Protein AF-A0A9D6T7K7-F1 (afdb_monomer)

Secondary structure (DSSP, 8-state):
------------------------------PPPPTT-SSSSS---HHHHHHHHHHHTTSS-GGG-GGG-SS-SSS--HHHHHHHHHHHHH-PPPPPPPPP------------------------------PPPP-----PPPP------PPP------PPP-PPPPPPP------PEEEEEEEEETT--B-TT-EEEEEEHHHHHT--TT-S-HHHHHHHH-S-EEE--TTSEEEEEEEPSEEEEEEEE--TTB-SB-TTSSBPEEEPSS-EEEEEEEE-B---TTPPP--HHHHTTTSSTT-SS---GGGGGSHHHHSEESTT---TT---TT-TTTTGGGGGSSTT-TT--S-TTSS-SEEETTS-SSEEEEEEE-GGG--EEEEEEETTS-B-S--EE--EEEE-SSSSEEEEEEEEETTEE--TTSSEEEEEEEEEESGGGGGTTT-----EEE-SGGGS-S---TTSS-S----GGGSHHHHTGGGTSTT-EEEE-TTS-EEEE--B-TT-SB--SSSSS-B--S--HHHHH---HHHHTT-----GGGB-HHHHHHHHHTTS--EEES-EETTEE-SS--BSBGGG-B-PPTT--HHHIIIIIEEE---B-SSSS--B-BSS-HHHHHTTSSSSS-SSB---GGGTB-TT--SSGGGBSS-STTSHHHHHHHTTSTTT-PPTT--HHHHHHHHHHHHHHTS---SPP-TT-TT----GGGGT------SS-TT-HHHHHS---BBSSSSPB-TTSSS-S--B-SB--SS-PPPPHHHHHHHHHTT-SS----TTTTTSBTTTTB-TT---

Sequence (816 aa):
MINWRSWHQYWQGCLGVVVGLGLLFVPAATRAQCVGDCNLDAEITIDELVSLVNISLGSAPLSGCPAGDADNSGDVTVDEIVTAVNNSLNSCPPPPPTPTPTTAEPTVEATATPTTAEPTATATEIPPTATPTEVLPTDTPTEIPPTDTPTEVPPTDTPTEIPPTATPTATSTPSGGIVTGRVRDRLLHDVPNASVVLIDAAQVAASAVSVEEPLATLALSSLAAGVTGADGRFSLSGVAPGSYFVYVAPQPQWLPGGSLSRAATQIAVGPNDLGDIMISQQPSSEAVYKGSSYCLLCHRENGVGPDASGYKRTLHAMTYRVPGVYTANQDPSPYPGRDRALVYFPDGNASDNTGAGDGYGYLLTNISTAYDVLLGREDGGGRYFAVFRTKDGTIASERYYVEITFGGEGIWKQRFITRIADGHHVAAGQGSYYILPIQFDESIQENLAVNPVNPWLAYNAGNWPAAPSENGGPTGVPTKVKSFDLNCAGCHFTGTKLTVDAQGNFRADAVDDPNGVLDYDGDGTRDEIVQGCEDCHGPGSEHTGQGPIIQPQLLSAERSAMICGQCHVRGEGKGTMAGAHTEYPSRGVDANIEFPRAGISRAEFKEQFHEDRPGQWPDGQQHAKSHHQQYHDHIRSTHYRNPFQLLACDSCHTPHDTTNPHNLIGKLEDNSACLRCHAPFPPFSIPLGVGAEAVALAVERHMSEDAYMVSPYDPANALGLIDFTSLGYAATPFIGGPGNCATCHMPKTAKSQGQWTKENGRSGTIMWGDISSHQFAPIWPSVSSAMKLAGQSEVIPNSCGVCHNALTDTYPDLVP

Foldseek 3Di:
DDDDDDDDDDDDDDDDDDDDDDDDDDPPPQFDQFLQPQPRPQAHDPVSLVVLVCQQVVNDACNSRVSQCPVPPRGHDPVSSVRSVVCNVPTHDGDDDDDDDDDDDDDDDDDDDDDDDDDDDDDDDDDDDDDDDDDDDDDDDDDDDDDDDDDDDDDDDDDDDDDDDDDDDPDPQQQAAKEKEFEAEPVRQGAFFKKKDWAAQVQLQVDDLVCLPSVVVRSVVDPFIWGAHNRRMTMTGRHHFHWTQIWIGGPQQWFIFWLRRFFTDTDDRYYHYPYYTYTAGDDDPPFAADFQLVVQCAQDVVHVDPHLLQLQDDCLNVQKAFQPDAFPSHDLVVQPQFNVVVQQAEAPGPQAPPHHPPQFRDWAPPLDPQWIKTWGADPPGHFTWIWIAGPVGHTFADTFTFRMWGDGSLAFKIWGKGFDDPQDGDDAQDHFIAIDQKMFTNHVPPPCVPDVDRRIHGHPSVLQDRGADPPPGGPDGRDLLRGCLQAPQLLFAAQWDWAADPRRHIAIAHDFDQRARARRNRPPTHGRRGDHPCLAWPRCRQVVVVGGTGDLSGHNLQLSQVSLVQNLAFFWWCEDEVRHTGRGWWAYYHNPIDGDGRSDGPVCSCVGTGDGDFDFDPLVLGWGAAGRNLSVLQSSACCCGGSGGNHHPVLFADSSRPPEPPRGPDYLLLPCSPCVPPCCDPPNVHDPPDDSVSVQVSLQCCCCPVVVDPDGDDSVPQQQFPPCVVVPDDTDRDHRHPRRQCLFQFAQQYAPDDAFDPRPPDDAQATGHPGTGNNSHFFALVSQQVCVVVVDSHGGDGSCVVQDRSNPRHGPPPDD

Radius of gyration: 33.73 Å; Cα contacts (8 Å, |Δi|>4): 1606; chains: 1; bounding box: 91×105×96 Å

Structure (mmCIF, N/CA/C/O backbone):
data_AF-A0A9D6T7K7-F1
#
_entry.id   AF-A0A9D6T7K7-F1
#
loop_
_atom_site.group_PDB
_atom_site.id
_atom_site.type_symbol
_atom_site.label_atom_id
_atom_site.label_alt_id
_atom_site.label_comp_id
_atom_site.label_asym_id
_atom_site.label_entity_id
_atom_site.label_seq_id
_atom_site.pdbx_PDB_ins_code
_atom_site.Cartn_x
_atom_site.Cartn_y
_atom_site.Cartn_z
_atom_site.occupancy
_atom_site.B_iso_or_equiv
_atom_site.auth_seq_id
_atom_site.auth_comp_id
_atom_site.auth_asym_id
_atom_site.auth_atom_id
_atom_site.pdbx_PDB_model_num
ATOM 1 N N . MET A 1 1 ? -50.356 9.905 -33.654 1.00 29.73 1 MET A N 1
ATOM 2 C CA . MET A 1 1 ? -51.604 9.142 -33.886 1.00 29.73 1 MET A CA 1
ATOM 3 C C . MET A 1 1 ? -51.320 8.064 -34.917 1.00 29.73 1 MET A C 1
ATOM 5 O O . MET A 1 1 ? -50.856 8.455 -35.974 1.00 29.73 1 MET A O 1
ATOM 9 N N . ILE A 1 2 ? -51.678 6.801 -34.634 1.00 28.30 2 ILE A N 1
ATOM 10 C CA . ILE A 1 2 ? -51.908 5.697 -35.605 1.00 28.30 2 ILE A CA 1
ATOM 11 C C . ILE A 1 2 ? -50.672 5.207 -36.415 1.00 28.30 2 ILE A C 1
ATOM 13 O O . ILE A 1 2 ? -49.810 6.003 -36.751 1.00 28.30 2 ILE A O 1
ATOM 17 N N . ASN A 1 3 ? -50.565 3.950 -36.879 1.00 27.36 3 ASN A N 1
ATOM 18 C CA . ASN A 1 3 ? -50.661 2.622 -36.228 1.00 27.36 3 ASN A CA 1
ATOM 19 C C . ASN A 1 3 ? -50.139 1.538 -37.218 1.00 27.36 3 ASN A C 1
ATOM 21 O O . ASN A 1 3 ? -50.223 1.769 -38.417 1.00 27.36 3 ASN A O 1
ATOM 25 N N . TRP A 1 4 ? -49.771 0.344 -36.719 1.00 23.16 4 TRP A N 1
ATOM 26 C CA . TRP A 1 4 ? -49.775 -0.973 -37.418 1.00 23.16 4 TRP A CA 1
ATOM 27 C C . TRP A 1 4 ? -48.871 -1.199 -38.670 1.00 23.16 4 TRP A C 1
ATOM 29 O O . TRP A 1 4 ? -48.738 -0.349 -39.535 1.00 23.16 4 TRP A O 1
ATOM 39 N N . ARG A 1 5 ? -48.038 -2.265 -38.706 1.00 27.75 5 ARG A N 1
ATOM 40 C CA . ARG A 1 5 ? -48.281 -3.709 -39.044 1.00 27.75 5 ARG A CA 1
ATOM 41 C C . ARG A 1 5 ? -48.692 -3.961 -40.513 1.00 27.75 5 ARG A C 1
ATOM 43 O O . ARG A 1 5 ? -49.543 -3.241 -41.009 1.00 27.75 5 ARG A O 1
ATOM 50 N N . SER A 1 6 ? -48.276 -5.030 -41.216 1.00 31.23 6 SER A N 1
ATOM 51 C CA . SER A 1 6 ? -47.176 -6.035 -41.104 1.00 31.23 6 SER A CA 1
ATOM 52 C C . SER A 1 6 ? -47.223 -6.963 -42.364 1.00 31.23 6 SER A C 1
ATOM 54 O O . SER A 1 6 ? -48.002 -6.663 -43.265 1.00 31.23 6 SER A O 1
ATOM 56 N N . TRP A 1 7 ? -46.516 -8.119 -42.394 1.00 25.19 7 TRP A N 1
ATOM 57 C CA . TRP A 1 7 ? -46.493 -9.147 -43.489 1.00 25.19 7 TRP A CA 1
ATOM 58 C C . TRP A 1 7 ? -45.720 -8.686 -44.766 1.00 25.19 7 TRP A C 1
ATOM 60 O O . TRP A 1 7 ? -45.604 -7.487 -44.976 1.00 25.19 7 TRP A O 1
ATOM 70 N N . HIS A 1 8 ? -45.126 -9.495 -45.672 1.00 28.75 8 HIS A N 1
ATOM 71 C CA . HIS A 1 8 ? -44.955 -10.957 -45.925 1.00 28.75 8 HIS A CA 1
ATOM 72 C C . HIS A 1 8 ? -43.749 -11.141 -46.930 1.00 28.75 8 HIS A C 1
ATOM 74 O O . HIS A 1 8 ? -43.230 -10.121 -47.369 1.00 28.75 8 HIS A O 1
ATOM 80 N N . GLN A 1 9 ? -43.216 -12.282 -47.427 1.00 31.78 9 GLN A N 1
ATOM 81 C CA . GLN A 1 9 ? -43.428 -13.751 -47.330 1.00 31.78 9 GLN A CA 1
ATOM 82 C C . GLN A 1 9 ? -42.081 -14.504 -47.651 1.00 31.78 9 GLN A C 1
ATOM 84 O O . GLN A 1 9 ? -41.082 -14.174 -47.030 1.00 31.78 9 GLN A O 1
ATOM 89 N N . TYR A 1 10 ? -42.041 -15.426 -48.643 1.00 28.70 10 TYR A N 1
ATOM 90 C CA . TYR A 1 10 ? -40.939 -16.315 -49.119 1.00 28.70 10 TYR A CA 1
ATOM 91 C C . TYR A 1 10 ? -40.476 -17.443 -48.153 1.00 28.70 10 TYR A C 1
ATOM 93 O O . TYR A 1 10 ? -40.142 -17.169 -47.011 1.00 28.70 10 TYR A O 1
ATOM 101 N N . TRP A 1 11 ? -40.402 -18.734 -48.538 1.00 26.89 11 TRP A N 1
ATOM 102 C CA . TRP A 1 11 ? -40.845 -19.431 -49.772 1.00 26.89 11 TRP A CA 1
ATOM 103 C C . TRP A 1 11 ? -41.168 -20.930 -49.505 1.00 26.89 11 TRP A C 1
ATOM 105 O O . TRP A 1 11 ? -40.979 -21.421 -48.396 1.00 26.89 11 TRP A O 1
ATOM 115 N N . GLN A 1 12 ? -41.682 -21.652 -50.510 1.00 31.64 12 GLN A N 1
ATOM 116 C CA . GLN A 1 12 ? -42.028 -23.096 -50.468 1.00 31.64 12 GLN A CA 1
ATOM 117 C C . GLN A 1 12 ? -40.818 -23.966 -50.907 1.00 31.64 12 GLN A C 1
ATOM 119 O O . GLN A 1 12 ? -39.871 -23.421 -51.465 1.00 31.64 12 GLN A O 1
ATOM 124 N N . GLY A 1 13 ? -40.733 -25.297 -50.749 1.00 29.50 13 GLY A N 1
ATOM 125 C CA . GLY A 1 13 ? -41.653 -26.336 -50.243 1.00 29.50 13 GLY A CA 1
ATOM 126 C C . GLY A 1 13 ? -41.598 -27.598 -51.140 1.00 29.50 13 GLY A C 1
ATOM 127 O O . GLY A 1 13 ? -41.503 -27.463 -52.357 1.00 29.50 13 GLY A O 1
ATOM 128 N N . CYS A 1 14 ? -41.631 -28.822 -50.586 1.00 28.02 14 CYS A N 1
ATOM 129 C CA . CYS A 1 14 ? -41.595 -30.080 -51.366 1.00 28.02 14 CYS A CA 1
ATOM 130 C C . CYS A 1 14 ? -42.350 -31.251 -50.700 1.00 28.02 14 CYS A C 1
ATOM 132 O O . CYS A 1 14 ? -42.657 -31.206 -49.512 1.00 28.02 14 CYS A O 1
ATOM 134 N N . LEU A 1 15 ? -42.699 -32.267 -51.503 1.00 33.28 15 LEU A N 1
ATOM 135 C CA . LEU A 1 15 ? -43.667 -33.327 -51.174 1.00 33.28 15 LEU A CA 1
ATOM 136 C C . LEU A 1 15 ? -43.109 -34.431 -50.249 1.00 33.28 15 LEU A C 1
ATOM 138 O O . LEU A 1 15 ? -41.904 -34.655 -50.187 1.00 33.28 15 LEU A O 1
ATOM 142 N N . GLY A 1 16 ? -44.016 -35.171 -49.596 1.00 31.84 16 GLY A N 1
ATOM 143 C CA . GLY A 1 16 ? -43.716 -36.338 -48.753 1.00 31.84 16 GLY A CA 1
ATOM 144 C C . GLY A 1 16 ? -44.528 -37.595 -49.110 1.00 31.84 16 GLY A C 1
ATOM 145 O O . GLY A 1 16 ? -45.202 -37.646 -50.138 1.00 31.84 16 GLY A O 1
ATOM 146 N N . VAL A 1 17 ? -44.473 -38.609 -48.239 1.00 31.30 17 VAL A N 1
ATOM 147 C CA . VAL A 1 17 ? -45.163 -39.913 -48.357 1.00 31.30 17 VAL A CA 1
ATOM 148 C C . VAL A 1 17 ? -45.753 -40.296 -46.991 1.00 31.30 17 VAL A C 1
ATOM 150 O O . VAL A 1 17 ? -45.136 -40.011 -45.969 1.00 31.30 17 VAL A O 1
ATOM 153 N N . VAL A 1 18 ? -46.930 -40.939 -46.957 1.00 40.69 18 VAL A N 1
ATOM 154 C CA . VAL A 1 18 ? -47.645 -41.292 -45.710 1.00 40.69 18 VAL A CA 1
ATOM 155 C C . VAL A 1 18 ? -47.970 -42.789 -45.634 1.00 40.69 18 VAL A C 1
ATOM 157 O O . VAL A 1 18 ? -48.853 -43.270 -46.338 1.00 40.69 18 VAL A O 1
ATOM 160 N N . VAL A 1 19 ? -47.290 -43.492 -44.721 1.00 35.25 19 VAL A N 1
ATOM 161 C CA . VAL A 1 19 ? -47.613 -44.811 -44.127 1.00 35.25 19 VAL A CA 1
ATOM 162 C C . VAL A 1 19 ? -46.925 -44.821 -42.747 1.00 35.25 19 VAL A C 1
ATOM 164 O O . VAL A 1 19 ? -45.806 -44.331 -42.660 1.00 35.25 19 VAL A O 1
ATOM 167 N N . GLY A 1 20 ? -47.466 -45.317 -41.630 1.00 31.34 20 GLY A N 1
ATOM 168 C CA . GLY A 1 20 ? -48.771 -45.910 -41.312 1.00 31.34 20 GLY A CA 1
ATOM 169 C C . GLY A 1 20 ? -48.985 -45.891 -39.780 1.00 31.34 20 GLY A C 1
ATOM 170 O O . GLY A 1 20 ? -48.204 -45.265 -39.068 1.00 31.34 20 GLY A O 1
ATOM 171 N N . LEU A 1 21 ? -50.041 -46.525 -39.252 1.00 43.91 21 LEU A N 1
ATOM 172 C CA . LEU A 1 21 ? -50.442 -46.372 -37.839 1.00 43.91 21 LEU A CA 1
ATOM 173 C C . LEU A 1 21 ? -49.401 -46.874 -36.817 1.00 43.91 21 LEU A C 1
ATOM 175 O O . LEU A 1 21 ? -48.920 -48.000 -36.914 1.00 43.91 21 LEU A O 1
ATOM 179 N N . GLY A 1 22 ? -49.211 -46.091 -35.750 1.00 30.58 22 GLY A N 1
ATOM 180 C CA . GLY A 1 22 ? -48.560 -46.504 -34.505 1.00 30.58 22 GLY A CA 1
ATOM 181 C C . GLY A 1 22 ? -49.003 -45.619 -33.336 1.00 30.58 22 GLY A C 1
ATOM 182 O O . GLY A 1 22 ? -48.463 -44.535 -33.144 1.00 30.58 22 GLY A O 1
ATOM 183 N N . LEU A 1 23 ? -50.006 -46.058 -32.567 1.00 46.56 23 LEU A N 1
ATOM 184 C CA . LEU A 1 23 ? -50.446 -45.362 -31.351 1.00 46.56 23 LEU A CA 1
ATOM 185 C C . LEU A 1 23 ? -49.466 -45.654 -30.207 1.00 46.56 23 LEU A C 1
ATOM 187 O O . LEU A 1 23 ? -49.549 -46.699 -29.566 1.00 46.56 23 LEU A O 1
ATOM 191 N N . LEU A 1 24 ? -48.558 -44.715 -29.949 1.00 34.12 24 LEU A N 1
ATOM 192 C CA . LEU A 1 24 ? -47.718 -44.695 -28.754 1.00 34.12 24 LEU A CA 1
ATOM 193 C C . LEU A 1 24 ? -48.145 -43.530 -27.861 1.00 34.12 24 LEU A C 1
ATOM 195 O O . LEU A 1 24 ? -48.111 -42.373 -28.279 1.00 34.12 24 LEU A O 1
ATOM 199 N N . PHE A 1 25 ? -48.521 -43.838 -26.619 1.00 36.81 25 PHE A N 1
ATOM 200 C CA . PHE A 1 25 ? -48.583 -42.835 -25.560 1.00 36.81 25 PHE A CA 1
ATOM 201 C C . PHE A 1 25 ? -47.151 -42.396 -25.250 1.00 36.81 25 PHE A C 1
ATOM 203 O O . PHE A 1 25 ? -46.402 -43.126 -24.603 1.00 36.81 25 PHE A O 1
ATOM 210 N N . VAL A 1 26 ? -46.772 -41.208 -25.715 1.00 35.84 26 VAL A N 1
ATOM 211 C CA . VAL A 1 26 ? -45.584 -40.519 -25.204 1.00 35.84 26 VAL A CA 1
ATOM 212 C C . VAL A 1 26 ? -45.923 -40.064 -23.779 1.00 35.84 26 VAL A C 1
ATOM 214 O O . VAL A 1 26 ? -46.938 -39.381 -23.611 1.00 35.84 26 VAL A O 1
ATOM 217 N N . PRO A 1 27 ? -45.144 -40.432 -22.745 1.00 35.69 27 PRO A N 1
ATOM 218 C CA . PRO A 1 27 ? -45.317 -39.851 -21.421 1.00 35.69 27 PRO A CA 1
ATOM 219 C C . PRO A 1 27 ? -45.134 -38.338 -21.522 1.00 35.69 27 PRO A C 1
ATOM 221 O O . PRO A 1 27 ? -44.185 -37.880 -22.160 1.00 35.69 27 PRO A O 1
ATOM 224 N N . ALA A 1 28 ? -46.012 -37.555 -20.893 1.00 38.72 28 ALA A N 1
ATOM 225 C CA . ALA A 1 28 ? -45.737 -36.136 -20.716 1.00 38.72 28 ALA A CA 1
ATOM 226 C C . ALA A 1 28 ? -44.438 -36.020 -19.908 1.00 38.72 28 ALA A C 1
ATOM 228 O O . ALA A 1 28 ? -44.383 -36.471 -18.764 1.00 38.72 28 ALA A O 1
ATOM 229 N N . ALA A 1 29 ? -43.383 -35.492 -20.528 1.00 40.25 29 ALA A N 1
ATOM 230 C CA . ALA A 1 29 ? -42.105 -35.319 -19.861 1.00 40.25 29 ALA A CA 1
ATOM 231 C C . ALA A 1 29 ? -42.283 -34.271 -18.760 1.00 40.25 29 ALA A C 1
ATOM 233 O O . ALA A 1 29 ? -42.408 -33.080 -19.047 1.00 40.25 29 ALA A O 1
ATOM 234 N N . THR A 1 30 ? -42.310 -34.724 -17.508 1.00 41.53 30 THR A N 1
ATOM 235 C CA . THR A 1 30 ? -42.193 -33.861 -16.336 1.00 41.53 30 THR A CA 1
ATOM 236 C C . THR A 1 30 ? -40.850 -33.148 -16.427 1.00 41.53 30 THR A C 1
ATOM 238 O O . THR A 1 30 ? -39.808 -33.757 -16.172 1.00 41.53 30 THR A O 1
ATOM 241 N N . ARG A 1 31 ? -40.870 -31.879 -16.854 1.00 46.53 31 ARG A N 1
ATOM 242 C CA . ARG A 1 31 ? -39.708 -30.994 -16.744 1.00 46.53 31 ARG A CA 1
ATOM 243 C C . ARG A 1 31 ? -39.298 -30.939 -15.274 1.00 46.53 31 ARG A C 1
ATOM 245 O O . ARG A 1 31 ? -40.156 -30.988 -14.393 1.00 46.53 31 ARG A O 1
ATOM 252 N N . ALA A 1 32 ? -37.995 -30.904 -15.022 1.00 52.03 32 ALA A N 1
ATOM 253 C CA . ALA A 1 32 ? -37.497 -30.729 -13.668 1.00 52.03 32 ALA A CA 1
ATOM 254 C C . ALA A 1 32 ? -37.868 -29.324 -13.190 1.00 52.03 32 ALA A C 1
ATOM 256 O O . ALA A 1 32 ? -37.634 -28.359 -13.913 1.00 52.03 32 ALA A O 1
ATOM 257 N N . GLN A 1 33 ? -38.447 -29.232 -11.996 1.00 68.81 33 GLN A N 1
ATOM 258 C CA . GLN A 1 33 ? -38.665 -27.951 -11.335 1.00 68.81 33 GLN A CA 1
ATOM 259 C C . GLN A 1 33 ? -37.305 -27.445 -10.847 1.00 68.81 33 GLN A C 1
ATOM 261 O O . GLN A 1 33 ? -36.561 -28.192 -10.209 1.00 68.81 33 GLN A O 1
ATOM 266 N N . CYS A 1 34 ? -36.973 -26.204 -11.178 1.00 86.94 34 CYS A N 1
ATOM 267 C CA . CYS A 1 34 ? -35.793 -25.510 -10.678 1.00 86.94 34 CYS A CA 1
ATOM 268 C C . CYS A 1 34 ? -36.191 -24.549 -9.557 1.00 86.94 34 CYS A C 1
ATOM 270 O O . CYS A 1 34 ? -37.313 -24.047 -9.531 1.00 86.94 34 CYS A O 1
ATOM 272 N N . VAL A 1 35 ? -35.262 -24.293 -8.632 1.00 91.81 35 VAL A N 1
ATOM 273 C CA . VAL A 1 35 ? -35.500 -23.362 -7.522 1.00 91.81 35 VAL A CA 1
ATOM 274 C C . VAL A 1 35 ? -35.812 -21.983 -8.098 1.00 91.81 35 VAL A C 1
ATOM 276 O O . VAL A 1 35 ? -34.987 -21.437 -8.833 1.00 91.81 35 VAL A O 1
ATOM 279 N N . GLY A 1 36 ? -37.001 -21.465 -7.791 1.00 90.38 36 GLY A N 1
ATOM 280 C CA . GLY A 1 36 ? -37.530 -20.183 -8.262 1.00 90.38 36 GLY A CA 1
ATOM 281 C C . GLY A 1 36 ? -38.409 -20.188 -9.520 1.00 90.38 36 GLY A C 1
ATOM 282 O O . GLY A 1 36 ? -38.946 -19.133 -9.844 1.00 90.38 36 GLY A O 1
ATOM 283 N N . ASP A 1 37 ? -38.611 -21.322 -10.201 1.00 92.19 37 ASP A N 1
ATOM 284 C CA . ASP A 1 37 ? -39.628 -21.443 -11.264 1.00 92.19 37 ASP A CA 1
ATOM 285 C C . ASP A 1 37 ? -41.014 -21.605 -10.619 1.00 92.19 37 ASP A C 1
ATOM 287 O O . ASP A 1 37 ? -41.422 -22.699 -10.216 1.00 92.19 37 ASP A O 1
ATOM 291 N N . CYS A 1 38 ? -41.724 -20.488 -10.450 1.00 91.12 38 CYS A N 1
ATOM 292 C CA . CYS A 1 38 ? -43.004 -20.455 -9.748 1.00 91.12 38 CYS A CA 1
ATOM 293 C C . CYS A 1 38 ? -44.175 -20.873 -10.649 1.00 91.12 38 CYS A C 1
ATOM 295 O O . CYS A 1 38 ? -45.201 -21.340 -10.144 1.00 91.12 38 CYS A O 1
ATOM 297 N N . ASN A 1 39 ? -44.047 -20.677 -11.965 1.00 88.69 39 ASN A N 1
ATOM 298 C CA . ASN A 1 39 ? -45.123 -20.875 -12.939 1.00 88.69 39 ASN A CA 1
ATOM 299 C C . ASN A 1 39 ? -45.081 -22.246 -13.661 1.00 88.69 39 ASN A C 1
ATOM 301 O O . ASN A 1 39 ? -46.114 -22.714 -14.149 1.00 88.69 39 ASN A O 1
ATOM 305 N N . LEU A 1 40 ? -43.932 -22.929 -13.614 1.00 84.75 40 LEU A N 1
ATOM 306 C CA . LEU A 1 40 ? -43.607 -24.247 -14.177 1.00 84.75 40 LEU A CA 1
ATOM 307 C C . LEU A 1 40 ? -43.391 -24.288 -15.703 1.00 84.75 40 LEU A C 1
ATOM 309 O O . LEU A 1 40 ? -43.613 -25.332 -16.333 1.00 84.75 40 LEU A O 1
ATOM 313 N N . ASP A 1 41 ? -42.938 -23.186 -16.311 1.00 84.81 41 ASP A N 1
ATOM 314 C CA . ASP A 1 41 ? -42.526 -23.150 -17.722 1.00 84.81 41 ASP A CA 1
ATOM 315 C C . ASP A 1 41 ? -41.029 -23.447 -17.954 1.00 84.81 41 ASP A C 1
ATOM 317 O O . ASP A 1 41 ? -40.651 -23.767 -19.090 1.00 84.81 41 ASP A O 1
ATOM 321 N N . ALA A 1 42 ? -40.223 -23.521 -16.888 1.00 78.94 42 ALA A N 1
ATOM 322 C CA . ALA A 1 42 ? -38.763 -23.675 -16.869 1.00 78.94 42 ALA A CA 1
ATOM 323 C C . ALA A 1 42 ? -37.949 -22.453 -17.350 1.00 78.94 42 ALA A C 1
ATOM 325 O O . ALA A 1 42 ? -36.789 -22.605 -17.749 1.00 78.94 42 ALA A O 1
ATOM 326 N N . GLU A 1 43 ? -38.532 -21.254 -17.284 1.00 82.94 43 GLU A N 1
ATOM 327 C CA . GLU A 1 43 ? -37.818 -19.972 -17.219 1.00 82.94 43 GLU A CA 1
ATOM 328 C C . GLU A 1 43 ? -37.951 -19.396 -15.786 1.00 82.94 43 GLU A C 1
ATOM 330 O O . GLU A 1 43 ? -38.722 -19.911 -14.980 1.00 82.94 43 GLU A O 1
ATOM 335 N N . ILE A 1 44 ? -37.170 -18.372 -15.418 1.00 91.38 44 ILE A N 1
ATOM 336 C CA . ILE A 1 44 ? -37.347 -17.657 -14.136 1.00 91.38 44 ILE A CA 1
ATOM 337 C C . ILE A 1 44 ? -37.303 -16.162 -14.406 1.00 91.38 44 ILE A C 1
ATOM 339 O O . ILE A 1 44 ? -36.252 -15.601 -14.737 1.00 91.38 44 ILE A O 1
ATOM 343 N N . THR A 1 45 ? -38.454 -15.518 -14.253 1.00 92.00 45 THR A N 1
ATOM 344 C CA . THR A 1 45 ? -38.648 -14.095 -14.529 1.00 92.00 45 THR A CA 1
ATOM 345 C C . THR A 1 45 ? -38.358 -13.212 -13.310 1.00 92.00 45 THR A C 1
ATOM 347 O O . THR A 1 45 ? -38.316 -13.660 -12.164 1.00 92.00 45 THR A O 1
ATOM 350 N N . ILE A 1 46 ? -38.191 -11.904 -13.540 1.00 91.94 46 ILE A N 1
ATOM 351 C CA . ILE A 1 46 ? -37.981 -10.923 -12.460 1.00 91.94 46 ILE A CA 1
ATOM 352 C C . ILE A 1 46 ? -39.183 -10.884 -11.498 1.00 91.94 46 ILE A C 1
ATOM 354 O O . ILE A 1 46 ? -38.986 -10.745 -10.293 1.00 91.94 46 ILE A O 1
ATOM 358 N N . ASP A 1 47 ? -40.410 -11.060 -11.998 1.00 94.00 47 ASP A N 1
ATOM 359 C CA . ASP A 1 47 ? -41.625 -11.067 -11.169 1.00 94.00 47 ASP A CA 1
ATOM 360 C C . ASP A 1 47 ? -41.670 -12.281 -10.216 1.00 94.00 47 ASP A C 1
ATOM 362 O O . ASP A 1 47 ? -42.211 -12.197 -9.110 1.00 94.00 47 ASP A O 1
ATOM 366 N N . GLU A 1 48 ? -41.042 -13.396 -10.594 1.00 94.56 48 GLU A N 1
ATOM 367 C CA . GLU A 1 48 ? -40.900 -14.593 -9.758 1.00 94.56 48 GLU A CA 1
ATOM 368 C C . GLU A 1 48 ? -39.814 -14.402 -8.692 1.00 94.56 48 GLU A C 1
ATOM 370 O O . GLU A 1 48 ? -40.068 -14.653 -7.515 1.00 94.56 48 GLU A O 1
ATOM 375 N N . LEU A 1 49 ? -38.664 -13.815 -9.046 1.00 96.12 49 LEU A N 1
ATOM 376 C CA . LEU A 1 49 ? -37.641 -13.409 -8.068 1.00 96.12 49 LEU A CA 1
ATOM 377 C C . LEU A 1 49 ? -38.194 -12.400 -7.042 1.00 96.12 49 LEU A C 1
ATOM 379 O O . LEU A 1 49 ? -37.949 -12.525 -5.842 1.00 96.12 49 LEU A O 1
ATOM 383 N N . VAL A 1 50 ? -39.002 -11.432 -7.488 1.00 95.94 50 VAL A N 1
ATOM 384 C CA . VAL A 1 50 ? -39.724 -10.499 -6.605 1.00 95.94 50 VAL A CA 1
ATOM 385 C C . VAL A 1 50 ? -40.755 -11.234 -5.741 1.00 95.94 50 VAL A C 1
ATOM 387 O O . VAL A 1 50 ? -40.949 -10.868 -4.580 1.00 95.94 50 VAL A O 1
ATOM 390 N N . SER A 1 51 ? -41.391 -12.290 -6.251 1.00 93.75 51 SER A N 1
ATOM 391 C CA . SER A 1 51 ? -42.310 -13.123 -5.467 1.00 93.75 51 SER A CA 1
ATOM 392 C C . SER A 1 51 ? -41.581 -13.881 -4.351 1.00 93.75 51 SER A C 1
ATOM 394 O O . SER A 1 51 ? -42.047 -13.851 -3.213 1.00 93.75 51 SER A O 1
ATOM 396 N N . LEU A 1 52 ? -40.403 -14.458 -4.622 1.00 94.94 52 LEU A N 1
ATOM 397 C CA . LEU A 1 52 ? -39.556 -15.098 -3.603 1.00 94.94 52 LEU A CA 1
ATOM 398 C C . LEU A 1 52 ? -39.126 -14.120 -2.503 1.00 94.94 52 LEU A C 1
ATOM 400 O O . LEU A 1 52 ? -39.250 -14.430 -1.320 1.00 94.94 52 LEU A O 1
ATOM 404 N N . VAL A 1 53 ? -38.687 -12.911 -2.875 1.00 96.56 53 VAL A N 1
ATOM 405 C CA . VAL A 1 53 ? -38.318 -11.860 -1.910 1.00 96.56 53 VAL A CA 1
ATOM 406 C C . VAL A 1 53 ? -39.506 -11.481 -1.017 1.00 96.56 53 VAL A C 1
ATOM 408 O O . VAL A 1 53 ? -39.333 -11.306 0.186 1.00 96.56 53 VAL A O 1
ATOM 411 N N . ASN A 1 54 ? -40.726 -11.408 -1.560 1.00 95.88 54 ASN A N 1
ATOM 412 C CA . ASN A 1 54 ? -41.924 -11.157 -0.750 1.00 95.88 54 ASN A CA 1
ATOM 413 C C . ASN A 1 54 ? -42.289 -12.338 0.172 1.00 95.88 54 ASN A C 1
ATOM 415 O O . ASN A 1 54 ? -42.781 -12.116 1.277 1.00 95.88 54 ASN A O 1
ATOM 419 N N . ILE A 1 55 ? -42.027 -13.584 -0.232 1.00 94.94 55 ILE A N 1
ATOM 420 C CA . ILE A 1 55 ? -42.219 -14.748 0.648 1.00 94.94 55 ILE A CA 1
ATOM 421 C C . ILE A 1 55 ? -41.199 -14.718 1.797 1.00 94.94 55 ILE A C 1
ATOM 423 O O . ILE A 1 55 ? -41.590 -14.795 2.958 1.00 94.94 55 ILE A O 1
ATOM 427 N N . SER A 1 56 ? -39.918 -14.487 1.494 1.00 94.12 56 SER A N 1
ATOM 428 C CA . SER A 1 56 ? -38.834 -14.399 2.486 1.00 94.12 56 SER A CA 1
ATOM 429 C C . SER A 1 56 ? -39.004 -13.236 3.481 1.00 94.12 56 SER A C 1
ATOM 431 O O . SER A 1 56 ? -38.665 -13.350 4.657 1.00 94.12 56 SER A O 1
ATOM 433 N N . LEU A 1 57 ? -39.607 -12.122 3.047 1.00 93.75 57 LEU A N 1
ATOM 434 C CA . LEU A 1 57 ? -39.986 -10.998 3.917 1.00 93.75 57 LEU A CA 1
ATOM 435 C C . LEU A 1 57 ? -41.312 -11.212 4.679 1.00 93.75 57 LEU A C 1
ATOM 437 O O . LEU A 1 57 ? -41.752 -10.314 5.401 1.00 93.75 57 LEU A O 1
ATOM 441 N N . GLY A 1 58 ? -41.980 -12.358 4.512 1.00 91.00 58 GLY A N 1
ATOM 442 C CA . GLY A 1 58 ? -43.266 -12.669 5.143 1.00 91.00 58 GLY A CA 1
ATOM 443 C C . GLY A 1 58 ? -44.449 -11.823 4.648 1.00 91.00 58 GLY A C 1
ATOM 444 O O . GLY A 1 58 ? -45.502 -11.810 5.289 1.00 91.00 58 GLY A O 1
ATOM 445 N N . SER A 1 59 ? -44.306 -11.103 3.528 1.00 92.31 59 SER A N 1
ATOM 446 C CA . SER A 1 59 ? -45.377 -10.304 2.911 1.00 92.31 59 SER A CA 1
ATOM 447 C C . SER A 1 59 ? -46.252 -11.112 1.941 1.00 92.31 59 SER A C 1
ATOM 449 O O . SER A 1 59 ? -47.361 -10.678 1.618 1.00 92.31 59 SER A O 1
ATOM 451 N N . ALA A 1 60 ? -45.799 -12.297 1.518 1.00 93.00 60 ALA A N 1
ATOM 452 C CA . ALA A 1 60 ? -46.551 -13.262 0.715 1.00 93.00 60 ALA A CA 1
ATOM 453 C C . ALA A 1 60 ? -46.429 -14.695 1.287 1.00 93.00 60 ALA A C 1
ATOM 455 O O . ALA A 1 60 ? -45.425 -15.022 1.910 1.00 93.00 60 ALA A O 1
ATOM 456 N N . PRO A 1 61 ? -47.429 -15.578 1.095 1.00 93.75 61 PRO A N 1
ATOM 457 C CA . PRO A 1 61 ? -47.348 -16.969 1.542 1.00 93.75 61 PRO A CA 1
ATOM 458 C C . PRO A 1 61 ? -46.555 -17.843 0.557 1.00 93.75 61 PRO A C 1
ATOM 460 O O . PRO A 1 61 ? -46.722 -17.703 -0.656 1.00 93.75 61 PRO A O 1
ATOM 463 N N . LEU A 1 62 ? -45.808 -18.832 1.066 1.00 92.31 62 LEU A N 1
ATOM 464 C CA . LEU A 1 62 ? -45.045 -19.813 0.268 1.00 92.31 62 LEU A CA 1
ATOM 465 C C . LEU A 1 62 ? -45.874 -20.507 -0.833 1.00 92.31 62 LEU A C 1
ATOM 467 O O . LEU A 1 62 ? -45.362 -20.823 -1.902 1.00 92.31 62 LEU A O 1
ATOM 471 N N . SER A 1 63 ? -47.189 -20.656 -0.645 1.00 91.75 63 SER A N 1
ATOM 472 C CA . SER A 1 63 ? -48.101 -21.165 -1.681 1.00 91.75 63 SER A CA 1
ATOM 473 C C . SER A 1 63 ? -48.124 -20.346 -2.985 1.00 91.75 63 SER A C 1
ATOM 475 O O . SER A 1 63 ? -48.699 -20.811 -3.965 1.00 91.75 63 SER A O 1
ATOM 477 N N . GLY A 1 64 ? -47.561 -19.131 -2.998 1.00 89.38 64 GLY A N 1
ATOM 478 C CA . GLY A 1 64 ? -47.357 -18.325 -4.204 1.00 89.38 64 GLY A CA 1
ATOM 479 C C . GLY A 1 64 ? -46.169 -18.773 -5.064 1.00 89.38 64 GLY A C 1
ATOM 480 O O . GLY A 1 64 ? -46.188 -18.534 -6.266 1.00 89.38 64 GLY A O 1
ATOM 481 N N . CYS A 1 65 ? -45.172 -19.446 -4.480 1.00 93.94 65 CYS A N 1
ATOM 482 C CA . CYS A 1 65 ? -44.065 -20.061 -5.210 1.00 93.94 65 CYS A CA 1
ATOM 483 C C . CYS A 1 65 ? -43.481 -21.256 -4.429 1.00 93.94 65 CYS A C 1
ATOM 485 O O . CYS A 1 65 ? -42.455 -21.115 -3.767 1.00 93.94 65 CYS A O 1
ATOM 487 N N . PRO A 1 66 ? -44.097 -22.453 -4.503 1.00 91.38 66 PRO A N 1
ATOM 488 C CA . PRO A 1 66 ? -43.595 -23.639 -3.803 1.00 91.38 66 PRO A CA 1
ATOM 489 C C . PRO A 1 66 ? -42.208 -24.103 -4.268 1.00 91.38 66 PRO A C 1
ATOM 491 O O . PRO A 1 66 ? -41.544 -24.827 -3.545 1.00 91.38 66 PRO A O 1
ATOM 494 N N . ALA A 1 67 ? -41.764 -23.689 -5.460 1.00 91.44 67 ALA A N 1
ATOM 495 C CA . ALA A 1 67 ? -40.402 -23.915 -5.944 1.00 91.44 67 ALA A CA 1
ATOM 496 C C . ALA A 1 67 ? -39.364 -22.957 -5.321 1.00 91.44 67 ALA A C 1
ATOM 498 O O . ALA A 1 67 ? -38.192 -23.027 -5.677 1.00 91.44 67 ALA A O 1
ATOM 499 N N . GLY A 1 68 ? -39.782 -22.037 -4.446 1.00 91.06 68 GLY A N 1
ATOM 500 C CA . GLY A 1 68 ? -38.884 -21.197 -3.657 1.00 91.06 68 GLY A CA 1
ATOM 501 C C . GLY A 1 68 ? -38.263 -21.917 -2.463 1.00 91.06 68 GLY A C 1
ATOM 502 O O . GLY A 1 68 ? -37.116 -21.639 -2.152 1.00 91.06 68 GLY A O 1
ATOM 503 N N . ASP A 1 69 ? -39.010 -22.843 -1.856 1.00 93.31 69 ASP A N 1
ATOM 504 C CA . ASP A 1 69 ? -38.596 -23.691 -0.731 1.00 93.31 69 ASP A CA 1
ATOM 505 C C . ASP A 1 69 ? -37.961 -24.976 -1.289 1.00 93.31 69 ASP A C 1
ATOM 507 O O . ASP A 1 69 ? -38.637 -25.932 -1.689 1.00 93.31 69 ASP A O 1
ATOM 511 N N . ALA A 1 70 ? -36.640 -24.949 -1.422 1.00 89.88 70 ALA A N 1
ATOM 512 C CA . ALA A 1 70 ? -35.829 -26.006 -2.005 1.00 89.88 70 ALA A CA 1
ATOM 513 C C . ALA A 1 70 ? -35.483 -27.096 -0.982 1.00 89.88 70 ALA A C 1
ATOM 515 O O . ALA A 1 70 ? -35.421 -28.275 -1.347 1.00 89.88 70 ALA A O 1
ATOM 516 N N . ASP A 1 71 ? -35.271 -26.731 0.287 1.00 88.75 71 ASP A N 1
ATOM 517 C CA . ASP A 1 71 ? -34.929 -27.679 1.357 1.00 88.75 71 ASP A CA 1
ATOM 518 C C . ASP A 1 71 ? -36.156 -28.303 2.058 1.00 88.75 71 ASP A C 1
ATOM 520 O O . ASP A 1 71 ? -36.027 -29.334 2.725 1.00 88.75 71 ASP A O 1
ATOM 524 N N . ASN A 1 72 ? -37.356 -27.777 1.779 1.00 87.62 72 ASN A N 1
ATOM 525 C CA . ASN A 1 72 ? -38.657 -28.154 2.349 1.00 87.62 72 ASN A CA 1
ATOM 526 C C . ASN A 1 72 ? -38.781 -27.785 3.844 1.00 87.62 72 ASN A C 1
ATOM 528 O O . ASN A 1 72 ? -39.436 -28.497 4.618 1.00 87.62 72 ASN A O 1
ATOM 532 N N . SER A 1 73 ? -38.155 -26.678 4.257 1.00 90.69 73 SER A N 1
ATOM 533 C CA . SER A 1 73 ? -38.246 -26.103 5.607 1.00 90.69 73 SER A CA 1
ATOM 534 C C . SER A 1 73 ? -39.581 -25.403 5.886 1.00 90.69 73 SER A C 1
ATOM 536 O O . SER A 1 73 ? -40.012 -25.368 7.045 1.00 90.69 73 SER A O 1
ATOM 538 N N . GLY A 1 74 ? -40.271 -24.912 4.851 1.00 88.56 74 GLY A N 1
ATOM 539 C CA . GLY A 1 74 ? -41.569 -24.233 4.938 1.00 88.56 74 GLY A CA 1
ATOM 540 C C . GLY A 1 74 ? -41.527 -22.699 4.905 1.00 88.56 74 GLY A C 1
ATOM 541 O O . GLY A 1 74 ? -42.595 -22.083 4.954 1.00 88.56 74 GLY A O 1
ATOM 542 N N . ASP A 1 75 ? -40.340 -22.099 4.792 1.00 88.06 75 ASP A N 1
ATOM 543 C CA . ASP A 1 75 ? -40.104 -20.667 4.546 1.00 88.06 75 ASP A CA 1
ATOM 544 C C . ASP A 1 75 ? -39.347 -20.489 3.202 1.00 88.06 75 ASP A C 1
ATOM 546 O O . ASP A 1 75 ? -39.271 -21.428 2.417 1.00 88.06 75 ASP A O 1
ATOM 550 N N . VAL A 1 76 ? -38.834 -19.289 2.889 1.00 94.69 76 VAL A N 1
ATOM 551 C CA . VAL A 1 76 ? -37.874 -19.075 1.779 1.00 94.69 76 VAL A CA 1
ATOM 552 C C . VAL A 1 76 ? -36.689 -18.266 2.292 1.00 94.69 76 VAL A C 1
ATOM 554 O O . VAL A 1 76 ? -36.876 -17.160 2.814 1.00 94.69 76 VAL A O 1
ATOM 557 N N . THR A 1 77 ? -35.470 -18.774 2.135 1.00 92.31 77 THR A N 1
ATOM 558 C CA . THR A 1 77 ? -34.242 -18.130 2.626 1.00 92.31 77 THR A CA 1
ATOM 559 C C . THR A 1 77 ? -33.463 -17.394 1.527 1.00 92.31 77 THR A C 1
ATOM 561 O O . THR A 1 77 ? -33.766 -17.442 0.332 1.00 92.31 77 THR A O 1
ATOM 564 N N . VAL A 1 78 ? -32.445 -16.629 1.935 1.00 93.81 78 VAL A N 1
ATOM 565 C CA . VAL A 1 78 ? -31.650 -15.788 1.020 1.00 93.81 78 VAL A CA 1
ATOM 566 C C . VAL A 1 78 ? -30.804 -16.633 0.063 1.00 93.81 78 VAL A C 1
ATOM 568 O O . VAL A 1 78 ? -30.619 -16.247 -1.088 1.00 93.81 78 VAL A O 1
ATOM 571 N N . ASP A 1 79 ? -30.311 -17.787 0.502 1.00 93.06 79 ASP A N 1
ATOM 572 C CA . ASP A 1 79 ? -29.558 -18.738 -0.317 1.00 93.06 79 ASP A CA 1
ATOM 573 C C . ASP A 1 79 ? -30.428 -19.424 -1.387 1.00 93.06 79 ASP A C 1
ATOM 575 O O . ASP A 1 79 ? -29.957 -19.665 -2.503 1.00 93.06 79 ASP A O 1
ATOM 579 N N . GLU A 1 80 ? -31.720 -19.619 -1.128 1.00 95.25 80 GLU A N 1
ATOM 580 C CA . GLU A 1 80 ? -32.687 -20.091 -2.125 1.00 95.25 80 GLU A CA 1
ATOM 581 C C . GLU A 1 80 ? -33.015 -19.002 -3.154 1.00 95.25 80 GLU A C 1
ATOM 583 O O . GLU A 1 80 ? -33.018 -19.267 -4.358 1.00 95.25 80 GLU A O 1
ATOM 588 N N . ILE A 1 81 ? -33.168 -17.745 -2.714 1.00 95.81 81 ILE A N 1
ATOM 589 C CA . ILE A 1 81 ? -33.282 -16.580 -3.611 1.00 95.81 81 ILE A CA 1
ATOM 590 C C . ILE A 1 81 ? -32.029 -16.442 -4.490 1.00 95.81 81 ILE A C 1
ATOM 592 O O . ILE A 1 81 ? -32.147 -16.236 -5.697 1.00 95.81 81 ILE A O 1
ATOM 596 N N . VAL A 1 82 ? -30.825 -16.595 -3.929 1.00 95.56 82 VAL A N 1
ATOM 597 C CA . VAL A 1 82 ? -29.566 -16.587 -4.697 1.00 95.56 82 VAL A CA 1
ATOM 598 C C . VAL A 1 82 ? -29.517 -17.756 -5.687 1.00 95.56 82 VAL A C 1
ATOM 600 O O . VAL A 1 82 ? -29.092 -17.576 -6.829 1.00 95.56 82 VAL A O 1
ATOM 603 N N . THR A 1 83 ? -30.012 -18.934 -5.303 1.00 91.69 83 THR A N 1
ATOM 604 C CA . THR A 1 83 ? -30.127 -20.089 -6.205 1.00 91.69 83 THR A CA 1
ATOM 605 C C . THR A 1 83 ? -31.094 -19.803 -7.361 1.00 91.69 83 THR A C 1
ATOM 607 O O . THR A 1 83 ? -30.766 -20.087 -8.513 1.00 91.69 83 THR A O 1
ATOM 610 N N . ALA A 1 84 ? -32.232 -19.157 -7.096 1.00 92.25 84 ALA A N 1
ATOM 611 C CA . ALA A 1 84 ? -33.180 -18.725 -8.122 1.00 92.25 84 ALA A CA 1
ATOM 612 C C . ALA A 1 84 ? -32.608 -17.651 -9.064 1.00 92.25 84 ALA A C 1
ATOM 614 O O . ALA A 1 84 ? -32.784 -17.745 -10.279 1.00 92.25 84 ALA A O 1
ATOM 615 N N . VAL A 1 85 ? -31.860 -16.671 -8.542 1.00 95.38 85 VAL A N 1
ATOM 616 C CA . VAL A 1 85 ? -31.131 -15.683 -9.361 1.00 95.38 85 VAL A CA 1
ATOM 617 C C . VAL A 1 85 ? -30.117 -16.384 -10.271 1.00 95.38 85 VAL A C 1
ATOM 619 O O . VAL A 1 85 ? -30.067 -16.104 -11.468 1.00 95.38 85 VAL A O 1
ATOM 622 N N . ASN A 1 86 ? -29.355 -17.346 -9.746 1.00 91.62 86 ASN A N 1
ATOM 623 C CA . ASN A 1 86 ? -28.391 -18.112 -10.537 1.00 91.62 86 ASN A CA 1
ATOM 624 C C . ASN A 1 86 ? -29.069 -18.977 -11.616 1.00 91.62 86 ASN A C 1
ATOM 626 O O . ASN A 1 86 ? -28.564 -19.042 -12.739 1.00 91.62 86 ASN A O 1
ATOM 630 N N . ASN A 1 87 ? -30.225 -19.581 -11.322 1.00 89.69 87 ASN A N 1
ATOM 631 C CA . ASN A 1 87 ? -31.036 -20.316 -12.299 1.00 89.69 87 ASN A CA 1
ATOM 6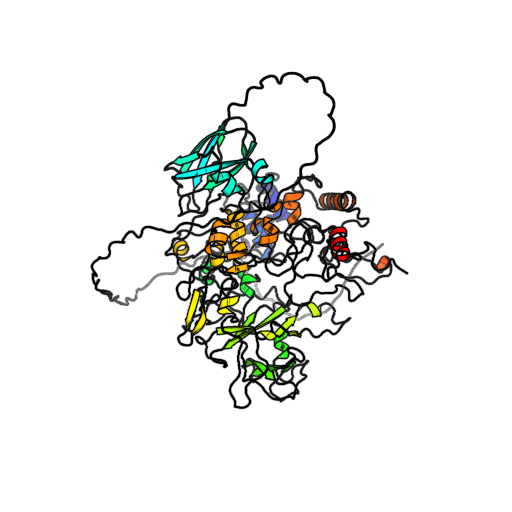32 C C . ASN A 1 87 ? -31.616 -19.388 -13.388 1.00 89.69 87 ASN A C 1
ATOM 634 O O . ASN A 1 87 ? -31.614 -19.758 -14.560 1.00 89.69 87 ASN A O 1
ATOM 638 N N . SER A 1 88 ? -32.048 -18.172 -13.033 1.00 91.19 88 SER A N 1
ATOM 639 C CA . SER A 1 88 ? -32.509 -17.147 -13.986 1.00 91.19 88 SER A CA 1
ATOM 640 C C . SER A 1 88 ? -31.383 -16.699 -14.932 1.00 91.19 88 SER A C 1
ATOM 642 O O . SER A 1 88 ? -31.573 -16.637 -16.145 1.00 91.19 88 SER A O 1
ATOM 644 N N . LEU A 1 89 ? -30.173 -16.475 -14.404 1.00 87.94 89 LEU A N 1
ATOM 645 C CA . LEU A 1 89 ? -29.010 -16.043 -15.191 1.00 87.94 89 LEU A CA 1
ATOM 646 C C . LEU A 1 89 ? -28.441 -17.132 -16.118 1.00 87.94 89 LEU A C 1
ATOM 648 O O . LEU A 1 89 ? -27.932 -16.808 -17.190 1.00 87.94 89 LEU A O 1
ATOM 652 N N . ASN A 1 90 ? -28.503 -18.408 -15.720 1.00 83.31 90 ASN A N 1
ATOM 653 C CA . ASN A 1 90 ? -27.840 -19.514 -16.430 1.00 83.31 90 ASN A CA 1
ATOM 654 C C . ASN A 1 90 ? -28.804 -20.474 -17.153 1.00 83.31 90 ASN A C 1
ATOM 656 O O . ASN A 1 90 ? -28.347 -21.395 -17.830 1.00 83.31 90 ASN A O 1
ATOM 660 N N . SER A 1 91 ? -30.119 -20.235 -17.058 1.00 76.44 91 SER A N 1
ATOM 661 C CA . SER A 1 91 ? -31.198 -21.192 -17.360 1.00 76.44 91 SER A CA 1
ATOM 662 C C . SER A 1 91 ? -31.217 -22.416 -16.432 1.00 76.44 91 SER A C 1
ATOM 664 O O . SER A 1 91 ? -30.199 -22.850 -15.892 1.00 76.44 91 SER A O 1
ATOM 666 N N . CYS A 1 92 ? -32.400 -23.007 -16.257 1.00 80.12 92 CYS A N 1
ATOM 667 C CA . CYS A 1 92 ? -32.583 -24.123 -15.336 1.00 80.12 92 CYS A CA 1
ATOM 668 C C . CYS A 1 92 ? -31.815 -25.393 -15.768 1.00 80.12 92 CYS A C 1
ATOM 670 O O . CYS A 1 92 ? -31.937 -25.825 -16.921 1.00 80.12 92 CYS A O 1
ATOM 672 N N . PRO A 1 93 ? -31.043 -26.029 -14.863 1.00 70.56 93 PRO A N 1
ATOM 673 C CA . PRO A 1 93 ? -30.211 -27.177 -15.210 1.00 70.56 93 PRO A CA 1
ATOM 674 C C . PRO A 1 93 ? -31.055 -28.420 -15.554 1.00 70.56 93 PRO A C 1
ATOM 676 O O . PRO A 1 93 ? -32.079 -28.677 -14.916 1.00 70.56 93 PRO A O 1
ATOM 679 N N . PRO A 1 94 ? -30.634 -29.240 -16.537 1.00 58.56 94 PRO A N 1
ATOM 680 C CA . PRO A 1 94 ? -31.336 -30.474 -16.874 1.00 58.56 94 PRO A CA 1
ATOM 681 C C . PRO A 1 94 ? -31.242 -31.498 -15.725 1.00 58.56 94 PRO A C 1
ATOM 683 O O . PRO A 1 94 ? -30.211 -31.564 -15.049 1.00 58.56 94 PRO A O 1
ATOM 686 N N . PRO A 1 95 ? -32.272 -32.342 -15.515 1.00 50.75 95 PRO A N 1
ATOM 687 C CA . PRO A 1 95 ? -32.260 -33.332 -14.443 1.00 50.75 95 PRO A CA 1
ATOM 688 C C . PRO A 1 95 ? -31.091 -34.321 -14.586 1.00 50.75 95 PRO A C 1
ATOM 690 O O . PRO A 1 95 ? -30.772 -34.733 -15.709 1.00 50.75 95 PRO A O 1
ATOM 693 N N . PRO A 1 96 ? -30.476 -34.756 -13.470 1.00 46.19 96 PRO A N 1
ATOM 694 C CA . PRO A 1 96 ? -29.355 -35.686 -13.505 1.00 46.19 96 PRO A CA 1
ATOM 695 C C . PRO A 1 96 ? -29.765 -37.036 -14.124 1.00 46.19 96 PRO A C 1
ATOM 697 O O . PRO A 1 96 ? -30.883 -37.513 -13.896 1.00 46.19 96 PRO A O 1
ATOM 700 N N . PRO A 1 97 ? -28.875 -37.688 -14.897 1.00 41.03 97 PRO A N 1
ATOM 701 C CA . PRO A 1 97 ? -29.186 -38.949 -15.558 1.00 41.03 97 PRO A CA 1
ATOM 702 C C . PRO A 1 97 ? -29.466 -40.052 -14.532 1.00 41.03 97 PRO A C 1
ATOM 704 O O . PRO A 1 97 ? -28.698 -40.262 -13.593 1.00 41.03 97 PRO A O 1
ATOM 707 N N . THR A 1 98 ? -30.563 -40.788 -14.727 1.00 43.41 98 THR A N 1
ATOM 708 C CA . THR A 1 98 ? -30.984 -41.861 -13.817 1.00 43.41 98 THR A CA 1
ATOM 709 C C . THR A 1 98 ? -29.889 -42.933 -13.692 1.00 43.41 98 THR A C 1
ATOM 711 O O . THR A 1 98 ? -29.456 -43.472 -14.717 1.00 43.41 98 THR A O 1
ATOM 714 N N . PRO A 1 99 ? -29.434 -43.283 -12.472 1.00 36.34 99 PRO A N 1
ATOM 715 C CA . PRO A 1 99 ? -28.331 -44.219 -12.292 1.00 36.34 99 PRO A CA 1
ATOM 716 C C . PRO A 1 99 ? -28.704 -45.616 -12.799 1.00 36.34 99 PRO A C 1
ATOM 718 O O . PRO A 1 99 ? -29.651 -46.246 -12.328 1.00 36.34 99 PRO A O 1
ATOM 721 N N . THR A 1 100 ? -27.933 -46.113 -13.766 1.00 36.72 100 THR A N 1
ATOM 722 C CA . THR A 1 100 ? -28.071 -47.479 -14.288 1.00 36.72 100 THR A CA 1
ATOM 723 C C . THR A 1 100 ? -27.361 -48.462 -13.346 1.00 36.72 100 THR A C 1
ATOM 725 O O . THR A 1 100 ? -26.213 -48.207 -12.979 1.00 36.72 100 THR A O 1
ATOM 728 N N . PRO A 1 101 ? -27.988 -49.585 -12.941 1.00 34.62 101 PRO A N 1
ATOM 729 C CA . PRO A 1 101 ? -27.382 -50.531 -12.006 1.00 34.62 101 PRO A CA 1
ATOM 730 C C . PRO A 1 101 ? -26.276 -51.366 -12.674 1.00 34.62 101 PRO A C 1
ATOM 732 O O . PRO A 1 101 ? -26.538 -52.378 -13.326 1.00 34.62 101 PRO A O 1
ATOM 735 N N . THR A 1 102 ? -25.022 -50.953 -12.493 1.00 37.78 102 THR A N 1
ATOM 736 C CA . THR A 1 102 ? -23.843 -51.689 -12.973 1.00 37.78 102 THR A CA 1
ATOM 737 C C . THR A 1 102 ? -23.621 -52.972 -12.166 1.00 37.78 102 THR A C 1
ATOM 739 O O . THR A 1 102 ? -23.578 -52.953 -10.938 1.00 37.78 102 THR A O 1
ATOM 742 N N . THR A 1 103 ? -23.460 -54.098 -12.864 1.00 32.62 103 THR A N 1
ATOM 743 C CA . THR A 1 103 ? -23.134 -55.410 -12.271 1.00 32.62 103 THR A CA 1
ATOM 744 C C . THR A 1 103 ? -21.621 -55.543 -12.061 1.00 32.62 103 THR A C 1
ATOM 746 O O . THR A 1 103 ? -20.850 -55.039 -12.875 1.00 32.62 103 THR A O 1
ATOM 749 N N . ALA A 1 104 ? -21.189 -56.214 -10.990 1.00 38.22 104 ALA A N 1
ATOM 750 C CA . ALA A 1 104 ? -19.783 -56.286 -10.585 1.00 38.22 104 ALA A CA 1
ATOM 751 C C . ALA A 1 104 ? -19.147 -57.669 -10.818 1.00 38.22 104 ALA A C 1
ATOM 753 O O . ALA A 1 104 ? -19.656 -58.656 -10.300 1.00 38.22 104 ALA A O 1
ATOM 754 N N . GLU A 1 105 ? -18.010 -57.703 -11.524 1.00 31.81 105 GLU A N 1
ATOM 755 C CA . GLU A 1 105 ? -16.907 -58.682 -11.423 1.00 31.81 105 GLU A CA 1
ATOM 756 C C . GLU A 1 105 ? -15.772 -58.288 -12.405 1.00 31.81 105 GLU A C 1
ATOM 758 O O . GLU A 1 105 ? -16.056 -57.604 -13.391 1.00 31.81 105 GLU A O 1
ATOM 763 N N . PRO A 1 106 ? -14.520 -58.771 -12.248 1.00 37.94 106 PRO A N 1
ATOM 764 C CA . PRO A 1 106 ? -13.850 -59.247 -11.034 1.00 37.94 106 PRO A CA 1
ATOM 765 C C . PRO A 1 106 ? -12.522 -58.496 -10.753 1.00 37.94 106 PRO A C 1
ATOM 767 O O . PRO A 1 106 ? -11.996 -57.756 -11.584 1.00 37.94 106 PRO A O 1
ATOM 770 N N . THR A 1 107 ? -11.949 -58.705 -9.566 1.00 36.41 107 THR A N 1
ATOM 771 C CA . THR A 1 107 ? -10.694 -58.075 -9.114 1.00 36.41 107 THR A CA 1
ATOM 772 C C . THR A 1 107 ? -9.457 -58.598 -9.858 1.00 36.41 107 THR A C 1
ATOM 774 O O . THR A 1 107 ? -9.345 -59.798 -10.103 1.00 36.41 107 THR A O 1
ATOM 777 N N . VAL A 1 108 ? -8.470 -57.728 -10.111 1.00 34.28 108 VAL A N 1
ATOM 778 C CA . VAL A 1 108 ? -7.090 -58.127 -10.451 1.00 34.28 108 VAL A CA 1
ATOM 779 C C . VAL A 1 108 ? -6.137 -57.551 -9.405 1.00 34.28 108 VAL A C 1
ATOM 781 O O . VAL A 1 108 ? -6.162 -56.357 -9.118 1.00 34.28 108 VAL A O 1
ATOM 784 N N . GLU A 1 109 ? -5.321 -58.417 -8.811 1.00 35.41 109 GLU A N 1
ATOM 785 C CA . GLU A 1 109 ? -4.411 -58.100 -7.709 1.00 35.41 109 GLU A CA 1
ATOM 786 C C . GLU A 1 109 ? -3.024 -57.695 -8.240 1.00 35.41 109 GLU A C 1
ATOM 788 O O . GLU A 1 109 ? -2.439 -58.400 -9.061 1.00 35.41 109 GLU A O 1
ATOM 793 N N . ALA A 1 110 ? -2.489 -56.563 -7.771 1.00 34.69 110 ALA A N 1
ATOM 794 C CA . ALA A 1 110 ? -1.166 -56.065 -8.148 1.00 34.69 110 ALA A CA 1
ATOM 795 C C . ALA A 1 110 ? -0.408 -55.557 -6.910 1.00 34.69 110 ALA A C 1
ATOM 797 O O . ALA A 1 110 ? -0.666 -54.469 -6.398 1.00 34.69 110 ALA A O 1
ATOM 798 N N . THR A 1 111 ? 0.521 -56.369 -6.405 1.00 31.14 111 THR A N 1
ATOM 799 C CA . THR A 1 111 ? 1.308 -56.067 -5.202 1.00 31.14 111 THR A CA 1
ATOM 800 C C . THR A 1 111 ? 2.415 -55.049 -5.485 1.00 31.14 111 THR A C 1
ATOM 802 O O . THR A 1 111 ? 3.267 -55.284 -6.340 1.00 31.14 111 THR A O 1
ATOM 805 N N . ALA A 1 112 ? 2.478 -53.973 -4.696 1.00 35.56 112 ALA A N 1
ATOM 806 C CA . ALA A 1 112 ? 3.639 -53.086 -4.614 1.00 35.56 112 ALA A CA 1
ATOM 807 C C . ALA A 1 112 ? 3.917 -52.726 -3.144 1.00 35.56 112 ALA A C 1
ATOM 809 O O . ALA A 1 112 ? 3.077 -52.138 -2.467 1.00 35.56 112 ALA A O 1
ATOM 810 N N . THR A 1 113 ? 5.084 -53.119 -2.631 1.00 30.56 113 THR A N 1
ATOM 811 C CA . THR A 1 113 ? 5.483 -52.890 -1.233 1.00 30.56 113 THR A CA 1
ATOM 812 C C . THR A 1 113 ? 6.161 -51.523 -1.078 1.00 30.56 113 THR A C 1
ATOM 814 O O . THR A 1 113 ? 7.126 -51.265 -1.797 1.00 30.56 113 THR A O 1
ATOM 817 N N . PRO A 1 114 ? 5.748 -50.664 -0.127 1.00 35.91 114 PRO A N 1
ATOM 818 C CA . PRO A 1 114 ? 6.500 -49.457 0.200 1.00 35.91 114 PRO A CA 1
ATOM 819 C C . PRO A 1 114 ? 7.762 -49.818 0.997 1.00 35.91 114 PRO A C 1
ATOM 821 O O . PRO A 1 114 ? 7.690 -50.480 2.031 1.00 35.91 114 PRO A O 1
ATOM 824 N N . THR A 1 115 ? 8.934 -49.385 0.528 1.00 29.33 115 THR A N 1
ATOM 825 C CA . THR A 1 115 ? 10.188 -49.482 1.292 1.00 29.33 115 THR A CA 1
ATOM 826 C C . THR A 1 115 ? 10.368 -48.229 2.142 1.00 29.33 115 THR A C 1
ATOM 828 O O . THR A 1 115 ? 10.588 -47.147 1.605 1.00 29.33 115 THR A O 1
ATOM 831 N N . THR A 1 116 ? 10.305 -48.373 3.465 1.00 33.41 116 THR A N 1
ATOM 832 C CA . THR A 1 116 ? 10.666 -47.299 4.399 1.00 33.41 116 THR A CA 1
ATOM 833 C C . THR A 1 116 ? 12.166 -47.014 4.313 1.00 33.41 116 THR A C 1
ATOM 835 O O . THR A 1 116 ? 12.974 -47.926 4.484 1.00 33.41 116 THR A O 1
ATOM 838 N N . ALA A 1 117 ? 12.535 -45.753 4.093 1.00 30.02 117 ALA A N 1
ATOM 839 C CA . ALA A 1 117 ? 13.903 -45.261 4.222 1.00 30.02 117 ALA A CA 1
ATOM 840 C C . ALA A 1 117 ? 13.947 -44.206 5.337 1.00 30.02 117 ALA A C 1
ATOM 842 O O . ALA A 1 117 ? 13.218 -43.217 5.293 1.00 30.02 117 ALA A O 1
ATOM 843 N N . GLU A 1 118 ? 14.775 -44.446 6.350 1.00 34.09 118 GLU A N 1
ATOM 844 C CA . GLU A 1 118 ? 14.873 -43.644 7.571 1.00 34.09 118 GLU A CA 1
ATOM 845 C C . GLU A 1 118 ? 16.140 -42.765 7.526 1.00 34.09 118 GLU A C 1
ATOM 847 O O . GLU A 1 118 ? 17.245 -43.306 7.419 1.00 34.09 118 GLU A O 1
ATOM 852 N N . PRO A 1 119 ? 16.033 -41.424 7.594 1.00 34.72 119 PRO A N 1
ATOM 853 C CA . PRO A 1 119 ? 17.199 -40.547 7.608 1.00 34.72 119 PRO A CA 1
ATOM 854 C C . PRO A 1 119 ? 17.798 -40.454 9.021 1.00 34.72 119 PRO A C 1
ATOM 856 O O . PRO A 1 119 ? 17.434 -39.594 9.821 1.00 34.72 119 PRO A O 1
ATOM 859 N N . THR A 1 120 ? 18.757 -41.328 9.337 1.00 29.27 120 THR A N 1
ATOM 860 C CA . THR A 1 120 ? 19.558 -41.209 10.567 1.00 29.27 120 THR A CA 1
ATOM 861 C C . THR A 1 120 ? 20.460 -39.970 10.513 1.00 29.27 120 THR A C 1
ATOM 863 O O . THR A 1 120 ? 21.471 -39.967 9.811 1.00 29.27 120 THR A O 1
ATOM 866 N N . ALA A 1 121 ? 20.137 -38.941 11.300 1.00 36.44 121 ALA A N 1
ATOM 867 C CA . ALA A 1 121 ? 20.990 -37.774 11.526 1.00 36.44 121 ALA A CA 1
ATOM 868 C C . ALA A 1 121 ? 21.522 -37.772 12.971 1.00 36.44 121 ALA A C 1
ATOM 870 O O . ALA A 1 121 ? 20.776 -37.568 13.927 1.00 36.44 121 ALA A O 1
ATOM 871 N N . THR A 1 122 ? 22.821 -38.029 13.139 1.00 26.50 122 THR A N 1
ATOM 872 C CA . THR A 1 122 ? 23.469 -38.123 14.457 1.00 26.50 122 THR A CA 1
ATOM 873 C C . THR A 1 122 ? 23.635 -36.745 15.097 1.00 26.50 122 THR A C 1
ATOM 875 O O . THR A 1 122 ? 24.418 -35.926 14.616 1.00 26.50 122 THR A O 1
ATOM 878 N N . ALA A 1 123 ? 22.967 -36.508 16.228 1.00 31.89 123 ALA A N 1
ATOM 879 C CA . ALA A 1 123 ? 23.221 -35.330 17.054 1.00 31.89 123 ALA A CA 1
ATOM 880 C C . ALA A 1 123 ? 24.669 -35.338 17.583 1.00 31.89 123 ALA A C 1
ATOM 882 O O . ALA A 1 123 ? 25.135 -36.339 18.126 1.00 31.89 123 ALA A O 1
ATOM 883 N N . THR A 1 124 ? 25.373 -34.213 17.436 1.00 27.72 124 THR A N 1
ATOM 884 C CA . THR A 1 124 ? 26.709 -33.999 18.014 1.00 27.72 124 THR A CA 1
ATOM 885 C C . THR A 1 124 ? 26.603 -32.934 19.097 1.00 27.72 124 THR A C 1
ATOM 887 O O . THR A 1 124 ? 26.319 -31.777 18.799 1.00 27.72 124 THR A O 1
ATOM 890 N N . GLU A 1 125 ? 26.812 -33.319 20.355 1.00 29.23 125 GLU A N 1
ATOM 891 C CA . GLU A 1 125 ? 26.805 -32.381 21.479 1.00 29.23 125 GLU A CA 1
ATOM 892 C C . GLU A 1 125 ? 28.040 -31.465 21.443 1.00 29.23 125 GLU A C 1
ATOM 894 O O . GLU A 1 125 ? 29.169 -31.927 21.266 1.00 29.23 125 GLU A O 1
ATOM 899 N N . ILE A 1 126 ? 27.831 -30.167 21.675 1.00 32.28 126 ILE A N 1
ATOM 900 C CA . ILE A 1 126 ? 28.892 -29.187 21.942 1.00 32.28 126 ILE A CA 1
ATOM 901 C C . ILE A 1 126 ? 28.598 -28.565 23.320 1.00 32.28 126 ILE A C 1
ATOM 903 O O . ILE A 1 126 ? 27.473 -28.117 23.546 1.00 32.28 126 ILE A O 1
ATOM 907 N N . PRO A 1 127 ? 29.555 -28.561 24.269 1.00 31.52 127 PRO A N 1
ATOM 908 C CA . PRO A 1 127 ? 29.281 -28.177 25.652 1.00 31.52 127 PRO A CA 1
ATOM 909 C C . PRO A 1 127 ? 29.168 -26.650 25.843 1.00 31.52 127 PRO A C 1
ATOM 911 O O . PRO A 1 127 ? 29.910 -25.894 25.211 1.00 31.52 127 PRO A O 1
ATOM 914 N N . PRO A 1 128 ? 28.310 -26.171 26.764 1.00 35.91 128 PRO A N 1
ATOM 915 C CA . PRO A 1 128 ? 28.154 -24.745 27.039 1.00 35.91 128 PRO A CA 1
ATOM 916 C C . PRO A 1 128 ? 29.252 -24.218 27.977 1.00 35.91 128 PRO A C 1
ATOM 918 O O . PRO A 1 128 ? 29.390 -24.690 29.105 1.00 35.91 128 PRO A O 1
ATOM 921 N N . THR A 1 129 ? 30.011 -23.195 27.568 1.00 29.03 129 THR A N 1
ATOM 922 C CA . THR A 1 129 ? 30.851 -22.387 28.481 1.00 29.03 129 THR A CA 1
ATOM 923 C C . THR A 1 129 ? 31.134 -20.991 27.915 1.00 29.03 129 THR A C 1
ATOM 925 O O . THR A 1 129 ? 32.055 -20.818 27.123 1.00 29.03 129 THR A O 1
ATOM 928 N N . ALA A 1 130 ? 30.394 -19.987 28.393 1.00 30.41 130 ALA A N 1
ATOM 929 C CA . ALA A 1 130 ? 30.849 -18.598 28.518 1.00 30.41 130 ALA A CA 1
ATOM 930 C C . ALA A 1 130 ? 29.910 -17.841 29.476 1.00 30.41 130 ALA A C 1
ATOM 932 O O . ALA A 1 130 ? 28.731 -17.663 29.180 1.00 30.41 130 ALA A O 1
ATOM 933 N N . THR A 1 131 ? 30.413 -17.405 30.632 1.00 27.53 131 THR A N 1
ATOM 934 C CA . THR A 1 131 ? 29.656 -16.545 31.559 1.00 27.53 131 THR A CA 1
ATOM 935 C C . THR A 1 131 ? 29.731 -15.092 31.077 1.00 27.53 131 THR A C 1
ATOM 937 O O . THR A 1 131 ? 30.842 -14.634 30.795 1.00 27.53 131 THR A O 1
ATOM 940 N N . PRO A 1 132 ? 28.624 -14.328 31.019 1.00 31.39 132 PRO A N 1
ATOM 941 C CA . PRO A 1 132 ? 28.696 -12.900 30.723 1.00 31.39 132 PRO A CA 1
ATOM 942 C C . PRO A 1 132 ? 29.439 -12.167 31.849 1.00 31.39 132 PRO A C 1
ATOM 944 O O . PRO A 1 132 ? 29.088 -12.287 33.022 1.00 31.39 132 PRO A O 1
ATOM 947 N N . THR A 1 133 ? 30.486 -11.415 31.501 1.00 26.84 133 THR A N 1
ATOM 948 C CA . THR A 1 133 ? 31.171 -10.517 32.442 1.00 26.84 133 THR A CA 1
ATOM 949 C C . THR A 1 133 ? 30.451 -9.175 32.484 1.00 26.84 133 THR A C 1
ATOM 951 O O . THR A 1 133 ? 30.260 -8.536 31.453 1.00 26.84 133 THR A O 1
ATOM 954 N N . GLU A 1 134 ? 30.070 -8.750 33.684 1.00 30.62 134 GLU A N 1
ATOM 955 C CA . GLU A 1 134 ? 29.489 -7.437 33.955 1.00 30.62 134 GLU A CA 1
ATOM 956 C C . GLU A 1 134 ? 30.513 -6.326 33.660 1.00 30.62 134 GLU A C 1
ATOM 958 O O . GLU A 1 134 ? 31.608 -6.314 34.227 1.00 30.62 134 GLU A O 1
ATOM 963 N N . VAL A 1 135 ? 30.168 -5.393 32.767 1.00 29.44 135 VAL A N 1
ATOM 964 C CA . VAL A 1 135 ? 30.989 -4.213 32.453 1.00 29.44 135 VAL A CA 1
ATOM 965 C C . VAL A 1 135 ? 30.269 -2.973 32.966 1.00 29.44 135 VAL A C 1
ATOM 967 O O . VAL A 1 135 ? 29.215 -2.594 32.459 1.00 29.44 135 VAL A O 1
ATOM 970 N N . LEU A 1 136 ? 30.846 -2.351 33.991 1.00 28.55 136 LEU A N 1
ATOM 971 C CA . LEU A 1 136 ? 30.289 -1.171 34.642 1.00 28.55 136 LEU A CA 1
ATOM 972 C C . LEU A 1 136 ? 30.449 0.072 33.740 1.00 28.55 136 LEU A C 1
ATOM 974 O O . LEU A 1 136 ? 31.573 0.359 33.320 1.00 28.55 136 LEU A O 1
ATOM 978 N N . PRO A 1 137 ? 29.385 0.847 33.460 1.00 30.73 137 PRO A N 1
ATOM 979 C CA . PRO A 1 137 ? 29.519 2.099 32.728 1.00 30.73 137 PRO A CA 1
ATOM 980 C C . PRO A 1 137 ? 30.155 3.173 33.616 1.00 30.73 137 PRO A C 1
ATOM 982 O O . PRO A 1 137 ? 29.705 3.445 34.728 1.00 30.73 137 PRO A O 1
ATOM 985 N N . THR A 1 138 ? 31.204 3.820 33.118 1.00 26.75 138 THR A N 1
ATOM 986 C CA . THR A 1 138 ? 31.777 5.036 33.705 1.00 26.75 138 THR A CA 1
ATOM 987 C C . THR A 1 138 ? 32.215 5.948 32.570 1.00 26.75 138 THR A C 1
ATOM 989 O O . THR A 1 138 ? 33.221 5.667 31.932 1.00 26.75 138 THR A O 1
ATOM 992 N N . ASP A 1 139 ? 31.467 7.023 32.321 1.00 32.78 139 ASP A N 1
ATOM 993 C CA . ASP A 1 139 ? 32.039 8.368 32.449 1.00 32.78 139 ASP A CA 1
ATOM 994 C C . ASP A 1 139 ? 30.961 9.468 32.482 1.00 32.78 139 ASP A C 1
ATOM 996 O O . ASP A 1 139 ? 29.781 9.222 32.228 1.00 32.78 139 ASP A O 1
ATOM 1000 N N . THR A 1 140 ? 31.361 10.672 32.897 1.00 27.03 140 THR A N 1
ATOM 1001 C CA . THR A 1 140 ? 30.447 11.750 33.326 1.00 27.03 140 THR A CA 1
ATOM 1002 C C . THR A 1 140 ? 30.108 12.731 32.188 1.00 27.03 140 THR A C 1
ATOM 1004 O O . THR A 1 140 ? 31.026 13.196 31.508 1.00 27.03 140 THR A O 1
ATOM 1007 N N . PRO A 1 141 ? 28.833 13.134 31.990 1.00 31.81 141 PRO A N 1
ATOM 1008 C CA . PRO A 1 141 ? 28.487 14.184 31.031 1.00 31.81 141 PRO A CA 1
ATOM 1009 C C . PRO A 1 141 ? 29.010 15.555 31.489 1.00 31.81 141 PRO A C 1
ATOM 1011 O O . PRO A 1 141 ? 28.860 15.940 32.646 1.00 31.81 141 PRO A O 1
ATOM 1014 N N . THR A 1 142 ? 29.605 16.313 30.567 1.00 26.91 142 THR A N 1
ATOM 1015 C CA . THR A 1 142 ? 30.057 17.693 30.818 1.00 26.91 142 THR A CA 1
ATOM 1016 C C . THR A 1 142 ? 28.943 18.679 30.473 1.00 26.91 142 THR A C 1
ATOM 1018 O O . THR A 1 142 ? 28.491 18.715 29.330 1.00 26.91 142 THR A O 1
ATOM 1021 N N . GLU A 1 143 ? 28.512 19.493 31.438 1.00 28.59 143 GLU A N 1
ATOM 1022 C CA . GLU A 1 143 ? 27.529 20.555 31.200 1.00 28.59 143 GLU A CA 1
ATOM 1023 C C . GLU A 1 143 ? 28.106 21.696 30.344 1.00 28.59 143 GLU A C 1
ATOM 1025 O O . GLU A 1 143 ? 29.245 22.129 30.534 1.00 28.59 143 GLU A O 1
ATOM 1030 N N . ILE A 1 144 ? 27.277 22.245 29.451 1.00 31.30 144 ILE A N 1
ATOM 1031 C CA . ILE A 1 144 ? 27.499 23.539 28.794 1.00 31.30 144 ILE A CA 1
ATOM 1032 C C . ILE A 1 144 ? 26.272 24.412 29.110 1.00 31.30 144 ILE A C 1
ATOM 1034 O O . ILE A 1 144 ? 25.152 23.988 28.819 1.00 31.30 144 ILE A O 1
ATOM 1038 N N . PRO A 1 145 ? 26.435 25.599 29.725 1.00 30.27 145 PRO A N 1
ATOM 1039 C CA . PRO A 1 145 ? 25.305 26.376 30.225 1.00 30.27 145 PRO A CA 1
ATOM 1040 C C . PRO A 1 145 ? 24.580 27.143 29.104 1.00 30.27 145 PRO A C 1
ATOM 1042 O O . PRO A 1 145 ? 25.238 27.827 28.313 1.00 30.27 145 PRO A O 1
ATOM 1045 N N . PRO A 1 146 ? 23.236 27.121 29.054 1.00 35.94 146 PRO A N 1
ATOM 1046 C CA . PRO A 1 146 ? 22.478 28.005 28.181 1.00 35.94 146 PRO A CA 1
ATOM 1047 C C . PRO A 1 146 ? 22.482 29.438 28.732 1.00 35.94 146 PRO A C 1
ATOM 1049 O O . PRO A 1 146 ? 22.190 29.671 29.904 1.00 35.94 146 PRO A O 1
ATOM 1052 N N . THR A 1 147 ? 22.768 30.409 27.865 1.00 31.34 147 THR A N 1
ATOM 1053 C CA . THR A 1 147 ? 22.475 31.829 28.103 1.00 31.34 147 THR A CA 1
ATOM 1054 C C . THR A 1 147 ? 21.485 32.286 27.044 1.00 31.34 147 THR A C 1
ATOM 1056 O O . THR A 1 147 ? 21.843 32.285 25.874 1.00 31.34 147 THR A O 1
ATOM 1059 N N . ASP A 1 148 ? 20.276 32.667 27.452 1.00 35.88 148 ASP A N 1
ATOM 1060 C CA . ASP A 1 148 ? 19.609 33.885 26.970 1.00 35.88 148 ASP A CA 1
ATOM 1061 C C . ASP A 1 148 ? 18.328 34.152 27.778 1.00 35.88 148 ASP A C 1
ATOM 1063 O O . ASP A 1 148 ? 17.603 33.233 28.162 1.00 35.88 148 ASP A O 1
ATOM 1067 N N . THR A 1 149 ? 18.071 35.428 28.077 1.00 28.84 149 THR A N 1
ATOM 1068 C CA . THR A 1 149 ? 17.047 35.851 29.047 1.00 28.84 149 THR A CA 1
ATOM 1069 C C . THR A 1 149 ? 15.846 36.497 28.348 1.00 28.84 149 THR A C 1
ATOM 1071 O O . THR A 1 149 ? 16.004 37.576 27.767 1.00 28.84 149 THR A O 1
ATOM 1074 N N . PRO A 1 150 ? 14.624 35.934 28.437 1.00 35.53 150 PRO A N 1
ATOM 1075 C CA . PRO A 1 150 ? 13.419 36.639 28.011 1.00 35.53 150 PRO A CA 1
ATOM 1076 C C . PRO A 1 150 ? 13.127 37.814 28.958 1.00 35.53 150 PRO A C 1
ATOM 1078 O O . PRO A 1 150 ? 13.243 37.697 30.176 1.00 35.53 150 PRO A O 1
ATOM 1081 N N . THR A 1 151 ? 12.758 38.967 28.398 1.00 28.72 151 THR A N 1
ATOM 1082 C CA . THR A 1 151 ? 12.478 40.194 29.165 1.00 28.72 151 THR A CA 1
ATOM 1083 C C . THR A 1 151 ? 11.000 40.274 29.548 1.00 28.72 151 THR A C 1
ATOM 1085 O O . THR A 1 151 ? 10.138 40.194 28.675 1.00 28.72 151 THR A O 1
ATOM 1088 N N . GLU A 1 152 ? 10.698 40.476 30.834 1.00 30.19 152 GLU A N 1
ATOM 1089 C CA . GLU A 1 152 ? 9.328 40.726 31.299 1.00 30.19 152 GLU A CA 1
ATOM 1090 C C . GLU A 1 152 ? 8.812 42.116 30.890 1.00 30.19 152 GLU A C 1
ATOM 1092 O O . GLU A 1 152 ? 9.527 43.118 30.959 1.00 30.19 152 GLU A O 1
ATOM 1097 N N . VAL A 1 153 ? 7.523 42.183 30.546 1.00 32.03 153 VAL A N 1
ATOM 1098 C CA . VAL A 1 153 ? 6.737 43.420 30.419 1.00 32.03 153 VAL A CA 1
ATOM 1099 C C . VAL A 1 153 ? 5.424 43.199 31.187 1.00 32.03 153 VAL A C 1
ATOM 1101 O O . VAL A 1 153 ? 4.791 42.161 30.985 1.00 32.03 153 VAL A O 1
ATOM 1104 N N . PRO A 1 154 ? 5.011 44.104 32.096 1.00 32.84 154 PRO A N 1
ATOM 1105 C CA . PRO A 1 154 ? 3.929 43.819 33.039 1.00 32.84 154 PRO A CA 1
ATOM 1106 C C . PRO A 1 154 ? 2.525 43.896 32.403 1.00 32.84 154 PRO A C 1
ATOM 1108 O O . PRO A 1 154 ? 2.280 44.762 31.559 1.00 32.84 154 PRO A O 1
ATOM 1111 N N . PRO A 1 155 ? 1.568 43.053 32.842 1.00 34.81 155 PRO A N 1
ATOM 1112 C CA . PRO A 1 155 ? 0.165 43.153 32.443 1.00 34.81 155 PRO A CA 1
ATOM 1113 C C . PRO A 1 155 ? -0.536 44.348 33.111 1.00 34.81 155 PRO A C 1
ATOM 1115 O O . PRO A 1 155 ? -0.125 44.817 34.171 1.00 34.81 155 PRO A O 1
ATOM 1118 N N . THR A 1 156 ? -1.623 44.828 32.499 1.00 31.83 156 THR A N 1
ATOM 1119 C CA . THR A 1 156 ? -2.443 45.952 32.990 1.00 31.83 156 THR A CA 1
ATOM 1120 C C . THR A 1 156 ? -3.917 45.540 33.108 1.00 31.83 156 THR A C 1
ATOM 1122 O O . THR A 1 156 ? -4.449 44.906 32.204 1.00 31.83 156 THR A O 1
ATOM 1125 N N . ASP A 1 157 ? -4.535 45.918 34.230 1.00 32.81 157 ASP A N 1
ATOM 1126 C CA . ASP A 1 157 ? -5.970 46.037 34.546 1.00 32.81 157 ASP A CA 1
ATOM 1127 C C . ASP A 1 157 ? -6.974 44.911 34.184 1.00 32.81 157 ASP A C 1
ATOM 1129 O O . ASP A 1 157 ? -7.562 44.851 33.109 1.00 32.81 157 ASP A O 1
ATOM 1133 N N . THR A 1 158 ? -7.290 44.114 35.213 1.00 34.25 158 THR A N 1
ATOM 1134 C CA . THR A 1 158 ? -8.648 43.882 35.766 1.00 34.25 158 THR A CA 1
ATOM 1135 C C . THR A 1 158 ? -9.867 43.748 34.823 1.00 34.25 158 THR A C 1
ATOM 1137 O O . THR A 1 158 ? -10.434 44.756 34.396 1.00 34.25 158 THR A O 1
ATOM 1140 N N . PRO A 1 159 ? -10.442 42.534 34.684 1.00 33.44 159 PRO A N 1
ATOM 1141 C CA . PRO A 1 159 ? -11.861 42.337 34.372 1.00 33.44 159 PRO A CA 1
ATOM 1142 C C . PRO A 1 159 ? -12.753 42.399 35.635 1.00 33.44 159 PRO A C 1
ATOM 1144 O O . PRO A 1 159 ? -12.309 42.127 36.749 1.00 33.44 159 PRO A O 1
ATOM 1147 N N . THR A 1 160 ? -14.028 42.764 35.464 1.00 31.44 160 THR A N 1
ATOM 1148 C CA . THR A 1 160 ? -15.003 43.016 36.550 1.00 31.44 160 THR A CA 1
ATOM 1149 C C . THR A 1 160 ? -15.627 41.737 37.136 1.00 31.44 160 THR A C 1
ATOM 1151 O O . THR A 1 160 ? -15.844 40.765 36.417 1.00 31.44 160 THR A O 1
ATOM 1154 N N . GLU A 1 161 ? -15.981 41.755 38.428 1.00 30.67 161 GLU A N 1
ATOM 1155 C CA . GLU A 1 161 ? -16.715 40.665 39.093 1.00 30.67 161 GLU A CA 1
ATOM 1156 C C . GLU A 1 161 ? -18.117 40.424 38.498 1.00 30.67 161 GLU A C 1
ATOM 1158 O O . GLU A 1 161 ? -18.862 41.359 38.199 1.00 30.67 161 GLU A O 1
ATOM 1163 N N . ILE A 1 162 ? -18.508 39.148 38.421 1.00 35.38 162 ILE A N 1
ATOM 1164 C CA . ILE A 1 162 ? -19.876 38.685 38.143 1.00 35.38 162 ILE A CA 1
ATOM 1165 C C . ILE A 1 162 ? -20.375 37.958 39.408 1.00 35.38 162 ILE A C 1
ATOM 1167 O O . ILE A 1 162 ? -19.615 37.174 39.981 1.00 35.38 162 ILE A O 1
ATOM 1171 N N . PRO A 1 163 ? -21.612 38.203 39.888 1.00 35.12 163 PRO A N 1
ATOM 1172 C CA . PRO A 1 163 ? -22.083 37.659 41.162 1.00 35.12 163 PRO A CA 1
ATOM 1173 C C . PRO A 1 163 ? -22.196 36.121 41.162 1.00 35.12 163 PRO A C 1
ATOM 1175 O O . PRO A 1 163 ? -22.477 35.516 40.123 1.00 35.12 163 PRO A O 1
ATOM 1178 N N . PRO A 1 164 ? -22.027 35.469 42.331 1.00 33.50 164 PRO A N 1
ATOM 1179 C CA . PRO A 1 164 ? -21.984 34.015 42.431 1.00 33.50 164 PRO A CA 1
ATOM 1180 C C . PRO A 1 164 ? -23.326 33.374 42.057 1.00 33.50 164 PRO A C 1
ATOM 1182 O O . PRO A 1 164 ? -24.350 33.594 42.706 1.00 33.50 164 PRO A O 1
ATOM 1185 N N . THR A 1 165 ? -23.299 32.532 41.024 1.00 34.94 165 THR A N 1
ATOM 1186 C CA . THR A 1 165 ? -24.413 31.639 40.678 1.00 34.94 165 THR A CA 1
ATOM 1187 C C . THR A 1 165 ? -24.465 30.459 41.658 1.00 34.94 165 THR A C 1
ATOM 1189 O O . THR A 1 165 ? -23.461 30.108 42.278 1.00 34.94 165 THR A O 1
ATOM 1192 N N . ALA A 1 166 ? -25.659 29.893 41.856 1.00 37.41 166 ALA A N 1
ATOM 1193 C CA . ALA A 1 166 ? -25.960 28.972 42.949 1.00 37.41 166 ALA A CA 1
ATOM 1194 C C . ALA A 1 166 ? -25.054 27.727 43.012 1.00 37.41 166 ALA A C 1
ATOM 1196 O O . ALA A 1 166 ? -24.660 27.163 41.992 1.00 37.41 166 ALA A O 1
ATOM 1197 N N . THR A 1 167 ? -24.803 27.260 44.240 1.00 33.81 167 THR A N 1
ATOM 1198 C CA . THR A 1 167 ? -24.117 25.996 44.530 1.00 33.81 167 THR A CA 1
ATOM 1199 C C . THR A 1 167 ? -24.750 24.843 43.740 1.00 33.81 167 THR A C 1
ATOM 1201 O O . THR A 1 167 ? -25.959 24.627 43.877 1.00 33.81 167 THR A O 1
ATOM 1204 N N . PRO A 1 168 ? -23.979 24.069 42.951 1.00 39.19 168 PRO A N 1
ATOM 1205 C CA . PRO A 1 168 ? -24.520 22.898 42.280 1.00 39.19 168 PRO A CA 1
ATOM 1206 C C . PRO A 1 168 ? -24.995 21.897 43.334 1.00 39.19 168 PRO A C 1
ATOM 1208 O O . PRO A 1 168 ? -24.235 21.479 44.209 1.00 39.19 168 PRO A O 1
ATOM 1211 N N . THR A 1 169 ? -26.269 21.512 43.257 1.00 32.03 169 THR A N 1
ATOM 1212 C CA . THR A 1 169 ? -26.781 20.404 44.070 1.00 32.03 169 THR A CA 1
ATOM 1213 C C . THR A 1 169 ? -26.032 19.144 43.662 1.00 32.03 169 THR A C 1
ATOM 1215 O O . THR A 1 169 ? -25.941 18.849 42.469 1.00 32.03 169 THR A O 1
ATOM 1218 N N . ALA A 1 170 ? -25.495 18.414 44.643 1.00 36.97 170 ALA A N 1
ATOM 1219 C CA . ALA A 1 170 ? -24.782 17.164 44.416 1.00 36.97 170 ALA A CA 1
ATOM 1220 C C . ALA A 1 170 ? -25.734 16.129 43.798 1.00 36.97 170 ALA A C 1
ATOM 1222 O O . ALA A 1 170 ? -26.445 15.406 44.496 1.00 36.97 170 ALA A O 1
ATOM 1223 N N . THR A 1 171 ? -25.766 16.099 42.468 1.00 36.75 171 THR A N 1
ATOM 1224 C CA . THR A 1 171 ? -26.465 15.072 41.704 1.00 36.75 171 THR A CA 1
ATOM 1225 C C . THR A 1 171 ? -25.734 13.769 41.972 1.00 36.75 171 THR A C 1
ATOM 1227 O O . THR A 1 171 ? -24.518 13.702 41.803 1.00 36.75 171 THR A O 1
ATOM 1230 N N . SER A 1 172 ? -26.455 12.754 42.442 1.00 41.56 172 SER A N 1
ATOM 1231 C CA . SER A 1 172 ? -25.875 11.444 42.717 1.00 41.56 172 SER A CA 1
ATOM 1232 C C . SER A 1 172 ? -25.214 10.908 41.451 1.00 41.56 172 SER A C 1
ATOM 1234 O O . SER A 1 172 ? -25.915 10.638 40.473 1.00 41.56 172 SER A O 1
ATOM 1236 N N . THR A 1 173 ? -23.888 10.747 41.475 1.00 45.41 173 THR A N 1
ATOM 1237 C CA . THR A 1 173 ? -23.151 10.051 40.419 1.00 45.41 173 THR A CA 1
ATOM 1238 C C . THR A 1 173 ? -23.852 8.720 40.149 1.00 45.41 173 THR A C 1
ATOM 1240 O O . THR A 1 173 ? -24.091 7.984 41.114 1.00 45.41 173 THR A O 1
ATOM 1243 N N . PRO A 1 174 ? -24.211 8.390 38.894 1.00 51.19 174 PRO A N 1
ATOM 1244 C CA . PRO A 1 174 ? -24.761 7.079 38.586 1.00 51.19 174 PRO A CA 1
ATOM 1245 C C . PRO A 1 174 ? -23.807 6.008 39.113 1.00 51.19 174 PRO A C 1
ATOM 1247 O O . PRO A 1 174 ? -22.611 6.057 38.828 1.00 51.19 174 PRO A O 1
ATOM 1250 N N . SER A 1 175 ? -24.312 5.062 39.909 1.00 55.91 175 SER A N 1
ATOM 1251 C CA . SER A 1 175 ? -23.511 3.915 40.337 1.00 55.91 175 SER A CA 1
ATOM 1252 C C . SER A 1 175 ? -23.126 3.137 39.084 1.00 55.91 175 SER A C 1
ATOM 1254 O O . SER A 1 175 ? -23.996 2.525 38.459 1.00 55.91 175 SER A O 1
ATOM 1256 N N . GLY A 1 176 ? -21.858 3.246 38.687 1.00 67.75 176 GLY A N 1
ATOM 1257 C CA . GLY A 1 176 ? -21.405 2.787 37.382 1.00 67.75 176 GLY A CA 1
ATOM 1258 C C . GLY A 1 176 ? -21.692 1.304 37.161 1.00 67.75 176 GLY A C 1
ATOM 1259 O O . GLY A 1 176 ? -21.613 0.492 38.087 1.00 67.75 176 GLY A O 1
ATOM 1260 N N . GLY A 1 177 ? -22.055 0.976 35.927 1.00 85.38 177 GLY A N 1
ATOM 1261 C CA . GLY A 1 177 ? -22.477 -0.347 35.511 1.00 85.38 177 GLY A CA 1
ATOM 1262 C C . GLY A 1 177 ? -21.407 -1.417 35.697 1.00 85.38 177 GLY A C 1
ATOM 1263 O O . GLY A 1 177 ? -20.219 -1.140 35.901 1.00 85.38 177 GLY A O 1
ATOM 1264 N N . ILE A 1 178 ? -21.858 -2.662 35.591 1.00 92.88 178 ILE A N 1
ATOM 1265 C CA . ILE A 1 178 ? -20.978 -3.803 35.348 1.00 92.88 178 ILE A CA 1
ATOM 1266 C C . ILE A 1 178 ? -20.969 -4.028 33.838 1.00 92.88 178 ILE A C 1
ATOM 1268 O O . ILE A 1 178 ? -22.037 -4.056 33.227 1.00 92.88 178 ILE A O 1
ATOM 1272 N N . VAL A 1 179 ? -19.787 -4.175 33.244 1.00 95.81 179 VAL A N 1
ATOM 1273 C CA . VAL A 1 179 ? -19.633 -4.523 31.826 1.00 95.81 179 VAL A CA 1
ATOM 1274 C C . VAL A 1 179 ? -18.907 -5.857 31.739 1.00 95.81 179 VAL A C 1
ATOM 1276 O O . VAL A 1 179 ? -17.775 -5.976 32.209 1.00 95.81 179 VAL A O 1
ATOM 1279 N N . THR A 1 180 ? -19.564 -6.862 31.170 1.00 97.19 180 THR A N 1
ATOM 1280 C CA . THR A 1 180 ? -18.994 -8.192 30.925 1.00 97.19 180 THR A CA 1
ATOM 1281 C C . THR A 1 180 ? -18.726 -8.411 29.443 1.00 97.19 180 THR A C 1
ATOM 1283 O O . THR A 1 180 ? -19.118 -7.615 28.591 1.00 97.19 180 THR A O 1
ATOM 1286 N N . GLY A 1 181 ? -18.047 -9.509 29.142 1.00 97.75 181 GLY A N 1
ATOM 1287 C CA . GLY A 1 181 ? -17.908 -10.047 27.799 1.00 97.75 181 GLY A CA 1
ATOM 1288 C C . GLY A 1 181 ? -16.931 -11.213 27.807 1.00 97.75 181 GLY A C 1
ATOM 1289 O O . GLY A 1 181 ? -16.492 -11.678 28.868 1.00 97.75 181 GLY A O 1
ATOM 1290 N N . ARG A 1 182 ? -16.565 -11.675 26.616 1.00 98.38 182 ARG A N 1
ATOM 1291 C CA . ARG A 1 182 ? -15.590 -12.743 26.405 1.00 98.38 182 ARG A CA 1
ATOM 1292 C C . ARG A 1 182 ? -14.652 -12.355 25.267 1.00 98.38 182 ARG A C 1
ATOM 1294 O O . ARG A 1 182 ? -15.078 -11.734 24.302 1.00 98.38 182 ARG A O 1
ATOM 1301 N N . VAL A 1 183 ? -13.376 -12.703 25.383 1.00 98.69 183 VAL A N 1
ATOM 1302 C CA . VAL A 1 183 ? -12.400 -12.535 24.301 1.00 98.69 183 VAL A CA 1
ATOM 1303 C C . VAL A 1 183 ? -12.090 -13.902 23.705 1.00 98.69 183 VAL A C 1
ATOM 1305 O O . VAL A 1 183 ? -11.706 -14.824 24.432 1.00 98.69 183 VAL A O 1
ATOM 1308 N N . ARG A 1 184 ? -12.258 -14.026 22.385 1.00 98.19 184 ARG A N 1
ATOM 1309 C CA . ARG A 1 184 ? -11.955 -15.239 21.617 1.00 98.19 184 ARG A CA 1
ATOM 1310 C C . ARG A 1 184 ? -11.108 -14.949 20.382 1.00 98.19 184 ARG A C 1
ATOM 1312 O O . ARG A 1 184 ? -11.124 -13.844 19.840 1.00 98.19 184 ARG A O 1
ATOM 1319 N N . ASP A 1 185 ? -10.370 -15.957 19.934 1.00 96.25 185 ASP A N 1
ATOM 1320 C CA . ASP A 1 185 ? -9.668 -15.927 18.650 1.00 96.25 185 ASP A CA 1
ATOM 1321 C C . ASP A 1 185 ? -10.540 -16.460 17.499 1.00 96.25 185 ASP A C 1
ATOM 1323 O O . ASP A 1 185 ? -11.658 -16.938 17.704 1.00 96.25 185 ASP A O 1
ATOM 1327 N N . ARG A 1 186 ? -10.034 -16.383 16.261 1.00 89.19 186 ARG A N 1
ATOM 1328 C CA . ARG A 1 186 ? -10.760 -16.802 15.043 1.00 89.19 186 ARG A CA 1
ATOM 1329 C C . ARG A 1 186 ? -11.221 -18.265 15.044 1.00 89.19 186 ARG A C 1
ATOM 1331 O O . ARG A 1 186 ? -12.142 -18.606 14.311 1.00 89.19 186 ARG A O 1
ATOM 1338 N N . LEU A 1 187 ? -10.538 -19.124 15.801 1.00 91.19 187 LEU A N 1
ATOM 1339 C CA . LEU A 1 187 ? -10.815 -20.556 15.930 1.00 91.19 187 LEU A CA 1
ATOM 1340 C C . LEU A 1 187 ? -11.765 -20.832 17.108 1.00 91.19 187 LEU A C 1
ATOM 1342 O O . LEU A 1 187 ? -12.016 -21.985 17.449 1.00 91.19 187 LEU A O 1
ATOM 1346 N N . LEU A 1 188 ? -12.319 -19.768 17.701 1.00 94.44 188 LEU A N 1
ATOM 1347 C CA . LEU A 1 188 ? -13.202 -19.770 18.861 1.00 94.44 188 LEU A CA 1
ATOM 1348 C C . LEU A 1 188 ? -12.523 -20.237 20.159 1.00 94.44 188 LEU A C 1
ATOM 1350 O O . LEU A 1 188 ? -13.231 -20.552 21.119 1.00 94.44 188 LEU A O 1
ATOM 1354 N N . HIS A 1 189 ? -11.186 -20.230 20.225 1.00 95.56 189 HIS A N 1
ATOM 1355 C CA . HIS A 1 189 ? -10.471 -20.455 21.479 1.00 95.56 189 HIS A CA 1
ATOM 1356 C C . HIS A 1 189 ? -10.624 -19.255 22.412 1.00 95.56 189 HIS A C 1
ATOM 1358 O O . HIS A 1 189 ? -10.601 -18.104 21.977 1.00 95.56 189 HIS A O 1
ATOM 1364 N N . ASP A 1 190 ? -10.726 -19.535 23.707 1.00 97.94 190 ASP A N 1
ATOM 1365 C CA . ASP A 1 190 ? -10.764 -18.517 24.752 1.00 97.94 190 ASP A CA 1
ATOM 1366 C C . ASP A 1 190 ? -9.382 -17.886 24.960 1.00 97.94 190 ASP A C 1
ATOM 1368 O O . ASP A 1 190 ? -8.371 -18.587 25.014 1.00 97.94 190 ASP A O 1
ATOM 1372 N N . VAL A 1 191 ? -9.339 -16.557 25.092 1.00 97.94 191 VAL A N 1
ATOM 1373 C CA . VAL A 1 191 ? -8.098 -15.778 25.220 1.00 97.94 191 VAL A CA 1
ATOM 1374 C C . VAL A 1 191 ? -7.889 -15.366 26.686 1.00 97.94 191 VAL A C 1
ATOM 1376 O O . VAL A 1 191 ? -8.544 -14.426 27.145 1.00 97.94 191 VAL A O 1
ATOM 1379 N N . PRO A 1 192 ? -6.997 -16.025 27.450 1.00 97.50 192 PRO A N 1
ATOM 1380 C CA . PRO A 1 192 ? -6.741 -15.707 28.853 1.00 97.50 192 PRO A CA 1
ATOM 1381 C C . PRO A 1 192 ? -5.697 -14.599 29.031 1.00 97.50 192 PRO A C 1
ATOM 1383 O O . PRO A 1 192 ? -4.806 -14.419 28.200 1.00 97.50 192 PRO A O 1
ATOM 1386 N N . ASN A 1 193 ? -5.744 -13.917 30.179 1.00 96.38 193 ASN A N 1
ATOM 1387 C CA . ASN A 1 193 ? -4.784 -12.884 30.584 1.00 96.38 193 ASN A CA 1
ATOM 1388 C C . ASN A 1 193 ? -4.647 -11.719 29.579 1.00 96.38 193 ASN A C 1
ATOM 1390 O O . ASN A 1 193 ? -3.585 -11.098 29.489 1.00 96.38 193 ASN A O 1
ATOM 1394 N N . ALA A 1 194 ? -5.705 -11.420 28.824 1.00 96.75 194 ALA A N 1
ATOM 1395 C CA . ALA A 1 194 ? -5.807 -10.219 28.008 1.00 96.75 194 ALA A CA 1
ATOM 1396 C C . ALA A 1 194 ? -6.421 -9.083 28.833 1.00 96.75 194 ALA A C 1
ATOM 1398 O O . ALA A 1 194 ? -7.371 -9.296 29.590 1.00 96.75 194 ALA A O 1
ATOM 1399 N N . SER A 1 195 ? -5.882 -7.877 28.676 1.00 96.31 195 SER A N 1
ATOM 1400 C CA . SER A 1 195 ? -6.443 -6.654 29.248 1.00 96.31 195 SER A CA 1
ATOM 1401 C C . SER A 1 195 ? -7.502 -6.093 28.301 1.00 96.31 195 SER A C 1
ATOM 1403 O O . SER A 1 195 ? -7.221 -5.874 27.125 1.00 96.31 195 SER A O 1
ATOM 1405 N N . VAL A 1 196 ? -8.714 -5.867 28.799 1.00 97.56 196 VAL A N 1
ATOM 1406 C CA . VAL A 1 196 ? -9.842 -5.281 28.068 1.00 97.56 196 VAL A CA 1
ATOM 1407 C C . VAL A 1 196 ? -10.121 -3.902 28.649 1.00 97.56 196 VAL A C 1
ATOM 1409 O O . VAL A 1 196 ? -10.508 -3.774 29.815 1.00 97.56 196 VAL A O 1
ATOM 1412 N N . VAL A 1 197 ? -9.909 -2.870 27.836 1.00 96.81 197 VAL A N 1
ATOM 1413 C CA . VAL A 1 197 ? -10.013 -1.463 28.229 1.00 96.81 197 VAL A CA 1
ATOM 1414 C C . VAL A 1 197 ? -11.173 -0.804 27.490 1.00 96.81 197 VAL A C 1
ATOM 1416 O O . VAL A 1 197 ? -11.289 -0.917 26.270 1.00 96.81 197 VAL A O 1
ATOM 1419 N N . LEU A 1 198 ? -12.015 -0.082 28.231 1.00 95.75 198 LEU A N 1
ATOM 1420 C CA . LEU A 1 198 ? -13.027 0.808 27.663 1.00 95.75 198 LEU A CA 1
ATOM 1421 C C . LEU A 1 198 ? -12.440 2.215 27.573 1.00 95.75 198 LEU A C 1
ATOM 1423 O O . LEU A 1 198 ? -12.166 2.844 28.594 1.00 95.75 198 LEU A O 1
ATOM 1427 N N . ILE A 1 199 ? -12.229 2.692 26.349 1.00 95.94 199 ILE A N 1
ATOM 1428 C CA . ILE A 1 199 ? -11.618 3.991 26.061 1.00 95.94 199 ILE A CA 1
ATOM 1429 C C . ILE A 1 199 ? -12.725 4.958 25.653 1.00 95.94 199 ILE A C 1
ATOM 1431 O O . ILE A 1 199 ? -13.453 4.692 24.698 1.00 95.94 199 ILE A O 1
ATOM 1435 N N . ASP A 1 200 ? -12.867 6.065 26.383 1.00 95.38 200 ASP A N 1
ATOM 1436 C CA . ASP A 1 200 ? -13.896 7.074 26.119 1.00 95.38 200 ASP A CA 1
ATOM 1437 C C . ASP A 1 200 ? -13.715 7.655 24.707 1.00 95.38 200 ASP A C 1
ATOM 1439 O O . ASP A 1 200 ? -12.654 8.176 24.349 1.00 95.38 200 ASP A O 1
ATOM 1443 N N . ALA A 1 201 ? -14.759 7.560 23.884 1.00 96.75 201 ALA A N 1
ATOM 1444 C CA . ALA A 1 201 ? -14.703 7.972 22.490 1.00 96.75 201 ALA A CA 1
ATOM 1445 C C . ALA A 1 201 ? -14.430 9.482 22.323 1.00 96.75 201 ALA A C 1
ATOM 1447 O O . ALA A 1 201 ? -13.824 9.893 21.329 1.00 96.75 201 ALA A O 1
ATOM 1448 N N . ALA A 1 202 ? -14.792 10.313 23.308 1.00 96.19 202 ALA A N 1
ATOM 1449 C CA . ALA A 1 202 ? -14.448 11.732 23.323 1.00 96.19 202 ALA A CA 1
ATOM 1450 C C . ALA A 1 202 ? -12.954 11.972 23.610 1.00 96.19 202 ALA A C 1
ATOM 1452 O O . ALA A 1 202 ? -12.387 12.924 23.076 1.00 96.19 202 ALA A O 1
ATOM 1453 N N . GLN A 1 203 ? -12.285 11.104 24.381 1.00 95.62 203 GLN A N 1
ATOM 1454 C CA . GLN A 1 203 ? -10.830 11.179 24.587 1.00 95.62 203 GLN A CA 1
ATOM 1455 C C . GLN A 1 203 ? -10.060 10.819 23.309 1.00 95.62 203 GLN A C 1
ATOM 1457 O O . GLN A 1 203 ? -9.072 11.477 22.979 1.00 95.62 203 GLN A O 1
ATOM 1462 N N . VAL A 1 204 ? -10.543 9.835 22.542 1.00 96.25 204 VAL A N 1
ATOM 1463 C CA . VAL A 1 204 ? -9.982 9.509 21.219 1.00 96.25 204 VAL A CA 1
ATOM 1464 C C . VAL A 1 204 ? -10.159 10.684 20.253 1.00 96.25 204 VAL A C 1
ATOM 1466 O O . VAL A 1 204 ? -9.199 11.099 19.608 1.00 96.25 204 VAL A O 1
ATOM 1469 N N . ALA A 1 205 ? -11.354 11.281 20.200 1.00 95.75 205 ALA A N 1
ATOM 1470 C CA . ALA A 1 205 ? -11.628 12.449 19.360 1.00 95.75 205 ALA A CA 1
ATOM 1471 C C . ALA A 1 205 ? -10.813 13.698 19.753 1.00 95.75 205 ALA A C 1
ATOM 1473 O O . ALA A 1 205 ? -10.443 14.485 18.886 1.00 95.75 205 ALA A O 1
ATOM 1474 N N . ALA A 1 206 ? -10.516 13.876 21.044 1.00 96.00 206 ALA A N 1
ATOM 1475 C CA . ALA A 1 206 ? -9.704 14.978 21.565 1.00 96.00 206 ALA A CA 1
ATOM 1476 C C . ALA A 1 206 ? -8.184 14.710 21.539 1.00 96.00 206 ALA A C 1
ATOM 1478 O O . ALA A 1 206 ? -7.403 15.570 21.951 1.00 96.00 206 ALA A O 1
ATOM 1479 N N . SER A 1 207 ? -7.742 13.532 21.083 1.00 95.12 207 SER A N 1
ATOM 1480 C CA . SER A 1 207 ? -6.320 13.180 21.034 1.00 95.12 207 SER A CA 1
ATOM 1481 C C . SER A 1 207 ? -5.575 14.015 19.990 1.00 95.12 207 SER A C 1
ATOM 1483 O O . SER A 1 207 ? -5.985 14.105 18.833 1.00 95.12 207 SER A O 1
ATOM 1485 N N . ALA A 1 208 ? -4.453 14.619 20.391 1.00 93.62 208 ALA A N 1
ATOM 1486 C CA . ALA A 1 208 ? -3.649 15.469 19.516 1.00 93.62 208 ALA A CA 1
ATOM 1487 C C . ALA A 1 208 ? -3.134 14.708 18.279 1.00 93.62 208 ALA A C 1
ATOM 1489 O O . ALA A 1 208 ? -2.860 13.512 18.340 1.00 93.62 208 ALA A O 1
ATOM 1490 N N . VAL A 1 209 ? -2.934 15.414 17.160 1.00 89.62 209 VAL A N 1
ATOM 1491 C CA . VAL A 1 209 ? -2.473 14.810 15.889 1.00 89.62 209 VAL A CA 1
ATOM 1492 C C . VAL A 1 209 ? -1.075 14.177 16.001 1.00 89.62 209 VAL A C 1
ATOM 1494 O O . VAL A 1 209 ? -0.767 13.241 15.273 1.00 89.62 209 VAL A O 1
ATOM 1497 N N . SER A 1 210 ? -0.253 14.626 16.955 1.00 91.06 210 SER A N 1
ATOM 1498 C CA . SER A 1 210 ? 1.035 14.010 17.306 1.00 91.06 210 SER A CA 1
ATOM 1499 C C . SER A 1 210 ? 0.917 12.649 18.008 1.00 91.06 210 SER A C 1
ATOM 1501 O O . SER A 1 210 ? 1.923 11.959 18.157 1.00 91.06 210 SER A O 1
ATOM 1503 N N . VAL A 1 211 ? -0.283 12.248 18.439 1.00 93.69 211 VAL A N 1
ATOM 1504 C CA . VAL A 1 211 ? -0.569 10.890 18.910 1.00 93.69 211 VAL A CA 1
ATOM 1505 C C . VAL A 1 211 ? -0.957 10.050 17.691 1.00 93.69 211 VAL A C 1
ATOM 1507 O O . VAL A 1 211 ? -2.086 10.117 17.194 1.00 93.69 211 VAL A O 1
ATOM 1510 N N . GLU A 1 212 ? 0.015 9.288 17.185 1.00 94.88 212 GLU A N 1
ATOM 1511 C CA . GLU A 1 212 ? -0.154 8.406 16.020 1.00 94.88 212 GLU A CA 1
ATOM 1512 C C . GLU A 1 212 ? -0.890 7.094 16.366 1.00 94.88 212 GLU A C 1
ATOM 1514 O O . GLU A 1 212 ? -1.400 6.442 15.461 1.00 94.88 212 GLU A O 1
ATOM 1519 N N . GLU A 1 213 ? -1.002 6.726 17.651 1.00 95.81 213 GLU A N 1
ATOM 1520 C CA . GLU A 1 213 ? -1.754 5.548 18.133 1.00 95.81 213 GLU A CA 1
ATOM 1521 C C . GLU A 1 213 ? -2.626 5.905 19.361 1.00 95.81 213 GLU A C 1
ATOM 1523 O O . GLU A 1 213 ? -2.240 5.620 20.502 1.00 95.81 213 GLU A O 1
ATOM 1528 N N . PRO A 1 214 ? -3.763 6.612 19.179 1.00 95.56 214 PRO A N 1
ATOM 1529 C CA . PRO A 1 214 ? -4.571 7.122 20.287 1.00 95.56 214 PRO A CA 1
ATOM 1530 C C . PRO A 1 214 ? -5.228 6.034 21.149 1.00 95.56 214 PRO A C 1
ATOM 1532 O O . PRO A 1 214 ? -5.249 6.194 22.369 1.00 95.56 214 PRO A O 1
ATOM 1535 N N . LEU A 1 215 ? -5.717 4.922 20.584 1.00 95.81 215 LEU A N 1
ATOM 1536 C CA . LEU A 1 215 ? -6.277 3.823 21.382 1.00 95.81 215 LEU A CA 1
ATOM 1537 C C . LEU A 1 215 ? -5.179 3.143 22.197 1.00 95.81 215 LEU A C 1
ATOM 1539 O O . LEU A 1 215 ? -5.342 2.970 23.401 1.00 95.81 215 LEU A O 1
ATOM 1543 N N . ALA A 1 216 ? -4.047 2.801 21.577 1.00 94.50 216 ALA A N 1
ATOM 1544 C CA . ALA A 1 216 ? -2.945 2.156 22.292 1.00 94.50 216 ALA A CA 1
ATOM 1545 C C . ALA A 1 216 ? -2.388 3.055 23.417 1.00 94.50 216 ALA A C 1
ATOM 1547 O O . ALA A 1 216 ? -2.135 2.585 24.528 1.00 94.50 216 ALA A O 1
ATOM 1548 N N . THR A 1 217 ? -2.271 4.364 23.166 1.00 95.19 217 THR A N 1
ATOM 1549 C CA . THR A 1 217 ? -1.805 5.355 24.153 1.00 95.19 217 THR A CA 1
ATOM 1550 C C . THR A 1 217 ? -2.795 5.521 25.314 1.00 95.19 217 THR A C 1
ATOM 1552 O O . THR A 1 217 ? -2.399 5.528 26.485 1.00 95.19 217 THR A O 1
ATOM 1555 N N . LEU A 1 218 ? -4.097 5.615 25.023 1.00 95.06 218 LEU A N 1
ATOM 1556 C CA . LEU A 1 218 ? -5.132 5.728 26.056 1.00 95.06 218 LEU A CA 1
ATOM 1557 C C . LEU A 1 218 ? -5.299 4.413 26.839 1.00 95.06 218 LEU A C 1
ATOM 1559 O O . LEU A 1 218 ? -5.475 4.449 28.054 1.00 95.06 218 LEU A O 1
ATOM 1563 N N . ALA A 1 219 ? -5.140 3.253 26.194 1.00 93.38 219 ALA A N 1
ATOM 1564 C CA . ALA A 1 219 ? -5.144 1.951 26.860 1.00 93.38 219 ALA A CA 1
ATOM 1565 C C . ALA A 1 219 ? -4.042 1.841 27.926 1.00 93.38 219 ALA A C 1
ATOM 1567 O O . ALA A 1 219 ? -4.318 1.421 29.047 1.00 93.38 219 ALA A O 1
ATOM 1568 N N . LEU A 1 220 ? -2.815 2.267 27.599 1.00 88.56 220 LEU A N 1
ATOM 1569 C CA . LEU A 1 220 ? -1.665 2.246 28.515 1.00 88.56 220 LEU A CA 1
ATOM 1570 C C . LEU A 1 220 ? -1.797 3.208 29.707 1.00 88.56 220 LEU A C 1
ATOM 1572 O O . LEU A 1 220 ? -1.151 2.997 30.732 1.00 88.56 220 LEU A O 1
ATOM 1576 N N . SER A 1 221 ? -2.615 4.257 29.586 1.00 82.94 221 SER A N 1
ATOM 1577 C CA . SER A 1 221 ? -2.865 5.236 30.656 1.00 82.94 221 SER A CA 1
ATOM 1578 C C . SER A 1 221 ? -4.165 4.993 31.435 1.00 82.94 221 SER A C 1
ATOM 1580 O O . SER A 1 221 ? -4.414 5.671 32.435 1.00 82.94 221 SER A O 1
ATOM 1582 N N . SER A 1 222 ? -4.984 4.019 31.026 1.00 76.75 222 SER A N 1
ATOM 1583 C CA . SER A 1 222 ? -6.244 3.703 31.700 1.00 76.75 222 SER A CA 1
ATOM 1584 C C . SER A 1 222 ? -6.035 2.924 33.000 1.00 76.75 222 SER A C 1
ATOM 1586 O O . SER A 1 222 ? -5.412 1.865 33.035 1.00 76.75 222 SER A O 1
ATOM 1588 N N . LEU A 1 223 ? -6.657 3.414 34.075 1.00 59.84 223 LEU A N 1
ATOM 1589 C CA . LEU A 1 223 ? -6.774 2.707 35.356 1.00 59.84 223 LEU A CA 1
ATOM 1590 C C . LEU A 1 223 ? -7.981 1.746 35.402 1.00 59.84 223 LEU A C 1
ATOM 1592 O O . LEU A 1 223 ? -8.193 1.079 36.413 1.00 59.84 223 LEU A O 1
ATOM 1596 N N . ALA A 1 224 ? -8.788 1.689 34.336 1.00 63.41 224 ALA A N 1
ATOM 1597 C CA . ALA A 1 224 ? -10.015 0.901 34.247 1.00 63.41 224 ALA A CA 1
ATOM 1598 C C . ALA A 1 224 ? -9.881 -0.191 33.172 1.00 63.41 224 ALA A C 1
ATOM 1600 O O . ALA A 1 224 ? -10.278 -0.010 32.020 1.00 63.41 224 ALA A O 1
ATOM 1601 N N . ALA A 1 225 ? -9.320 -1.333 33.574 1.00 79.94 225 ALA A N 1
ATOM 1602 C CA . ALA A 1 225 ? -9.123 -2.506 32.729 1.00 79.94 225 ALA A CA 1
ATOM 1603 C C . ALA A 1 225 ? -9.689 -3.771 33.392 1.00 79.94 225 ALA A C 1
ATOM 1605 O O . ALA A 1 225 ? -9.490 -4.001 34.586 1.00 79.94 225 ALA A O 1
ATOM 1606 N N . GLY A 1 226 ? -10.391 -4.596 32.615 1.00 90.19 226 GLY A N 1
ATOM 1607 C CA . GLY A 1 226 ? -10.771 -5.953 33.004 1.00 90.19 226 GLY A CA 1
ATOM 1608 C C . GLY A 1 226 ? -9.735 -6.938 32.477 1.00 90.19 226 GLY A C 1
ATOM 1609 O O . GLY A 1 226 ? -9.254 -6.767 31.364 1.00 90.19 226 GLY A O 1
ATOM 1610 N N . VAL A 1 227 ? -9.391 -7.975 33.240 1.00 95.19 227 VAL A N 1
ATOM 1611 C CA . VAL A 1 227 ? -8.485 -9.038 32.768 1.00 95.19 227 VAL A CA 1
ATOM 1612 C C . VAL A 1 227 ? -9.289 -10.303 32.501 1.00 95.19 227 VAL A C 1
ATOM 1614 O O . VAL A 1 227 ? -10.146 -10.667 33.310 1.00 95.19 227 VAL A O 1
ATOM 1617 N N . THR A 1 228 ? -9.033 -10.967 31.374 1.00 98.00 228 THR A N 1
ATOM 1618 C CA . THR A 1 228 ? -9.739 -12.199 31.013 1.00 98.00 228 THR A CA 1
ATOM 1619 C C . THR A 1 228 ? -9.265 -13.406 31.824 1.00 98.00 228 THR A C 1
ATOM 1621 O O . THR A 1 228 ? -8.066 -13.651 31.982 1.00 98.00 228 THR A O 1
ATOM 1624 N N . GLY A 1 229 ? -10.220 -14.192 32.325 1.00 97.75 229 GLY A N 1
ATOM 1625 C CA . GLY A 1 229 ? -9.966 -15.474 32.978 1.00 97.75 229 GLY A CA 1
ATOM 1626 C C . GLY A 1 229 ? -9.556 -16.582 32.001 1.00 97.75 229 GLY A C 1
ATOM 1627 O O . GLY A 1 229 ? -9.476 -16.384 30.790 1.00 97.75 229 GLY A O 1
ATOM 1628 N N . ALA A 1 230 ? -9.342 -17.790 32.530 1.00 97.19 230 ALA A N 1
ATOM 1629 C CA . ALA A 1 230 ? -9.025 -18.979 31.729 1.00 97.19 230 ALA A CA 1
ATOM 1630 C C . ALA A 1 230 ? -10.137 -19.373 30.730 1.00 97.19 230 ALA A C 1
ATOM 1632 O O . ALA A 1 230 ? -9.867 -20.082 29.769 1.00 97.19 230 ALA A O 1
ATOM 1633 N N . ASP A 1 231 ? -11.369 -18.903 30.948 1.00 97.25 231 ASP A N 1
ATOM 1634 C CA . ASP A 1 231 ? -12.524 -19.057 30.058 1.00 97.25 231 ASP A CA 1
ATOM 1635 C C . ASP A 1 231 ? -12.761 -17.808 29.181 1.00 97.25 231 ASP A C 1
ATOM 1637 O O . ASP A 1 231 ? -13.886 -17.566 28.737 1.00 97.25 231 ASP A O 1
ATOM 1641 N N . GLY A 1 232 ? -11.740 -16.966 28.991 1.00 97.88 232 GLY A N 1
ATOM 1642 C CA . GLY A 1 232 ? -11.779 -15.770 28.145 1.00 97.88 232 GLY A CA 1
ATOM 1643 C C . GLY A 1 232 ? -12.689 -14.647 28.652 1.00 97.88 232 GLY A C 1
ATOM 1644 O O . GLY A 1 232 ? -12.750 -13.592 28.023 1.00 97.88 232 GLY A O 1
ATOM 1645 N N . ARG A 1 233 ? -13.413 -14.833 29.764 1.00 98.38 233 ARG A N 1
ATOM 1646 C CA . ARG A 1 233 ? -14.373 -13.849 30.280 1.00 98.38 233 ARG A CA 1
ATOM 1647 C C . ARG A 1 233 ? -13.705 -12.781 31.128 1.00 98.38 233 ARG A C 1
ATOM 1649 O O . ARG A 1 233 ? -12.809 -13.078 31.913 1.00 98.38 233 ARG A O 1
ATOM 1656 N N . PHE A 1 234 ? -14.207 -11.555 31.028 1.00 97.62 234 PHE A N 1
ATOM 1657 C CA . PHE A 1 234 ? -13.823 -10.432 31.883 1.00 97.62 234 PHE A CA 1
ATOM 1658 C C . PHE A 1 234 ? -15.058 -9.795 32.533 1.00 97.62 234 PHE A C 1
ATOM 1660 O O . PHE A 1 234 ? -16.195 -9.996 32.102 1.00 97.62 234 PHE A O 1
ATOM 1667 N N . SER A 1 235 ? -14.819 -8.993 33.571 1.00 95.69 235 SER A N 1
ATOM 1668 C CA . SER A 1 235 ? -15.824 -8.125 34.183 1.00 95.69 235 SER A CA 1
ATOM 1669 C C . SER A 1 235 ? -15.171 -6.810 34.597 1.00 95.69 235 SER A C 1
ATOM 1671 O O . SER A 1 235 ? -14.189 -6.804 35.336 1.00 95.69 235 SER A O 1
ATOM 1673 N N . LEU A 1 236 ? -15.753 -5.701 34.157 1.00 93.31 236 LEU A N 1
ATOM 1674 C CA . LEU A 1 236 ? -15.472 -4.337 34.600 1.00 93.31 236 LEU A CA 1
ATOM 1675 C C . LEU A 1 236 ? -16.601 -3.869 35.523 1.00 93.31 236 LEU A C 1
ATOM 1677 O O . LEU A 1 236 ? -17.750 -4.264 35.341 1.00 93.31 236 LEU A O 1
ATOM 1681 N N . SER A 1 237 ? -16.298 -3.020 36.504 1.00 90.88 237 SER A N 1
ATOM 1682 C CA . SER A 1 237 ? -17.278 -2.508 37.474 1.00 90.88 237 SER A CA 1
ATOM 1683 C C . SER A 1 237 ? -17.100 -1.014 37.704 1.00 90.88 237 SER A C 1
ATOM 1685 O O . SER A 1 237 ? -15.967 -0.558 37.846 1.00 90.88 237 SER A O 1
ATOM 1687 N N . GLY A 1 238 ? -18.200 -0.270 37.817 1.00 88.94 238 GLY A N 1
ATOM 1688 C CA . GLY A 1 238 ? -18.153 1.182 37.997 1.00 88.94 238 GLY A CA 1
ATOM 1689 C C . GLY A 1 238 ? -18.038 1.960 36.682 1.00 88.94 238 GLY A C 1
ATOM 1690 O O . GLY A 1 238 ? -17.702 3.140 36.712 1.00 88.94 238 GLY A O 1
ATOM 1691 N N . VAL A 1 239 ? -18.337 1.330 35.541 1.00 90.31 239 VAL A N 1
ATOM 1692 C CA . VAL A 1 239 ? -18.280 1.971 34.218 1.00 90.31 239 VAL A CA 1
ATOM 1693 C C . VAL A 1 239 ? -19.416 2.990 34.084 1.00 90.31 239 VAL A C 1
ATOM 1695 O O . VAL A 1 239 ? -20.575 2.674 34.354 1.00 90.31 239 VAL A O 1
ATOM 1698 N N . ALA A 1 240 ? -19.110 4.224 33.687 1.00 92.19 240 ALA A N 1
ATOM 1699 C CA . ALA A 1 240 ? -20.145 5.225 33.441 1.00 92.19 240 ALA A CA 1
ATOM 1700 C C . ALA A 1 240 ? -20.937 4.896 32.154 1.00 92.19 240 ALA A C 1
ATOM 1702 O O . ALA A 1 240 ? -20.382 4.297 31.234 1.00 92.19 240 ALA A O 1
ATOM 1703 N N . PRO A 1 241 ? -22.219 5.288 32.045 1.00 94.06 241 PRO A N 1
ATOM 1704 C CA . PRO A 1 241 ? -22.923 5.252 30.767 1.00 94.06 241 PRO A CA 1
ATOM 1705 C C . PRO A 1 241 ? -22.263 6.224 29.780 1.00 94.06 241 PRO A C 1
ATOM 1707 O O . PRO A 1 241 ? -21.981 7.365 30.151 1.00 94.06 241 PRO A O 1
ATOM 1710 N N . GLY A 1 242 ? -22.029 5.800 28.539 1.00 94.50 242 GLY A N 1
ATOM 1711 C CA . GLY A 1 242 ? -21.277 6.593 27.563 1.00 94.50 242 GLY A CA 1
ATOM 1712 C C . GLY A 1 242 ? -20.904 5.832 26.291 1.00 94.50 242 GLY A C 1
ATOM 1713 O O . GLY A 1 242 ? -21.326 4.694 26.089 1.00 94.50 242 GLY A O 1
ATOM 1714 N N . SER A 1 243 ? -20.103 6.476 25.441 1.00 96.12 243 SER A N 1
ATOM 1715 C CA . SER A 1 243 ? -19.622 5.942 24.162 1.00 96.12 243 SER A CA 1
ATOM 1716 C C . SER A 1 243 ? -18.161 5.508 24.303 1.00 96.12 243 SER A C 1
ATOM 1718 O O . SER A 1 243 ? -17.314 6.340 24.633 1.00 96.12 243 SER A O 1
ATOM 1720 N N . TYR A 1 244 ? -17.858 4.229 24.069 1.00 96.62 244 TYR A N 1
ATOM 1721 C CA . TYR A 1 244 ? -16.537 3.649 24.335 1.00 96.62 244 TYR A CA 1
ATOM 1722 C C . TYR A 1 244 ? -16.025 2.788 23.178 1.00 96.62 244 TYR A C 1
ATOM 1724 O O . TYR A 1 244 ? -16.738 1.920 22.678 1.00 96.62 244 TYR A O 1
ATOM 1732 N N . PHE A 1 245 ? -14.759 2.956 22.804 1.00 97.38 245 PHE A N 1
ATOM 1733 C CA . PHE A 1 245 ? -14.041 1.955 22.011 1.00 97.38 245 PHE A CA 1
ATOM 1734 C C . PHE A 1 245 ? -13.535 0.847 22.939 1.00 97.38 245 PHE A C 1
ATOM 1736 O O . PHE A 1 245 ? -13.027 1.129 24.027 1.00 97.38 245 PHE A O 1
ATOM 1743 N N . VAL A 1 246 ? -13.677 -0.413 22.523 1.00 97.06 246 VAL A N 1
ATOM 1744 C CA . VAL A 1 246 ? -13.305 -1.575 23.341 1.00 97.06 246 VAL A CA 1
ATOM 1745 C C . VAL A 1 246 ? -11.987 -2.140 22.822 1.00 97.06 246 VAL A C 1
ATOM 1747 O O . VAL A 1 246 ? -11.952 -2.821 21.799 1.00 97.06 246 VAL A O 1
ATOM 1750 N N . TYR A 1 247 ? -10.890 -1.827 23.508 1.00 97.62 247 TYR A N 1
ATOM 1751 C CA . TYR A 1 247 ? -9.541 -2.206 23.091 1.00 97.62 247 TYR A CA 1
ATOM 1752 C C . TYR A 1 247 ? -9.029 -3.388 23.916 1.00 97.62 247 TYR A C 1
ATOM 1754 O O . TYR A 1 247 ? -8.965 -3.320 25.146 1.00 97.62 247 TYR A O 1
ATOM 1762 N N . VAL A 1 248 ? -8.639 -4.466 23.236 1.00 97.75 248 VAL A N 1
ATOM 1763 C CA . VAL A 1 248 ? -8.010 -5.641 23.845 1.00 97.75 248 VAL A CA 1
ATOM 1764 C C . VAL A 1 248 ? -6.497 -5.580 23.646 1.00 97.75 248 VAL A C 1
ATOM 1766 O O . VAL A 1 248 ? -6.020 -5.488 22.516 1.00 97.75 248 VAL A O 1
ATOM 1769 N N . ALA A 1 249 ? -5.743 -5.698 24.738 1.00 96.12 249 ALA A N 1
ATOM 1770 C CA . ALA A 1 249 ? -4.300 -5.923 24.754 1.00 96.12 249 ALA A CA 1
ATOM 1771 C C . ALA A 1 249 ? -4.012 -7.358 25.255 1.00 96.12 249 ALA A C 1
ATOM 1773 O O . ALA A 1 249 ? -4.056 -7.603 26.467 1.00 96.12 249 ALA A O 1
ATOM 1774 N N . PRO A 1 250 ? -3.794 -8.327 24.346 1.00 96.19 250 PRO A N 1
ATOM 1775 C CA . PRO A 1 250 ? -3.578 -9.733 24.680 1.00 96.19 250 PRO A CA 1
ATOM 1776 C C . PRO A 1 250 ? -2.092 -10.072 24.915 1.00 96.19 250 PRO A C 1
ATOM 1778 O O . PRO A 1 250 ? -1.219 -9.207 24.886 1.00 96.19 250 PRO A O 1
ATOM 1781 N N . GLN A 1 251 ? -1.811 -11.360 25.138 1.00 94.75 251 GLN A N 1
ATOM 1782 C CA . GLN A 1 251 ? -0.455 -11.925 25.131 1.00 94.75 251 GLN A CA 1
ATOM 1783 C C . GLN A 1 251 ? 0.077 -12.093 23.684 1.00 94.75 251 GLN A C 1
ATOM 1785 O O . GLN A 1 251 ? -0.746 -12.221 22.775 1.00 94.75 251 GLN A O 1
ATOM 1790 N N . PRO A 1 252 ? 1.408 -12.150 23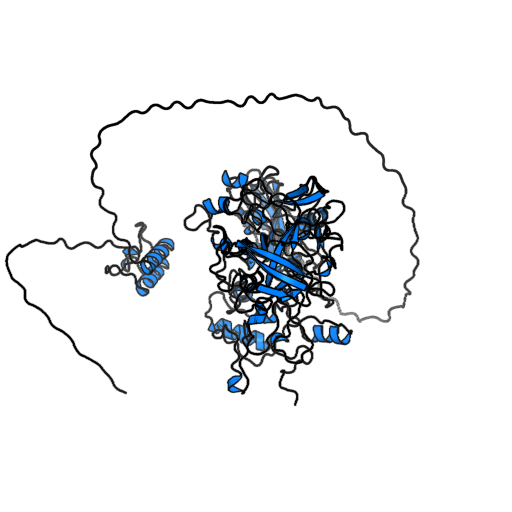.446 1.00 92.12 252 PRO A N 1
ATOM 1791 C CA . PRO A 1 252 ? 2.014 -11.977 22.111 1.00 92.12 252 PRO A CA 1
ATOM 1792 C C . PRO A 1 252 ? 1.636 -12.969 20.997 1.00 92.12 252 PRO A C 1
ATOM 1794 O O . PRO A 1 252 ? 1.961 -12.717 19.843 1.00 92.12 252 PRO A O 1
ATOM 1797 N N . GLN A 1 253 ? 0.958 -14.084 21.290 1.00 93.56 253 GLN A N 1
ATOM 1798 C CA . GLN A 1 253 ? 0.388 -14.959 20.248 1.00 93.56 253 GLN A CA 1
ATOM 1799 C C . GLN A 1 253 ? -0.876 -14.379 19.561 1.00 93.56 253 GLN A C 1
ATOM 1801 O O . GLN A 1 253 ? -1.411 -14.973 18.622 1.00 93.56 253 GLN A O 1
ATOM 1806 N N . TRP A 1 254 ? -1.368 -13.226 20.026 1.00 96.62 254 TRP A N 1
ATOM 1807 C CA . TRP A 1 254 ? -2.475 -12.471 19.438 1.00 96.62 254 TRP A CA 1
ATOM 1808 C C . TRP A 1 254 ? -2.099 -10.991 19.293 1.00 96.62 254 TRP A C 1
ATOM 1810 O O . TRP A 1 254 ? -1.301 -10.461 20.065 1.00 96.62 254 TRP A O 1
ATOM 1820 N N . LEU A 1 255 ? -2.718 -10.301 18.334 1.00 96.75 255 LEU A N 1
ATOM 1821 C CA . LEU A 1 255 ? -2.480 -8.876 18.091 1.00 96.75 255 LEU A CA 1
ATOM 1822 C C . LEU A 1 255 ? -3.505 -7.989 18.831 1.00 96.75 255 LEU A C 1
ATOM 1824 O O . LEU A 1 255 ? -4.687 -8.344 18.883 1.00 96.75 255 LEU A O 1
ATOM 1828 N N . PRO A 1 256 ? -3.095 -6.821 19.371 1.00 96.69 256 PRO A N 1
ATOM 1829 C CA . PRO A 1 256 ? -4.012 -5.869 19.997 1.00 96.69 256 PRO A CA 1
ATOM 1830 C C . PRO A 1 256 ? -5.082 -5.301 19.052 1.00 96.69 256 PRO A C 1
ATOM 1832 O O . PRO A 1 256 ? -4.832 -5.064 17.867 1.00 96.69 256 PRO A O 1
ATOM 1835 N N . GLY A 1 257 ? -6.267 -5.028 19.602 1.00 96.06 257 GLY A N 1
ATOM 1836 C CA . GLY A 1 257 ? -7.423 -4.540 18.849 1.00 96.06 257 GLY A CA 1
ATOM 1837 C C . GLY A 1 257 ? -8.730 -5.181 19.300 1.00 96.06 257 GLY A C 1
ATOM 1838 O O . GLY A 1 257 ? -9.137 -5.022 20.449 1.00 96.06 257 GLY A O 1
ATOM 1839 N N . GLY A 1 258 ? -9.380 -5.895 18.382 1.00 96.44 258 GLY A N 1
ATOM 1840 C CA . GLY A 1 258 ? -10.634 -6.617 18.584 1.00 96.44 258 GLY A CA 1
ATOM 1841 C C . GLY A 1 258 ? -11.802 -6.075 17.758 1.00 96.44 258 GLY A C 1
ATOM 1842 O O . GLY A 1 258 ? -11.811 -4.907 17.363 1.00 96.44 258 GLY A O 1
ATOM 1843 N N . SER A 1 259 ? -12.819 -6.911 17.535 1.00 97.06 259 SER A N 1
ATOM 1844 C CA . SER A 1 259 ? -14.025 -6.600 16.743 1.00 97.06 259 SER A CA 1
ATOM 1845 C C . SER A 1 259 ? -14.777 -5.333 17.181 1.00 97.06 259 SER A C 1
ATOM 1847 O O . SER A 1 259 ? -15.425 -4.694 16.357 1.00 97.06 259 SER A O 1
ATOM 1849 N N . LEU A 1 260 ? -14.665 -4.941 18.455 1.00 96.69 260 LEU A N 1
ATOM 1850 C CA . LEU A 1 260 ? -15.290 -3.745 19.039 1.00 96.69 260 LEU A CA 1
ATOM 1851 C C . LEU A 1 260 ? -14.312 -2.561 19.240 1.00 96.69 260 LEU A C 1
ATOM 1853 O O . LEU A 1 260 ? -14.657 -1.566 19.879 1.00 96.69 260 LEU A O 1
ATOM 1857 N N . SER A 1 261 ? -13.094 -2.637 18.690 1.00 96.81 261 SER A N 1
ATOM 1858 C CA . SER A 1 261 ? -12.075 -1.580 18.834 1.00 96.81 261 SER A CA 1
ATOM 1859 C C . SER A 1 261 ? -12.195 -0.450 17.804 1.00 96.81 261 SER A C 1
ATOM 1861 O O . SER A 1 261 ? -11.708 0.651 18.044 1.00 96.81 261 SER A O 1
ATOM 1863 N N . ARG A 1 262 ? -12.859 -0.694 16.664 1.00 96.44 262 ARG A N 1
ATOM 1864 C CA . ARG A 1 262 ? -12.955 0.255 15.533 1.00 96.44 262 ARG A CA 1
ATOM 1865 C C . ARG A 1 262 ? -14.270 1.039 15.468 1.00 96.44 262 ARG A C 1
ATOM 1867 O O . ARG A 1 262 ? -14.345 2.012 14.725 1.00 96.44 262 ARG A O 1
ATOM 1874 N N . ALA A 1 263 ? -15.288 0.664 16.242 1.00 95.81 263 ALA A N 1
ATOM 1875 C CA . ALA A 1 263 ? -16.575 1.360 16.318 1.00 95.81 263 ALA A CA 1
ATOM 1876 C C . ALA A 1 263 ? -16.967 1.596 17.784 1.00 95.81 263 ALA A C 1
ATOM 1878 O O . ALA A 1 263 ? -16.789 0.714 18.624 1.00 95.81 263 ALA A O 1
ATOM 1879 N N . ALA A 1 264 ? -17.484 2.785 18.096 1.00 95.88 264 ALA A N 1
ATOM 1880 C CA . ALA A 1 264 ? -17.784 3.174 19.467 1.00 95.88 264 ALA A CA 1
ATOM 1881 C C . ALA A 1 264 ? -19.069 2.493 19.973 1.00 95.88 264 ALA A C 1
ATOM 1883 O O . ALA A 1 264 ? -20.175 2.726 19.480 1.00 95.88 264 ALA A O 1
ATOM 1884 N N . THR A 1 265 ? -18.916 1.651 20.989 1.00 95.94 265 THR A N 1
ATOM 1885 C CA . THR A 1 265 ? -19.994 0.900 21.634 1.00 95.94 265 THR A CA 1
ATOM 1886 C C . THR A 1 265 ? -20.690 1.766 22.683 1.00 95.94 265 THR A C 1
ATOM 1888 O O . THR A 1 265 ? -20.033 2.409 23.502 1.00 95.94 265 THR A O 1
ATOM 1891 N N . GLN A 1 266 ? -22.026 1.773 22.687 1.00 95.56 266 GLN A N 1
ATOM 1892 C CA . GLN A 1 266 ? -22.804 2.462 23.720 1.00 95.56 266 GLN A CA 1
ATOM 1893 C C . GLN A 1 266 ? -22.933 1.587 24.971 1.00 95.56 266 GLN A C 1
ATOM 1895 O O . GLN A 1 266 ? -23.453 0.475 24.903 1.00 95.56 266 GLN A O 1
ATOM 1900 N N . ILE A 1 267 ? -22.508 2.115 26.117 1.00 94.69 267 ILE A N 1
ATOM 1901 C CA . ILE A 1 267 ? -22.701 1.517 27.440 1.00 94.69 267 ILE A CA 1
ATOM 1902 C C . ILE A 1 267 ? -23.892 2.208 28.111 1.00 94.69 267 ILE A C 1
ATOM 1904 O O . ILE A 1 267 ? -23.889 3.422 28.325 1.00 94.69 267 ILE A O 1
ATOM 1908 N N . ALA A 1 268 ? -24.924 1.434 28.442 1.00 93.06 268 ALA A N 1
ATOM 1909 C CA . ALA A 1 268 ? -26.149 1.906 29.078 1.00 93.06 268 ALA A CA 1
ATOM 1910 C C . ALA A 1 268 ? -26.052 1.921 30.617 1.00 93.06 268 ALA A C 1
ATOM 1912 O O . ALA A 1 268 ? -25.127 1.373 31.220 1.00 93.06 268 ALA A O 1
ATOM 1913 N N . VAL A 1 269 ? -27.048 2.522 31.278 1.00 90.94 269 VAL A N 1
ATOM 1914 C CA . VAL A 1 269 ? -27.188 2.481 32.744 1.00 90.94 269 VAL A CA 1
ATOM 1915 C C . VAL A 1 269 ? -27.506 1.054 33.204 1.00 90.94 269 VAL A C 1
ATOM 1917 O O . VAL A 1 269 ? -28.590 0.546 32.927 1.00 90.94 269 VAL A O 1
ATOM 1920 N N . GLY A 1 270 ? -26.601 0.445 33.976 1.00 88.88 270 GLY A N 1
ATOM 1921 C CA . GLY A 1 270 ? -26.793 -0.875 34.589 1.00 88.88 270 GLY A CA 1
ATOM 1922 C C . GLY A 1 270 ? -25.803 -1.930 34.079 1.00 88.88 270 GLY A C 1
ATOM 1923 O O . GLY A 1 270 ? -24.703 -1.579 33.649 1.00 88.88 270 GLY A O 1
ATOM 1924 N N . PRO A 1 271 ? -26.141 -3.227 34.174 1.00 92.44 271 PRO A N 1
ATOM 1925 C CA . PRO A 1 271 ? -25.352 -4.295 33.571 1.00 92.44 271 PRO A CA 1
ATOM 1926 C C . PRO A 1 271 ? -25.390 -4.218 32.040 1.00 92.44 271 PRO A C 1
ATOM 1928 O O . PRO A 1 271 ? -26.465 -4.094 31.457 1.00 92.44 271 PRO A O 1
ATOM 1931 N N . ASN A 1 272 ? -24.229 -4.338 31.403 1.00 95.31 272 ASN A N 1
ATOM 1932 C CA . ASN A 1 272 ? -24.075 -4.481 29.956 1.00 95.31 272 ASN A CA 1
ATOM 1933 C C . ASN A 1 272 ? -23.245 -5.746 29.690 1.00 95.31 272 ASN A C 1
ATOM 1935 O O . ASN A 1 272 ? -22.286 -6.004 30.418 1.00 95.31 272 ASN A O 1
ATOM 1939 N N . ASP A 1 273 ? -23.576 -6.504 28.648 1.00 96.50 273 ASP A N 1
ATOM 1940 C CA . ASP A 1 273 ? -22.752 -7.621 28.179 1.00 96.50 273 ASP A CA 1
ATOM 1941 C C . ASP A 1 273 ? -22.335 -7.362 26.731 1.00 96.50 273 ASP A C 1
ATOM 1943 O O . ASP A 1 273 ? -23.179 -7.092 25.877 1.00 96.50 273 ASP A O 1
ATOM 1947 N N . LEU A 1 274 ? -21.029 -7.401 26.477 1.00 96.38 274 LEU A N 1
ATOM 1948 C CA . LEU A 1 274 ? -20.434 -7.178 25.160 1.00 96.38 274 LEU A CA 1
ATOM 1949 C C . LEU A 1 274 ? -20.321 -8.472 24.346 1.00 96.38 274 LEU A C 1
ATOM 1951 O O . LEU A 1 274 ? -20.090 -8.411 23.140 1.00 96.38 274 LEU A O 1
ATOM 1955 N N . GLY A 1 275 ? -20.492 -9.635 24.987 1.00 97.12 275 GLY A N 1
ATOM 1956 C CA . GLY A 1 275 ? -20.419 -10.932 24.321 1.00 97.12 275 GLY A CA 1
ATOM 1957 C C . GLY A 1 275 ? -19.069 -11.182 23.637 1.00 97.12 275 GLY A C 1
ATOM 1958 O O . GLY A 1 275 ? -18.015 -10.927 24.221 1.00 97.12 275 GLY A O 1
ATOM 1959 N N . ASP A 1 276 ? -19.136 -11.746 22.429 1.00 97.81 276 ASP A N 1
ATOM 1960 C CA . ASP A 1 276 ? -18.036 -12.130 21.531 1.00 97.81 276 ASP A CA 1
ATOM 1961 C C . ASP A 1 276 ? -17.116 -10.994 21.039 1.00 97.81 276 ASP A C 1
ATOM 1963 O O . ASP A 1 276 ? -17.287 -10.496 19.922 1.00 97.81 276 ASP A O 1
ATOM 1967 N N . ILE A 1 277 ? -16.079 -10.639 21.805 1.00 98.25 277 ILE A N 1
ATOM 1968 C CA . ILE A 1 277 ? -14.961 -9.827 21.310 1.00 98.25 277 ILE A CA 1
ATOM 1969 C C . ILE A 1 277 ? -13.948 -10.736 20.600 1.00 98.25 277 ILE A C 1
ATOM 1971 O O . ILE A 1 277 ? -13.228 -11.511 21.229 1.00 98.25 277 ILE A O 1
ATOM 1975 N N . MET A 1 278 ? -13.878 -10.623 19.276 1.00 98.25 278 MET A N 1
ATOM 1976 C CA . MET A 1 278 ? -13.009 -11.437 18.422 1.00 98.25 278 MET A CA 1
ATOM 1977 C C . MET A 1 278 ? -11.687 -10.712 18.160 1.00 98.25 278 MET A C 1
ATOM 1979 O O . MET A 1 278 ? -11.723 -9.555 17.742 1.00 98.25 278 MET A O 1
ATOM 1983 N N . ILE A 1 279 ? -10.537 -11.367 18.353 1.00 97.69 279 ILE A N 1
ATOM 1984 C CA . ILE A 1 279 ? -9.200 -10.789 18.094 1.00 97.69 279 ILE A CA 1
ATOM 1985 C C . ILE A 1 279 ? -8.400 -11.580 17.048 1.00 97.69 279 ILE A C 1
ATOM 1987 O O . ILE A 1 279 ? -8.630 -12.772 16.825 1.00 97.69 279 ILE A O 1
ATOM 1991 N N . SER A 1 280 ? -7.432 -10.916 16.409 1.00 97.31 280 SER A N 1
ATOM 1992 C CA . SER A 1 280 ? -6.504 -11.567 15.478 1.00 97.31 280 SER A CA 1
ATOM 1993 C C . SER A 1 280 ? -5.463 -12.404 16.223 1.00 97.31 280 SER A C 1
ATOM 1995 O O . SER A 1 280 ? -4.884 -11.957 17.211 1.00 97.31 280 SER A O 1
ATOM 1997 N N . GLN A 1 281 ? -5.162 -13.590 15.697 1.00 95.19 281 GLN A N 1
ATOM 1998 C CA . GLN A 1 281 ? -3.952 -14.338 16.053 1.00 95.19 281 GLN A CA 1
ATOM 1999 C C . GLN A 1 281 ? -2.726 -13.705 15.371 1.00 95.19 281 GLN A C 1
ATOM 2001 O O . GLN A 1 281 ? -2.879 -12.902 14.443 1.00 95.19 281 GLN A O 1
ATOM 2006 N N . GLN A 1 282 ? -1.529 -14.086 15.815 1.00 93.88 282 GLN A N 1
ATOM 2007 C CA . GLN A 1 282 ? -0.259 -13.773 15.163 1.00 93.88 282 GLN A CA 1
ATOM 2008 C C . GLN A 1 282 ? 0.473 -15.085 14.817 1.00 93.88 282 GLN A C 1
ATOM 2010 O O . GLN A 1 282 ? 0.635 -15.916 15.712 1.00 93.88 282 GLN A O 1
ATOM 2015 N N . PRO A 1 283 ? 0.909 -15.300 13.559 1.00 95.06 283 PRO A N 1
ATOM 2016 C CA . PRO A 1 283 ? 1.796 -16.409 13.205 1.00 95.06 283 PRO A CA 1
ATOM 2017 C C . PRO A 1 283 ? 3.103 -16.372 14.003 1.00 95.06 283 PRO A C 1
ATOM 2019 O O . PRO A 1 283 ? 3.640 -15.288 14.268 1.00 95.06 283 PRO A O 1
ATOM 2022 N N . SER A 1 284 ? 3.611 -17.544 14.392 1.00 93.56 284 SER A N 1
ATOM 2023 C CA . SER A 1 284 ? 4.786 -17.653 15.269 1.00 93.56 284 SER A CA 1
ATOM 2024 C C . SER A 1 284 ? 6.085 -17.139 14.626 1.00 93.56 284 SER A C 1
ATOM 2026 O O . SER A 1 284 ? 6.129 -16.763 13.450 1.00 93.56 284 SER A O 1
ATOM 2028 N N . SER A 1 285 ? 7.183 -17.114 15.389 1.00 91.12 285 SER A N 1
ATOM 2029 C CA . SER A 1 285 ? 8.519 -16.827 14.845 1.00 91.12 285 SER A CA 1
ATOM 2030 C C . SER A 1 285 ? 8.886 -17.767 13.692 1.00 91.12 285 SER A C 1
ATOM 2032 O O . SER A 1 285 ? 9.435 -17.289 12.701 1.00 91.12 285 SER A O 1
ATOM 2034 N N . GLU A 1 286 ? 8.485 -19.038 13.791 1.00 93.12 286 GLU A N 1
ATOM 2035 C CA . GLU A 1 286 ? 8.819 -20.138 12.874 1.00 93.12 286 GLU A CA 1
ATOM 2036 C C . GLU A 1 286 ? 7.902 -20.222 11.640 1.00 93.12 286 GLU A C 1
ATOM 2038 O O . GLU A 1 286 ? 8.112 -21.067 10.768 1.00 93.12 286 GLU A O 1
ATOM 2043 N N . ALA A 1 287 ? 6.862 -19.386 11.562 1.00 95.75 287 ALA A N 1
ATOM 2044 C CA . ALA A 1 287 ? 5.947 -19.367 10.428 1.00 95.75 287 ALA A CA 1
ATOM 2045 C C . ALA A 1 287 ? 6.659 -18.851 9.163 1.00 95.75 287 ALA A C 1
ATOM 2047 O O . ALA A 1 287 ? 7.166 -17.727 9.138 1.00 95.75 287 ALA A O 1
ATOM 2048 N N . VAL A 1 288 ? 6.670 -19.667 8.106 1.00 95.62 288 VAL A N 1
ATOM 2049 C CA . VAL A 1 288 ? 7.295 -19.364 6.810 1.00 95.62 288 VAL A CA 1
ATOM 2050 C C . VAL A 1 288 ? 6.254 -18.981 5.760 1.00 95.62 288 VAL A C 1
ATOM 2052 O O . VAL A 1 288 ? 5.088 -19.380 5.830 1.00 95.62 288 VAL A O 1
ATOM 2055 N N . TYR A 1 289 ? 6.695 -18.204 4.774 1.00 97.12 289 TYR A N 1
ATOM 2056 C CA . TYR A 1 289 ? 5.886 -17.797 3.629 1.00 97.12 289 TYR A CA 1
ATOM 2057 C C . TYR A 1 289 ? 5.587 -18.989 2.695 1.00 97.12 289 TYR A C 1
ATOM 2059 O O . TYR A 1 289 ? 6.333 -19.977 2.636 1.00 97.12 289 TYR A O 1
ATOM 2067 N N . LYS A 1 290 ? 4.463 -18.921 1.978 1.00 96.56 290 LYS A N 1
ATOM 2068 C CA . LYS A 1 290 ? 3.944 -19.957 1.075 1.00 96.56 290 LYS A CA 1
ATOM 2069 C C . LYS A 1 290 ? 3.585 -19.492 -0.341 1.00 96.56 290 LYS A C 1
ATOM 2071 O O . LYS A 1 290 ? 3.391 -20.379 -1.174 1.00 96.56 290 LYS A O 1
ATOM 2076 N N . GLY A 1 291 ? 3.500 -18.188 -0.597 1.00 96.88 291 GLY A N 1
ATOM 2077 C CA . GLY A 1 291 ? 3.104 -17.612 -1.885 1.00 96.88 291 GLY A CA 1
ATOM 2078 C C . GLY A 1 291 ? 1.588 -17.642 -2.118 1.00 96.88 291 GLY A C 1
ATOM 2079 O O . GLY A 1 291 ? 0.892 -18.601 -1.753 1.00 96.88 291 GLY A O 1
ATOM 2080 N N . SER A 1 292 ? 1.044 -16.592 -2.738 1.00 97.00 292 SER A N 1
ATOM 2081 C CA . SER A 1 292 ? -0.402 -16.422 -2.943 1.00 97.00 292 SER A CA 1
ATOM 2082 C C . SER A 1 292 ? -1.043 -17.562 -3.733 1.00 97.00 292 SER A C 1
ATOM 2084 O O . SER A 1 292 ? -2.213 -17.870 -3.498 1.00 97.00 292 SER A O 1
ATOM 2086 N N . SER A 1 293 ? -0.315 -18.245 -4.627 1.00 96.75 293 SER A N 1
ATOM 2087 C CA . SER A 1 293 ? -0.807 -19.455 -5.304 1.00 96.75 293 SER A CA 1
ATOM 2088 C C . SER A 1 293 ? -1.300 -20.498 -4.311 1.00 96.75 293 SER A C 1
ATOM 2090 O O . SER A 1 293 ? -2.322 -21.133 -4.565 1.00 96.75 293 SER A O 1
ATOM 2092 N N . TYR A 1 294 ? -0.605 -20.663 -3.182 1.00 95.50 294 TYR A N 1
ATOM 2093 C CA . TYR A 1 294 ? -0.976 -21.619 -2.146 1.00 95.50 294 TYR A CA 1
ATOM 2094 C C . TYR A 1 294 ? -2.244 -21.171 -1.405 1.00 95.50 294 TYR A C 1
ATOM 2096 O O . TYR A 1 294 ? -3.142 -21.980 -1.170 1.00 95.50 294 TYR A O 1
ATOM 2104 N N . CYS A 1 295 ? -2.378 -19.873 -1.112 1.00 96.06 295 CYS A N 1
ATOM 2105 C CA . CYS A 1 295 ? -3.594 -19.289 -0.535 1.00 96.06 295 CYS A CA 1
ATOM 2106 C C . CYS A 1 295 ? -4.811 -19.485 -1.461 1.00 96.06 295 CYS A C 1
ATOM 2108 O O . CYS A 1 295 ? -5.886 -19.904 -1.025 1.00 96.06 295 CYS A O 1
ATOM 2110 N N . LEU A 1 296 ? -4.624 -19.259 -2.763 1.00 95.50 296 LEU A N 1
ATOM 2111 C CA . LEU A 1 296 ? -5.641 -19.364 -3.815 1.00 95.50 296 LEU A CA 1
ATOM 2112 C C . LEU A 1 296 ? -6.082 -20.817 -4.119 1.00 95.50 296 LEU A C 1
ATOM 2114 O O . LEU A 1 296 ? -7.097 -21.027 -4.791 1.00 95.50 296 LEU A O 1
ATOM 2118 N N . LEU A 1 297 ? -5.401 -21.836 -3.573 1.00 93.62 297 LEU A N 1
ATOM 2119 C CA . LEU A 1 297 ? -5.923 -23.213 -3.533 1.00 93.62 297 LEU A CA 1
ATOM 2120 C C . LEU A 1 297 ? -7.159 -23.348 -2.622 1.00 93.62 297 LEU A C 1
ATOM 2122 O O . LEU A 1 297 ? -7.948 -24.277 -2.813 1.00 93.62 297 LEU A O 1
ATOM 2126 N N . CYS A 1 298 ? -7.356 -22.413 -1.687 1.00 95.19 298 CYS A N 1
ATOM 2127 C CA . CYS A 1 298 ? -8.483 -22.376 -0.751 1.00 95.19 298 CYS A CA 1
ATOM 2128 C C . CYS A 1 298 ? -9.362 -21.122 -0.907 1.00 95.19 298 CYS A C 1
ATOM 2130 O O . CYS A 1 298 ? -10.582 -21.232 -0.784 1.00 95.19 298 CYS A O 1
ATOM 2132 N N . HIS A 1 299 ? -8.759 -19.967 -1.207 1.00 95.06 299 HIS A N 1
ATOM 2133 C CA . HIS A 1 299 ? -9.395 -18.644 -1.294 1.00 95.06 299 HIS A CA 1
ATOM 2134 C C . HIS A 1 299 ? -9.688 -18.222 -2.738 1.00 95.06 299 HIS A C 1
ATOM 2136 O O . HIS A 1 299 ? -9.187 -17.214 -3.234 1.00 95.06 299 HIS A O 1
ATOM 2142 N N . ARG A 1 300 ? -10.498 -19.027 -3.422 1.00 93.06 300 ARG A N 1
ATOM 2143 C CA . ARG A 1 300 ? -10.988 -18.768 -4.782 1.00 93.06 300 ARG A CA 1
ATOM 2144 C C . ARG A 1 300 ? -12.514 -18.855 -4.828 1.00 93.06 300 ARG A C 1
ATOM 2146 O O . ARG A 1 300 ? -13.132 -19.342 -3.880 1.00 93.06 300 ARG A O 1
ATOM 2153 N N . GLU A 1 301 ? -13.097 -18.512 -5.970 1.00 89.31 301 GLU A N 1
ATOM 2154 C CA . GLU A 1 301 ? -14.482 -18.838 -6.307 1.00 89.31 301 GLU A CA 1
ATOM 2155 C C . GLU A 1 301 ? -14.763 -20.335 -6.051 1.00 89.31 301 GLU A C 1
ATOM 2157 O O . GLU A 1 301 ? -13.987 -21.209 -6.459 1.00 89.31 301 GLU A O 1
ATOM 2162 N N . ASN A 1 302 ? -15.852 -20.635 -5.335 1.00 87.81 302 ASN A N 1
ATOM 2163 C CA . ASN A 1 302 ? -16.215 -21.991 -4.892 1.00 87.81 302 ASN A CA 1
ATOM 2164 C C . ASN A 1 302 ? -15.089 -22.715 -4.104 1.00 87.81 302 ASN A C 1
ATOM 2166 O O . ASN A 1 302 ? -14.909 -23.933 -4.197 1.00 87.81 302 ASN A O 1
ATOM 2170 N N . GLY A 1 303 ? -14.284 -21.946 -3.361 1.00 87.12 303 GLY A N 1
ATOM 2171 C CA . GLY A 1 303 ? -13.261 -22.420 -2.430 1.00 87.12 303 GLY A CA 1
ATOM 2172 C C . GLY A 1 303 ? -13.809 -22.828 -1.055 1.00 87.12 303 GLY A C 1
ATOM 2173 O O . GLY A 1 303 ? -15.013 -22.953 -0.853 1.00 87.12 303 GLY A O 1
ATOM 2174 N N . VAL A 1 304 ? -12.902 -23.047 -0.096 1.00 86.12 304 VAL A N 1
ATOM 2175 C CA . VAL A 1 304 ? -13.240 -23.414 1.301 1.00 86.12 304 VAL A CA 1
ATOM 2176 C C . VAL A 1 304 ? -13.182 -22.231 2.274 1.00 86.12 304 VAL A C 1
ATOM 2178 O O . VAL A 1 304 ? -13.570 -22.365 3.431 1.00 86.12 304 VAL A O 1
ATOM 2181 N N . GLY A 1 305 ? -12.689 -21.080 1.815 1.00 84.62 305 GLY A N 1
ATOM 2182 C CA . GLY A 1 305 ? -12.732 -19.805 2.527 1.00 84.62 305 GLY A CA 1
ATOM 2183 C C . GLY A 1 305 ? -13.329 -18.706 1.642 1.00 84.62 305 GLY A C 1
ATOM 2184 O O . GLY A 1 305 ? -13.709 -18.987 0.504 1.00 84.62 305 GLY A O 1
ATOM 2185 N N . PRO A 1 306 ? -13.399 -17.454 2.132 1.00 88.19 306 PRO A N 1
ATOM 2186 C CA . PRO A 1 306 ? -13.811 -16.313 1.318 1.00 88.19 306 PRO A CA 1
ATOM 2187 C C . PRO A 1 306 ? -12.972 -16.213 0.041 1.00 88.19 306 PRO A C 1
ATOM 2189 O O . PRO A 1 306 ? -11.751 -16.397 0.099 1.00 88.19 306 PRO A O 1
ATOM 2192 N N . ASP A 1 307 ? -13.620 -15.919 -1.086 1.00 92.69 307 ASP A N 1
ATOM 2193 C CA . ASP A 1 307 ? -12.930 -15.721 -2.358 1.00 92.69 307 ASP A CA 1
ATOM 2194 C C . ASP A 1 307 ? -12.037 -14.473 -2.296 1.00 92.69 307 ASP A C 1
ATOM 2196 O O . ASP A 1 307 ? -12.499 -13.380 -1.966 1.00 92.69 307 ASP A O 1
ATOM 2200 N N . ALA A 1 308 ? -10.757 -14.647 -2.625 1.00 93.94 308 ALA A N 1
ATOM 2201 C CA . ALA A 1 308 ? -9.783 -13.572 -2.776 1.00 93.94 308 ALA A CA 1
ATOM 2202 C C . ALA A 1 308 ? -9.262 -13.468 -4.222 1.00 93.94 308 ALA A C 1
ATOM 2204 O O . ALA A 1 308 ? -8.324 -12.721 -4.483 1.00 93.94 308 ALA A O 1
ATOM 2205 N N . SER A 1 309 ? -9.848 -14.194 -5.182 1.00 92.38 309 SER A N 1
ATOM 2206 C CA . SER A 1 309 ? -9.375 -14.302 -6.570 1.00 92.38 309 SER A CA 1
ATOM 2207 C C . SER A 1 309 ? -9.259 -12.960 -7.300 1.00 92.38 309 SER A C 1
ATOM 2209 O O . SER A 1 309 ? -8.385 -12.806 -8.157 1.00 92.38 309 SER A O 1
ATOM 2211 N N . GLY A 1 310 ? -10.069 -11.963 -6.927 1.00 92.88 310 GLY A N 1
ATOM 2212 C CA . GLY A 1 310 ? -9.980 -10.600 -7.451 1.00 92.88 310 GLY A CA 1
ATOM 2213 C C . GLY A 1 310 ? -8.686 -9.862 -7.089 1.00 92.88 310 GLY A C 1
ATOM 2214 O O . GLY A 1 310 ? -8.344 -8.905 -7.783 1.00 92.88 310 GLY A O 1
ATOM 2215 N N . TYR A 1 311 ? -7.902 -10.359 -6.121 1.00 95.19 311 TYR A N 1
ATOM 2216 C CA . TYR A 1 311 ? -6.508 -9.955 -5.885 1.00 95.19 311 TYR A CA 1
ATOM 2217 C C . TYR A 1 311 ? -5.697 -9.903 -7.194 1.00 95.19 311 TYR A C 1
ATOM 2219 O O . TYR A 1 311 ? -4.984 -8.931 -7.449 1.00 95.19 311 TYR A O 1
ATOM 2227 N N . LYS A 1 312 ? -5.878 -10.898 -8.074 1.00 95.19 312 LYS A N 1
ATOM 2228 C CA . LYS A 1 312 ? -5.144 -11.042 -9.345 1.00 95.19 312 LYS A CA 1
ATOM 2229 C C . LYS A 1 312 ? -5.350 -9.881 -10.318 1.00 95.19 312 LYS A C 1
ATOM 2231 O O . LYS A 1 312 ? -4.514 -9.664 -11.190 1.00 95.19 312 LYS A O 1
ATOM 2236 N N . ARG A 1 313 ? -6.460 -9.148 -10.182 1.00 92.94 313 ARG A N 1
ATOM 2237 C CA . ARG A 1 313 ? -6.796 -7.959 -10.982 1.00 92.94 313 ARG A CA 1
ATOM 2238 C C . ARG A 1 313 ? -6.203 -6.671 -10.405 1.00 92.94 313 ARG A C 1
ATOM 2240 O O . ARG A 1 313 ? -6.219 -5.637 -11.071 1.00 92.94 313 ARG A O 1
ATOM 2247 N N . THR A 1 314 ? -5.725 -6.680 -9.163 1.00 93.75 314 THR A N 1
ATOM 2248 C CA . THR A 1 314 ? -5.264 -5.465 -8.475 1.00 93.75 314 THR A CA 1
ATOM 2249 C C . THR A 1 314 ? -3.890 -5.011 -8.954 1.00 93.75 314 THR A C 1
ATOM 2251 O O . THR A 1 314 ? -3.083 -5.807 -9.433 1.00 93.75 314 THR A O 1
ATOM 2254 N N . LEU A 1 315 ? -3.578 -3.725 -8.768 1.00 91.81 315 LEU A N 1
ATOM 2255 C CA . LEU A 1 315 ? -2.238 -3.224 -9.077 1.00 91.81 315 LEU A CA 1
ATOM 2256 C C . LEU A 1 315 ? -1.151 -3.882 -8.211 1.00 91.81 315 LEU A C 1
ATOM 2258 O O . LEU A 1 315 ? -0.026 -3.992 -8.686 1.00 91.81 315 LEU A O 1
ATOM 2262 N N . HIS A 1 316 ? -1.463 -4.391 -7.013 1.00 94.62 316 HIS A N 1
ATOM 2263 C CA . HIS A 1 316 ? -0.504 -5.156 -6.206 1.00 94.62 316 HIS A CA 1
ATOM 2264 C C . HIS A 1 316 ? 0.004 -6.396 -6.959 1.00 94.62 316 HIS A C 1
ATOM 2266 O O . HIS A 1 316 ? 1.212 -6.530 -7.129 1.00 94.62 316 HIS A O 1
ATOM 2272 N N . ALA A 1 317 ? -0.897 -7.211 -7.523 1.00 95.25 317 ALA A N 1
ATOM 2273 C CA . ALA A 1 317 ? -0.536 -8.371 -8.345 1.00 95.25 317 ALA A CA 1
ATOM 2274 C C . ALA A 1 317 ? 0.099 -7.990 -9.698 1.00 95.25 317 ALA A C 1
ATOM 2276 O O . ALA A 1 317 ? 0.939 -8.714 -10.232 1.00 95.25 317 ALA A O 1
ATOM 2277 N N . MET A 1 318 ? -0.319 -6.863 -10.284 1.00 92.88 318 MET A N 1
ATOM 2278 C CA . MET A 1 318 ? -0.004 -6.501 -11.675 1.00 92.88 318 MET A CA 1
ATOM 2279 C C . MET A 1 318 ? 1.242 -5.614 -11.854 1.00 92.88 318 MET A C 1
ATOM 2281 O O . MET A 1 318 ? 1.698 -5.449 -12.987 1.00 92.88 318 MET A O 1
ATOM 2285 N N . THR A 1 319 ? 1.798 -5.057 -10.767 1.00 91.94 319 THR A N 1
ATOM 2286 C CA . THR A 1 319 ? 2.877 -4.041 -10.794 1.00 91.94 319 THR A CA 1
ATOM 2287 C C . THR A 1 319 ? 4.130 -4.477 -11.563 1.00 91.94 319 THR A C 1
ATOM 2289 O O . THR A 1 319 ? 4.767 -3.634 -12.199 1.00 91.94 319 THR A O 1
ATOM 2292 N N . TYR A 1 320 ? 4.486 -5.765 -11.527 1.00 96.25 320 TYR A N 1
ATOM 2293 C CA . TYR A 1 320 ? 5.677 -6.306 -12.188 1.00 96.25 320 TYR A CA 1
ATOM 2294 C C . TYR A 1 320 ? 5.341 -7.459 -13.123 1.00 96.25 320 TYR A C 1
ATOM 2296 O O . TYR A 1 320 ? 4.528 -8.320 -12.801 1.00 96.25 320 TYR A O 1
ATOM 2304 N N . ARG A 1 321 ? 6.012 -7.507 -14.274 1.00 94.69 321 ARG A N 1
ATOM 2305 C CA . ARG A 1 321 ? 5.919 -8.624 -15.223 1.00 94.69 321 ARG A CA 1
ATOM 2306 C C . ARG A 1 321 ? 7.146 -8.729 -16.113 1.00 94.69 321 ARG A C 1
ATOM 2308 O O . ARG A 1 321 ? 7.777 -7.717 -16.417 1.00 94.69 321 ARG A O 1
ATOM 2315 N N . VAL A 1 322 ? 7.441 -9.938 -16.580 1.00 95.00 322 VAL A N 1
ATOM 2316 C CA . VAL A 1 322 ? 8.329 -10.136 -17.734 1.00 95.00 322 VAL A CA 1
ATOM 2317 C C . VAL A 1 322 ? 7.641 -9.507 -18.963 1.00 95.00 322 VAL A C 1
ATOM 2319 O O . VAL A 1 322 ? 6.437 -9.713 -19.126 1.00 95.00 322 VAL A O 1
ATOM 2322 N N . PRO A 1 323 ? 8.332 -8.726 -19.820 1.00 94.31 323 PRO A N 1
ATOM 2323 C CA . PRO A 1 323 ? 7.685 -7.942 -20.879 1.00 94.31 323 PRO A CA 1
ATOM 2324 C C . PRO A 1 323 ? 6.726 -8.752 -21.773 1.00 94.31 323 PRO A C 1
ATOM 2326 O O . PRO A 1 323 ? 7.152 -9.667 -22.481 1.00 94.31 323 PRO A O 1
ATOM 2329 N N . GLY A 1 324 ? 5.433 -8.403 -21.770 1.00 88.69 324 GLY A N 1
ATOM 2330 C CA . GLY A 1 324 ? 4.399 -9.080 -22.561 1.00 88.69 324 GLY A CA 1
ATOM 2331 C C . GLY A 1 324 ? 3.960 -10.463 -22.054 1.00 88.69 324 GLY A C 1
ATOM 2332 O O . GLY A 1 324 ? 3.261 -11.167 -22.784 1.00 88.69 324 GLY A O 1
ATOM 2333 N N . VAL A 1 325 ? 4.349 -10.871 -20.841 1.00 92.69 325 VAL A N 1
ATOM 2334 C CA . VAL A 1 325 ? 4.025 -12.179 -20.242 1.00 92.69 325 VAL A CA 1
ATOM 2335 C C . VAL A 1 325 ? 3.300 -11.984 -18.910 1.00 92.69 325 VAL A C 1
ATOM 2337 O O . VAL A 1 325 ? 3.767 -11.240 -18.057 1.00 92.69 325 VAL A O 1
ATOM 2340 N N . TYR A 1 326 ? 2.187 -12.693 -18.711 1.00 94.62 326 TYR A N 1
ATOM 2341 C CA . TYR A 1 326 ? 1.402 -12.690 -17.469 1.00 94.62 326 TYR A CA 1
ATOM 2342 C C . TYR A 1 326 ? 1.340 -14.102 -16.881 1.00 94.62 326 TYR A C 1
ATOM 2344 O O . TYR A 1 326 ? 1.325 -15.084 -17.629 1.00 94.62 326 TYR A O 1
ATOM 2352 N N . THR A 1 327 ? 1.310 -14.214 -15.553 1.00 96.25 327 THR A N 1
ATOM 2353 C CA . THR A 1 327 ? 1.217 -15.504 -14.845 1.00 96.25 327 THR A CA 1
ATOM 2354 C C . THR A 1 327 ? -0.227 -15.859 -14.485 1.00 96.25 327 THR A C 1
ATOM 2356 O O . THR A 1 327 ? -1.129 -15.036 -14.614 1.00 96.25 327 THR A O 1
ATOM 2359 N N . ALA A 1 328 ? -0.477 -17.067 -13.965 1.00 95.81 328 ALA A N 1
ATOM 2360 C CA . ALA A 1 328 ? -1.817 -17.424 -13.491 1.00 95.81 328 ALA A CA 1
ATOM 2361 C C . ALA A 1 328 ? -2.257 -16.661 -12.221 1.00 95.81 328 ALA A C 1
ATOM 2363 O O . ALA A 1 328 ? -3.424 -16.771 -11.842 1.00 95.81 328 ALA A O 1
ATOM 2364 N N . ASN A 1 329 ? -1.372 -15.888 -11.574 1.00 95.69 329 ASN A N 1
ATOM 2365 C CA . ASN A 1 329 ? -1.713 -14.964 -10.483 1.00 95.69 329 ASN A CA 1
ATOM 2366 C C . ASN A 1 329 ? -1.942 -13.520 -10.965 1.00 95.69 329 ASN A C 1
ATOM 2368 O O . ASN A 1 329 ? -2.187 -12.640 -10.146 1.00 95.69 329 ASN A O 1
ATOM 2372 N N . GLN A 1 330 ? -1.925 -13.282 -12.278 1.00 95.81 330 GLN A N 1
ATOM 2373 C CA . GLN A 1 330 ? -2.086 -11.965 -12.887 1.00 95.81 330 GLN A CA 1
ATOM 2374 C C . GLN A 1 330 ? -3.248 -11.975 -13.883 1.00 95.81 330 GLN A C 1
ATOM 2376 O O . GLN A 1 330 ? -3.212 -12.681 -14.889 1.00 95.81 330 GLN A O 1
ATOM 2381 N N . ASP A 1 331 ? -4.282 -11.179 -13.613 1.00 94.00 331 ASP A N 1
ATOM 2382 C CA . ASP A 1 331 ? -5.443 -11.013 -14.487 1.00 94.00 331 ASP A CA 1
ATOM 2383 C C . ASP A 1 331 ? -5.399 -9.630 -15.169 1.00 94.00 331 ASP A C 1
ATOM 2385 O O . ASP A 1 331 ? -5.814 -8.624 -14.586 1.00 94.00 331 ASP A O 1
ATOM 2389 N N . PRO A 1 332 ? -4.907 -9.550 -16.422 1.00 92.38 332 PRO A N 1
ATOM 2390 C CA . PRO A 1 332 ? -4.826 -8.300 -17.169 1.00 92.38 332 PRO A CA 1
ATOM 2391 C C . PRO A 1 332 ? -6.166 -7.806 -17.744 1.00 92.38 332 PRO A C 1
ATOM 2393 O O . PRO A 1 332 ? -6.161 -6.825 -18.494 1.00 92.38 332 PRO A O 1
ATOM 2396 N N . SER A 1 333 ? -7.301 -8.460 -17.464 1.00 91.31 333 SER A N 1
ATOM 2397 C CA . SER A 1 333 ? -8.599 -8.087 -18.049 1.00 91.31 333 SER A CA 1
ATOM 2398 C C . SER A 1 333 ? -9.080 -6.652 -17.753 1.00 91.31 333 SER A C 1
ATOM 2400 O O . SER A 1 333 ? -9.641 -6.058 -18.678 1.00 91.31 333 SER A O 1
ATOM 2402 N N . PRO A 1 334 ? -8.803 -6.012 -16.591 1.00 88.88 334 PRO A N 1
ATOM 2403 C CA . PRO A 1 334 ? -9.154 -4.603 -16.365 1.00 88.88 334 PRO A CA 1
ATOM 2404 C C . PRO A 1 334 ? -8.296 -3.611 -17.164 1.00 88.88 334 PRO A C 1
ATOM 2406 O O . PRO A 1 334 ? -8.600 -2.420 -17.192 1.00 88.88 334 PRO A O 1
ATOM 2409 N N . TYR A 1 335 ? -7.212 -4.078 -17.792 1.00 88.81 335 TYR A N 1
ATOM 2410 C CA . TYR A 1 335 ? -6.133 -3.243 -18.321 1.00 88.81 335 TYR A CA 1
ATOM 2411 C C . TYR A 1 335 ? -5.995 -3.405 -19.846 1.00 88.81 335 TYR A C 1
ATOM 2413 O O . TYR A 1 335 ? -5.017 -3.975 -20.342 1.00 88.81 335 TYR A O 1
ATOM 2421 N N . PRO A 1 336 ? -6.965 -2.923 -20.651 1.00 86.12 336 PRO A N 1
ATOM 2422 C CA . PRO A 1 336 ? -6.911 -3.028 -22.111 1.00 86.12 336 PRO A CA 1
ATOM 2423 C C . PRO A 1 336 ? -5.792 -2.175 -22.729 1.00 86.12 336 PRO A C 1
ATOM 2425 O O . PRO A 1 336 ? -5.386 -2.431 -23.858 1.00 86.12 336 PRO A O 1
ATOM 2428 N N . GLY A 1 337 ? -5.288 -1.172 -22.001 1.00 83.25 337 GLY A N 1
ATOM 2429 C CA . GLY A 1 337 ? -4.200 -0.294 -22.430 1.00 83.25 337 GLY A CA 1
ATOM 2430 C C . GLY A 1 337 ? -2.792 -0.752 -22.039 1.00 83.25 337 GLY A C 1
ATOM 2431 O O . GLY A 1 337 ? -1.862 0.022 -22.233 1.00 83.25 337 GLY A O 1
ATOM 2432 N N . ARG A 1 338 ? -2.628 -1.950 -21.468 1.00 90.31 338 ARG A N 1
ATOM 2433 C CA . ARG A 1 338 ? -1.344 -2.439 -20.942 1.00 90.31 338 ARG A CA 1
ATOM 2434 C C . ARG A 1 338 ? -0.241 -2.595 -21.998 1.00 90.31 338 ARG A C 1
ATOM 2436 O O . ARG A 1 338 ? -0.516 -2.839 -23.171 1.00 90.31 338 ARG A O 1
ATOM 2443 N N . ASP A 1 339 ? 1.009 -2.510 -21.548 1.00 89.44 339 ASP A N 1
ATOM 2444 C CA . ASP A 1 339 ? 2.249 -2.700 -22.317 1.00 89.44 339 ASP A CA 1
ATOM 2445 C C . ASP A 1 339 ? 2.402 -1.793 -23.556 1.00 89.44 339 ASP A C 1
ATOM 2447 O O . ASP A 1 339 ? 3.172 -2.090 -24.474 1.00 89.44 339 ASP A O 1
ATOM 2451 N N . ARG A 1 340 ? 1.737 -0.625 -23.556 1.00 88.50 340 ARG A N 1
ATOM 2452 C CA . ARG A 1 340 ? 1.811 0.399 -24.621 1.00 88.50 340 ARG A CA 1
ATOM 2453 C C . ARG A 1 340 ? 3.238 0.745 -25.042 1.00 88.50 340 ARG A C 1
ATOM 2455 O O . ARG A 1 340 ? 3.480 0.948 -26.229 1.00 88.50 340 ARG A O 1
ATOM 2462 N N . ALA A 1 341 ? 4.187 0.804 -24.108 1.00 92.75 341 ALA A N 1
ATOM 2463 C CA . ALA A 1 341 ? 5.559 1.191 -24.425 1.00 92.75 341 ALA A CA 1
ATOM 2464 C C . ALA A 1 341 ? 6.333 0.114 -25.209 1.00 92.75 341 ALA A C 1
ATOM 2466 O O . ALA A 1 341 ? 7.292 0.437 -25.912 1.00 92.75 341 ALA A O 1
ATOM 2467 N N . LEU A 1 342 ? 5.918 -1.159 -25.142 1.00 94.44 342 LEU A N 1
ATOM 2468 C CA . LEU A 1 342 ? 6.612 -2.267 -25.808 1.00 94.44 342 LEU A CA 1
ATOM 2469 C C . LEU A 1 342 ? 6.516 -2.209 -27.343 1.00 94.44 342 LEU A C 1
ATOM 2471 O O . LEU A 1 342 ? 7.304 -2.868 -28.022 1.00 94.44 342 LEU A O 1
ATOM 2475 N N . VAL A 1 343 ? 5.609 -1.399 -27.907 1.00 92.94 343 VAL A N 1
ATOM 2476 C CA . VAL A 1 343 ? 5.482 -1.202 -29.364 1.00 92.94 343 VAL A CA 1
ATOM 2477 C C . VAL A 1 343 ? 6.658 -0.428 -29.980 1.00 92.94 343 VAL A C 1
ATOM 2479 O O . VAL A 1 343 ? 6.910 -0.572 -31.171 1.00 92.94 343 VAL A O 1
ATOM 2482 N N . TYR A 1 344 ? 7.402 0.345 -29.178 1.00 94.69 344 TYR A N 1
ATOM 2483 C CA . TYR A 1 344 ? 8.542 1.163 -29.625 1.00 94.69 344 TYR A CA 1
ATOM 2484 C C . TYR A 1 344 ? 9.872 0.390 -29.703 1.00 94.69 344 TYR A C 1
ATOM 2486 O O . TYR A 1 344 ? 10.874 0.932 -30.153 1.00 94.69 344 TYR A O 1
ATOM 2494 N N . PHE A 1 345 ? 9.927 -0.857 -29.229 1.00 96.81 345 PHE A N 1
ATOM 2495 C CA . PHE A 1 345 ? 11.171 -1.636 -29.194 1.00 96.81 345 PHE A CA 1
ATOM 2496 C C . PHE A 1 345 ? 11.491 -2.402 -30.495 1.00 96.81 345 PHE A C 1
ATOM 2498 O O . PHE A 1 345 ? 12.670 -2.493 -30.822 1.00 96.81 345 PHE A O 1
ATOM 2505 N N . PRO A 1 346 ? 10.531 -2.987 -31.244 1.00 95.94 346 PRO A N 1
ATOM 2506 C CA . PRO A 1 346 ? 10.849 -3.711 -32.477 1.00 95.94 346 PRO A CA 1
ATOM 2507 C C . PRO A 1 346 ? 11.311 -2.794 -33.617 1.00 95.94 346 PRO A C 1
ATOM 2509 O O . PRO A 1 346 ? 10.715 -1.742 -33.848 1.00 95.94 346 PRO A O 1
ATOM 2512 N N . ASP A 1 347 ? 12.313 -3.248 -34.366 1.00 95.56 347 ASP A N 1
ATOM 2513 C CA . ASP A 1 347 ? 12.718 -2.689 -35.664 1.00 95.56 347 ASP A CA 1
ATOM 2514 C C . ASP A 1 347 ? 11.514 -2.600 -36.628 1.00 95.56 347 ASP A C 1
ATOM 2516 O O . ASP A 1 347 ? 10.662 -3.497 -36.660 1.00 95.56 347 ASP A O 1
ATOM 2520 N N . GLY A 1 348 ? 11.402 -1.492 -37.369 1.00 92.00 348 GLY A N 1
ATOM 2521 C CA . GLY A 1 348 ? 10.360 -1.287 -38.377 1.00 92.00 348 GLY A CA 1
ATOM 2522 C C . GLY A 1 348 ? 8.947 -1.082 -37.817 1.00 92.00 348 GLY A C 1
ATOM 2523 O O . GLY A 1 348 ? 7.966 -1.233 -38.552 1.00 92.00 348 GLY A O 1
ATOM 2524 N N . ASN A 1 349 ? 8.808 -0.758 -36.526 1.00 92.69 349 ASN A N 1
ATOM 2525 C CA . ASN A 1 349 ? 7.517 -0.396 -35.938 1.00 92.69 349 ASN A CA 1
ATOM 2526 C C . ASN A 1 349 ? 6.990 0.951 -36.487 1.00 92.69 349 ASN A C 1
ATOM 2528 O O . ASN A 1 349 ? 7.719 1.751 -37.064 1.00 92.69 349 ASN A O 1
ATOM 2532 N N . ALA A 1 350 ? 5.702 1.240 -36.278 1.00 91.00 350 ALA A N 1
ATOM 2533 C CA . ALA A 1 350 ? 5.047 2.424 -36.851 1.00 91.00 350 ALA A CA 1
ATOM 2534 C C . ALA A 1 350 ? 5.548 3.788 -36.313 1.00 91.00 350 ALA A C 1
ATOM 2536 O O . ALA A 1 350 ? 5.156 4.823 -36.847 1.00 91.00 350 ALA A O 1
ATOM 2537 N N . SER A 1 351 ? 6.371 3.799 -35.259 1.00 89.50 351 SER A N 1
ATOM 2538 C CA . SER A 1 351 ? 7.037 4.983 -34.692 1.00 89.50 351 SER A CA 1
ATOM 2539 C C . SER A 1 351 ? 8.563 4.969 -34.874 1.00 89.50 351 SER A C 1
ATOM 2541 O O . SER A 1 351 ? 9.234 5.817 -34.288 1.00 89.50 351 SER A O 1
ATOM 2543 N N . ASP A 1 352 ? 9.108 4.033 -35.660 1.00 93.19 352 ASP A N 1
ATOM 2544 C CA . ASP A 1 352 ? 10.544 3.899 -35.926 1.00 93.19 352 ASP A CA 1
ATOM 2545 C C . ASP A 1 352 ? 11.164 5.224 -36.409 1.00 93.19 352 ASP A C 1
ATOM 2547 O O . ASP A 1 352 ? 10.718 5.848 -37.377 1.00 93.19 352 ASP A O 1
ATOM 2551 N N . ASN A 1 353 ? 12.195 5.659 -35.681 1.00 93.50 353 ASN A N 1
ATOM 2552 C CA . ASN A 1 353 ? 12.983 6.858 -35.950 1.00 93.50 353 ASN A CA 1
ATOM 2553 C C . ASN A 1 353 ? 14.502 6.578 -35.999 1.00 93.50 353 ASN A C 1
ATOM 2555 O O . ASN A 1 353 ? 15.290 7.529 -36.014 1.00 93.50 353 ASN A O 1
ATOM 2559 N N . THR A 1 354 ? 14.909 5.304 -36.017 1.00 93.50 354 THR A N 1
ATOM 2560 C CA . THR A 1 354 ? 16.302 4.852 -36.173 1.00 93.50 354 THR A CA 1
ATOM 2561 C C . THR A 1 354 ? 16.559 4.432 -37.617 1.00 93.50 354 THR A C 1
ATOM 2563 O O . THR A 1 354 ? 17.479 4.960 -38.249 1.00 93.50 354 THR A O 1
ATOM 2566 N N . GLY A 1 355 ? 15.654 3.630 -38.184 1.00 91.44 355 GLY A N 1
ATOM 2567 C CA . GLY A 1 355 ? 15.585 3.309 -39.605 1.00 91.44 355 GLY A CA 1
ATOM 2568 C C . GLY A 1 355 ? 15.537 1.808 -39.877 1.00 91.44 355 GLY A C 1
ATOM 2569 O O . GLY A 1 355 ? 16.564 1.138 -39.815 1.00 91.44 355 GLY A O 1
ATOM 2570 N N . ALA A 1 356 ? 14.356 1.330 -40.276 1.00 89.56 356 ALA A N 1
ATOM 2571 C CA . ALA A 1 356 ? 14.040 -0.071 -40.546 1.00 89.56 356 ALA A CA 1
ATOM 2572 C C . ALA A 1 356 ? 15.177 -0.908 -41.172 1.00 89.56 356 ALA A C 1
ATOM 2574 O O . ALA A 1 356 ? 15.643 -0.637 -42.287 1.00 89.56 356 ALA A O 1
ATOM 2575 N N . GLY A 1 357 ? 15.551 -1.981 -40.475 1.00 89.62 357 GLY A N 1
ATOM 2576 C CA . GLY A 1 357 ? 16.647 -2.891 -40.798 1.00 89.62 357 GLY A CA 1
ATOM 2577 C C . GLY A 1 357 ? 17.951 -2.634 -40.032 1.00 89.62 357 GLY A C 1
ATOM 2578 O O . GLY A 1 357 ? 18.965 -3.241 -40.389 1.00 89.62 357 GLY A O 1
ATOM 2579 N N . ASP A 1 358 ? 17.963 -1.752 -39.024 1.00 91.19 358 ASP A N 1
ATOM 2580 C CA . ASP A 1 358 ? 19.137 -1.464 -38.181 1.00 91.19 358 ASP A CA 1
ATOM 2581 C C . ASP A 1 358 ? 19.165 -2.210 -36.828 1.00 91.19 358 ASP A C 1
ATOM 2583 O O . ASP A 1 358 ? 20.185 -2.190 -36.131 1.00 91.19 358 ASP A O 1
ATOM 2587 N N . GLY A 1 359 ? 18.093 -2.932 -36.484 1.00 92.50 359 GLY A N 1
ATOM 2588 C CA . GLY A 1 359 ? 17.946 -3.704 -35.249 1.00 92.50 359 GLY A CA 1
ATOM 2589 C C . GLY A 1 359 ? 17.402 -2.920 -34.047 1.00 92.50 359 GLY A C 1
ATOM 2590 O O . GLY A 1 359 ? 17.377 -3.470 -32.939 1.00 92.50 359 GLY A O 1
ATOM 2591 N N . TYR A 1 360 ? 16.971 -1.670 -34.238 1.00 96.31 360 TYR A N 1
ATOM 2592 C CA . TYR A 1 360 ? 16.386 -0.811 -33.206 1.00 96.31 360 TYR A CA 1
ATOM 2593 C C . TYR A 1 360 ? 15.006 -0.297 -33.630 1.00 96.31 360 TYR A C 1
ATOM 2595 O O . TYR A 1 360 ? 14.723 -0.133 -34.810 1.00 96.31 360 TYR A O 1
ATOM 2603 N N . GLY A 1 361 ? 14.130 -0.060 -32.652 1.00 95.38 361 GLY A N 1
ATOM 2604 C CA . GLY A 1 361 ? 12.777 0.452 -32.881 1.00 95.38 361 GLY A CA 1
ATOM 2605 C C . GLY A 1 361 ? 12.576 1.922 -32.515 1.00 95.38 361 GLY A C 1
ATOM 2606 O O . GLY A 1 361 ? 11.621 2.536 -32.993 1.00 95.38 361 GLY A O 1
ATOM 2607 N N . TYR A 1 362 ? 13.420 2.500 -31.651 1.00 95.94 362 TYR A N 1
ATOM 2608 C CA . TYR A 1 362 ? 13.275 3.903 -31.250 1.00 95.94 362 TYR A CA 1
ATOM 2609 C C . TYR A 1 362 ? 14.533 4.485 -30.589 1.00 95.94 362 TYR A C 1
ATOM 2611 O O . TYR A 1 362 ? 15.158 3.855 -29.735 1.00 95.94 362 TYR A O 1
ATOM 2619 N N . LEU A 1 363 ? 14.858 5.733 -30.922 1.00 95.31 363 LEU A N 1
ATOM 2620 C CA . LEU A 1 363 ? 15.889 6.561 -30.304 1.00 95.31 363 LEU A CA 1
ATOM 2621 C C . LEU A 1 363 ? 15.261 7.582 -29.347 1.00 95.31 363 LEU A C 1
ATOM 2623 O O . LEU A 1 363 ? 14.577 8.528 -29.748 1.00 95.31 363 LEU A O 1
ATOM 2627 N N . LEU A 1 364 ? 15.588 7.431 -28.069 1.00 93.06 364 LEU A N 1
ATOM 2628 C CA . LEU A 1 364 ? 15.250 8.331 -26.977 1.00 93.06 364 LEU A CA 1
ATOM 2629 C C . LEU A 1 364 ? 16.314 9.418 -26.827 1.00 93.06 364 LEU A C 1
ATOM 2631 O O . LEU A 1 364 ? 17.307 9.263 -26.109 1.00 93.06 364 LEU A O 1
ATOM 2635 N N . THR A 1 365 ? 16.087 10.542 -27.505 1.00 88.38 365 THR A N 1
ATOM 2636 C CA . THR A 1 365 ? 16.901 11.751 -27.314 1.00 88.38 365 THR A CA 1
ATOM 2637 C C . THR A 1 365 ? 16.566 12.478 -26.008 1.00 88.38 365 THR A C 1
ATOM 2639 O O . THR A 1 365 ? 15.438 12.417 -25.522 1.00 88.38 365 THR A O 1
ATOM 2642 N N . ASN A 1 366 ? 17.533 13.225 -25.467 1.00 83.06 366 ASN A N 1
ATOM 2643 C CA . ASN A 1 366 ? 17.384 14.092 -24.280 1.00 83.06 366 ASN A CA 1
ATOM 2644 C C . ASN A 1 366 ? 17.123 13.371 -22.937 1.00 83.06 366 ASN A C 1
ATOM 2646 O O . ASN A 1 366 ? 16.752 14.023 -21.962 1.00 83.06 366 ASN A O 1
ATOM 2650 N N . ILE A 1 367 ? 17.383 12.061 -22.844 1.00 83.56 367 ILE A N 1
ATOM 2651 C CA . ILE A 1 367 ? 17.343 11.318 -21.566 1.00 83.56 367 ILE A CA 1
ATOM 2652 C C . ILE A 1 367 ? 18.410 11.826 -20.581 1.00 83.56 367 ILE A C 1
ATOM 2654 O O . ILE A 1 367 ? 18.161 11.961 -19.385 1.00 83.56 367 ILE A O 1
ATOM 2658 N N . SER A 1 368 ? 19.597 12.148 -21.091 1.00 84.56 368 SER A N 1
ATOM 2659 C CA . SER A 1 368 ? 20.704 12.749 -20.346 1.00 84.56 368 SER A CA 1
ATOM 2660 C C . SER A 1 368 ? 21.348 13.863 -21.177 1.00 84.56 368 SER A C 1
ATOM 2662 O O . SER A 1 368 ? 21.115 13.968 -22.383 1.00 84.56 368 SER A O 1
ATOM 2664 N N . THR A 1 369 ? 22.190 14.696 -20.565 1.00 83.00 369 THR A N 1
ATOM 2665 C CA . THR A 1 369 ? 23.092 15.594 -21.308 1.00 83.00 369 THR A CA 1
ATOM 2666 C C . THR A 1 369 ? 24.233 14.829 -21.982 1.00 83.00 369 THR A C 1
ATOM 2668 O O . THR A 1 369 ? 24.732 15.278 -23.010 1.00 83.00 369 THR A O 1
ATOM 2671 N N . ALA A 1 370 ? 24.617 13.664 -21.448 1.00 80.06 370 ALA A N 1
ATOM 2672 C CA . ALA A 1 370 ? 25.776 12.894 -21.904 1.00 80.06 370 ALA A CA 1
ATOM 2673 C C . ALA A 1 370 ? 25.439 11.775 -22.909 1.00 80.06 370 ALA A C 1
ATOM 2675 O O . ALA A 1 370 ? 26.193 11.554 -23.856 1.00 80.06 370 ALA A O 1
ATOM 2676 N N . TYR A 1 371 ? 24.287 11.117 -22.747 1.00 85.56 371 TYR A N 1
ATOM 2677 C CA . TYR A 1 371 ? 23.866 9.980 -23.572 1.00 85.56 371 TYR A CA 1
ATOM 2678 C C . TYR A 1 371 ? 22.406 10.095 -24.041 1.00 85.56 371 TYR A C 1
ATOM 2680 O O . TYR A 1 371 ? 21.597 10.830 -23.468 1.00 85.56 371 TYR A O 1
ATOM 2688 N N . ASP A 1 372 ? 22.091 9.382 -25.115 1.00 90.25 372 ASP A N 1
ATOM 2689 C CA . ASP A 1 372 ? 20.748 9.019 -25.576 1.00 90.25 372 ASP A CA 1
ATOM 2690 C C . ASP A 1 372 ? 20.559 7.498 -25.383 1.00 90.25 372 ASP A C 1
ATOM 2692 O O . ASP A 1 372 ? 21.526 6.784 -25.099 1.00 90.25 372 ASP A O 1
ATOM 2696 N N . VAL A 1 373 ? 19.334 6.983 -25.525 1.00 92.81 373 VAL A N 1
ATOM 2697 C CA . VAL A 1 373 ? 19.044 5.540 -25.379 1.00 92.81 373 VAL A CA 1
ATOM 2698 C C . VAL A 1 373 ? 18.346 5.007 -26.628 1.00 92.81 373 VAL A C 1
ATOM 2700 O O . VAL A 1 373 ? 17.365 5.581 -27.081 1.00 92.81 373 VAL A O 1
ATOM 2703 N N . LEU A 1 374 ? 18.841 3.906 -27.183 1.00 94.94 374 LEU A N 1
ATOM 2704 C CA . LEU A 1 374 ? 18.197 3.128 -28.238 1.00 94.94 374 LEU A CA 1
ATOM 2705 C C . LEU A 1 374 ? 17.382 1.988 -27.618 1.00 94.94 374 LEU A C 1
ATOM 2707 O O . LEU A 1 374 ? 17.871 1.296 -26.724 1.00 94.94 374 LEU A O 1
ATOM 2711 N N . LEU A 1 375 ? 16.167 1.776 -28.115 1.00 97.62 375 LEU A N 1
ATOM 2712 C CA . LEU A 1 375 ? 15.306 0.639 -27.791 1.00 97.62 375 LEU A CA 1
ATOM 2713 C C . LEU A 1 375 ? 15.376 -0.388 -28.921 1.00 97.62 375 LEU A C 1
ATOM 2715 O O . LEU A 1 375 ? 15.361 -0.012 -30.091 1.00 97.62 375 LEU A O 1
ATOM 2719 N N . GLY A 1 376 ? 15.432 -1.674 -28.582 1.00 97.06 376 GLY A N 1
ATOM 2720 C CA . GLY A 1 376 ? 15.482 -2.762 -29.556 1.00 97.06 376 GLY A CA 1
ATOM 2721 C C . GLY A 1 376 ? 14.801 -4.035 -29.055 1.00 97.06 376 GLY A C 1
ATOM 2722 O O . GLY A 1 376 ? 14.569 -4.213 -27.855 1.00 97.06 376 GLY A O 1
ATOM 2723 N N . ARG A 1 377 ? 14.490 -4.951 -29.973 1.00 96.50 377 ARG A N 1
ATOM 2724 C CA . ARG A 1 377 ? 13.996 -6.298 -29.659 1.00 96.50 377 ARG A CA 1
ATOM 2725 C C . ARG A 1 377 ? 14.717 -7.320 -30.530 1.00 96.50 377 ARG A C 1
ATOM 2727 O O . ARG A 1 377 ? 14.978 -7.055 -31.696 1.00 96.50 377 ARG A O 1
ATOM 2734 N N . GLU A 1 378 ? 15.054 -8.475 -29.966 1.00 94.75 378 GLU A N 1
ATOM 2735 C CA . GLU A 1 378 ? 15.673 -9.566 -30.725 1.00 94.75 378 GLU A CA 1
ATOM 2736 C C . GLU A 1 378 ? 14.728 -10.122 -31.809 1.00 94.75 378 GLU A C 1
ATOM 2738 O O . GLU A 1 378 ? 13.508 -10.204 -31.616 1.00 94.75 378 GLU A O 1
ATOM 2743 N N . ASP A 1 379 ? 15.314 -10.543 -32.934 1.00 86.38 379 ASP A N 1
ATOM 2744 C CA . ASP A 1 379 ? 14.607 -11.112 -34.085 1.00 86.38 379 ASP A CA 1
ATOM 2745 C C . ASP A 1 379 ? 13.674 -12.272 -33.713 1.00 86.38 379 ASP A C 1
ATOM 2747 O O . ASP A 1 379 ? 13.867 -12.987 -32.728 1.00 86.38 379 ASP A O 1
ATOM 2751 N N . GLY A 1 380 ? 12.626 -12.468 -34.518 1.00 80.50 380 GLY A N 1
ATOM 2752 C CA . GLY A 1 380 ? 11.612 -13.498 -34.267 1.00 80.50 380 GLY A CA 1
ATOM 2753 C C . GLY A 1 380 ? 10.724 -13.227 -33.044 1.00 80.50 380 GLY A C 1
ATOM 2754 O O . GLY A 1 380 ? 9.913 -14.078 -32.690 1.00 80.50 380 GLY A O 1
ATOM 2755 N N . GLY A 1 381 ? 10.846 -12.051 -32.417 1.00 78.31 381 GLY A N 1
ATOM 2756 C CA . GLY A 1 381 ? 10.094 -11.687 -31.218 1.00 78.31 381 GLY A CA 1
ATOM 2757 C C . GLY A 1 381 ? 10.776 -12.106 -29.914 1.00 78.31 381 GLY A C 1
ATOM 2758 O O . GLY A 1 381 ? 10.079 -12.346 -28.928 1.00 78.31 381 GLY A O 1
ATOM 2759 N N . GLY A 1 382 ? 12.110 -12.176 -29.890 1.00 88.69 382 GLY A N 1
ATOM 2760 C CA . GLY A 1 382 ? 12.886 -12.432 -28.676 1.00 88.69 382 GLY A CA 1
ATOM 2761 C C . GLY A 1 382 ? 12.865 -11.264 -27.676 1.00 88.69 382 GLY A C 1
ATOM 2762 O O . GLY A 1 382 ? 11.906 -10.486 -27.615 1.00 88.69 382 GLY A O 1
ATOM 2763 N N . ARG A 1 383 ? 13.910 -11.155 -26.848 1.00 93.44 383 ARG A N 1
ATOM 2764 C CA . ARG A 1 383 ? 13.923 -10.254 -25.686 1.00 93.44 383 ARG A CA 1
ATOM 2765 C C . ARG A 1 383 ? 13.982 -8.784 -26.090 1.00 93.44 383 ARG A C 1
ATOM 2767 O O . ARG A 1 383 ? 14.588 -8.409 -27.093 1.00 93.44 383 ARG A O 1
ATOM 2774 N N . TYR A 1 384 ? 13.378 -7.958 -25.249 1.00 97.38 384 TYR A N 1
ATOM 2775 C CA . TYR A 1 384 ? 13.447 -6.503 -25.299 1.00 97.38 384 TYR A CA 1
ATOM 2776 C C . TYR A 1 384 ? 14.762 -6.030 -24.671 1.00 97.38 384 TYR A C 1
ATOM 2778 O O . TYR A 1 384 ? 15.201 -6.598 -23.671 1.00 97.38 384 TYR A O 1
ATOM 2786 N N . PHE A 1 385 ? 15.392 -4.997 -25.227 1.00 96.19 385 PHE A N 1
ATOM 2787 C CA . PHE A 1 385 ? 16.633 -4.435 -24.696 1.00 96.19 385 PHE A CA 1
ATOM 2788 C C . PHE A 1 385 ? 16.743 -2.922 -24.908 1.00 96.19 385 PHE A C 1
ATOM 2790 O O . PHE A 1 385 ? 16.109 -2.343 -25.791 1.00 96.19 385 PHE A O 1
ATOM 2797 N N . ALA A 1 386 ? 17.603 -2.299 -24.105 1.00 94.50 386 ALA A N 1
ATOM 2798 C CA . ALA A 1 386 ? 18.071 -0.933 -24.277 1.00 94.50 386 ALA A CA 1
ATOM 2799 C C . ALA A 1 386 ? 19.591 -0.911 -24.516 1.00 94.50 386 ALA A C 1
ATOM 2801 O O . ALA A 1 386 ? 20.333 -1.730 -23.968 1.00 94.50 386 ALA A O 1
ATOM 2802 N N . VAL A 1 387 ? 20.057 0.041 -25.322 1.00 91.00 387 VAL A N 1
ATOM 2803 C CA . VAL A 1 387 ? 21.479 0.306 -25.591 1.00 91.00 387 VAL A CA 1
ATOM 2804 C C . VAL A 1 387 ? 21.736 1.801 -25.436 1.00 91.00 387 VAL A C 1
ATOM 2806 O O . VAL A 1 387 ? 20.984 2.626 -25.948 1.00 91.00 387 VAL A O 1
ATOM 2809 N N . PHE A 1 388 ? 22.794 2.177 -24.728 1.00 88.38 388 PHE A N 1
ATOM 2810 C CA . PHE A 1 388 ? 23.163 3.575 -24.528 1.00 88.38 388 PHE A CA 1
ATOM 2811 C C . PHE A 1 388 ? 23.974 4.059 -25.732 1.00 88.38 388 PHE A C 1
ATOM 2813 O O . PHE A 1 388 ? 24.766 3.308 -26.306 1.00 88.38 388 PHE A O 1
ATOM 2820 N N . ARG A 1 389 ? 23.803 5.327 -26.109 1.00 86.31 389 ARG A N 1
ATOM 2821 C CA . ARG A 1 389 ? 24.503 5.951 -27.238 1.00 86.31 389 ARG A CA 1
ATOM 2822 C C . ARG A 1 389 ? 25.058 7.311 -26.830 1.00 86.31 389 ARG A C 1
ATOM 2824 O O . ARG A 1 389 ? 24.354 8.097 -26.199 1.00 86.31 389 ARG A O 1
ATOM 2831 N N . THR A 1 390 ? 26.290 7.630 -27.206 1.00 85.50 390 THR A N 1
ATOM 2832 C CA . THR A 1 390 ? 26.824 8.992 -27.059 1.00 85.50 390 THR A CA 1
ATOM 2833 C C . THR A 1 390 ? 26.139 9.954 -28.036 1.00 85.50 390 THR A C 1
ATOM 2835 O O . THR A 1 390 ? 25.561 9.551 -29.052 1.00 85.50 390 THR A O 1
ATOM 2838 N N . LYS A 1 391 ? 26.197 11.258 -27.735 1.00 85.56 391 LYS A N 1
ATOM 2839 C CA . LYS A 1 391 ? 25.538 12.313 -28.534 1.00 85.56 391 LYS A CA 1
ATOM 2840 C C . LYS A 1 391 ? 26.053 12.449 -29.974 1.00 85.56 391 LYS A C 1
ATOM 2842 O O . LYS A 1 391 ? 25.374 13.053 -30.797 1.00 85.56 391 LYS A O 1
ATOM 2847 N N . ASP A 1 392 ? 27.231 11.909 -30.277 1.00 85.19 392 ASP A N 1
ATOM 2848 C CA . ASP A 1 392 ? 27.820 11.878 -31.622 1.00 85.19 392 ASP A CA 1
ATOM 2849 C C . ASP A 1 392 ? 27.296 10.724 -32.502 1.00 85.19 392 ASP A C 1
ATOM 2851 O O . ASP A 1 392 ? 27.509 10.740 -33.712 1.00 85.19 392 ASP A O 1
ATOM 2855 N N . GLY A 1 393 ? 26.588 9.751 -31.914 1.00 84.62 393 GLY A N 1
ATOM 2856 C CA . GLY A 1 393 ? 26.063 8.568 -32.597 1.00 84.62 393 GLY A CA 1
ATOM 2857 C C . GLY A 1 393 ? 26.712 7.242 -32.192 1.00 84.62 393 GLY A C 1
ATOM 2858 O O . GLY A 1 393 ? 26.184 6.194 -32.562 1.00 84.62 393 GLY A O 1
ATOM 2859 N N . THR A 1 394 ? 27.809 7.246 -31.430 1.00 85.88 394 THR A N 1
ATOM 2860 C CA . THR A 1 394 ? 28.549 6.014 -31.104 1.00 85.88 394 THR A CA 1
ATOM 2861 C C . THR A 1 394 ? 27.806 5.147 -30.077 1.00 85.88 394 THR A C 1
ATOM 2863 O O . THR A 1 394 ? 27.282 5.642 -29.078 1.00 85.88 394 THR A O 1
ATOM 2866 N N . ILE A 1 395 ? 27.749 3.831 -30.309 1.00 85.69 395 ILE A N 1
ATOM 2867 C CA . ILE A 1 395 ? 27.191 2.867 -29.347 1.00 85.69 395 ILE A CA 1
ATOM 2868 C C . ILE A 1 395 ? 28.090 2.807 -28.107 1.00 85.69 395 ILE A C 1
ATOM 2870 O O . ILE A 1 395 ? 29.303 2.637 -28.215 1.00 85.69 395 ILE A O 1
ATOM 2874 N N . ALA A 1 396 ? 27.478 2.967 -26.936 1.00 78.31 396 ALA A N 1
ATOM 2875 C CA . ALA A 1 396 ? 28.142 3.266 -25.670 1.00 78.31 396 ALA A CA 1
ATOM 2876 C C . ALA A 1 396 ? 27.875 2.220 -24.566 1.00 78.31 396 ALA A C 1
ATOM 2878 O O . ALA A 1 396 ? 28.387 2.344 -23.455 1.00 78.31 396 ALA A O 1
ATOM 2879 N N . SER A 1 397 ? 27.094 1.179 -24.856 1.00 81.44 397 SER A N 1
ATOM 2880 C CA . SER A 1 397 ? 26.943 -0.000 -24.002 1.00 81.44 397 SER A CA 1
ATOM 2881 C C . SER A 1 397 ? 26.717 -1.257 -24.839 1.00 81.44 397 SER A C 1
ATOM 2883 O O . SER A 1 397 ? 26.435 -1.195 -26.035 1.00 81.44 397 SER A O 1
ATOM 2885 N N . GLU A 1 398 ? 26.779 -2.407 -24.179 1.00 84.62 398 GLU A N 1
ATOM 2886 C CA . GLU A 1 398 ? 26.114 -3.623 -24.643 1.00 84.62 398 GLU A CA 1
ATOM 2887 C C . GLU A 1 398 ? 24.580 -3.529 -24.491 1.00 84.62 398 GLU A C 1
ATOM 2889 O O . GLU A 1 398 ? 24.034 -2.481 -24.128 1.00 84.62 398 GLU A O 1
ATOM 2894 N N . ARG A 1 399 ? 23.872 -4.625 -24.788 1.00 89.44 399 ARG A N 1
ATOM 2895 C CA . ARG A 1 399 ? 22.417 -4.735 -24.621 1.00 89.44 399 ARG A CA 1
ATOM 2896 C C . ARG A 1 399 ? 22.060 -4.997 -23.158 1.00 89.44 399 ARG A C 1
ATOM 2898 O O . ARG A 1 399 ? 22.248 -6.109 -22.672 1.00 89.44 399 ARG A O 1
ATOM 2905 N N . TYR A 1 400 ? 21.458 -4.012 -22.501 1.00 91.38 400 TYR A N 1
ATOM 2906 C CA . TYR A 1 400 ? 20.764 -4.219 -21.232 1.00 91.38 400 TYR A CA 1
ATOM 2907 C C . TYR A 1 400 ? 19.362 -4.758 -21.526 1.00 91.38 400 TYR A C 1
ATOM 2909 O O . TYR A 1 400 ? 18.502 -4.021 -22.017 1.00 91.38 400 TYR A O 1
ATOM 2917 N N . TYR A 1 401 ? 19.136 -6.050 -21.290 1.00 94.75 401 TYR A N 1
ATOM 2918 C CA . TYR A 1 401 ? 17.827 -6.664 -21.518 1.00 94.75 401 TYR A CA 1
ATOM 2919 C C . TYR A 1 401 ? 16.817 -6.207 -20.461 1.00 94.75 401 TYR A C 1
ATOM 2921 O O . TYR A 1 401 ? 17.148 -6.029 -19.289 1.00 94.75 401 TYR A O 1
ATOM 2929 N N . VAL A 1 402 ? 15.570 -6.008 -20.886 1.00 96.06 402 VAL A N 1
ATOM 2930 C CA . VAL A 1 402 ? 14.460 -5.727 -19.974 1.00 96.06 402 VAL A CA 1
ATOM 2931 C C . VAL A 1 402 ? 13.991 -7.056 -19.394 1.00 96.06 402 VAL A C 1
ATOM 2933 O O . VAL A 1 402 ? 13.287 -7.817 -20.055 1.00 96.06 402 VAL A O 1
ATOM 2936 N N . GLU A 1 403 ? 14.391 -7.325 -18.157 1.00 95.69 403 GLU A N 1
ATOM 2937 C CA . GLU A 1 403 ? 13.974 -8.507 -17.401 1.00 95.69 403 GLU A CA 1
ATOM 2938 C C . GLU A 1 403 ? 12.545 -8.323 -16.864 1.00 95.69 403 GLU A C 1
ATOM 2940 O O . GLU A 1 403 ? 11.744 -9.255 -16.880 1.00 95.69 403 GLU A O 1
ATOM 2945 N N . ILE A 1 404 ? 12.214 -7.102 -16.419 1.00 96.75 404 ILE A N 1
ATOM 2946 C CA . ILE A 1 404 ? 10.935 -6.763 -15.778 1.00 96.75 404 ILE A CA 1
ATOM 2947 C C . ILE A 1 404 ? 10.448 -5.392 -16.278 1.00 96.75 404 ILE A C 1
ATOM 2949 O O . ILE A 1 404 ? 11.226 -4.434 -16.329 1.00 96.75 404 ILE A O 1
ATOM 2953 N N . THR A 1 405 ? 9.157 -5.260 -16.591 1.00 96.62 405 THR A N 1
ATOM 2954 C CA . THR A 1 405 ? 8.479 -3.954 -16.659 1.00 96.62 405 THR A CA 1
ATOM 2955 C C . THR A 1 405 ? 7.797 -3.637 -15.333 1.00 96.62 405 THR A C 1
ATOM 2957 O O . THR A 1 405 ? 7.102 -4.491 -14.784 1.00 96.62 405 THR A O 1
ATOM 2960 N N . PHE A 1 406 ? 7.964 -2.407 -14.856 1.00 95.19 406 PHE A N 1
ATOM 2961 C CA . PHE A 1 406 ? 7.378 -1.874 -13.626 1.00 95.19 406 PHE A CA 1
ATOM 2962 C C . PHE A 1 406 ? 6.298 -0.853 -13.993 1.00 95.19 406 PHE A C 1
ATOM 2964 O O . PHE A 1 406 ? 6.603 0.196 -14.572 1.00 95.19 406 PHE A O 1
ATOM 2971 N N . GLY A 1 407 ? 5.045 -1.171 -13.677 1.00 91.56 407 GLY A N 1
ATOM 2972 C CA . GLY A 1 407 ? 3.878 -0.476 -14.210 1.00 91.56 407 GLY A CA 1
ATOM 2973 C C . GLY A 1 407 ? 3.683 -0.738 -15.708 1.00 91.56 407 GLY A C 1
ATOM 2974 O O . GLY A 1 407 ? 4.342 -1.593 -16.311 1.00 91.56 407 GLY A O 1
ATOM 2975 N N . GLY A 1 408 ? 2.804 0.035 -16.339 1.00 90.25 408 GLY A N 1
ATOM 2976 C CA . GLY A 1 408 ? 2.470 -0.068 -17.760 1.00 90.25 408 GLY A CA 1
ATOM 2977 C C . GLY A 1 408 ? 1.108 -0.700 -18.023 1.00 90.25 408 GLY A C 1
ATOM 2978 O O . GLY A 1 408 ? 0.961 -1.486 -18.953 1.00 90.25 408 GLY A O 1
ATOM 2979 N N . GLU A 1 409 ? 0.128 -0.436 -17.166 1.00 88.81 409 GLU A N 1
ATOM 2980 C CA . GLU A 1 409 ? -1.225 -0.997 -17.222 1.00 88.81 409 GLU A CA 1
ATOM 2981 C C . GLU A 1 409 ? -2.151 -0.192 -18.162 1.00 88.81 409 GLU A C 1
ATOM 2983 O O . GLU A 1 409 ? -3.336 -0.498 -18.306 1.00 88.81 409 GLU A O 1
ATOM 2988 N N . GLY A 1 410 ? -1.615 0.832 -18.833 1.00 82.62 410 GLY A N 1
ATOM 2989 C CA . GLY A 1 410 ? -2.340 1.750 -19.707 1.00 82.62 410 GLY A CA 1
ATOM 2990 C C . GLY A 1 410 ? -2.887 2.993 -19.009 1.00 82.62 410 GLY A C 1
ATOM 2991 O O . GLY A 1 410 ? -3.767 3.642 -19.577 1.00 82.62 410 GLY A O 1
ATOM 2992 N N . ILE A 1 411 ? -2.407 3.305 -17.800 1.00 77.62 411 ILE A N 1
ATOM 2993 C CA . ILE A 1 411 ? -3.023 4.291 -16.893 1.00 77.62 411 ILE A CA 1
ATOM 2994 C C . ILE A 1 411 ? -2.066 5.436 -16.549 1.00 77.62 411 ILE A C 1
ATOM 2996 O O . ILE A 1 411 ? -2.445 6.598 -16.645 1.00 77.62 411 ILE A O 1
ATOM 3000 N N . TRP A 1 412 ? -0.833 5.122 -16.142 1.00 77.94 412 TRP A N 1
ATOM 3001 C CA . TRP A 1 412 ? 0.083 6.118 -15.575 1.00 77.94 412 TRP A CA 1
ATOM 3002 C C . TRP A 1 412 ? 1.439 6.115 -16.263 1.00 77.94 412 TRP A C 1
ATOM 3004 O O . TRP A 1 412 ? 1.812 7.099 -16.897 1.00 77.94 412 TRP A O 1
ATOM 3014 N N . LYS A 1 413 ? 2.214 5.039 -16.104 1.00 85.75 413 LYS A N 1
ATOM 3015 C CA . LYS A 1 413 ? 3.606 4.989 -16.552 1.00 85.75 413 LYS A CA 1
ATOM 3016 C C . LYS A 1 413 ? 4.149 3.567 -16.593 1.00 85.75 413 LYS A C 1
ATOM 3018 O O . LYS A 1 413 ? 3.812 2.757 -15.734 1.00 85.75 413 LYS A O 1
ATOM 3023 N N . GLN A 1 414 ? 5.089 3.328 -17.502 1.00 91.94 414 GLN A N 1
ATOM 3024 C CA . GLN A 1 414 ? 5.889 2.107 -17.568 1.00 91.94 414 GLN A CA 1
ATOM 3025 C C . GLN A 1 414 ? 7.376 2.430 -17.364 1.00 91.94 414 GLN A C 1
ATOM 3027 O O . GLN A 1 414 ? 7.908 3.385 -17.937 1.00 91.94 414 GLN A O 1
ATOM 3032 N N . ARG A 1 415 ? 8.054 1.637 -16.533 1.00 95.00 415 ARG A N 1
ATOM 3033 C CA . ARG A 1 415 ? 9.512 1.637 -16.330 1.00 95.00 415 ARG A CA 1
ATOM 3034 C C . ARG A 1 415 ? 10.072 0.247 -16.622 1.00 95.00 415 ARG A C 1
ATOM 3036 O O . ARG A 1 415 ? 9.328 -0.726 -16.708 1.00 95.00 415 ARG A O 1
ATOM 3043 N N . PHE A 1 416 ? 11.389 0.159 -16.768 1.00 96.88 416 PHE A N 1
ATOM 3044 C CA . PHE A 1 416 ? 12.071 -1.016 -17.309 1.00 96.88 416 PHE A CA 1
ATOM 3045 C C . PHE A 1 416 ? 13.266 -1.357 -16.423 1.00 96.88 416 PHE A C 1
ATOM 3047 O O . PHE A 1 416 ? 14.036 -0.463 -16.070 1.00 96.88 416 PHE A O 1
ATOM 3054 N N . ILE A 1 417 ? 13.412 -2.626 -16.052 1.00 96.62 417 ILE A N 1
ATOM 3055 C CA . ILE A 1 417 ? 14.444 -3.102 -15.126 1.00 96.62 417 ILE A CA 1
ATOM 3056 C C . ILE A 1 417 ? 15.362 -4.085 -15.859 1.00 96.62 417 ILE A C 1
ATOM 3058 O O . ILE A 1 417 ? 14.888 -5.010 -16.517 1.00 96.62 417 ILE A O 1
ATOM 3062 N N . THR A 1 418 ? 16.671 -3.881 -15.727 1.00 94.56 418 THR A N 1
ATOM 3063 C CA . THR A 1 418 ? 17.736 -4.783 -16.198 1.00 94.56 418 THR A CA 1
ATOM 3064 C C . THR A 1 418 ? 18.484 -5.363 -15.001 1.00 94.56 418 THR A C 1
ATOM 3066 O O . THR A 1 418 ? 18.574 -4.716 -13.960 1.00 94.56 418 THR A O 1
ATOM 3069 N N . ARG A 1 419 ? 19.075 -6.548 -15.151 1.00 91.69 419 ARG A N 1
ATOM 3070 C CA . ARG A 1 419 ? 19.994 -7.156 -14.174 1.00 91.69 419 ARG A CA 1
ATOM 3071 C C . ARG A 1 419 ? 21.445 -6.914 -14.595 1.00 91.69 419 ARG A C 1
ATOM 3073 O O . ARG A 1 419 ? 21.733 -6.973 -15.791 1.00 91.69 419 ARG A O 1
ATOM 3080 N N . ILE A 1 420 ? 22.328 -6.575 -13.652 1.00 88.25 420 ILE A N 1
ATOM 3081 C CA . ILE A 1 420 ? 23.715 -6.153 -13.912 1.00 88.25 420 ILE A CA 1
ATOM 3082 C C . ILE A 1 420 ? 24.677 -6.646 -12.814 1.00 88.25 420 ILE A C 1
ATOM 3084 O O . ILE A 1 420 ? 24.423 -6.446 -11.626 1.00 88.25 420 ILE A O 1
ATOM 3088 N N . ALA A 1 421 ? 25.840 -7.169 -13.213 1.00 84.06 421 ALA A N 1
ATOM 3089 C CA . ALA A 1 421 ? 27.020 -7.327 -12.354 1.00 84.06 421 ALA A CA 1
ATOM 3090 C C . ALA A 1 421 ? 28.259 -6.708 -13.025 1.00 84.06 421 ALA A C 1
ATOM 3092 O O . ALA A 1 421 ? 28.423 -6.808 -14.237 1.00 84.06 421 ALA A O 1
ATOM 3093 N N . ASP A 1 422 ? 29.124 -6.055 -12.245 1.00 76.50 422 ASP A N 1
ATOM 3094 C CA . ASP A 1 422 ? 30.445 -5.533 -12.656 1.00 76.50 422 ASP A CA 1
ATOM 3095 C C . ASP A 1 422 ? 30.493 -4.703 -13.964 1.00 76.50 422 ASP A C 1
ATOM 3097 O O . ASP A 1 422 ? 31.540 -4.567 -14.593 1.00 76.50 422 ASP A O 1
ATOM 3101 N N . GLY A 1 423 ? 29.367 -4.090 -14.348 1.00 69.75 423 GLY A N 1
ATOM 3102 C CA . GLY A 1 423 ? 29.224 -3.270 -15.558 1.00 69.75 423 GLY A CA 1
ATOM 3103 C C . GLY A 1 423 ? 28.372 -3.891 -16.671 1.00 69.75 423 GLY A C 1
ATOM 3104 O O . GLY A 1 423 ? 28.004 -3.181 -17.602 1.00 69.75 423 GLY A O 1
ATOM 3105 N N . HIS A 1 424 ? 28.040 -5.178 -16.564 1.00 75.88 424 HIS A N 1
ATOM 3106 C CA . HIS A 1 424 ? 27.502 -6.000 -17.648 1.00 75.88 424 HIS A CA 1
ATOM 3107 C C . HIS A 1 424 ? 26.169 -6.663 -17.287 1.00 75.88 424 HIS A C 1
ATOM 3109 O O . HIS A 1 424 ? 25.905 -6.957 -16.120 1.00 75.88 424 HIS A O 1
ATOM 3115 N N . HIS A 1 425 ? 25.338 -6.936 -18.294 1.00 83.56 425 HIS A N 1
ATOM 3116 C CA . HIS A 1 425 ? 24.190 -7.832 -18.179 1.00 83.56 425 HIS A CA 1
ATOM 3117 C C . HIS A 1 425 ? 24.657 -9.262 -17.879 1.00 83.56 425 HIS A C 1
ATOM 3119 O O . HIS A 1 425 ? 25.674 -9.726 -18.395 1.00 83.56 425 HIS A O 1
ATOM 3125 N N . VAL A 1 426 ? 23.906 -9.965 -17.033 1.00 83.56 426 VAL A N 1
ATOM 3126 C CA . VAL A 1 426 ? 24.257 -11.305 -16.546 1.00 83.56 426 VAL A CA 1
ATOM 3127 C C . VAL A 1 426 ? 23.044 -12.235 -16.491 1.00 83.56 426 VAL A C 1
ATOM 3129 O O . VAL A 1 426 ? 21.886 -11.809 -16.581 1.00 83.56 426 VAL A O 1
ATOM 3132 N N . ALA A 1 427 ? 23.314 -13.536 -16.362 1.00 81.19 427 ALA A N 1
ATOM 3133 C CA . ALA A 1 427 ? 22.292 -14.572 -16.233 1.00 81.19 427 ALA A CA 1
ATOM 3134 C C . ALA A 1 427 ? 21.397 -14.346 -15.000 1.00 81.19 427 ALA A C 1
ATOM 3136 O O . ALA A 1 427 ? 21.753 -13.580 -14.101 1.00 81.19 427 ALA A O 1
ATOM 3137 N N . ALA A 1 428 ? 20.237 -15.012 -14.956 1.00 75.44 428 ALA A N 1
ATOM 3138 C CA . ALA A 1 428 ? 19.450 -15.116 -13.727 1.00 75.44 428 ALA A CA 1
ATOM 3139 C C . ALA A 1 428 ? 20.335 -15.643 -12.581 1.00 75.44 428 ALA A C 1
ATOM 3141 O O . ALA A 1 428 ? 21.306 -16.369 -12.815 1.00 75.44 428 ALA A O 1
ATOM 3142 N N . GLY A 1 429 ? 20.052 -15.204 -11.358 1.00 76.81 429 GLY A N 1
ATOM 3143 C CA . GLY A 1 429 ? 20.868 -15.540 -10.193 1.00 76.81 429 GLY A CA 1
ATOM 3144 C C . GLY A 1 429 ? 22.194 -14.803 -10.024 1.00 76.81 429 GLY A C 1
ATOM 3145 O O . GLY A 1 429 ? 22.995 -15.203 -9.181 1.00 76.81 429 GLY A O 1
ATOM 3146 N N . GLN A 1 430 ? 22.454 -13.732 -10.779 1.00 83.62 430 GLN A N 1
ATOM 3147 C CA . GLN A 1 430 ? 23.715 -12.983 -10.709 1.00 83.62 430 GLN A CA 1
ATOM 3148 C C . GLN A 1 430 ? 23.482 -11.470 -10.723 1.00 83.62 430 GLN A C 1
ATOM 3150 O O . GLN A 1 430 ? 22.687 -10.983 -11.521 1.00 83.62 430 GLN A O 1
ATOM 3155 N N . GLY A 1 431 ? 24.224 -10.707 -9.914 1.00 89.38 431 GLY A N 1
ATOM 3156 C CA . GLY A 1 431 ? 24.165 -9.243 -9.961 1.00 89.38 431 GLY A CA 1
ATOM 3157 C C . GLY A 1 431 ? 22.907 -8.621 -9.351 1.00 89.38 431 GLY A C 1
ATOM 3158 O O . GLY A 1 431 ? 21.962 -9.309 -8.976 1.00 89.38 431 GLY A O 1
ATOM 3159 N N . SER A 1 432 ? 22.903 -7.293 -9.255 1.00 93.19 432 SER A N 1
ATOM 3160 C CA . SER A 1 432 ? 21.745 -6.520 -8.789 1.00 93.19 432 SER A CA 1
ATOM 3161 C C . SER A 1 432 ? 20.851 -6.114 -9.961 1.00 93.19 432 SER A C 1
ATOM 3163 O O . SER A 1 432 ? 21.309 -5.957 -11.096 1.00 93.19 432 SER A O 1
ATOM 3165 N N . TYR A 1 433 ? 19.575 -5.883 -9.688 1.00 95.00 433 TYR A N 1
ATOM 3166 C CA . TYR A 1 433 ? 18.636 -5.307 -10.641 1.00 95.00 433 TYR A CA 1
ATOM 3167 C C . TYR A 1 433 ? 18.674 -3.776 -10.571 1.00 95.00 433 TYR A C 1
ATOM 3169 O O . TYR A 1 433 ? 18.954 -3.181 -9.532 1.00 95.00 433 TYR A O 1
ATOM 3177 N N . TYR A 1 434 ? 18.394 -3.107 -11.687 1.00 94.38 434 TYR A N 1
ATOM 3178 C CA . TYR A 1 434 ? 18.473 -1.654 -11.828 1.00 94.38 434 TYR A CA 1
ATOM 3179 C C . TYR A 1 434 ? 17.384 -1.136 -12.763 1.00 94.38 434 TYR A C 1
ATOM 3181 O O . TYR A 1 434 ? 17.200 -1.653 -13.866 1.00 94.38 434 TYR A O 1
ATOM 3189 N N . ILE A 1 435 ? 16.700 -0.064 -12.356 1.00 94.69 435 ILE A N 1
ATOM 3190 C CA . ILE A 1 435 ? 15.757 0.636 -13.232 1.00 94.69 435 ILE A CA 1
ATOM 3191 C C . ILE A 1 435 ? 16.559 1.438 -14.270 1.00 94.69 435 ILE A C 1
ATOM 3193 O O . ILE A 1 435 ? 17.391 2.281 -13.913 1.00 94.69 435 ILE A O 1
ATOM 3197 N N . LEU A 1 436 ? 16.309 1.173 -15.554 1.00 93.81 436 LEU A N 1
ATOM 3198 C CA . LEU A 1 436 ? 16.866 1.913 -16.690 1.00 93.81 436 LEU A CA 1
ATOM 3199 C C . LEU A 1 436 ? 16.489 3.407 -16.605 1.00 93.81 436 LEU A C 1
ATOM 3201 O O . LEU A 1 436 ? 15.462 3.745 -16.012 1.00 93.81 436 LEU A O 1
ATOM 3205 N N . PRO A 1 437 ? 17.270 4.329 -17.205 1.00 91.81 437 PRO A N 1
ATOM 3206 C CA . PRO A 1 437 ? 17.124 5.773 -16.986 1.00 91.81 437 PRO A CA 1
ATOM 3207 C C . PRO A 1 437 ? 15.912 6.407 -17.700 1.00 91.81 437 PRO A C 1
ATOM 3209 O O . PRO A 1 437 ? 15.905 7.604 -17.995 1.00 91.81 437 PRO A O 1
ATOM 3212 N N . ILE A 1 438 ? 14.898 5.606 -18.026 1.00 92.25 438 ILE A N 1
ATOM 3213 C CA . ILE A 1 438 ? 13.796 5.929 -18.932 1.00 92.25 438 ILE A CA 1
ATOM 3214 C C . ILE A 1 438 ? 12.451 5.538 -18.304 1.00 92.25 438 ILE A C 1
ATOM 3216 O O . ILE A 1 438 ? 12.319 4.501 -17.653 1.00 92.25 438 ILE A O 1
ATOM 3220 N N . GLN A 1 439 ? 11.441 6.370 -18.528 1.00 91.88 439 GLN A N 1
ATOM 3221 C CA . GLN A 1 439 ? 10.043 6.107 -18.196 1.00 91.88 439 GLN A CA 1
ATOM 3222 C C . GLN A 1 439 ? 9.185 6.455 -19.416 1.00 91.88 439 GLN A C 1
ATOM 3224 O O . GLN A 1 439 ? 9.420 7.470 -20.067 1.00 91.88 439 GLN A O 1
ATOM 3229 N N . PHE A 1 440 ? 8.174 5.644 -19.695 1.00 89.88 440 PHE A N 1
ATOM 3230 C CA . PHE A 1 440 ? 7.074 5.992 -20.590 1.00 89.88 440 PHE A CA 1
ATOM 3231 C C . PHE A 1 440 ? 5.901 6.501 -19.746 1.00 89.88 440 PHE A C 1
ATOM 3233 O O . PHE A 1 440 ? 5.558 5.856 -18.759 1.00 89.88 440 PHE A O 1
ATOM 3240 N N . ASP A 1 441 ? 5.314 7.643 -20.088 1.00 83.38 441 ASP A N 1
ATOM 3241 C CA . ASP A 1 441 ? 4.076 8.176 -19.507 1.00 83.38 441 ASP A CA 1
ATOM 3242 C C . ASP A 1 441 ? 2.888 7.729 -20.374 1.00 83.38 441 ASP A C 1
ATOM 3244 O O . ASP A 1 441 ? 2.836 7.988 -21.578 1.00 83.38 441 ASP A O 1
ATOM 3248 N N . GLU A 1 442 ? 1.944 7.016 -19.764 1.00 78.94 442 GLU A N 1
ATOM 3249 C CA . GLU A 1 442 ? 0.770 6.460 -20.442 1.00 78.94 442 GLU A CA 1
ATOM 3250 C C . GLU A 1 442 ? -0.426 7.421 -20.460 1.00 78.94 442 GLU A C 1
ATOM 3252 O O . GLU A 1 442 ? -1.331 7.234 -21.276 1.00 78.94 442 GLU A O 1
ATOM 3257 N N . SER A 1 443 ? -0.421 8.431 -19.583 1.00 69.62 443 SER A N 1
ATOM 3258 C CA . SER A 1 443 ? -1.505 9.404 -19.390 1.00 69.62 443 SER A CA 1
ATOM 3259 C C . SER A 1 443 ? -1.502 10.508 -20.452 1.00 69.62 443 SER A C 1
ATOM 3261 O O . SER A 1 443 ? -2.557 11.004 -20.847 1.00 69.62 443 SER A O 1
ATOM 3263 N N . ILE A 1 444 ? -0.327 10.829 -21.012 1.00 64.06 444 ILE A N 1
ATOM 3264 C CA . ILE A 1 444 ? -0.150 11.838 -22.075 1.00 64.06 444 ILE A CA 1
ATOM 3265 C C . ILE A 1 444 ? -1.025 11.572 -23.320 1.00 64.06 444 ILE A C 1
ATOM 3267 O O . ILE A 1 444 ? -1.297 12.496 -24.091 1.00 64.06 444 ILE A O 1
ATOM 3271 N N . GLN A 1 445 ? -1.517 10.343 -23.524 1.00 50.47 445 GLN A N 1
ATOM 3272 C CA . GLN A 1 445 ? -2.343 10.021 -24.690 1.00 50.47 445 GLN A CA 1
ATOM 3273 C C . GLN A 1 445 ? -3.803 10.503 -24.629 1.00 50.47 445 GLN A C 1
ATOM 3275 O O . GLN A 1 445 ? -4.442 10.550 -25.681 1.00 50.47 445 GLN A O 1
ATOM 3280 N N . GLU A 1 446 ? -4.333 10.930 -23.476 1.00 46.03 446 GLU A N 1
ATOM 3281 C CA . GLU A 1 446 ? -5.741 11.366 -23.377 1.00 46.03 446 GLU A CA 1
ATOM 3282 C C . GLU A 1 446 ? -6.074 12.621 -24.209 1.00 46.03 446 GLU A C 1
ATOM 3284 O O . GLU A 1 446 ? -7.248 12.914 -24.432 1.00 46.03 446 GLU A O 1
ATOM 3289 N N . ASN A 1 447 ? -5.074 13.352 -24.730 1.00 38.84 447 ASN A N 1
ATOM 3290 C CA . ASN A 1 447 ? -5.319 14.510 -25.598 1.00 38.84 447 ASN A CA 1
ATOM 3291 C C . ASN A 1 447 ? -4.305 14.705 -26.752 1.00 38.84 447 ASN A C 1
ATOM 3293 O O . ASN A 1 447 ? -3.938 15.834 -27.098 1.00 38.84 447 ASN A O 1
ATOM 3297 N N . LEU A 1 448 ? -3.881 13.609 -27.405 1.00 39.06 448 LEU A N 1
ATOM 3298 C CA . LEU A 1 448 ? -2.969 13.647 -28.573 1.00 39.06 448 LEU A CA 1
ATOM 3299 C C . LEU A 1 448 ? -3.439 14.563 -29.718 1.00 39.06 448 LEU A C 1
ATOM 3301 O O . LEU A 1 448 ? -2.618 15.041 -30.499 1.00 39.06 448 LEU A O 1
ATOM 3305 N N . ALA A 1 449 ? -4.747 14.814 -29.831 1.00 39.47 449 ALA A N 1
ATOM 3306 C CA . ALA A 1 449 ? -5.323 15.687 -30.853 1.00 39.47 449 ALA A CA 1
ATOM 3307 C C . ALA A 1 449 ? -4.967 17.177 -30.672 1.00 39.47 449 ALA A C 1
ATOM 3309 O O . ALA A 1 449 ? -5.099 17.948 -31.623 1.00 39.47 449 ALA A O 1
ATOM 3310 N N . VAL A 1 450 ? -4.537 17.589 -29.471 1.00 39.53 450 VAL A N 1
ATOM 3311 C CA . VAL A 1 450 ? -4.316 19.002 -29.113 1.00 39.53 450 VAL A CA 1
ATOM 3312 C C . VAL A 1 450 ? -2.838 19.326 -28.873 1.00 39.53 450 VAL A C 1
ATOM 3314 O O . VAL A 1 450 ? -2.418 20.449 -29.152 1.00 39.53 450 VAL A O 1
ATOM 3317 N N . ASN A 1 451 ? -2.023 18.375 -28.397 1.00 40.81 451 ASN A N 1
ATOM 3318 C CA . ASN A 1 451 ? -0.588 18.602 -28.190 1.00 40.81 451 ASN A CA 1
ATOM 3319 C C . ASN A 1 451 ? 0.246 17.308 -28.351 1.00 40.81 451 ASN A C 1
ATOM 3321 O O . ASN A 1 451 ? 0.158 16.430 -27.491 1.00 40.81 451 ASN A O 1
ATOM 3325 N N . PRO A 1 452 ? 1.078 17.169 -29.405 1.00 52.84 452 PRO A N 1
ATOM 3326 C CA . PRO A 1 452 ? 1.916 15.988 -29.623 1.00 52.84 452 PRO A CA 1
ATOM 3327 C C . PRO A 1 452 ? 3.166 16.014 -28.725 1.00 52.84 452 PRO A C 1
ATOM 3329 O O . PRO A 1 452 ? 4.279 16.307 -29.167 1.00 52.84 452 PRO A O 1
ATOM 3332 N N . VAL A 1 453 ? 2.980 15.715 -27.439 1.00 63.22 453 VAL A N 1
ATOM 3333 C CA . VAL A 1 453 ? 4.070 15.570 -26.463 1.00 63.22 453 VAL A CA 1
ATOM 3334 C C . VAL A 1 453 ? 4.700 14.179 -26.592 1.00 63.22 453 VAL A C 1
ATOM 3336 O O . VAL A 1 453 ? 3.994 13.181 -26.717 1.00 63.22 453 VAL A O 1
ATOM 3339 N N . ASN A 1 454 ? 6.033 14.097 -26.541 1.00 73.31 454 ASN A N 1
ATOM 3340 C CA . ASN A 1 454 ? 6.740 12.816 -26.466 1.00 73.31 454 ASN A CA 1
ATOM 3341 C C . ASN A 1 454 ? 6.423 12.128 -25.118 1.00 73.31 454 ASN A C 1
ATOM 3343 O O . ASN A 1 454 ? 6.772 12.701 -24.085 1.00 73.31 454 ASN A O 1
ATOM 3347 N N . PRO A 1 455 ? 5.825 10.920 -25.094 1.00 80.94 455 PRO A N 1
ATOM 3348 C CA . PRO A 1 455 ? 5.504 10.216 -23.848 1.00 80.94 455 PRO A CA 1
ATOM 3349 C C . PRO A 1 455 ? 6.744 9.686 -23.111 1.00 80.94 455 PRO A C 1
ATOM 3351 O O . PRO A 1 455 ? 6.647 9.258 -21.965 1.00 80.94 455 PRO A O 1
ATOM 3354 N N . TRP A 1 456 ? 7.921 9.690 -23.743 1.00 86.94 456 TRP A N 1
ATOM 3355 C CA . TRP A 1 456 ? 9.156 9.222 -23.120 1.00 86.94 456 TRP A CA 1
ATOM 3356 C C . TRP A 1 456 ? 9.867 10.314 -22.314 1.00 86.94 456 TRP A C 1
ATOM 3358 O O . TRP A 1 456 ? 10.185 11.389 -22.826 1.00 86.94 456 TRP A O 1
ATOM 3368 N N . LEU A 1 457 ? 10.185 9.986 -21.062 1.00 85.12 457 LEU A N 1
ATOM 3369 C CA . LEU A 1 457 ? 10.797 10.858 -20.065 1.00 85.12 457 LEU A CA 1
ATOM 3370 C C . LEU A 1 457 ? 12.082 10.242 -19.493 1.00 85.12 457 LEU A C 1
ATOM 3372 O O . LEU A 1 457 ? 12.212 9.024 -19.363 1.00 85.12 457 LEU A O 1
ATOM 3376 N N . ALA A 1 458 ? 13.012 11.100 -19.075 1.00 87.25 458 ALA A N 1
ATOM 3377 C CA . ALA A 1 458 ? 14.152 10.695 -18.260 1.00 87.25 458 ALA A CA 1
ATOM 3378 C C . ALA A 1 458 ? 13.695 10.304 -16.843 1.00 87.25 458 ALA A C 1
ATOM 3380 O O . ALA A 1 458 ? 12.945 11.044 -16.201 1.00 87.25 458 ALA A O 1
ATOM 3381 N N . TYR A 1 459 ? 14.195 9.184 -16.324 1.00 87.75 459 TYR A N 1
ATOM 3382 C CA . TYR A 1 459 ? 13.950 8.729 -14.956 1.00 87.75 459 TYR A CA 1
ATOM 3383 C C . TYR A 1 459 ? 15.276 8.473 -14.242 1.00 87.75 459 TYR A C 1
ATOM 3385 O O . TYR A 1 459 ? 16.029 7.592 -14.635 1.00 87.75 459 TYR A O 1
ATOM 3393 N N . ASN A 1 460 ? 15.589 9.260 -13.207 1.00 87.94 460 ASN A N 1
ATOM 3394 C CA . ASN A 1 460 ? 16.824 9.139 -12.418 1.00 87.94 460 ASN A CA 1
ATOM 3395 C C . ASN A 1 460 ? 18.115 9.011 -13.264 1.00 87.94 460 ASN A C 1
ATOM 3397 O O . ASN A 1 460 ? 19.073 8.355 -12.860 1.00 87.94 460 ASN A O 1
ATOM 3401 N N . ALA A 1 461 ? 18.163 9.670 -14.428 1.00 86.00 461 ALA A N 1
ATOM 3402 C CA . ALA A 1 461 ? 19.237 9.525 -15.415 1.00 86.00 461 ALA A CA 1
ATOM 3403 C C . ALA A 1 461 ? 20.644 9.883 -14.890 1.00 86.00 461 ALA A C 1
ATOM 3405 O O . ALA A 1 461 ? 21.632 9.409 -15.442 1.00 86.00 461 ALA A O 1
ATOM 3406 N N . GLY A 1 462 ? 20.739 10.667 -13.808 1.00 83.06 462 GLY A N 1
ATOM 3407 C CA . GLY A 1 462 ? 21.992 10.970 -13.103 1.00 83.06 462 GLY A CA 1
ATOM 3408 C C . GLY A 1 462 ? 22.523 9.854 -12.189 1.00 83.06 462 GLY A C 1
ATOM 3409 O O . GLY A 1 462 ? 23.669 9.940 -11.759 1.00 83.06 462 GLY A O 1
ATOM 3410 N N . ASN A 1 463 ? 21.740 8.801 -11.914 1.00 85.50 463 ASN A N 1
ATOM 3411 C CA . ASN A 1 463 ? 22.252 7.569 -11.296 1.00 85.50 463 ASN A CA 1
ATOM 3412 C C . ASN A 1 463 ? 23.097 6.756 -12.292 1.00 85.50 463 ASN A C 1
ATOM 3414 O O . ASN A 1 463 ? 23.915 5.938 -11.879 1.00 85.50 463 ASN A O 1
ATOM 3418 N N . TRP A 1 464 ? 22.881 6.964 -13.594 1.00 84.31 464 TRP A N 1
ATOM 3419 C CA . TRP A 1 464 ? 23.604 6.312 -14.679 1.00 84.31 464 TRP A CA 1
ATOM 3420 C C . TRP A 1 464 ? 24.732 7.233 -15.188 1.00 84.31 464 TRP A C 1
ATOM 3422 O O . TRP A 1 464 ? 24.529 8.445 -15.306 1.00 84.31 464 TRP A O 1
ATOM 3432 N N . PRO A 1 465 ? 25.931 6.699 -15.479 1.00 71.31 465 PRO A N 1
ATOM 3433 C CA . PRO A 1 465 ? 27.107 7.511 -15.787 1.00 71.31 465 PRO A CA 1
ATOM 3434 C C . PRO A 1 465 ? 27.097 8.077 -17.212 1.00 71.31 465 PRO A C 1
ATOM 3436 O O . PRO A 1 465 ? 26.283 7.715 -18.057 1.00 71.31 465 PRO A O 1
ATOM 3439 N N . ALA A 1 466 ? 28.026 8.998 -17.474 1.00 61.06 466 ALA A N 1
ATOM 3440 C CA . ALA A 1 466 ? 28.037 9.800 -18.693 1.00 61.06 466 ALA A CA 1
ATOM 3441 C C . ALA A 1 466 ? 28.399 9.019 -19.974 1.00 61.06 466 ALA A C 1
ATOM 3443 O O . ALA A 1 466 ? 27.798 9.271 -21.017 1.00 61.06 466 ALA A O 1
ATOM 3444 N N . ALA A 1 467 ? 29.387 8.120 -19.906 1.00 54.03 467 ALA A N 1
ATOM 3445 C CA . ALA A 1 467 ? 29.911 7.351 -21.038 1.00 54.03 467 ALA A CA 1
ATOM 3446 C C . ALA A 1 467 ? 30.768 6.155 -20.554 1.00 54.03 467 ALA A C 1
ATOM 3448 O O . ALA A 1 467 ? 31.304 6.204 -19.438 1.00 54.03 467 ALA A O 1
ATOM 3449 N N . PRO A 1 468 ? 30.951 5.103 -21.378 1.00 51.62 468 PRO A N 1
ATOM 3450 C CA . PRO A 1 468 ? 31.968 4.077 -21.155 1.00 51.62 468 PRO A CA 1
ATOM 3451 C C . PRO A 1 468 ? 33.380 4.650 -21.355 1.00 51.62 468 PRO A C 1
ATOM 3453 O O . PRO A 1 468 ? 33.549 5.750 -21.883 1.00 51.62 468 PRO A O 1
ATOM 3456 N N . SER A 1 469 ? 34.407 3.878 -20.991 1.00 48.72 469 SER A N 1
ATOM 3457 C CA . SER A 1 469 ? 35.783 4.254 -21.316 1.00 48.72 469 SER A CA 1
ATOM 3458 C C . SER A 1 469 ? 36.135 3.890 -22.760 1.00 48.72 469 SER A C 1
ATOM 3460 O O . SER A 1 469 ? 35.656 2.896 -23.309 1.00 48.72 469 SER A O 1
ATOM 3462 N N . GLU A 1 470 ? 37.059 4.646 -23.348 1.00 42.31 470 GLU A N 1
ATOM 3463 C CA . GLU A 1 470 ? 37.586 4.455 -24.710 1.00 42.31 470 GLU A CA 1
ATOM 3464 C C . GLU A 1 470 ? 38.364 3.135 -24.934 1.00 42.31 470 GLU A C 1
ATOM 3466 O O . GLU A 1 470 ? 38.887 2.902 -26.020 1.00 42.31 470 GLU A O 1
ATOM 3471 N N . ASN A 1 471 ? 38.424 2.249 -23.929 1.00 41.72 471 ASN A N 1
ATOM 3472 C CA . ASN A 1 471 ? 39.143 0.969 -23.957 1.00 41.72 471 ASN A CA 1
ATOM 3473 C C . ASN A 1 471 ? 38.231 -0.268 -23.788 1.00 41.72 471 ASN A C 1
ATOM 3475 O O . ASN A 1 471 ? 38.709 -1.341 -23.427 1.00 41.72 471 ASN A O 1
ATOM 3479 N N . GLY A 1 472 ? 36.926 -0.147 -24.061 1.00 41.75 472 GLY A N 1
ATOM 3480 C CA . GLY A 1 472 ? 36.030 -1.309 -24.199 1.00 41.75 472 GLY A CA 1
ATOM 3481 C C . GLY A 1 472 ? 35.493 -1.909 -22.894 1.00 41.75 472 GLY A C 1
ATOM 3482 O O . GLY A 1 472 ? 34.983 -3.024 -22.910 1.00 41.75 472 GLY A O 1
ATOM 3483 N N . GLY A 1 473 ? 35.576 -1.172 -21.784 1.00 38.03 473 GLY A N 1
ATOM 3484 C CA . GLY A 1 473 ? 34.880 -1.478 -20.530 1.00 38.03 473 GLY A CA 1
ATOM 3485 C C . GLY A 1 473 ? 34.175 -0.229 -19.983 1.00 38.03 473 GLY A C 1
ATOM 3486 O O . GLY A 1 473 ? 34.707 0.883 -20.137 1.00 38.03 473 GLY A O 1
ATOM 3487 N N . PRO A 1 474 ? 32.984 -0.349 -19.373 1.00 43.69 474 PRO A N 1
ATOM 3488 C CA . PRO A 1 474 ? 32.242 0.810 -18.899 1.00 43.69 474 PRO A CA 1
ATOM 3489 C C . PRO A 1 474 ? 32.905 1.433 -17.665 1.00 43.69 474 PRO A C 1
ATOM 3491 O O . PRO A 1 474 ? 33.064 0.790 -16.628 1.00 43.69 474 PRO A O 1
ATOM 3494 N N . THR A 1 475 ? 33.209 2.733 -17.724 1.00 44.28 475 THR A N 1
ATOM 3495 C CA . THR A 1 475 ? 33.412 3.562 -16.524 1.00 44.28 475 THR A CA 1
ATOM 3496 C C . THR A 1 475 ? 32.071 3.846 -15.851 1.00 44.28 475 THR A C 1
ATOM 3498 O O . THR A 1 475 ? 31.590 4.977 -15.802 1.00 44.28 475 THR A O 1
ATOM 3501 N N . GLY A 1 476 ? 31.487 2.773 -15.321 1.00 56.94 476 GLY A N 1
ATOM 3502 C CA . GLY A 1 476 ? 30.326 2.776 -14.452 1.00 56.94 476 GLY A CA 1
ATOM 3503 C C . GLY A 1 476 ? 29.079 2.103 -15.032 1.00 56.94 476 GLY A C 1
ATOM 3504 O O . GLY A 1 476 ? 28.733 2.227 -16.203 1.00 56.94 476 GLY A O 1
ATOM 3505 N N . VAL A 1 477 ? 28.363 1.486 -14.106 1.00 65.38 477 VAL A N 1
ATOM 3506 C CA . VAL A 1 477 ? 26.905 1.318 -14.056 1.00 65.38 477 VAL A CA 1
ATOM 3507 C C . VAL A 1 477 ? 26.436 2.052 -12.785 1.00 65.38 477 VAL A C 1
ATOM 3509 O O . VAL A 1 477 ? 27.299 2.556 -12.050 1.00 65.38 477 VAL A O 1
ATOM 3512 N N . PRO A 1 478 ? 25.130 2.179 -12.482 1.00 80.50 478 PRO A N 1
ATOM 3513 C CA . PRO A 1 478 ? 24.721 2.795 -11.225 1.00 80.50 478 PRO A CA 1
ATOM 3514 C C . PRO A 1 478 ? 25.351 2.070 -10.031 1.00 80.50 478 PRO A C 1
ATOM 3516 O O . PRO A 1 478 ? 25.481 0.842 -10.015 1.00 80.50 478 PRO A O 1
ATOM 3519 N N . THR A 1 479 ? 25.771 2.830 -9.020 1.00 86.00 479 THR A N 1
ATOM 3520 C CA . THR A 1 479 ? 26.376 2.255 -7.812 1.00 86.00 479 THR A CA 1
ATOM 3521 C C . THR A 1 479 ? 25.418 1.252 -7.169 1.00 86.00 479 THR A C 1
ATOM 3523 O O . THR A 1 479 ? 24.202 1.384 -7.284 1.00 86.00 479 THR A O 1
ATOM 3526 N N . LYS A 1 480 ? 25.942 0.232 -6.479 1.00 87.44 480 LYS A N 1
ATOM 3527 C CA . LYS A 1 480 ? 25.120 -0.864 -5.922 1.00 87.44 480 LYS A CA 1
ATOM 3528 C C . LYS A 1 480 ? 24.032 -0.353 -4.960 1.00 87.44 480 LYS A C 1
ATOM 3530 O O . LYS A 1 480 ? 22.929 -0.885 -4.926 1.00 87.44 480 LYS A O 1
ATOM 3535 N N . VAL A 1 481 ? 24.280 0.786 -4.306 1.00 90.12 481 VAL A N 1
ATOM 3536 C CA . VAL A 1 481 ? 23.317 1.541 -3.477 1.00 90.12 481 VAL A CA 1
ATOM 3537 C C . VAL A 1 481 ? 22.172 2.219 -4.255 1.00 90.12 481 VAL A C 1
ATOM 3539 O O . VAL A 1 481 ? 21.307 2.851 -3.656 1.00 90.12 481 VAL A O 1
ATOM 3542 N N . LYS A 1 482 ? 22.142 2.100 -5.587 1.00 91.44 482 LYS A N 1
ATOM 3543 C CA . LYS A 1 482 ? 21.043 2.507 -6.482 1.00 91.44 482 LYS A CA 1
ATOM 3544 C C . LYS A 1 482 ? 20.485 1.343 -7.314 1.00 91.44 482 LYS A C 1
ATOM 3546 O O . LYS A 1 482 ? 19.836 1.567 -8.335 1.00 91.44 482 LYS A O 1
ATOM 3551 N N . SER A 1 483 ? 20.702 0.115 -6.839 1.00 94.12 483 SER A N 1
ATOM 3552 C CA . SER A 1 483 ? 19.955 -1.077 -7.251 1.00 94.12 483 SER A CA 1
ATOM 3553 C C . SER A 1 483 ? 18.474 -0.983 -6.875 1.00 94.12 483 SER A C 1
ATOM 3555 O O . SER A 1 483 ? 18.092 -0.341 -5.894 1.00 94.12 483 SER A O 1
ATOM 3557 N N . PHE A 1 484 ? 17.635 -1.675 -7.635 1.00 95.62 484 PHE A N 1
ATOM 3558 C CA . PHE A 1 484 ? 16.248 -1.950 -7.287 1.00 95.62 484 PHE A CA 1
ATOM 3559 C C . PHE A 1 484 ? 16.157 -2.774 -5.986 1.00 95.62 484 PHE A C 1
ATOM 3561 O O . PHE A 1 484 ? 15.305 -2.497 -5.143 1.00 95.62 484 PHE A O 1
ATOM 3568 N N . ASP A 1 485 ? 17.087 -3.711 -5.775 1.00 95.38 485 ASP A N 1
ATOM 3569 C CA . ASP A 1 485 ? 17.156 -4.580 -4.594 1.00 95.38 485 ASP A CA 1
ATOM 3570 C C . ASP A 1 485 ? 17.178 -3.786 -3.277 1.00 95.38 485 ASP A C 1
ATOM 3572 O O . ASP A 1 485 ? 16.380 -4.052 -2.381 1.00 95.38 485 ASP A O 1
ATOM 3576 N N . LEU A 1 486 ? 18.033 -2.758 -3.167 1.00 94.94 486 LEU A N 1
ATOM 3577 C CA . LEU A 1 486 ? 18.159 -1.941 -1.949 1.00 94.94 486 LEU A CA 1
ATOM 3578 C C . LEU A 1 486 ? 17.076 -0.851 -1.814 1.00 94.94 486 LEU A C 1
ATOM 3580 O O . LEU A 1 486 ? 16.735 -0.441 -0.704 1.00 94.94 486 LEU A O 1
ATOM 3584 N N . ASN A 1 487 ? 16.562 -0.335 -2.935 1.00 93.75 487 ASN A N 1
ATOM 3585 C CA . ASN A 1 487 ? 15.734 0.880 -2.943 1.00 93.75 487 ASN A CA 1
ATOM 3586 C C . ASN A 1 487 ? 14.236 0.605 -3.192 1.00 93.75 487 ASN A C 1
ATOM 3588 O O . ASN A 1 487 ? 13.421 1.511 -3.045 1.00 93.75 487 ASN A O 1
ATOM 3592 N N . CYS A 1 488 ? 13.849 -0.607 -3.603 1.00 94.19 488 CYS A N 1
ATOM 3593 C CA . CYS A 1 488 ? 12.471 -0.913 -4.002 1.00 94.19 488 CYS A CA 1
ATOM 3594 C C . CYS A 1 488 ? 11.938 -2.234 -3.428 1.00 94.19 488 CYS A C 1
ATOM 3596 O O . CYS A 1 488 ? 10.827 -2.231 -2.904 1.00 94.19 488 CYS A O 1
ATOM 3598 N N . ALA A 1 489 ? 12.704 -3.330 -3.501 1.00 95.25 489 ALA A N 1
ATOM 3599 C CA . ALA A 1 489 ? 12.191 -4.691 -3.288 1.00 95.25 489 ALA A CA 1
ATOM 3600 C C . ALA A 1 489 ? 11.392 -4.913 -1.984 1.00 95.25 489 ALA A C 1
ATOM 3602 O O . ALA A 1 489 ? 10.336 -5.528 -2.034 1.00 95.25 489 ALA A O 1
ATOM 3603 N N . GLY A 1 490 ? 11.810 -4.351 -0.845 1.00 92.06 490 GLY A N 1
ATOM 3604 C CA . GLY A 1 490 ? 11.131 -4.533 0.450 1.00 92.06 490 GLY A CA 1
ATOM 3605 C C . GLY A 1 490 ? 9.767 -3.853 0.619 1.00 92.06 490 GLY A C 1
ATOM 3606 O O . GLY A 1 490 ? 9.080 -4.127 1.595 1.00 92.06 490 GLY A O 1
ATOM 3607 N N . CYS A 1 491 ? 9.357 -2.990 -0.317 1.00 93.38 491 CYS A N 1
ATOM 3608 C CA . CYS A 1 491 ? 7.966 -2.523 -0.443 1.00 93.38 491 CYS A CA 1
ATOM 3609 C C . CYS A 1 491 ? 7.248 -3.178 -1.639 1.00 93.38 491 CYS A C 1
ATOM 3611 O O . CYS A 1 491 ? 6.232 -2.656 -2.096 1.00 93.38 491 CYS A O 1
ATOM 3613 N N . HIS A 1 492 ? 7.839 -4.230 -2.219 1.00 95.50 492 HIS A N 1
ATOM 3614 C CA . HIS A 1 492 ? 7.501 -4.724 -3.551 1.00 95.50 492 HIS A CA 1
ATOM 3615 C C . HIS A 1 492 ? 7.482 -6.248 -3.732 1.00 95.50 492 HIS A C 1
ATOM 3617 O O . HIS A 1 492 ? 6.842 -6.697 -4.675 1.00 95.50 492 HIS A O 1
ATOM 3623 N N . PHE A 1 493 ? 8.117 -7.039 -2.860 1.00 96.88 493 PHE A N 1
ATOM 3624 C CA . PHE A 1 493 ? 8.168 -8.508 -2.933 1.00 96.88 493 PHE A CA 1
ATOM 3625 C C . PHE A 1 493 ? 7.515 -9.153 -1.706 1.00 96.88 493 PHE A C 1
ATOM 3627 O O . PHE A 1 493 ? 7.773 -8.726 -0.576 1.00 96.88 493 PHE A O 1
ATOM 3634 N N . THR A 1 494 ? 6.771 -10.241 -1.913 1.00 96.94 494 THR A N 1
ATOM 3635 C CA . THR A 1 494 ? 6.184 -11.004 -0.805 1.00 96.94 494 THR A CA 1
ATOM 3636 C C . THR A 1 494 ? 7.265 -11.728 -0.022 1.00 96.94 494 THR A C 1
ATOM 3638 O O . THR A 1 494 ? 8.099 -12.421 -0.606 1.00 96.94 494 THR A O 1
ATOM 3641 N N . GLY A 1 495 ? 7.256 -11.580 1.304 1.00 94.50 495 GLY A N 1
ATOM 3642 C CA . GLY A 1 495 ? 8.206 -12.278 2.178 1.00 94.50 495 GLY A CA 1
ATOM 3643 C C . GLY A 1 495 ? 9.673 -11.926 1.911 1.00 94.50 495 GLY A C 1
ATOM 3644 O O . GLY A 1 495 ? 10.533 -12.799 2.021 1.00 94.50 495 GLY A O 1
ATOM 3645 N N . THR A 1 496 ? 9.937 -10.664 1.540 1.00 94.75 496 THR A N 1
ATOM 3646 C CA . THR A 1 496 ? 11.251 -10.178 1.079 1.00 94.75 496 THR A CA 1
ATOM 3647 C C . THR A 1 496 ? 12.415 -10.675 1.945 1.00 94.75 496 THR A C 1
ATOM 3649 O O . THR A 1 496 ? 12.400 -10.543 3.171 1.00 94.75 496 THR A O 1
ATOM 3652 N N . LYS A 1 497 ? 13.481 -11.142 1.290 1.00 93.75 497 LYS A N 1
ATOM 3653 C CA . LYS A 1 497 ? 14.816 -11.341 1.871 1.00 93.75 497 LYS A CA 1
ATOM 3654 C C . LYS A 1 497 ? 15.820 -10.443 1.135 1.00 93.75 497 LYS A C 1
ATOM 3656 O O . LYS A 1 497 ? 15.588 -10.041 -0.005 1.00 93.75 497 LYS A O 1
ATOM 3661 N N . LEU A 1 498 ? 16.932 -10.095 1.784 1.00 93.81 498 LEU A N 1
ATOM 3662 C CA . LEU A 1 498 ? 17.983 -9.265 1.186 1.00 93.81 498 LEU A CA 1
ATOM 3663 C C . LEU A 1 498 ? 19.364 -9.784 1.591 1.00 93.81 498 LEU A C 1
ATOM 3665 O O . LEU A 1 498 ? 19.667 -9.905 2.775 1.00 93.81 498 LEU A O 1
ATOM 3669 N N . THR A 1 499 ? 20.200 -10.098 0.604 1.00 90.31 499 THR A N 1
ATOM 3670 C CA . THR A 1 499 ? 21.522 -10.707 0.803 1.00 90.31 499 THR A CA 1
ATOM 3671 C C . THR A 1 499 ? 22.600 -10.030 -0.053 1.00 90.31 499 THR A C 1
ATOM 3673 O O . THR A 1 499 ? 22.339 -9.058 -0.771 1.00 90.31 499 THR A O 1
ATOM 3676 N N . VAL A 1 500 ? 23.840 -10.517 0.052 1.00 88.12 500 VAL A N 1
ATOM 3677 C CA . VAL A 1 500 ? 24.997 -10.049 -0.721 1.00 88.12 500 VAL A CA 1
ATOM 3678 C C . VAL A 1 500 ? 25.636 -11.242 -1.433 1.00 88.12 500 VAL A C 1
ATOM 3680 O O . VAL A 1 500 ? 25.970 -12.228 -0.778 1.00 88.12 500 VAL A O 1
ATOM 3683 N N . ASP A 1 501 ? 25.829 -11.163 -2.753 1.00 85.06 501 ASP A N 1
ATOM 3684 C CA . ASP A 1 501 ? 26.534 -12.212 -3.505 1.00 85.06 501 ASP A CA 1
ATOM 3685 C C . ASP A 1 501 ? 28.067 -12.154 -3.325 1.00 85.06 501 ASP A C 1
ATOM 3687 O O . ASP A 1 501 ? 28.626 -11.226 -2.734 1.00 85.06 501 ASP A O 1
ATOM 3691 N N . ALA A 1 502 ? 28.782 -13.154 -3.848 1.00 83.00 502 ALA A N 1
ATOM 3692 C CA . ALA A 1 502 ? 30.240 -13.254 -3.716 1.00 83.00 502 ALA A CA 1
ATOM 3693 C C . ALA A 1 502 ? 31.021 -12.119 -4.421 1.00 83.00 502 ALA A C 1
ATOM 3695 O O . ALA A 1 502 ? 32.220 -11.958 -4.188 1.00 83.00 502 ALA A O 1
ATOM 3696 N N . GLN A 1 503 ? 30.356 -11.334 -5.271 1.00 82.50 503 GLN A N 1
ATOM 3697 C CA . GLN A 1 503 ? 30.877 -10.159 -5.970 1.00 82.50 503 GLN A CA 1
ATOM 3698 C C . GLN A 1 503 ? 30.459 -8.852 -5.262 1.00 82.50 503 GLN A C 1
ATOM 3700 O O . GLN A 1 503 ? 30.773 -7.748 -5.718 1.00 82.50 503 GLN A O 1
ATOM 3705 N N . GLY A 1 504 ? 29.761 -8.944 -4.127 1.00 86.44 504 GLY A N 1
ATOM 3706 C CA . GLY A 1 504 ? 29.293 -7.800 -3.357 1.00 86.44 504 GLY A CA 1
ATOM 3707 C C . GLY A 1 504 ? 28.080 -7.100 -3.972 1.00 86.44 504 GLY A C 1
ATOM 3708 O O . GLY A 1 504 ? 27.926 -5.900 -3.758 1.00 86.44 504 GLY A O 1
ATOM 3709 N N . ASN A 1 505 ? 27.286 -7.769 -4.815 1.00 88.94 505 ASN A N 1
ATOM 3710 C CA . ASN A 1 505 ? 26.013 -7.241 -5.318 1.00 88.94 505 ASN A CA 1
ATOM 3711 C C . ASN A 1 505 ? 24.896 -7.498 -4.309 1.00 88.94 505 ASN A C 1
ATOM 3713 O O . ASN A 1 505 ? 24.856 -8.558 -3.689 1.00 88.94 505 ASN A O 1
ATOM 3717 N N . PHE A 1 506 ? 23.981 -6.541 -4.162 1.00 92.81 506 PHE A N 1
ATOM 3718 C CA . PHE A 1 506 ? 22.790 -6.730 -3.339 1.00 92.81 506 PHE A CA 1
ATOM 3719 C C . PHE A 1 506 ? 21.785 -7.585 -4.102 1.00 92.81 506 PHE A C 1
ATOM 3721 O O . PHE A 1 506 ? 21.539 -7.338 -5.285 1.00 92.81 506 PHE A O 1
ATOM 3728 N N . ARG A 1 507 ? 21.233 -8.589 -3.428 1.00 92.00 507 ARG A N 1
ATOM 3729 C CA . ARG A 1 507 ? 20.296 -9.556 -3.992 1.00 92.00 507 ARG A CA 1
ATOM 3730 C C . ARG A 1 507 ? 19.034 -9.552 -3.150 1.00 92.00 507 ARG A C 1
ATOM 3732 O O . ARG A 1 507 ? 19.056 -10.035 -2.019 1.00 92.00 507 ARG A O 1
ATOM 3739 N N . ALA A 1 508 ? 17.971 -8.963 -3.683 1.00 94.62 508 ALA A N 1
ATOM 3740 C CA . ALA A 1 508 ? 16.639 -9.210 -3.164 1.00 94.62 508 ALA A CA 1
ATOM 3741 C C . ALA A 1 508 ? 16.168 -10.615 -3.574 1.00 94.62 508 ALA A C 1
ATOM 3743 O O . ALA A 1 508 ? 16.697 -11.221 -4.507 1.00 94.62 508 ALA A O 1
ATOM 3744 N N . ASP A 1 509 ? 15.194 -11.112 -2.832 1.00 94.19 509 ASP A N 1
ATOM 3745 C CA . ASP A 1 509 ? 14.652 -12.467 -2.871 1.00 94.19 509 ASP A CA 1
ATOM 3746 C C . ASP A 1 509 ? 13.240 -12.388 -2.247 1.00 94.19 509 ASP A C 1
ATOM 3748 O O . ASP A 1 509 ? 12.962 -11.454 -1.486 1.00 94.19 509 ASP A O 1
ATOM 3752 N N . ALA A 1 510 ? 12.325 -13.285 -2.608 1.00 96.81 510 ALA A N 1
ATOM 3753 C CA . ALA A 1 510 ? 10.910 -13.246 -2.228 1.00 96.81 510 ALA A CA 1
ATOM 3754 C C . ALA A 1 510 ? 10.482 -14.576 -1.574 1.00 96.81 510 ALA A C 1
ATOM 3756 O O . ALA A 1 510 ? 11.265 -15.215 -0.868 1.00 96.81 510 ALA A O 1
ATOM 3757 N N . VAL A 1 511 ? 9.234 -14.994 -1.788 1.00 97.44 511 VAL A N 1
ATOM 3758 C CA . VAL A 1 511 ? 8.782 -16.372 -1.584 1.00 97.44 511 VAL A CA 1
ATOM 3759 C C . VAL A 1 511 ? 8.603 -17.072 -2.929 1.00 97.44 511 VAL A C 1
ATOM 3761 O O . VAL A 1 511 ? 8.026 -16.508 -3.864 1.00 97.44 511 VAL A O 1
ATOM 3764 N N . ASP A 1 512 ? 9.059 -18.320 -2.991 1.00 97.44 512 ASP A N 1
ATOM 3765 C CA . ASP A 1 512 ? 8.872 -19.224 -4.113 1.00 97.44 512 ASP A CA 1
ATOM 3766 C C . ASP A 1 512 ? 7.380 -19.579 -4.305 1.00 97.44 512 ASP A C 1
ATOM 3768 O O . ASP A 1 512 ? 6.718 -20.180 -3.454 1.00 97.44 512 ASP A O 1
ATOM 3772 N N . ASP A 1 513 ? 6.843 -19.191 -5.464 1.00 97.69 513 ASP A N 1
ATOM 3773 C CA . ASP A 1 513 ? 5.459 -19.358 -5.896 1.00 97.69 513 ASP A CA 1
ATOM 3774 C C . ASP A 1 513 ? 5.422 -19.931 -7.333 1.00 97.69 513 ASP A C 1
ATOM 3776 O O . ASP A 1 513 ? 6.003 -19.354 -8.255 1.00 97.69 513 ASP A O 1
ATOM 3780 N N . PRO A 1 514 ? 4.698 -21.035 -7.605 1.00 96.50 514 PRO A N 1
ATOM 3781 C CA . PRO A 1 514 ? 4.687 -21.672 -8.930 1.00 96.50 514 PRO A CA 1
ATOM 3782 C C . PRO A 1 514 ? 4.101 -20.795 -10.055 1.00 96.50 514 PRO A C 1
ATOM 3784 O O . PRO A 1 514 ? 4.324 -21.078 -11.233 1.00 96.50 514 PRO A O 1
ATOM 3787 N N . ASN A 1 515 ? 3.366 -19.734 -9.710 1.00 96.88 515 ASN A N 1
ATOM 3788 C CA . ASN A 1 515 ? 2.866 -18.697 -10.610 1.00 96.88 515 ASN A CA 1
ATOM 3789 C C . ASN A 1 515 ? 3.489 -17.318 -10.303 1.00 96.88 515 ASN A C 1
ATOM 3791 O O . ASN A 1 515 ? 2.945 -16.294 -10.729 1.00 96.88 515 ASN A O 1
ATOM 3795 N N . GLY A 1 516 ? 4.631 -17.286 -9.611 1.00 96.88 516 GLY A N 1
ATOM 3796 C CA . GLY A 1 516 ? 5.487 -16.115 -9.438 1.00 96.88 516 GLY A CA 1
ATOM 3797 C C . GLY A 1 516 ? 5.982 -15.564 -10.778 1.00 96.8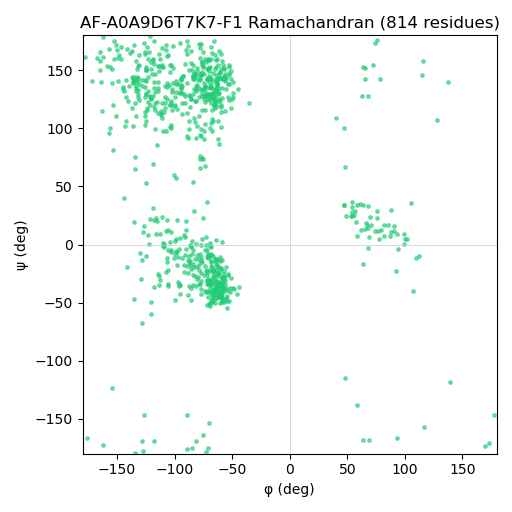8 516 GLY A C 1
ATOM 3798 O O . GLY A 1 516 ? 5.971 -16.255 -11.804 1.00 96.88 516 GLY A O 1
ATOM 3799 N N . VAL A 1 517 ? 6.373 -14.291 -10.799 1.00 96.50 517 VAL A N 1
ATOM 3800 C CA . VAL A 1 517 ? 6.540 -13.507 -12.036 1.00 96.50 517 VAL A CA 1
ATOM 3801 C C . VAL A 1 517 ? 7.704 -14.022 -12.889 1.00 96.50 517 VAL A C 1
ATOM 3803 O O . VAL A 1 517 ? 7.528 -14.299 -14.081 1.00 96.50 517 VAL A O 1
ATOM 3806 N N . LEU A 1 518 ? 8.867 -14.203 -12.265 1.00 94.69 518 LEU A N 1
ATOM 3807 C CA . LEU A 1 518 ? 10.074 -14.794 -12.841 1.00 94.69 518 LEU A CA 1
ATOM 3808 C C . LEU A 1 518 ? 10.889 -15.500 -11.754 1.00 94.69 518 LEU A C 1
ATOM 3810 O O . LEU A 1 518 ? 10.647 -15.289 -10.574 1.00 94.69 518 LEU A O 1
ATOM 3814 N N . ASP A 1 519 ? 11.865 -16.287 -12.187 1.00 94.44 519 ASP A N 1
ATOM 3815 C CA . ASP A 1 519 ? 13.037 -16.685 -11.404 1.00 94.44 519 ASP A CA 1
ATOM 3816 C C . ASP A 1 519 ? 13.931 -15.436 -11.214 1.00 94.44 519 ASP A C 1
ATOM 3818 O O . ASP A 1 519 ? 14.585 -14.979 -12.161 1.00 94.44 519 ASP A O 1
ATOM 3822 N N . TYR A 1 520 ? 13.850 -14.790 -10.046 1.00 93.62 520 TYR A N 1
ATOM 3823 C CA . TYR A 1 520 ? 14.583 -13.565 -9.702 1.00 93.62 520 TYR A CA 1
ATOM 3824 C C . TYR A 1 520 ? 15.878 -13.893 -8.949 1.00 93.62 520 TYR A C 1
ATOM 3826 O O . TYR A 1 520 ? 16.927 -13.284 -9.222 1.00 93.62 520 TYR A O 1
ATOM 3834 N N . ASP A 1 521 ? 15.796 -14.842 -8.013 1.00 89.56 521 ASP A N 1
ATOM 3835 C CA . ASP A 1 521 ? 16.885 -15.281 -7.139 1.00 89.56 521 ASP A CA 1
ATOM 3836 C C . ASP A 1 521 ? 17.903 -16.208 -7.849 1.00 89.56 521 ASP A C 1
ATOM 3838 O O . ASP A 1 521 ? 19.106 -16.074 -7.590 1.00 89.56 521 ASP A O 1
ATOM 3842 N N . GLY A 1 522 ? 17.470 -17.018 -8.823 1.00 89.88 522 GLY A N 1
ATOM 3843 C CA . GLY A 1 522 ? 18.299 -17.919 -9.628 1.00 89.88 522 GLY A CA 1
ATOM 3844 C C . GLY A 1 522 ? 18.280 -19.406 -9.251 1.00 89.88 522 GLY A C 1
ATOM 3845 O O . GLY A 1 522 ? 19.075 -20.151 -9.833 1.00 89.88 522 GLY A O 1
ATOM 3846 N N . ASP A 1 523 ? 17.462 -19.858 -8.293 1.00 90.56 523 ASP A N 1
ATOM 3847 C CA . ASP A 1 523 ? 17.436 -21.259 -7.843 1.00 90.56 523 ASP A CA 1
ATOM 3848 C C . ASP A 1 523 ? 16.724 -22.228 -8.812 1.00 90.56 523 ASP A C 1
ATOM 3850 O O . ASP A 1 523 ? 16.936 -23.445 -8.748 1.00 90.56 523 ASP A O 1
ATOM 3854 N N . GLY A 1 524 ? 15.949 -21.693 -9.762 1.00 93.19 524 GLY A N 1
ATOM 3855 C CA . GLY A 1 524 ? 15.176 -22.448 -10.752 1.00 93.19 524 GLY A CA 1
ATOM 3856 C C . GLY A 1 524 ? 13.685 -22.605 -10.432 1.00 93.19 524 GLY A C 1
ATOM 3857 O O . GLY A 1 524 ? 12.979 -23.301 -11.173 1.00 93.19 524 GLY A O 1
ATOM 3858 N N . THR A 1 525 ? 13.192 -21.980 -9.361 1.00 94.38 525 THR A N 1
ATOM 3859 C CA . THR A 1 525 ? 11.764 -21.805 -9.074 1.00 94.38 525 THR A CA 1
ATOM 3860 C C . THR A 1 525 ? 11.232 -20.502 -9.708 1.00 94.38 525 THR A C 1
ATOM 3862 O O . THR A 1 525 ? 11.596 -20.157 -10.834 1.00 94.38 525 THR A O 1
ATOM 3865 N N . ARG A 1 526 ? 10.270 -19.828 -9.073 1.00 96.19 526 ARG A N 1
ATOM 3866 C CA . ARG A 1 526 ? 9.641 -18.577 -9.524 1.00 96.19 526 ARG A CA 1
ATOM 3867 C C . ARG A 1 526 ? 9.234 -17.791 -8.290 1.00 96.19 526 ARG A C 1
ATOM 3869 O O . ARG A 1 526 ? 8.679 -18.369 -7.368 1.00 96.19 526 ARG A O 1
ATOM 3876 N N . ASP A 1 527 ? 9.414 -16.483 -8.324 1.00 96.81 527 ASP A N 1
ATOM 3877 C CA . ASP A 1 527 ? 9.284 -15.628 -7.150 1.00 96.81 527 ASP A CA 1
ATOM 3878 C C . ASP A 1 527 ? 8.009 -14.776 -7.169 1.00 96.81 527 ASP A C 1
ATOM 3880 O O . ASP A 1 527 ? 7.655 -14.161 -8.188 1.00 96.81 527 ASP A O 1
ATOM 3884 N N . GLU A 1 528 ? 7.342 -14.652 -6.019 1.00 97.69 528 GLU A N 1
ATOM 3885 C CA . GLU A 1 528 ? 6.294 -13.648 -5.807 1.00 97.69 528 GLU A CA 1
ATOM 3886 C C . GLU A 1 528 ? 6.900 -12.255 -5.539 1.00 97.69 528 GLU A C 1
ATOM 3888 O O . GLU A 1 528 ? 6.753 -11.654 -4.475 1.00 97.69 528 GLU A O 1
ATOM 3893 N N . ILE A 1 529 ? 7.573 -11.707 -6.558 1.00 97.06 529 ILE A N 1
ATOM 3894 C CA . ILE A 1 529 ? 8.125 -10.339 -6.583 1.00 97.06 529 ILE A CA 1
ATOM 3895 C C . ILE A 1 529 ? 7.050 -9.233 -6.708 1.00 97.06 529 ILE A C 1
ATOM 3897 O O . ILE A 1 529 ? 7.238 -8.247 -7.418 1.00 97.06 529 ILE A O 1
ATOM 3901 N N . VAL A 1 530 ? 5.895 -9.432 -6.075 1.00 97.00 530 VAL A N 1
ATOM 3902 C CA . VAL A 1 530 ? 4.716 -8.547 -6.036 1.00 97.00 530 VAL A CA 1
ATOM 3903 C C . VAL A 1 530 ? 4.102 -8.582 -4.626 1.00 97.00 530 VAL A C 1
ATOM 3905 O O . VAL A 1 530 ? 4.467 -9.449 -3.834 1.00 97.00 530 VAL A O 1
ATOM 3908 N N . GLN A 1 531 ? 3.168 -7.679 -4.298 1.00 96.25 531 GLN A N 1
ATOM 3909 C CA . GLN A 1 531 ? 2.459 -7.680 -3.002 1.00 96.25 531 GLN A CA 1
ATOM 3910 C C . GLN A 1 531 ? 1.375 -8.754 -2.952 1.00 96.25 531 GLN A C 1
ATOM 3912 O O . GLN A 1 531 ? 0.239 -8.506 -3.348 1.00 96.25 531 GLN A O 1
ATOM 3917 N N . GLY A 1 532 ? 1.736 -9.925 -2.444 1.00 95.81 532 GLY A N 1
ATOM 3918 C CA . GLY A 1 532 ? 0.881 -11.088 -2.268 1.00 95.81 532 GLY A CA 1
ATOM 3919 C C . GLY A 1 532 ? 0.073 -11.075 -0.974 1.00 95.81 532 GLY A C 1
ATOM 3920 O O . GLY A 1 532 ? 0.088 -10.127 -0.183 1.00 95.81 532 GLY A O 1
ATOM 3921 N N . CYS A 1 533 ? -0.646 -12.173 -0.738 1.00 97.06 533 CYS A N 1
ATOM 3922 C CA . CYS A 1 533 ? -1.528 -12.329 0.419 1.00 97.06 533 CYS A CA 1
ATOM 3923 C C . CYS A 1 533 ? -0.785 -12.167 1.758 1.00 97.06 533 CYS A C 1
ATOM 3925 O O . CYS A 1 533 ? -1.316 -11.593 2.711 1.00 97.06 533 CYS A O 1
ATOM 3927 N N . GLU A 1 534 ? 0.443 -12.675 1.844 1.00 97.38 534 GLU A N 1
ATOM 3928 C CA . GLU A 1 534 ? 1.172 -12.825 3.107 1.00 97.38 534 GLU A CA 1
ATOM 3929 C C . GLU A 1 534 ? 1.823 -11.521 3.604 1.00 97.38 534 GLU A C 1
ATOM 3931 O O . GLU A 1 534 ? 2.046 -11.383 4.806 1.00 97.38 534 GLU A O 1
ATOM 3936 N N . ASP A 1 535 ? 2.005 -10.510 2.747 1.00 95.81 535 ASP A N 1
ATOM 3937 C CA . ASP A 1 535 ? 2.408 -9.158 3.180 1.00 95.81 535 ASP A CA 1
ATOM 3938 C C . ASP A 1 535 ? 1.311 -8.469 4.015 1.00 95.81 535 ASP A C 1
ATOM 3940 O O . ASP A 1 535 ? 1.589 -7.619 4.866 1.00 95.81 535 ASP A O 1
ATOM 3944 N N . CYS A 1 536 ? 0.048 -8.852 3.789 1.00 95.62 536 CYS A N 1
ATOM 3945 C CA . CYS A 1 536 ? -1.109 -8.352 4.534 1.00 95.62 536 CYS A CA 1
ATOM 3946 C C . CYS A 1 536 ? -1.532 -9.280 5.684 1.00 95.62 536 CYS A C 1
ATOM 3948 O O . CYS A 1 536 ? -1.998 -8.805 6.721 1.00 95.62 536 CYS A O 1
ATOM 3950 N N . HIS A 1 537 ? -1.381 -10.595 5.510 1.00 96.81 537 HIS A N 1
ATOM 3951 C CA . HIS A 1 537 ? -1.881 -11.616 6.439 1.00 96.81 537 HIS A CA 1
ATOM 3952 C C . HIS A 1 537 ? -0.797 -12.293 7.300 1.00 96.81 537 HIS A C 1
ATOM 3954 O O . HIS A 1 537 ? -1.124 -13.060 8.212 1.00 96.81 537 HIS A O 1
ATOM 3960 N N . GLY A 1 538 ? 0.477 -11.972 7.067 1.00 95.94 538 GLY A N 1
ATOM 3961 C CA . GLY A 1 538 ? 1.625 -12.655 7.655 1.00 95.94 538 GLY A CA 1
ATOM 3962 C C . GLY A 1 538 ? 1.903 -14.023 7.008 1.00 95.94 538 GLY A C 1
ATOM 3963 O O . GLY A 1 538 ? 1.126 -14.478 6.165 1.00 95.94 538 GLY A O 1
ATOM 3964 N N . PRO A 1 539 ? 2.995 -14.697 7.415 1.00 96.69 539 PRO A N 1
ATOM 3965 C CA . PRO A 1 539 ? 3.388 -15.991 6.860 1.00 96.69 539 PRO A CA 1
ATOM 3966 C C . PRO A 1 539 ? 2.319 -17.068 7.096 1.00 96.69 539 PRO A C 1
ATOM 3968 O O . PRO A 1 539 ? 1.894 -17.313 8.229 1.00 96.69 539 PRO A O 1
ATOM 3971 N N . GLY A 1 540 ? 1.877 -17.716 6.022 1.00 96.56 540 GLY A N 1
ATOM 3972 C CA . GLY A 1 540 ? 0.693 -18.566 5.992 1.00 96.56 540 GLY A CA 1
ATOM 3973 C C . GLY A 1 540 ? 0.926 -20.039 6.313 1.00 96.56 540 GLY A C 1
ATOM 3974 O O . GLY A 1 540 ? -0.049 -20.787 6.384 1.00 96.56 540 GLY A O 1
ATOM 3975 N N . SER A 1 541 ? 2.166 -20.501 6.521 1.00 96.50 541 SER A N 1
ATOM 3976 C CA . SER A 1 541 ? 2.454 -21.935 6.705 1.00 96.50 541 SER A CA 1
ATOM 3977 C C . SER A 1 541 ? 1.630 -22.586 7.821 1.00 96.50 541 SER A C 1
ATOM 3979 O O . SER A 1 541 ? 1.062 -23.659 7.612 1.00 96.50 541 SER A O 1
ATOM 3981 N N . GLU A 1 542 ? 1.499 -21.929 8.977 1.00 95.94 542 GLU A N 1
ATOM 3982 C CA . GLU A 1 542 ? 0.695 -22.428 10.103 1.00 95.94 542 GLU A CA 1
ATOM 3983 C C . GLU A 1 542 ? -0.801 -22.471 9.758 1.00 95.94 542 GLU A C 1
ATOM 3985 O O . GLU A 1 542 ? -1.490 -23.441 10.084 1.00 95.94 542 GLU A O 1
ATOM 3990 N N . HIS A 1 543 ? -1.298 -21.463 9.034 1.00 95.00 543 HIS A N 1
ATOM 3991 C CA . HIS A 1 543 ? -2.687 -21.378 8.587 1.00 95.00 543 HIS A CA 1
ATOM 3992 C C . HIS A 1 543 ? -3.104 -22.562 7.706 1.00 95.00 543 HIS A C 1
ATOM 3994 O O . HIS A 1 543 ? -4.231 -23.044 7.828 1.00 95.00 543 HIS A O 1
ATOM 4000 N N . THR A 1 544 ? -2.193 -23.093 6.880 1.00 87.81 544 THR A N 1
ATOM 4001 C CA . THR A 1 544 ? -2.469 -24.286 6.053 1.00 87.81 544 THR A CA 1
ATOM 4002 C C . THR A 1 544 ? -2.831 -25.521 6.891 1.00 87.81 544 THR A C 1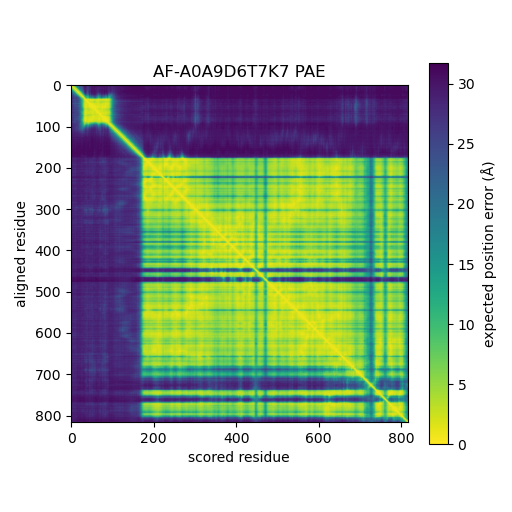
ATOM 4004 O O . THR A 1 544 ? -3.617 -26.358 6.449 1.00 87.81 544 THR A O 1
ATOM 4007 N N . GLY A 1 545 ? -2.332 -25.597 8.131 1.00 83.12 545 GLY A N 1
ATOM 4008 C CA . GLY A 1 545 ? -2.697 -26.592 9.145 1.00 83.12 545 GLY A CA 1
ATOM 4009 C C . GLY A 1 545 ? -3.868 -26.176 10.046 1.00 83.12 545 GLY A C 1
ATOM 4010 O O . GLY A 1 545 ? -3.993 -26.701 11.148 1.00 83.12 545 GLY A O 1
ATOM 4011 N N . GLN A 1 546 ? -4.697 -25.218 9.611 1.00 83.50 546 GLN A N 1
ATOM 4012 C CA . GLN A 1 546 ? -5.734 -24.523 10.393 1.00 83.50 546 GLN A CA 1
ATOM 4013 C C . GLN A 1 546 ? -5.215 -23.649 11.555 1.00 83.50 546 GLN A C 1
ATOM 4015 O O . GLN A 1 546 ? -6.011 -23.177 12.364 1.00 83.50 546 GLN A O 1
ATOM 4020 N N . GLY A 1 547 ? -3.912 -23.363 11.618 1.00 90.75 547 GLY A N 1
ATOM 4021 C CA . GLY A 1 547 ? -3.283 -22.528 12.647 1.00 90.75 547 GLY A CA 1
ATOM 4022 C C . GLY A 1 547 ? -3.510 -21.009 12.501 1.00 90.75 547 GLY A C 1
ATOM 4023 O O . GLY A 1 547 ? -4.431 -20.575 11.793 1.00 90.75 547 GLY A O 1
ATOM 4024 N N . PRO A 1 548 ? -2.698 -20.189 13.195 1.00 94.00 548 PRO A N 1
ATOM 4025 C CA . PRO A 1 548 ? -2.756 -18.728 13.151 1.00 94.00 548 PRO A CA 1
ATOM 4026 C C . PRO A 1 548 ? -2.712 -18.110 11.750 1.00 94.00 548 PRO A C 1
ATOM 4028 O O . PRO A 1 548 ? -2.027 -18.602 10.860 1.00 94.00 548 PRO A O 1
ATOM 4031 N N . ILE A 1 549 ? -3.423 -16.990 11.588 1.00 95.25 549 ILE A N 1
ATOM 4032 C CA . ILE A 1 549 ? -3.265 -16.035 10.481 1.00 95.25 549 ILE A CA 1
ATOM 4033 C C . ILE A 1 549 ? -3.740 -14.651 10.941 1.00 95.25 549 ILE A C 1
ATOM 4035 O O . ILE A 1 549 ? -4.620 -14.564 11.809 1.00 95.25 549 ILE A O 1
ATOM 4039 N N . ILE A 1 550 ? -3.183 -13.576 10.376 1.00 97.00 550 ILE A N 1
ATOM 4040 C CA . ILE A 1 550 ? -3.598 -12.210 10.715 1.00 97.00 550 ILE A CA 1
ATOM 4041 C C . ILE A 1 550 ? -4.909 -11.866 10.001 1.00 97.00 550 ILE A C 1
ATOM 4043 O O . ILE A 1 550 ? -5.132 -12.228 8.847 1.00 97.00 550 ILE A O 1
ATOM 4047 N N . GLN A 1 551 ? -5.788 -11.148 10.696 1.00 94.88 551 GLN A N 1
ATOM 4048 C CA . GLN A 1 551 ? -7.052 -10.635 10.173 1.00 94.88 551 GLN A CA 1
ATOM 4049 C C . GLN A 1 551 ? -7.131 -9.119 10.403 1.00 94.88 551 GLN A C 1
ATOM 4051 O O . GLN A 1 551 ? -7.417 -8.710 11.532 1.00 94.88 551 GLN A O 1
ATOM 4056 N N . PRO A 1 552 ? -6.902 -8.284 9.367 1.00 95.31 552 PRO A N 1
ATOM 4057 C CA . PRO A 1 552 ? -6.896 -6.819 9.481 1.00 95.31 552 PRO A CA 1
ATOM 4058 C C . PRO A 1 552 ? -8.155 -6.246 10.153 1.00 95.31 552 PRO A C 1
ATOM 4060 O O . PRO A 1 552 ? -8.080 -5.340 10.985 1.00 95.31 552 PRO A O 1
ATOM 4063 N N . GLN A 1 553 ? -9.317 -6.845 9.880 1.00 93.06 553 GLN A N 1
ATOM 4064 C CA . GLN A 1 553 ? -10.608 -6.439 10.436 1.00 93.06 553 GLN A CA 1
ATOM 4065 C C . GLN A 1 553 ? -10.761 -6.691 11.950 1.00 93.06 553 GLN A C 1
ATOM 4067 O O . GLN A 1 553 ? -11.687 -6.158 12.557 1.00 93.06 553 GLN A O 1
ATOM 4072 N N . LEU A 1 554 ? -9.875 -7.488 12.564 1.00 96.88 554 LEU A N 1
ATOM 4073 C CA . LEU A 1 554 ? -9.841 -7.753 14.011 1.00 96.88 554 LEU A CA 1
ATOM 4074 C C . LEU A 1 554 ? -8.717 -6.993 14.742 1.00 96.88 554 LEU A C 1
ATOM 4076 O O . LEU A 1 554 ? -8.555 -7.158 15.952 1.00 96.88 554 LEU A O 1
ATOM 4080 N N . LEU A 1 555 ? -7.939 -6.172 14.033 1.00 97.50 555 LEU A N 1
ATOM 4081 C CA . LEU A 1 555 ? -6.933 -5.279 14.615 1.00 97.50 555 LEU A CA 1
ATOM 4082 C C . LEU A 1 555 ? -7.561 -3.947 15.046 1.00 97.50 555 LEU A C 1
ATOM 4084 O O . LEU A 1 555 ? -8.671 -3.607 14.631 1.00 97.50 555 LEU A O 1
ATOM 4088 N N . SER A 1 556 ? -6.832 -3.152 15.838 1.00 96.81 556 SER A N 1
ATOM 4089 C CA . SER A 1 556 ? -7.183 -1.737 16.001 1.00 96.81 556 SER A CA 1
ATOM 4090 C C . SER A 1 556 ? -7.063 -1.005 14.657 1.00 96.81 556 SER A C 1
ATOM 4092 O O . SER A 1 556 ? -6.361 -1.459 13.748 1.00 96.81 556 SER A O 1
ATOM 4094 N N . ALA A 1 557 ? -7.725 0.148 14.514 1.00 96.62 557 ALA A N 1
ATOM 4095 C CA . ALA A 1 557 ? -7.593 0.959 13.299 1.00 96.62 557 ALA A CA 1
ATOM 4096 C C . ALA A 1 557 ? -6.127 1.348 13.021 1.00 96.62 557 ALA A C 1
ATOM 4098 O O . ALA A 1 557 ? -5.721 1.431 11.867 1.00 96.62 557 ALA A O 1
ATOM 4099 N N . GLU A 1 558 ? -5.316 1.512 14.067 1.00 96.38 558 GLU A N 1
ATOM 4100 C CA . GLU A 1 558 ? -3.900 1.876 13.964 1.00 96.38 558 GLU A CA 1
ATOM 4101 C C . GLU A 1 558 ? -3.080 0.725 13.369 1.00 96.38 558 GLU A C 1
ATOM 4103 O O . GLU A 1 558 ? -2.384 0.902 12.369 1.00 96.38 558 GLU A O 1
ATOM 4108 N N . ARG A 1 559 ? -3.232 -0.489 13.920 1.00 97.25 559 ARG A N 1
ATOM 4109 C CA . ARG A 1 559 ? -2.529 -1.690 13.438 1.00 97.25 559 ARG A CA 1
ATOM 4110 C C . ARG A 1 559 ? -3.037 -2.169 12.075 1.00 97.25 559 ARG A C 1
ATOM 4112 O O . ARG A 1 559 ? -2.233 -2.641 11.278 1.00 97.25 559 ARG A O 1
ATOM 4119 N N . SER A 1 560 ? -4.327 -1.993 11.762 1.00 97.25 560 SER A N 1
ATOM 4120 C CA . SER A 1 560 ? -4.852 -2.234 10.406 1.00 97.25 560 SER A CA 1
ATOM 4121 C C . SER A 1 560 ? -4.282 -1.226 9.401 1.00 97.25 560 SER A C 1
ATOM 4123 O O . SER A 1 560 ? -3.773 -1.615 8.351 1.00 97.25 560 SER A O 1
ATOM 4125 N N . ALA A 1 561 ? -4.275 0.072 9.735 1.00 97.06 561 ALA A N 1
ATOM 4126 C CA . ALA A 1 561 ? -3.673 1.094 8.880 1.00 97.06 561 ALA A CA 1
ATOM 4127 C C . ALA A 1 561 ? -2.168 0.855 8.677 1.00 97.06 561 ALA A C 1
ATOM 4129 O O . ALA A 1 561 ? -1.666 1.083 7.577 1.00 97.06 561 ALA A O 1
ATOM 4130 N N . MET A 1 562 ? -1.459 0.346 9.692 1.00 96.75 562 MET A N 1
ATOM 4131 C CA . MET A 1 562 ? -0.042 -0.003 9.582 1.00 96.75 562 MET A CA 1
ATOM 4132 C C . MET A 1 562 ? 0.255 -1.154 8.620 1.00 96.75 562 MET A C 1
ATOM 4134 O O . MET A 1 562 ? 1.339 -1.147 8.049 1.00 96.75 562 MET A O 1
ATOM 4138 N N . ILE A 1 563 ? -0.673 -2.079 8.344 1.00 96.81 563 ILE A N 1
ATOM 4139 C CA . ILE A 1 563 ? -0.451 -3.102 7.303 1.00 96.81 563 ILE A CA 1
ATOM 4140 C C . ILE A 1 563 ? -0.149 -2.421 5.960 1.00 96.81 563 ILE A C 1
ATOM 4142 O O . ILE A 1 563 ? 0.885 -2.688 5.347 1.00 96.81 563 ILE A O 1
ATOM 4146 N N . CYS A 1 564 ? -0.978 -1.451 5.563 1.00 96.56 564 CYS A N 1
ATOM 4147 C CA . CYS A 1 564 ? -0.722 -0.608 4.394 1.00 96.56 564 CYS A CA 1
ATOM 4148 C C . CYS A 1 564 ? 0.421 0.397 4.638 1.00 96.56 564 CYS A C 1
ATOM 4150 O O . CYS A 1 564 ? 1.186 0.703 3.723 1.00 96.56 564 CYS A O 1
ATOM 4152 N N . GLY A 1 565 ? 0.555 0.895 5.871 1.00 96.00 565 GLY A N 1
ATOM 4153 C CA . GLY A 1 565 ? 1.580 1.842 6.324 1.00 96.00 565 GLY A CA 1
ATOM 4154 C C . GLY A 1 565 ? 3.021 1.329 6.271 1.00 96.00 565 GLY A C 1
ATOM 4155 O O . GLY A 1 565 ? 3.937 2.140 6.340 1.00 96.00 565 GLY A O 1
ATOM 4156 N N . GLN A 1 566 ? 3.244 0.027 6.071 1.00 93.88 566 GLN A N 1
ATOM 4157 C CA . GLN A 1 566 ? 4.564 -0.517 5.730 1.00 93.88 566 GLN A CA 1
ATOM 4158 C C . GLN A 1 566 ? 5.054 -0.011 4.358 1.00 93.88 566 GLN A C 1
ATOM 4160 O O . GLN A 1 566 ? 6.234 0.286 4.208 1.00 93.88 566 GLN A O 1
ATOM 4165 N N . CYS A 1 567 ? 4.153 0.151 3.377 1.00 94.94 567 CYS A N 1
ATOM 4166 C CA . CYS A 1 567 ? 4.503 0.527 1.997 1.00 94.94 567 CYS A CA 1
ATOM 4167 C C . CYS A 1 567 ? 3.991 1.922 1.585 1.00 94.94 567 CYS A C 1
ATOM 4169 O O . CYS A 1 567 ? 4.671 2.651 0.866 1.00 94.94 567 CYS A O 1
ATOM 4171 N N . HIS A 1 568 ? 2.818 2.348 2.068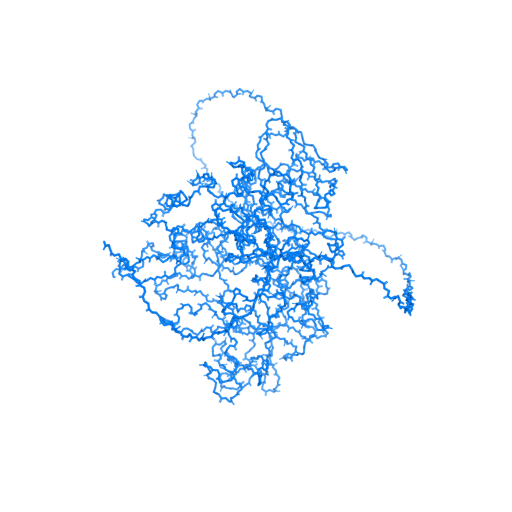 1.00 95.62 568 HIS A N 1
ATOM 4172 C CA . HIS A 1 568 ? 2.199 3.652 1.759 1.00 95.62 568 HIS A CA 1
ATOM 4173 C C . HIS A 1 568 ? 2.720 4.816 2.627 1.00 95.62 568 HIS A C 1
ATOM 4175 O O . HIS A 1 568 ? 2.014 5.800 2.883 1.00 95.62 568 HIS A O 1
ATOM 4181 N N . VAL A 1 569 ? 3.974 4.693 3.060 1.00 93.56 569 VAL A N 1
ATOM 4182 C CA . VAL A 1 569 ? 4.740 5.643 3.868 1.00 93.56 569 VAL A CA 1
ATOM 4183 C C . VAL A 1 569 ? 5.976 6.096 3.092 1.00 93.56 569 VAL A C 1
ATOM 4185 O O . VAL A 1 569 ? 6.438 5.415 2.176 1.00 93.56 569 VAL A O 1
ATOM 4188 N N . ARG A 1 570 ? 6.544 7.245 3.464 1.00 93.00 570 ARG A N 1
ATOM 4189 C CA . ARG A 1 570 ? 7.809 7.732 2.905 1.00 93.00 570 ARG A CA 1
ATOM 4190 C C . ARG A 1 570 ? 8.831 8.010 3.999 1.00 93.00 570 ARG A C 1
ATOM 4192 O O . ARG A 1 570 ? 8.543 8.773 4.926 1.00 93.00 570 ARG A O 1
ATOM 4199 N N . GLY A 1 571 ? 10.030 7.468 3.814 1.00 93.12 571 GLY A N 1
ATOM 4200 C CA . GLY A 1 571 ? 11.155 7.607 4.726 1.00 93.12 571 GLY A CA 1
ATOM 4201 C C . GLY A 1 571 ? 12.378 6.820 4.275 1.00 93.12 571 GLY A C 1
ATOM 4202 O O . GLY A 1 571 ? 12.617 6.695 3.078 1.00 93.12 571 GLY A O 1
ATOM 4203 N N . GLU A 1 572 ? 13.139 6.324 5.242 1.00 94.81 572 GLU A N 1
ATOM 4204 C CA . GLU A 1 572 ? 14.343 5.506 5.069 1.00 94.81 572 GLU A CA 1
ATOM 4205 C C . GLU A 1 572 ? 14.279 4.322 6.052 1.00 94.81 572 GLU A C 1
ATOM 4207 O O . GLU A 1 572 ? 13.742 4.456 7.154 1.00 94.81 572 GLU A O 1
ATOM 4212 N N . GLY A 1 573 ? 14.770 3.145 5.665 1.00 96.81 573 GLY A N 1
ATOM 4213 C CA . GLY A 1 573 ? 14.871 1.988 6.555 1.00 96.81 573 GLY A CA 1
ATOM 4214 C C . GLY A 1 573 ? 16.038 2.117 7.527 1.00 96.81 573 GLY A C 1
ATOM 4215 O O . GLY A 1 573 ? 17.068 2.708 7.204 1.00 96.81 573 GLY A O 1
ATOM 4216 N N . LYS A 1 574 ? 15.908 1.558 8.732 1.00 97.25 574 LYS A N 1
ATOM 4217 C CA . LYS A 1 574 ? 16.989 1.606 9.732 1.00 97.25 574 LYS A CA 1
ATOM 4218 C C . LYS A 1 574 ? 18.062 0.541 9.507 1.00 97.25 574 LYS A C 1
ATOM 4220 O O . LYS A 1 574 ? 19.175 0.701 10.004 1.00 97.25 574 LYS A O 1
ATOM 4225 N N . GLY A 1 575 ? 17.753 -0.509 8.748 1.00 96.06 575 GLY A N 1
ATOM 4226 C CA . GLY A 1 575 ? 18.718 -1.509 8.314 1.00 96.06 575 GLY A CA 1
ATOM 4227 C C . GLY A 1 575 ? 19.690 -0.975 7.260 1.00 96.06 575 GLY A C 1
ATOM 4228 O O . GLY A 1 575 ? 19.364 -0.062 6.497 1.00 96.06 575 GLY A O 1
ATOM 4229 N N . THR A 1 576 ? 20.902 -1.538 7.225 1.00 95.00 576 THR A N 1
ATOM 4230 C CA . THR A 1 576 ? 21.960 -1.126 6.284 1.00 95.00 576 THR A CA 1
ATOM 4231 C C . THR A 1 576 ? 22.649 -2.297 5.582 1.00 95.00 576 THR A C 1
ATOM 4233 O O . THR A 1 576 ? 22.893 -3.342 6.179 1.00 95.00 576 THR A O 1
ATOM 4236 N N . MET A 1 577 ? 23.013 -2.085 4.316 1.00 92.25 577 MET A N 1
ATOM 4237 C CA . MET A 1 577 ? 23.765 -3.006 3.459 1.00 92.25 577 MET A CA 1
ATOM 4238 C C . MET A 1 577 ? 25.049 -2.325 2.989 1.00 92.25 577 MET A C 1
ATOM 4240 O O . MET A 1 577 ? 24.998 -1.262 2.367 1.00 92.25 577 MET A O 1
ATOM 4244 N N . ALA A 1 578 ? 26.208 -2.898 3.311 1.00 89.94 578 ALA A N 1
ATOM 4245 C CA . ALA A 1 578 ? 27.530 -2.301 3.106 1.00 89.94 578 ALA A CA 1
ATOM 4246 C C . ALA A 1 578 ? 27.625 -0.831 3.590 1.00 89.94 578 ALA A C 1
ATOM 4248 O O . ALA A 1 578 ? 28.318 -0.005 2.993 1.00 89.94 578 ALA A O 1
ATOM 4249 N N . GLY A 1 579 ? 26.900 -0.495 4.667 1.00 90.88 579 GLY A N 1
ATOM 4250 C CA . GLY A 1 579 ? 26.827 0.853 5.243 1.00 90.88 579 GLY A CA 1
ATOM 4251 C C . GLY A 1 579 ? 25.850 1.829 4.566 1.00 90.88 579 GLY A C 1
ATOM 4252 O O . GLY A 1 579 ? 25.850 3.005 4.922 1.00 90.88 579 GLY A O 1
ATOM 4253 N N . ALA A 1 580 ? 25.020 1.382 3.618 1.00 93.31 580 ALA A N 1
ATOM 4254 C CA . ALA A 1 580 ? 23.955 2.184 3.011 1.00 93.31 580 ALA A CA 1
ATOM 4255 C C . ALA A 1 580 ? 22.566 1.718 3.470 1.00 93.31 580 ALA A C 1
ATOM 4257 O O . ALA A 1 580 ? 22.298 0.520 3.508 1.00 93.31 580 ALA A O 1
ATOM 4258 N N . HIS A 1 581 ? 21.680 2.659 3.795 1.00 95.50 581 HIS A N 1
ATOM 4259 C CA . HIS A 1 581 ? 20.304 2.370 4.209 1.00 95.50 581 HIS A CA 1
ATOM 4260 C C . HIS A 1 581 ? 19.429 1.857 3.053 1.00 95.50 581 HIS A C 1
ATOM 4262 O O . HIS A 1 581 ? 19.647 2.219 1.894 1.00 95.50 581 HIS A O 1
ATOM 4268 N N . THR A 1 582 ? 18.411 1.054 3.373 1.00 95.12 582 THR A N 1
ATOM 4269 C CA . THR A 1 582 ? 17.315 0.726 2.441 1.00 95.12 582 THR A CA 1
ATOM 4270 C C . THR A 1 582 ? 16.364 1.921 2.287 1.00 95.12 582 THR A C 1
ATOM 4272 O O . THR A 1 582 ? 16.125 2.647 3.250 1.00 95.12 582 THR A O 1
ATOM 4275 N N . GLU A 1 583 ? 15.759 2.134 1.111 1.00 91.38 583 GLU A N 1
ATOM 4276 C CA . GLU A 1 583 ? 14.698 3.166 0.962 1.00 91.38 583 GLU A CA 1
ATOM 4277 C C . GLU A 1 583 ? 13.311 2.663 1.454 1.00 91.38 583 GLU A C 1
ATOM 4279 O O . GLU A 1 583 ? 12.382 3.453 1.619 1.00 91.38 583 GLU A O 1
ATOM 4284 N N . TYR A 1 584 ? 13.185 1.366 1.770 1.00 94.31 584 TYR A N 1
ATOM 4285 C CA . TYR A 1 584 ? 12.024 0.716 2.407 1.00 94.31 584 TYR A CA 1
ATOM 4286 C C . TYR A 1 584 ? 12.294 0.345 3.884 1.00 94.31 584 TYR A C 1
ATOM 4288 O O . TYR A 1 584 ? 13.462 0.289 4.276 1.00 94.31 584 TYR A O 1
ATOM 4296 N N . PRO A 1 585 ? 11.267 0.076 4.721 1.00 96.38 585 PRO A N 1
ATOM 4297 C CA . PRO A 1 585 ? 11.451 -0.285 6.131 1.00 96.38 585 PRO A CA 1
ATOM 4298 C C . PRO A 1 585 ? 12.257 -1.576 6.326 1.00 96.38 585 PRO A C 1
ATOM 4300 O O . PRO A 1 585 ? 11.951 -2.606 5.732 1.00 96.38 585 PRO A O 1
ATOM 4303 N N . SER A 1 586 ? 13.266 -1.525 7.192 1.00 97.06 586 SER A N 1
ATOM 4304 C CA . SER A 1 586 ? 14.112 -2.667 7.555 1.00 97.06 586 SER A CA 1
ATOM 4305 C C . SER A 1 586 ? 14.861 -2.387 8.863 1.00 97.06 586 SER A C 1
ATOM 4307 O O . SER A 1 586 ? 15.022 -1.227 9.250 1.00 97.06 586 SER A O 1
ATOM 4309 N N . ARG A 1 587 ? 15.364 -3.427 9.532 1.00 96.75 587 ARG A N 1
ATOM 4310 C CA . ARG A 1 587 ? 16.314 -3.323 10.655 1.00 96.75 587 ARG A CA 1
ATOM 4311 C C . ARG A 1 587 ? 17.500 -4.266 10.447 1.00 96.75 587 ARG A C 1
ATOM 4313 O O . ARG A 1 587 ? 17.407 -5.191 9.650 1.00 96.75 587 ARG A O 1
ATOM 4320 N N . GLY A 1 588 ? 18.594 -4.051 11.178 1.00 95.81 588 GLY A N 1
ATOM 4321 C CA . GLY A 1 588 ? 19.774 -4.927 11.151 1.00 95.81 588 GLY A CA 1
ATOM 4322 C C . GLY A 1 588 ? 20.872 -4.505 10.165 1.00 95.81 588 GLY A C 1
ATOM 4323 O O . GLY A 1 588 ? 20.907 -3.364 9.704 1.00 95.81 588 GLY A O 1
ATOM 4324 N N . VAL A 1 589 ? 21.829 -5.400 9.902 1.00 94.19 589 VAL A N 1
ATOM 4325 C CA . VAL A 1 589 ? 23.030 -5.099 9.097 1.00 94.19 589 VAL A CA 1
ATOM 4326 C C . VAL A 1 589 ? 23.434 -6.300 8.240 1.00 94.19 589 VAL A C 1
ATOM 4328 O O . VAL A 1 589 ? 23.551 -7.420 8.751 1.00 94.19 589 VAL A O 1
ATOM 4331 N N . ASP A 1 590 ? 23.693 -6.040 6.957 1.00 91.00 590 ASP A N 1
ATOM 4332 C CA . ASP A 1 590 ? 24.154 -6.993 5.941 1.00 91.00 590 ASP A CA 1
ATOM 4333 C C . ASP A 1 590 ? 23.323 -8.293 5.927 1.00 91.00 590 ASP A C 1
ATOM 4335 O O . ASP A 1 590 ? 22.128 -8.267 5.656 1.00 91.00 590 ASP A O 1
ATOM 4339 N N . ALA A 1 591 ? 23.919 -9.442 6.258 1.00 86.81 591 ALA A N 1
ATOM 4340 C CA . ALA A 1 591 ? 23.235 -10.741 6.266 1.00 86.81 591 ALA A CA 1
ATOM 4341 C C . ALA A 1 591 ? 22.166 -10.905 7.374 1.00 86.81 591 ALA A C 1
ATOM 4343 O O . ALA A 1 591 ? 21.571 -11.972 7.489 1.00 86.81 591 ALA A O 1
ATOM 4344 N N . ASN A 1 592 ? 21.940 -9.875 8.196 1.00 90.94 592 ASN A N 1
ATOM 4345 C CA . ASN A 1 592 ? 20.964 -9.856 9.290 1.00 90.94 592 ASN A CA 1
ATOM 4346 C C . ASN A 1 592 ? 19.900 -8.765 9.066 1.00 90.94 592 ASN A C 1
ATOM 4348 O O . ASN A 1 592 ? 19.443 -8.149 10.028 1.00 90.94 592 ASN A O 1
ATOM 4352 N N . ILE A 1 593 ? 19.568 -8.452 7.807 1.00 93.94 593 ILE A N 1
ATOM 4353 C CA . ILE A 1 593 ? 18.444 -7.567 7.488 1.00 93.94 593 ILE A CA 1
ATOM 4354 C C . ILE A 1 593 ? 17.122 -8.278 7.783 1.00 93.94 593 ILE A C 1
ATOM 4356 O O . ILE A 1 593 ? 16.861 -9.377 7.299 1.00 93.94 593 ILE A O 1
ATOM 4360 N N . GLU A 1 594 ? 16.272 -7.608 8.554 1.00 94.31 594 GLU A N 1
ATOM 4361 C CA . GLU A 1 594 ? 14.930 -8.057 8.910 1.00 94.31 594 GLU A CA 1
ATOM 4362 C C . GLU A 1 594 ? 13.880 -7.006 8.532 1.00 94.31 594 GLU A C 1
ATOM 4364 O O . GLU A 1 594 ? 14.131 -5.797 8.569 1.00 94.31 594 GLU A O 1
ATOM 4369 N N . PHE A 1 595 ? 12.673 -7.475 8.227 1.00 94.75 595 PHE A N 1
ATOM 4370 C CA . PHE A 1 595 ? 11.543 -6.674 7.756 1.00 94.75 595 PHE A CA 1
ATOM 4371 C C . PHE A 1 595 ? 10.441 -6.606 8.828 1.00 94.75 595 PHE A C 1
ATOM 4373 O O . PHE A 1 595 ? 10.344 -7.520 9.656 1.00 94.75 595 PHE A O 1
ATOM 4380 N N . PRO A 1 596 ? 9.613 -5.543 8.859 1.00 94.38 596 PRO A N 1
ATOM 4381 C CA . PRO A 1 596 ? 8.463 -5.497 9.756 1.00 94.38 596 PRO A CA 1
ATOM 4382 C C . PRO A 1 596 ? 7.492 -6.645 9.443 1.00 94.38 596 PRO A C 1
ATOM 4384 O O . PRO A 1 596 ? 7.364 -7.077 8.299 1.00 94.38 596 PRO A O 1
ATOM 4387 N N . ARG A 1 597 ? 6.795 -7.144 10.469 1.00 91.06 597 ARG A N 1
ATOM 4388 C CA . ARG A 1 597 ? 5.697 -8.106 10.296 1.00 91.06 597 ARG A CA 1
ATOM 4389 C C . ARG A 1 597 ? 4.367 -7.357 10.197 1.00 91.06 597 ARG A C 1
ATOM 4391 O O . ARG A 1 597 ? 4.157 -6.374 10.909 1.00 91.06 597 ARG A O 1
ATOM 4398 N N . ALA A 1 598 ? 3.441 -7.867 9.386 1.00 94.00 598 ALA A N 1
ATOM 4399 C CA . ALA A 1 598 ? 2.081 -7.339 9.309 1.00 94.00 598 ALA A CA 1
ATOM 4400 C C . ALA A 1 598 ? 1.438 -7.215 10.709 1.00 94.00 598 ALA A C 1
ATOM 4402 O O . ALA A 1 598 ? 1.656 -8.045 11.594 1.00 94.00 598 ALA A O 1
ATOM 4403 N N . GLY A 1 599 ? 0.660 -6.151 10.926 1.00 92.75 599 GLY A N 1
ATOM 4404 C CA . GLY A 1 599 ? 0.013 -5.861 12.211 1.00 92.75 599 GLY A CA 1
ATOM 4405 C C . GLY A 1 599 ? 0.918 -5.268 13.306 1.00 92.75 599 GLY A C 1
ATOM 4406 O O . GLY A 1 599 ? 0.436 -5.075 14.425 1.00 92.75 599 GLY A O 1
ATOM 4407 N N . ILE A 1 600 ? 2.189 -4.957 13.012 1.00 95.69 600 ILE A N 1
ATOM 4408 C CA . ILE A 1 600 ? 3.100 -4.162 13.864 1.00 95.69 600 ILE A CA 1
ATOM 4409 C C . ILE A 1 600 ? 2.460 -2.832 14.321 1.00 95.69 600 ILE A C 1
ATOM 4411 O O . ILE A 1 600 ? 1.634 -2.258 13.608 1.00 95.69 600 ILE A O 1
ATOM 4415 N N . SER A 1 601 ? 2.819 -2.325 15.508 1.00 96.75 601 SER A N 1
ATOM 4416 C CA . SER A 1 601 ? 2.409 -0.972 15.922 1.00 96.75 601 SER A CA 1
ATOM 4417 C C . SER A 1 601 ? 3.227 0.098 15.210 1.00 96.75 601 SER A C 1
ATOM 4419 O O . SER A 1 601 ? 4.386 -0.104 14.839 1.00 96.75 601 SER A O 1
ATOM 4421 N N . ARG A 1 602 ? 2.647 1.289 15.068 1.00 96.38 602 ARG A N 1
ATOM 4422 C CA . ARG A 1 602 ? 3.344 2.436 14.482 1.00 96.38 602 ARG A CA 1
ATOM 4423 C C . ARG A 1 602 ? 4.534 2.872 15.342 1.00 96.38 602 ARG A C 1
ATOM 4425 O O . ARG A 1 602 ? 5.564 3.244 14.781 1.00 96.38 602 ARG A O 1
ATOM 4432 N N . ALA A 1 603 ? 4.433 2.781 16.670 1.00 95.94 603 ALA A N 1
ATOM 4433 C CA . ALA A 1 603 ? 5.546 3.034 17.581 1.00 95.94 603 ALA A CA 1
ATOM 4434 C C . ALA A 1 603 ? 6.728 2.076 17.342 1.00 95.94 603 ALA A C 1
ATOM 4436 O O . ALA A 1 603 ? 7.848 2.538 17.147 1.00 95.94 603 ALA A O 1
ATOM 4437 N N . GLU A 1 604 ? 6.481 0.764 17.281 1.00 96.75 604 GLU A N 1
ATOM 4438 C CA . GLU A 1 604 ? 7.515 -0.263 17.071 1.00 96.75 604 GLU A CA 1
ATOM 4439 C C . GLU A 1 604 ? 8.154 -0.142 15.676 1.00 96.75 604 GLU A C 1
ATOM 4441 O O . GLU A 1 604 ? 9.376 -0.184 15.526 1.00 96.75 604 GLU A O 1
ATOM 4446 N N . PHE A 1 605 ? 7.334 0.120 14.655 1.00 97.88 605 PHE A N 1
ATOM 4447 C CA . PHE A 1 605 ? 7.778 0.394 13.290 1.00 97.88 605 PHE A CA 1
ATOM 4448 C C . PHE A 1 605 ? 8.717 1.610 13.208 1.00 97.88 605 PHE A C 1
ATOM 4450 O O . PHE A 1 605 ? 9.795 1.515 12.615 1.00 97.88 605 PHE A O 1
ATOM 4457 N N . LYS A 1 606 ? 8.346 2.737 13.836 1.00 97.06 606 LYS A N 1
ATOM 4458 C CA . LYS A 1 606 ? 9.175 3.957 13.899 1.00 97.06 606 LYS A CA 1
ATOM 4459 C C . LYS A 1 606 ? 10.398 3.811 14.799 1.00 97.06 606 LYS A C 1
ATOM 4461 O O . LYS A 1 606 ? 11.401 4.479 14.569 1.00 97.06 606 LYS A O 1
ATOM 4466 N N . GLU A 1 607 ? 10.340 2.988 15.839 1.00 97.44 607 GLU A N 1
ATOM 4467 C CA . GLU A 1 607 ? 11.490 2.727 16.702 1.00 97.44 607 GLU A CA 1
ATOM 4468 C C . GLU A 1 607 ? 12.541 1.905 15.945 1.00 97.44 607 GLU A C 1
ATOM 4470 O O . GLU A 1 607 ? 13.702 2.317 15.866 1.00 97.44 607 GLU A O 1
ATOM 4475 N N . GLN A 1 608 ? 12.122 0.795 15.331 1.00 97.44 608 GLN A N 1
ATOM 4476 C CA . GLN A 1 608 ? 13.027 -0.277 14.916 1.00 97.44 608 GLN A CA 1
ATOM 4477 C C . GLN A 1 608 ? 13.284 -0.349 13.406 1.00 97.44 608 GLN A C 1
ATOM 4479 O O . GLN A 1 608 ? 14.407 -0.661 13.022 1.00 97.44 608 GLN A O 1
ATOM 4484 N N . PHE A 1 609 ? 12.292 -0.058 12.553 1.00 98.06 609 PHE A N 1
ATOM 4485 C CA . PHE A 1 609 ? 12.346 -0.378 11.114 1.00 98.06 609 PHE A CA 1
ATOM 4486 C C . PHE A 1 609 ? 12.390 0.839 10.176 1.00 98.06 609 PHE A C 1
ATOM 4488 O O . PHE A 1 609 ? 12.899 0.726 9.059 1.00 98.06 609 PHE A O 1
ATOM 4495 N N . HIS A 1 610 ? 11.853 1.997 10.575 1.00 97.50 610 HIS A N 1
ATOM 4496 C CA . HIS A 1 610 ? 11.670 3.132 9.661 1.00 97.50 610 HIS A CA 1
ATOM 4497 C C . HIS A 1 610 ? 11.929 4.497 10.304 1.00 97.50 610 HIS A C 1
ATOM 4499 O O . HIS A 1 610 ? 11.532 4.745 11.439 1.00 97.50 610 HIS A O 1
ATOM 4505 N N . GLU A 1 611 ? 12.538 5.403 9.542 1.00 96.94 611 GLU A N 1
ATOM 4506 C CA . GLU A 1 611 ? 12.687 6.822 9.863 1.00 96.94 611 GLU A CA 1
ATOM 4507 C C . GLU A 1 611 ? 11.884 7.651 8.847 1.00 96.94 611 GLU A C 1
ATOM 4509 O O . GLU A 1 611 ? 12.212 7.667 7.659 1.00 96.94 611 GLU A O 1
ATOM 4514 N N . ASP A 1 612 ? 10.820 8.329 9.288 1.00 95.25 612 ASP A N 1
ATOM 4515 C CA . ASP A 1 612 ? 9.925 9.070 8.389 1.00 95.25 612 ASP A CA 1
ATOM 4516 C C . ASP A 1 612 ? 10.652 10.248 7.709 1.00 95.25 612 ASP A C 1
ATOM 4518 O O . ASP A 1 612 ? 11.195 11.132 8.371 1.00 95.25 612 ASP A O 1
ATOM 4522 N N . ARG A 1 613 ? 10.587 10.333 6.375 1.00 95.00 613 ARG A N 1
ATOM 4523 C CA . ARG A 1 613 ? 11.089 11.481 5.587 1.00 95.00 613 ARG A CA 1
ATOM 4524 C C . ARG A 1 613 ? 10.069 11.897 4.523 1.00 95.00 613 ARG A C 1
ATOM 4526 O O . ARG A 1 613 ? 10.316 11.745 3.322 1.00 95.00 613 ARG A O 1
ATOM 4533 N N . PRO A 1 614 ? 8.888 12.381 4.945 1.00 94.12 614 PRO A N 1
ATOM 4534 C CA . PRO A 1 614 ? 7.813 12.703 4.029 1.00 94.12 614 PRO A CA 1
ATOM 4535 C C . PRO A 1 614 ? 8.116 13.962 3.204 1.00 94.12 614 PRO A C 1
ATOM 4537 O O . PRO A 1 614 ? 8.666 14.948 3.690 1.00 94.12 614 PRO A O 1
ATOM 4540 N N . GLY A 1 615 ? 7.708 13.947 1.936 1.00 93.25 615 GLY A N 1
ATOM 4541 C CA . GLY A 1 615 ? 7.659 15.136 1.091 1.00 93.25 615 GLY A CA 1
ATOM 4542 C C . GLY A 1 615 ? 6.316 15.828 1.282 1.00 93.25 615 GLY A C 1
ATOM 4543 O O . GLY A 1 615 ? 5.304 15.322 0.791 1.00 93.25 615 GLY A O 1
ATOM 4544 N N . GLN A 1 616 ? 6.303 16.959 1.986 1.00 93.12 616 GLN A N 1
ATOM 4545 C CA . GLN A 1 616 ? 5.083 17.648 2.421 1.00 93.12 616 GLN A CA 1
ATOM 4546 C C . GLN A 1 616 ? 5.026 19.093 1.919 1.00 93.12 616 GLN A C 1
ATOM 4548 O O . GLN A 1 616 ? 6.046 19.693 1.565 1.00 93.12 616 GLN A O 1
ATOM 4553 N N . TRP A 1 617 ? 3.824 19.660 1.892 1.00 92.12 617 TRP A N 1
ATOM 4554 C CA . TRP A 1 617 ? 3.610 21.080 1.638 1.00 92.12 617 TRP A CA 1
ATOM 4555 C C . TRP A 1 617 ? 3.777 21.917 2.926 1.00 92.12 617 TRP A C 1
ATOM 4557 O O . TRP A 1 617 ? 3.368 21.476 3.999 1.00 92.12 617 TRP A O 1
ATOM 4567 N N . PRO A 1 618 ? 4.357 23.133 2.855 1.00 90.56 618 PRO A N 1
ATOM 4568 C CA . PRO A 1 618 ? 4.492 24.043 3.995 1.00 90.56 618 PRO A CA 1
ATOM 4569 C C . PRO A 1 618 ? 3.207 24.870 4.193 1.00 90.56 618 PRO A C 1
ATOM 4571 O O . PRO A 1 618 ? 3.234 26.099 4.189 1.00 90.56 618 PRO A O 1
ATOM 4574 N N . ASP A 1 619 ? 2.068 24.188 4.303 1.00 88.56 619 ASP A N 1
ATOM 4575 C CA . ASP A 1 619 ? 0.715 24.764 4.344 1.00 88.56 619 ASP A CA 1
ATOM 4576 C C . ASP A 1 619 ? 0.095 24.802 5.758 1.00 88.56 619 ASP A C 1
ATOM 4578 O O . ASP A 1 619 ? -1.002 25.320 5.948 1.00 88.56 619 ASP A O 1
ATOM 4582 N N . GLY A 1 620 ? 0.792 24.240 6.750 1.00 87.88 620 GLY A N 1
ATOM 4583 C CA . GLY A 1 620 ? 0.338 24.103 8.137 1.00 87.88 620 GLY A CA 1
ATOM 4584 C C . GLY A 1 620 ? -0.369 22.778 8.455 1.00 87.88 620 GLY A C 1
ATOM 4585 O O . GLY A 1 620 ? -0.338 22.363 9.610 1.00 87.88 620 GLY A O 1
ATOM 4586 N N . GLN A 1 621 ? -0.924 22.080 7.457 1.00 89.69 621 GLN A N 1
ATOM 4587 C CA . GLN A 1 621 ? -1.552 20.752 7.611 1.00 89.69 621 GLN A CA 1
ATOM 4588 C C . GLN A 1 621 ? -0.656 19.601 7.110 1.00 89.69 621 GLN A C 1
ATOM 4590 O O . GLN A 1 621 ? -0.917 18.426 7.362 1.00 89.69 621 GLN A O 1
ATOM 4595 N N . GLN A 1 622 ? 0.481 19.944 6.498 1.00 92.44 622 GLN A N 1
ATOM 4596 C CA . GLN A 1 622 ? 1.543 19.032 6.078 1.00 92.44 622 GLN A CA 1
ATOM 4597 C C . GLN A 1 622 ? 1.089 18.023 5.007 1.00 92.44 622 GLN A C 1
ATOM 4599 O O . GLN A 1 622 ? 1.564 16.883 4.979 1.00 92.44 622 GLN A O 1
ATOM 4604 N N . HIS A 1 623 ? 0.179 18.446 4.124 1.00 93.81 623 HIS A N 1
ATOM 4605 C CA . HIS A 1 623 ? -0.345 17.635 3.023 1.00 93.81 623 HIS A CA 1
ATOM 4606 C C . HIS A 1 623 ? 0.759 16.961 2.203 1.00 93.81 623 HIS A C 1
ATOM 4608 O O . HIS A 1 623 ? 1.784 17.577 1.885 1.00 93.81 623 HIS A O 1
ATOM 4614 N N . ALA A 1 624 ? 0.526 15.710 1.805 1.00 94.00 624 ALA A N 1
ATOM 4615 C CA . ALA A 1 624 ? 1.424 14.974 0.928 1.00 94.00 624 ALA A CA 1
ATOM 4616 C C . ALA A 1 624 ? 1.698 15.721 -0.395 1.00 94.00 624 ALA A C 1
ATOM 4618 O O . ALA A 1 624 ? 0.782 16.182 -1.080 1.00 94.00 624 ALA A O 1
ATOM 4619 N N . LYS A 1 625 ? 2.981 15.783 -0.773 1.00 90.06 625 LYS A N 1
ATOM 4620 C CA . LYS A 1 625 ? 3.500 16.339 -2.037 1.00 90.06 625 LYS A CA 1
ATOM 4621 C C . LYS A 1 625 ? 4.160 15.284 -2.942 1.00 90.06 625 LYS A C 1
ATOM 4623 O O . LYS A 1 625 ? 4.191 15.433 -4.163 1.00 90.06 625 LYS A O 1
ATOM 4628 N N . SER A 1 626 ? 4.662 14.202 -2.352 1.00 89.44 626 SER A N 1
ATOM 4629 C CA . SER A 1 626 ? 5.378 13.109 -3.028 1.00 89.44 626 SER A CA 1
ATOM 4630 C C . SER A 1 626 ? 4.608 11.782 -2.985 1.00 89.44 626 SER A C 1
ATOM 4632 O O . SER A 1 626 ? 3.700 11.603 -2.173 1.00 89.44 626 SER A O 1
ATOM 4634 N N . HIS A 1 627 ? 5.005 10.842 -3.844 1.00 87.50 627 HIS A N 1
ATOM 4635 C CA . HIS A 1 627 ? 4.445 9.490 -3.940 1.00 87.50 627 HIS A CA 1
ATOM 4636 C C . HIS A 1 627 ? 4.501 8.650 -2.652 1.00 87.50 627 HIS A C 1
ATOM 4638 O O . HIS A 1 627 ? 5.402 8.843 -1.834 1.00 87.50 627 HIS A O 1
ATOM 4644 N N . HIS A 1 628 ? 3.533 7.721 -2.541 1.00 90.69 628 HIS A N 1
ATOM 4645 C CA . HIS A 1 628 ? 3.281 6.772 -1.435 1.00 90.69 628 HIS A CA 1
ATOM 4646 C C . HIS A 1 628 ? 3.298 7.411 -0.037 1.00 90.69 628 HIS A C 1
ATOM 4648 O O . HIS A 1 628 ? 4.168 7.166 0.791 1.00 90.69 628 HIS A O 1
ATOM 4654 N N . GLN A 1 629 ? 2.315 8.278 0.212 1.00 94.38 629 GLN A N 1
ATOM 4655 C CA . GLN A 1 629 ? 2.149 8.982 1.490 1.00 94.38 629 GLN A CA 1
ATOM 4656 C C . GLN A 1 629 ? 0.696 8.988 1.981 1.00 94.38 629 GLN A C 1
ATOM 4658 O O . GLN A 1 629 ? 0.333 9.799 2.831 1.00 94.38 629 GLN A O 1
ATOM 4663 N N . GLN A 1 630 ? -0.139 8.081 1.465 1.00 95.69 630 GLN A N 1
ATOM 4664 C CA . GLN A 1 630 ? -1.532 7.947 1.890 1.00 95.69 630 GLN A CA 1
ATOM 4665 C C . GLN A 1 630 ? -1.632 7.662 3.394 1.00 95.69 630 GLN A C 1
ATOM 4667 O O . GLN A 1 630 ? -2.509 8.215 4.045 1.00 95.69 630 GLN A O 1
ATOM 4672 N N . TYR A 1 631 ? -0.698 6.887 3.965 1.00 96.69 631 TYR A N 1
ATOM 4673 C CA . TYR A 1 631 ? -0.646 6.659 5.410 1.00 96.69 631 TYR A CA 1
ATOM 4674 C C . TYR A 1 631 ? -0.370 7.960 6.182 1.00 96.69 631 TYR A C 1
ATOM 4676 O O . TYR A 1 631 ? -1.084 8.272 7.131 1.00 96.69 631 TYR A O 1
ATOM 4684 N N . HIS A 1 632 ? 0.614 8.757 5.738 1.00 94.94 632 HIS A N 1
ATOM 4685 C CA . HIS A 1 632 ? 0.976 10.042 6.359 1.00 94.94 632 HIS A CA 1
ATOM 4686 C C . HIS A 1 632 ? -0.193 11.034 6.391 1.00 94.94 632 HIS A C 1
ATOM 4688 O O . HIS A 1 632 ? -0.395 11.703 7.404 1.00 94.94 632 HIS A O 1
ATOM 4694 N N . ASP A 1 633 ? -0.960 11.134 5.308 1.00 96.00 633 ASP A N 1
ATOM 4695 C CA . ASP A 1 633 ? -2.167 11.962 5.273 1.00 96.00 633 ASP A CA 1
ATOM 4696 C C . ASP A 1 633 ? -3.299 11.346 6.127 1.00 96.00 633 ASP A C 1
ATOM 4698 O O . ASP A 1 633 ? -3.910 12.043 6.940 1.00 96.00 633 ASP A O 1
ATOM 4702 N N . HIS A 1 634 ? -3.542 10.032 6.018 1.00 96.94 634 HIS A N 1
ATOM 4703 C CA . HIS A 1 634 ? -4.630 9.350 6.733 1.00 96.94 634 HIS A CA 1
ATOM 4704 C C . HIS A 1 634 ? -4.508 9.481 8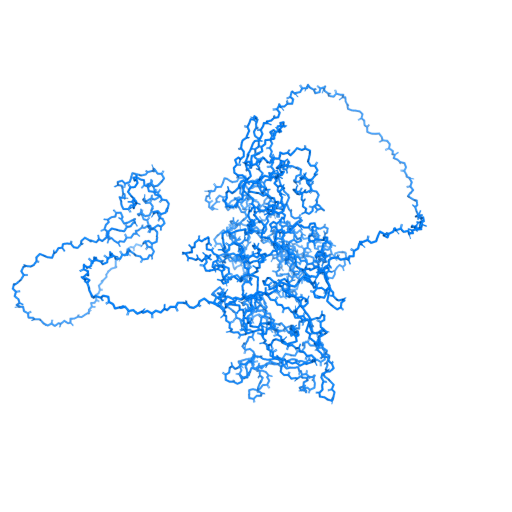.252 1.00 96.94 634 HIS A C 1
ATOM 4706 O O . HIS A 1 634 ? -5.484 9.860 8.902 1.00 96.94 634 HIS A O 1
ATOM 4712 N N . ILE A 1 635 ? -3.315 9.281 8.829 1.00 94.94 635 ILE A N 1
ATOM 4713 C CA . ILE A 1 635 ? -3.104 9.430 10.283 1.00 94.94 635 ILE A CA 1
ATOM 4714 C C . ILE A 1 635 ? -3.222 10.874 10.787 1.00 94.94 635 ILE A C 1
ATOM 4716 O O . ILE A 1 635 ? -3.236 11.094 12.000 1.00 94.94 635 ILE A O 1
ATOM 4720 N N . ARG A 1 636 ? -3.309 11.871 9.896 1.00 93.62 636 ARG A N 1
ATOM 4721 C CA . ARG A 1 636 ? -3.604 13.274 10.241 1.00 93.62 636 ARG A CA 1
ATOM 4722 C C . ARG A 1 636 ? -5.108 13.581 10.179 1.00 93.62 636 ARG A C 1
ATOM 4724 O O . ARG A 1 636 ? -5.562 14.463 10.901 1.00 93.62 636 ARG A O 1
ATOM 4731 N N . SER A 1 637 ? -5.878 12.812 9.407 1.00 94.88 637 SER A N 1
ATOM 4732 C CA . SER A 1 637 ? -7.323 12.995 9.203 1.00 94.88 637 SER A CA 1
ATOM 4733 C C . SER A 1 637 ? -8.195 12.784 10.455 1.00 94.88 637 SER A C 1
ATOM 4735 O O . SER A 1 637 ? -7.813 12.116 11.422 1.00 94.88 637 SER A O 1
ATOM 4737 N N . THR A 1 638 ? -9.437 13.278 10.391 1.00 93.38 638 THR A N 1
ATOM 4738 C CA . THR A 1 638 ? -10.516 12.969 11.351 1.00 93.38 638 THR A CA 1
ATOM 4739 C C . THR A 1 638 ? -11.043 11.534 11.210 1.00 93.38 638 THR A C 1
ATOM 4741 O O . THR A 1 638 ? -11.540 10.955 12.175 1.00 93.38 638 THR A O 1
ATOM 4744 N N . HIS A 1 639 ? -10.897 10.896 10.045 1.00 95.25 639 HIS A N 1
ATOM 4745 C CA . HIS A 1 639 ? -11.288 9.491 9.866 1.00 95.25 639 HIS A CA 1
ATOM 4746 C C . HIS A 1 639 ? -10.461 8.542 10.747 1.00 95.25 639 HIS A C 1
ATOM 4748 O O . HIS A 1 639 ? -10.980 7.527 11.206 1.00 95.25 639 HIS A O 1
ATOM 4754 N N . TYR A 1 640 ? -9.218 8.914 11.063 1.00 95.88 640 TYR A N 1
ATOM 4755 C CA . TYR A 1 640 ? -8.348 8.183 11.986 1.00 95.88 640 TYR A CA 1
ATOM 4756 C C . TYR A 1 640 ? -8.577 8.526 13.477 1.00 95.88 640 TYR A C 1
ATOM 4758 O O . TYR A 1 640 ? -8.206 7.740 14.346 1.00 95.88 640 TYR A O 1
ATOM 4766 N N . ARG A 1 641 ? -9.210 9.669 13.802 1.00 93.81 641 ARG A N 1
ATOM 4767 C CA . ARG A 1 641 ? -9.546 10.082 15.184 1.00 93.81 641 ARG A CA 1
ATOM 4768 C C . ARG A 1 641 ? -10.899 10.806 15.277 1.00 93.81 641 ARG A C 1
ATOM 4770 O O . ARG A 1 641 ? -11.019 11.984 14.952 1.00 93.81 641 ARG A O 1
ATOM 4777 N N . ASN A 1 642 ? -11.934 10.103 15.736 1.00 94.75 642 ASN A N 1
ATOM 4778 C CA . ASN A 1 642 ? -13.284 10.644 15.953 1.00 94.75 642 ASN A CA 1
ATOM 4779 C C . ASN A 1 642 ? -14.058 9.787 16.986 1.00 94.75 642 ASN A C 1
ATOM 4781 O O . ASN A 1 642 ? -13.601 8.691 17.311 1.00 94.75 642 ASN A O 1
ATOM 4785 N N . PRO A 1 643 ? -15.215 10.240 17.513 1.00 95.00 643 PRO A N 1
ATOM 4786 C CA . PRO A 1 643 ? -15.910 9.554 18.604 1.00 95.00 643 PRO A CA 1
ATOM 4787 C C . PRO A 1 643 ? -16.932 8.494 18.139 1.00 95.00 643 PRO A C 1
ATOM 4789 O O . PRO A 1 643 ? -17.755 8.056 18.944 1.00 95.00 643 PRO A O 1
ATOM 4792 N N . PHE A 1 644 ? -16.922 8.106 16.856 1.00 93.00 644 PHE A N 1
ATOM 4793 C CA . PHE A 1 644 ? -17.938 7.235 16.253 1.00 93.00 644 PHE A CA 1
ATOM 4794 C C . PHE A 1 644 ? -17.340 5.945 15.674 1.00 93.00 644 PHE A C 1
ATOM 4796 O O . PHE A 1 644 ? -17.703 4.848 16.096 1.00 93.00 644 PHE A O 1
ATOM 4803 N N . GLN A 1 645 ? -16.418 6.065 14.716 1.00 94.31 645 GLN A N 1
ATOM 4804 C CA . GLN A 1 645 ? -15.817 4.933 14.013 1.00 94.31 645 GLN A CA 1
ATOM 4805 C C . GLN A 1 645 ? -14.420 5.302 13.506 1.00 94.31 645 GLN A C 1
ATOM 4807 O O . GLN A 1 645 ? -14.265 6.217 12.698 1.00 94.31 645 GLN A O 1
ATOM 4812 N N . LEU A 1 646 ? -13.399 4.576 13.958 1.00 96.88 646 LEU A N 1
ATOM 4813 C CA . LEU A 1 646 ? -12.018 4.782 13.529 1.00 96.88 646 LEU A CA 1
ATOM 4814 C C . LEU A 1 646 ? -11.759 3.980 12.257 1.00 96.88 646 LEU A C 1
ATOM 4816 O O . LEU A 1 646 ? -11.866 2.748 12.237 1.00 96.88 646 LEU A O 1
ATOM 4820 N N . LEU A 1 647 ? -11.431 4.694 11.185 1.00 95.88 647 LEU A N 1
ATOM 4821 C CA . LEU A 1 647 ? -11.215 4.111 9.872 1.00 95.88 647 LEU A CA 1
ATOM 4822 C C . LEU A 1 647 ? -9.731 3.810 9.653 1.00 95.88 647 LEU A C 1
ATOM 4824 O O . LEU A 1 647 ? -8.846 4.575 10.038 1.00 95.88 647 LEU A O 1
ATOM 4828 N N . ALA A 1 648 ? -9.479 2.705 8.967 1.00 95.81 648 ALA A N 1
ATOM 4829 C CA . ALA A 1 648 ? -8.185 2.342 8.400 1.00 95.81 648 ALA A CA 1
ATOM 4830 C C . ALA A 1 648 ? -8.349 2.156 6.885 1.00 95.81 648 ALA A C 1
ATOM 4832 O O . ALA A 1 648 ? -9.451 2.314 6.359 1.00 95.81 648 ALA A O 1
ATOM 4833 N N . CYS A 1 649 ? -7.278 1.833 6.165 1.00 95.62 649 CYS A N 1
ATOM 4834 C CA . CYS A 1 649 ? -7.319 1.707 4.705 1.00 95.62 649 CYS A CA 1
ATOM 4835 C C . CYS A 1 649 ? -8.372 0.681 4.230 1.00 95.62 649 CYS A C 1
ATOM 4837 O O . CYS A 1 649 ? -9.108 0.948 3.281 1.00 95.62 649 CYS A O 1
ATOM 4839 N N . ASP A 1 650 ? -8.527 -0.429 4.957 1.00 93.75 650 ASP A N 1
ATOM 4840 C CA . ASP A 1 650 ? -9.529 -1.482 4.725 1.00 93.75 650 ASP A CA 1
ATOM 4841 C C . ASP A 1 650 ? -10.982 -1.067 5.053 1.00 93.75 650 ASP A C 1
ATOM 4843 O O . ASP A 1 650 ? -11.924 -1.786 4.729 1.00 93.75 650 ASP A O 1
ATOM 4847 N N . SER A 1 651 ? -11.204 0.105 5.663 1.00 93.69 651 SER A N 1
ATOM 4848 C CA . SER A 1 651 ? -12.553 0.677 5.807 1.00 93.69 651 SER A CA 1
ATOM 4849 C C . SER A 1 651 ? -13.114 1.238 4.497 1.00 93.69 651 SER A C 1
ATOM 4851 O O . SER A 1 651 ? -14.326 1.430 4.414 1.00 93.69 651 SER A O 1
ATOM 4853 N N . CYS A 1 652 ? -12.259 1.510 3.503 1.00 92.56 652 CYS A N 1
ATOM 4854 C CA . CYS A 1 652 ? -12.637 2.133 2.228 1.00 92.56 652 CYS A CA 1
ATOM 4855 C C . CYS A 1 652 ? -12.121 1.366 0.997 1.00 92.56 652 CYS A C 1
ATOM 4857 O O . CYS A 1 652 ? -12.773 1.398 -0.046 1.00 92.56 652 CYS A O 1
ATOM 4859 N N . HIS A 1 653 ? -10.988 0.666 1.109 1.00 94.25 653 HIS A N 1
ATOM 4860 C CA . HIS A 1 653 ? -10.385 -0.125 0.035 1.00 94.25 653 HIS A CA 1
ATOM 4861 C C . HIS A 1 653 ? -10.473 -1.634 0.309 1.00 94.25 653 HIS A C 1
ATOM 4863 O O . HIS A 1 653 ? -10.477 -2.071 1.456 1.00 94.25 653 HIS A O 1
ATOM 4869 N N . THR A 1 654 ? -10.487 -2.438 -0.754 1.00 92.00 654 THR A N 1
ATOM 4870 C CA . THR A 1 654 ? -10.401 -3.901 -0.728 1.00 92.00 654 THR A CA 1
ATOM 4871 C C . THR A 1 654 ? -9.222 -4.377 -1.590 1.00 92.00 654 THR A C 1
ATOM 4873 O O . THR A 1 654 ? -9.246 -4.199 -2.808 1.00 92.00 654 THR A O 1
ATOM 4876 N N . PRO A 1 655 ? -8.188 -5.022 -1.017 1.00 91.06 655 PRO A N 1
ATOM 4877 C CA . PRO A 1 655 ? -7.088 -5.600 -1.797 1.00 91.06 655 PRO A CA 1
ATOM 4878 C C . PRO A 1 655 ? -7.497 -6.877 -2.558 1.00 91.06 655 PRO A C 1
ATOM 4880 O O . PRO A 1 655 ? -6.673 -7.471 -3.248 1.00 91.06 655 PRO A O 1
ATOM 4883 N N . HIS A 1 656 ? -8.755 -7.311 -2.434 1.00 91.81 656 HIS A N 1
ATOM 4884 C CA . HIS A 1 656 ? -9.262 -8.566 -2.990 1.00 91.81 656 HIS A CA 1
ATOM 4885 C C . HIS A 1 656 ? -10.224 -8.379 -4.170 1.00 91.81 656 HIS A C 1
ATOM 4887 O O . HIS A 1 656 ? -10.663 -9.376 -4.734 1.00 91.81 656 HIS A O 1
ATOM 4893 N N . ASP A 1 657 ? -10.560 -7.143 -4.561 1.00 83.19 657 ASP A N 1
ATOM 4894 C CA . ASP A 1 657 ? -11.415 -6.897 -5.728 1.00 83.19 657 ASP A CA 1
ATOM 4895 C C . ASP A 1 657 ? -11.178 -5.534 -6.412 1.00 83.19 657 ASP A C 1
ATOM 4897 O O . ASP A 1 657 ? -10.627 -4.600 -5.830 1.00 83.19 657 ASP A O 1
ATOM 4901 N N . THR A 1 658 ? -11.606 -5.439 -7.673 1.00 78.25 658 THR A N 1
ATOM 4902 C CA . THR A 1 658 ? -11.463 -4.302 -8.593 1.00 78.25 658 THR A CA 1
ATOM 4903 C C . THR A 1 658 ? -12.789 -3.834 -9.209 1.00 78.25 658 THR A C 1
ATOM 4905 O O . THR A 1 658 ? -12.757 -3.124 -10.211 1.00 78.25 658 THR A O 1
ATOM 4908 N N . THR A 1 659 ? -13.957 -4.224 -8.673 1.00 82.00 659 THR A N 1
ATOM 4909 C CA . THR A 1 659 ? -15.272 -3.816 -9.222 1.00 82.00 659 THR A CA 1
ATOM 4910 C C . THR A 1 659 ? -15.436 -2.294 -9.299 1.00 82.00 659 THR A C 1
ATOM 4912 O O . THR A 1 659 ? -16.095 -1.794 -10.210 1.00 82.00 659 THR A O 1
ATOM 4915 N N . ASN A 1 660 ? -14.800 -1.551 -8.386 1.00 81.81 660 ASN A N 1
ATOM 4916 C CA . ASN A 1 660 ? -14.701 -0.093 -8.445 1.00 81.81 660 ASN A CA 1
ATOM 4917 C C . ASN A 1 660 ? -13.236 0.342 -8.673 1.00 81.81 660 ASN A C 1
ATOM 4919 O O . ASN A 1 660 ? -12.316 -0.332 -8.186 1.00 81.81 660 ASN A O 1
ATOM 4923 N N . PRO A 1 661 ? -12.994 1.483 -9.353 1.00 79.25 661 PRO A N 1
ATOM 4924 C CA . PRO A 1 661 ? -11.661 2.066 -9.496 1.00 79.25 661 PRO A CA 1
ATOM 4925 C C . PRO A 1 661 ? -10.939 2.258 -8.157 1.00 79.25 661 PRO A C 1
ATOM 4927 O O . PRO A 1 661 ? -11.559 2.397 -7.103 1.00 79.25 661 PRO A O 1
ATOM 4930 N N . HIS A 1 662 ? -9.604 2.271 -8.199 1.00 81.88 662 HIS A N 1
ATOM 4931 C CA . HIS A 1 662 ? -8.741 2.431 -7.017 1.00 81.88 662 HIS A CA 1
ATOM 4932 C C . HIS A 1 662 ? -9.022 1.430 -5.877 1.00 81.88 662 HIS A C 1
ATOM 4934 O O . HIS A 1 662 ? -8.757 1.723 -4.709 1.00 81.88 662 HIS A O 1
ATOM 4940 N N . ASN A 1 663 ? -9.531 0.239 -6.222 1.00 88.25 663 ASN A N 1
ATOM 4941 C CA . ASN A 1 663 ? -9.812 -0.849 -5.285 1.00 88.25 663 ASN A CA 1
ATOM 4942 C C . ASN A 1 663 ? -10.798 -0.456 -4.171 1.00 88.25 663 ASN A C 1
ATOM 4944 O O . ASN A 1 663 ? -10.652 -0.891 -3.035 1.00 88.25 663 ASN A O 1
ATOM 4948 N N . LEU A 1 664 ? -11.781 0.401 -4.457 1.00 88.88 664 LEU A N 1
ATOM 4949 C CA . LEU A 1 664 ? -12.724 0.899 -3.451 1.00 88.88 664 LEU A CA 1
ATOM 4950 C C . LEU A 1 664 ? -13.891 -0.069 -3.193 1.00 88.88 664 LEU A C 1
ATOM 4952 O O . LEU A 1 664 ? -14.384 -0.735 -4.102 1.00 88.88 664 LEU A O 1
ATOM 4956 N N . ILE A 1 665 ? -14.396 -0.103 -1.954 1.00 88.00 665 ILE A N 1
ATOM 4957 C CA . ILE A 1 665 ? -15.572 -0.916 -1.571 1.00 88.00 665 ILE A CA 1
ATOM 4958 C C . ILE A 1 665 ? -16.917 -0.302 -2.001 1.00 88.00 665 ILE A C 1
ATOM 4960 O O . ILE A 1 665 ? -17.965 -0.923 -1.846 1.00 88.00 665 ILE A O 1
ATOM 4964 N N . GLY A 1 666 ? -16.893 0.929 -2.506 1.00 83.81 666 GLY A N 1
ATOM 4965 C CA . GLY A 1 666 ? -18.033 1.667 -3.040 1.00 83.81 666 GLY A CA 1
ATOM 4966 C C . GLY A 1 666 ? -17.556 2.639 -4.114 1.00 83.81 666 GLY A C 1
ATOM 4967 O O . GLY A 1 666 ? -16.352 2.815 -4.305 1.00 83.81 666 GLY A O 1
ATOM 4968 N N . LYS A 1 667 ? -18.489 3.271 -4.820 1.00 80.50 667 LYS A N 1
ATOM 4969 C CA . LYS A 1 667 ? -18.168 4.191 -5.914 1.00 80.50 667 LYS A CA 1
ATOM 4970 C C . LYS A 1 667 ? -17.896 5.597 -5.396 1.00 80.50 667 LYS A C 1
ATOM 4972 O O . LYS A 1 667 ? -18.444 6.016 -4.372 1.00 80.50 667 LYS A O 1
ATOM 4977 N N . LEU A 1 668 ? -17.048 6.326 -6.118 1.00 78.50 668 LEU A N 1
ATOM 4978 C CA . LEU A 1 668 ? -16.868 7.762 -5.898 1.00 78.50 668 LEU A CA 1
ATOM 4979 C C . LEU A 1 668 ? -17.885 8.549 -6.719 1.00 78.50 668 LEU A C 1
ATOM 4981 O O . LEU A 1 668 ? -18.383 9.570 -6.266 1.00 78.50 668 LEU A O 1
ATOM 4985 N N . GLU A 1 669 ? -18.203 8.058 -7.912 1.00 72.88 669 GLU A N 1
ATOM 4986 C CA . GLU A 1 669 ? -18.988 8.706 -8.961 1.00 72.88 669 GLU A CA 1
ATOM 4987 C C . GLU A 1 669 ? -20.412 9.064 -8.500 1.00 72.88 669 GLU A C 1
ATOM 4989 O O . GLU A 1 669 ? -20.938 10.108 -8.874 1.00 72.88 669 GLU A O 1
ATOM 4994 N N . ASP A 1 670 ? -21.004 8.231 -7.640 1.00 73.69 670 ASP A N 1
ATOM 4995 C CA . ASP A 1 670 ? -22.334 8.401 -7.035 1.00 73.69 670 ASP A CA 1
ATOM 4996 C C . ASP A 1 670 ? -22.280 8.785 -5.536 1.00 73.69 670 ASP A C 1
ATOM 4998 O O . ASP A 1 670 ? -23.293 8.746 -4.838 1.00 73.69 670 ASP A O 1
ATOM 5002 N N . ASN A 1 671 ? -21.093 9.147 -5.028 1.00 78.94 671 ASN A N 1
ATOM 5003 C CA . ASN A 1 671 ? -20.794 9.427 -3.617 1.00 78.94 671 ASN A CA 1
ATOM 5004 C C . ASN A 1 671 ? -21.084 8.273 -2.620 1.00 78.94 671 ASN A C 1
ATOM 5006 O O . ASN A 1 671 ? -20.962 8.479 -1.405 1.00 78.94 671 ASN A O 1
ATOM 5010 N N . SER A 1 672 ? -21.430 7.058 -3.070 1.00 78.69 672 SER A N 1
ATOM 5011 C CA . SER A 1 672 ? -21.838 5.944 -2.191 1.00 78.69 672 SER A CA 1
ATOM 5012 C C . SER A 1 672 ? -20.765 5.528 -1.181 1.00 78.69 672 SER A C 1
ATOM 5014 O O . SER A 1 672 ? -21.099 5.233 -0.029 1.00 78.69 672 SER A O 1
ATOM 5016 N N . ALA A 1 673 ? -19.482 5.576 -1.565 1.00 84.12 673 ALA A N 1
ATOM 5017 C CA . ALA A 1 673 ? -18.356 5.295 -0.671 1.00 84.12 673 ALA A CA 1
ATOM 5018 C C . ALA A 1 673 ? -18.336 6.211 0.569 1.00 84.12 673 ALA A C 1
ATOM 5020 O O . ALA A 1 673 ? -18.036 5.754 1.671 1.00 84.12 673 ALA A O 1
ATOM 5021 N N . CYS A 1 674 ? -18.694 7.490 0.410 1.00 86.75 674 CYS A N 1
ATOM 5022 C CA . CYS A 1 674 ? -18.725 8.470 1.497 1.00 86.75 674 CYS A CA 1
ATOM 5023 C C . CYS A 1 674 ? -20.058 8.421 2.259 1.00 86.75 674 CYS A C 1
ATOM 5025 O O . CYS A 1 674 ? -20.100 8.371 3.492 1.0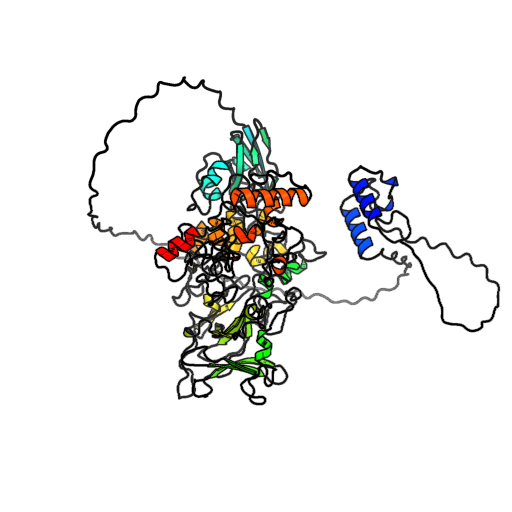0 86.75 674 CYS A O 1
ATOM 5027 N N . LEU A 1 675 ? -21.175 8.415 1.529 1.00 84.06 675 LEU A N 1
ATOM 5028 C CA . LEU A 1 675 ? -22.510 8.557 2.110 1.00 84.06 675 LEU A CA 1
ATOM 5029 C C . LEU A 1 675 ? -22.928 7.367 2.981 1.00 84.06 675 LEU A C 1
ATOM 5031 O O . LEU A 1 675 ? -23.719 7.566 3.901 1.00 84.06 675 LEU A O 1
ATOM 5035 N N . ARG A 1 676 ? -22.338 6.177 2.787 1.00 83.44 676 ARG A N 1
ATOM 5036 C CA . ARG A 1 676 ? -22.508 5.018 3.685 1.00 83.44 676 ARG A CA 1
ATOM 5037 C C . ARG A 1 676 ? -22.303 5.371 5.165 1.00 83.44 676 ARG A C 1
ATOM 5039 O O . ARG A 1 676 ? -23.021 4.838 6.008 1.00 83.44 676 ARG A O 1
ATOM 5046 N N . CYS A 1 677 ? -21.353 6.259 5.468 1.00 86.62 677 CYS A N 1
ATOM 5047 C CA . CYS A 1 677 ? -21.089 6.725 6.830 1.00 86.62 677 CYS A CA 1
ATOM 5048 C C . CYS A 1 677 ? -21.584 8.157 7.073 1.00 86.62 677 CYS A C 1
ATOM 5050 O O . CYS A 1 677 ? -22.035 8.450 8.175 1.00 86.62 677 CYS A O 1
ATOM 5052 N N . HIS A 1 678 ? -21.534 9.046 6.073 1.00 87.75 678 HIS A N 1
ATOM 5053 C CA . HIS A 1 678 ? -21.861 10.466 6.263 1.00 87.75 678 HIS A CA 1
ATOM 5054 C C . HIS A 1 678 ? -23.355 10.810 6.181 1.00 87.75 678 HIS A C 1
ATOM 5056 O O . HIS A 1 678 ? -23.767 11.783 6.808 1.00 87.75 678 HIS A O 1
ATOM 5062 N N . ALA A 1 679 ? -24.180 10.037 5.462 1.00 84.75 679 ALA A N 1
ATOM 5063 C CA . ALA A 1 679 ? -25.603 10.349 5.289 1.00 84.75 679 ALA A CA 1
ATOM 5064 C C . ALA A 1 679 ? -26.374 10.583 6.611 1.00 84.75 679 ALA A C 1
ATOM 5066 O O . ALA A 1 679 ? -27.034 11.619 6.699 1.00 84.75 679 ALA A O 1
ATOM 5067 N N . PRO A 1 680 ? -26.282 9.728 7.657 1.00 83.06 680 PRO A N 1
ATOM 5068 C CA . PRO A 1 680 ? -27.065 9.900 8.887 1.00 83.06 680 PRO A CA 1
ATOM 5069 C C . PRO A 1 680 ? -26.623 11.060 9.795 1.00 83.06 680 PRO A C 1
ATOM 5071 O O . PRO A 1 680 ? -27.303 11.331 10.785 1.00 83.06 680 PRO A O 1
ATOM 5074 N N . PHE A 1 681 ? -25.530 11.761 9.482 1.00 82.00 681 PHE A N 1
ATOM 5075 C CA . PHE A 1 681 ? -24.996 12.853 10.301 1.00 82.00 681 PHE A CA 1
ATOM 5076 C C . PHE A 1 681 ? -25.121 14.220 9.599 1.00 82.00 681 PHE A C 1
ATOM 5078 O O . PHE A 1 681 ? -25.255 14.281 8.374 1.00 82.00 681 PHE A O 1
ATOM 5085 N N . PRO A 1 682 ? -25.081 15.345 10.340 1.00 77.31 682 PRO A N 1
ATOM 5086 C CA . PRO A 1 682 ? -24.976 16.677 9.743 1.00 77.31 682 PRO A CA 1
ATOM 5087 C C . PRO A 1 682 ? -23.727 16.814 8.844 1.00 77.31 682 PRO A C 1
ATOM 5089 O O . PRO A 1 682 ? -22.691 16.238 9.179 1.00 77.31 682 PRO A O 1
ATOM 5092 N N . PRO A 1 683 ? -23.788 17.575 7.731 1.00 75.31 683 PRO A N 1
ATOM 5093 C CA . PRO A 1 683 ? -24.904 18.424 7.295 1.00 75.31 683 PRO A CA 1
ATOM 5094 C C . PRO A 1 683 ? -26.055 17.657 6.618 1.00 75.31 683 PRO A C 1
ATOM 5096 O O . PRO A 1 683 ? -27.145 18.206 6.455 1.00 75.31 683 PRO A O 1
ATOM 5099 N N . PHE A 1 684 ? -25.855 16.390 6.251 1.00 80.69 684 PHE A N 1
ATOM 5100 C CA . PHE A 1 684 ? -26.792 15.615 5.434 1.00 80.69 684 PHE A CA 1
ATOM 5101 C C . PHE A 1 684 ? -28.069 15.218 6.197 1.00 80.69 684 PHE A C 1
ATOM 5103 O O . PHE A 1 684 ? -29.168 15.545 5.744 1.00 80.69 684 PHE A O 1
ATOM 5110 N N . SER A 1 685 ? -27.923 14.608 7.381 1.00 81.88 685 SER A N 1
ATOM 5111 C CA . SER A 1 685 ? -29.002 14.195 8.307 1.00 81.88 685 SER A CA 1
ATOM 5112 C C . SER A 1 685 ? -30.087 13.294 7.684 1.00 81.88 685 SER A C 1
ATOM 5114 O O . SER A 1 685 ? -31.273 13.413 7.995 1.00 81.88 685 SER A O 1
ATOM 5116 N N . ILE A 1 686 ? -29.680 12.399 6.785 1.00 77.88 686 ILE A N 1
ATOM 5117 C CA . ILE A 1 686 ? -30.537 11.521 5.983 1.00 7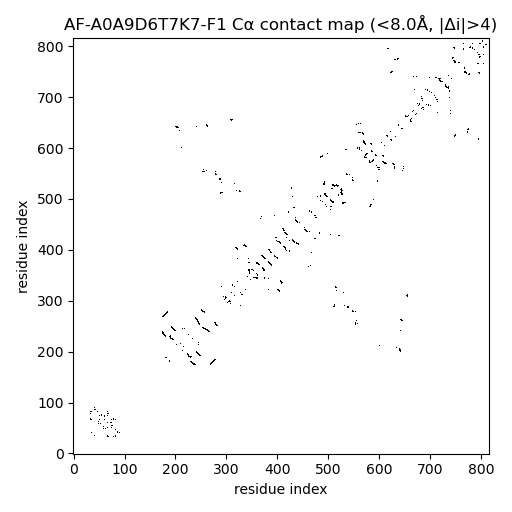7.88 686 ILE A CA 1
ATOM 5118 C C . ILE A 1 686 ? -30.534 10.095 6.561 1.00 77.88 686 ILE A C 1
ATOM 5120 O O . ILE A 1 686 ? -29.458 9.530 6.765 1.00 77.88 686 ILE A O 1
ATOM 5124 N N . PRO A 1 687 ? -31.695 9.448 6.768 1.00 74.38 687 PRO A N 1
ATOM 5125 C CA . PRO A 1 687 ? -31.738 8.026 7.097 1.00 74.38 687 PRO A CA 1
ATOM 5126 C C . PRO A 1 687 ? -31.034 7.160 6.040 1.00 74.38 687 PRO A C 1
ATOM 5128 O O . PRO A 1 687 ? -31.124 7.424 4.840 1.00 74.38 687 PRO A O 1
ATOM 5131 N N . LEU A 1 688 ? -30.374 6.086 6.479 1.00 65.31 688 LEU A N 1
ATOM 5132 C CA . LEU A 1 688 ? -29.831 5.075 5.569 1.00 65.31 688 LEU A CA 1
ATOM 5133 C C . LEU A 1 688 ? -30.973 4.396 4.791 1.00 65.31 688 LEU A C 1
ATOM 5135 O O . LEU A 1 688 ? -32.020 4.094 5.361 1.00 65.31 688 LEU A O 1
ATOM 5139 N N . GLY A 1 689 ? -30.758 4.137 3.498 1.00 62.69 689 GLY A N 1
ATOM 5140 C CA . GLY A 1 689 ? -31.725 3.442 2.637 1.00 62.69 689 GLY A CA 1
ATOM 5141 C C . GLY A 1 689 ? -32.776 4.322 1.945 1.00 62.69 689 GLY A C 1
ATOM 5142 O O . GLY A 1 689 ? -33.716 3.781 1.368 1.00 62.69 689 GLY A O 1
ATOM 5143 N N . VAL A 1 690 ? -32.647 5.655 1.964 1.00 67.69 690 VAL A N 1
ATOM 5144 C CA . VAL A 1 690 ? -33.477 6.524 1.104 1.00 67.69 690 VAL A CA 1
ATOM 5145 C C . VAL A 1 690 ? -33.084 6.422 -0.379 1.00 67.69 690 VAL A C 1
ATOM 5147 O O . VAL A 1 690 ? -31.966 6.038 -0.718 1.00 67.69 690 VAL A O 1
ATOM 5150 N N . GLY A 1 691 ? -33.996 6.818 -1.272 1.00 68.00 691 GLY A N 1
ATOM 5151 C CA . GLY A 1 691 ? -33.734 6.893 -2.713 1.00 68.00 691 GLY A CA 1
ATOM 5152 C C . GLY A 1 691 ? -32.791 8.035 -3.120 1.00 68.00 691 GLY A C 1
ATOM 5153 O O . GLY A 1 691 ? -32.656 9.039 -2.418 1.00 68.00 691 GLY A O 1
ATOM 5154 N N . ALA A 1 692 ? -32.183 7.896 -4.303 1.00 67.38 692 ALA A N 1
ATOM 5155 C CA . ALA A 1 692 ? -31.145 8.793 -4.824 1.00 67.38 692 ALA A CA 1
ATOM 5156 C C . ALA A 1 692 ? -31.556 10.278 -4.926 1.00 67.38 692 ALA A C 1
ATOM 5158 O O . ALA A 1 692 ? -30.709 11.150 -4.783 1.00 67.38 692 ALA A O 1
ATOM 5159 N N . GLU A 1 693 ? -32.842 10.585 -5.112 1.00 67.56 693 GLU A N 1
ATOM 5160 C CA . GLU A 1 693 ? -33.364 11.963 -5.152 1.00 67.56 693 GLU A CA 1
ATOM 5161 C C . GLU A 1 693 ? -33.177 12.703 -3.811 1.00 67.56 693 GLU A C 1
ATOM 5163 O O . GLU A 1 693 ? -32.763 13.862 -3.783 1.00 67.56 693 GLU A O 1
ATOM 5168 N N . ALA A 1 694 ? -33.397 12.017 -2.683 1.00 69.56 694 ALA A N 1
ATOM 5169 C CA . ALA A 1 694 ? -33.202 12.590 -1.349 1.00 69.56 694 ALA A CA 1
ATOM 5170 C C . ALA A 1 694 ? -31.713 12.771 -1.006 1.00 69.56 694 ALA A C 1
ATOM 5172 O O . ALA A 1 694 ? -31.348 13.719 -0.310 1.00 69.56 694 ALA A O 1
ATOM 5173 N N . VAL A 1 695 ? -30.854 11.889 -1.530 1.00 69.81 695 VAL A N 1
ATOM 5174 C CA . VAL A 1 695 ? -29.394 12.055 -1.497 1.00 69.81 695 VAL A CA 1
ATOM 5175 C C . VAL A 1 695 ? -28.979 13.276 -2.317 1.00 69.81 695 VAL A C 1
ATOM 5177 O O . VAL A 1 695 ? -28.273 14.137 -1.798 1.00 69.81 695 VAL A O 1
ATOM 5180 N N . ALA A 1 696 ? -29.457 13.389 -3.558 1.00 69.81 696 ALA A N 1
ATOM 5181 C CA . ALA A 1 696 ? -29.098 14.471 -4.466 1.00 69.81 696 ALA A CA 1
ATOM 5182 C C . ALA A 1 696 ? -29.445 15.851 -3.891 1.00 69.81 696 ALA A C 1
ATOM 5184 O O . ALA A 1 696 ? -28.581 16.721 -3.853 1.00 69.81 696 ALA A O 1
ATOM 5185 N N . LEU A 1 697 ? -30.653 16.021 -3.341 1.00 72.19 697 LEU A N 1
ATOM 5186 C CA . LEU A 1 697 ? -31.085 17.272 -2.706 1.00 72.19 697 LEU A CA 1
ATOM 5187 C C . LEU A 1 697 ? -30.253 17.634 -1.458 1.00 72.19 697 LEU A C 1
ATOM 5189 O O . LEU A 1 697 ? -30.059 18.808 -1.146 1.00 72.19 697 LEU A O 1
ATOM 5193 N N . ALA A 1 698 ? -29.756 16.641 -0.716 1.00 75.88 698 ALA A N 1
ATOM 5194 C CA . ALA A 1 698 ? -28.908 16.875 0.453 1.00 75.88 698 ALA A CA 1
ATOM 5195 C C . ALA A 1 698 ? -27.451 17.197 0.078 1.00 75.88 698 ALA A C 1
ATOM 5197 O O . ALA A 1 698 ? -26.822 18.011 0.755 1.00 75.88 698 ALA A O 1
ATOM 5198 N N . VAL A 1 699 ? -26.936 16.606 -1.006 1.00 75.62 699 VAL A N 1
ATOM 5199 C CA . VAL A 1 699 ? -25.646 16.973 -1.612 1.00 75.62 699 VAL A CA 1
ATOM 5200 C C . VAL A 1 699 ? -25.724 18.381 -2.204 1.00 75.62 699 VAL A C 1
ATOM 5202 O O . VAL A 1 699 ? -24.886 19.213 -1.875 1.00 75.62 699 VAL A O 1
ATOM 5205 N N . GLU A 1 700 ? -26.759 18.693 -2.988 1.00 73.06 700 GLU A N 1
ATOM 5206 C CA . GLU A 1 700 ? -27.008 20.036 -3.527 1.00 73.06 700 GLU A CA 1
ATOM 5207 C C . GLU A 1 700 ? -27.073 21.085 -2.408 1.00 73.06 700 GLU A C 1
ATOM 5209 O O . GLU A 1 700 ? -26.378 22.100 -2.483 1.00 73.06 700 GLU A O 1
ATOM 5214 N N . ARG A 1 701 ? -27.816 20.806 -1.324 1.00 74.81 701 ARG A N 1
ATOM 5215 C CA . ARG A 1 701 ? -27.858 21.681 -0.145 1.00 74.81 701 ARG A CA 1
ATOM 5216 C C . ARG A 1 701 ? -26.456 21.946 0.405 1.00 74.81 701 ARG A C 1
ATOM 5218 O O . ARG A 1 701 ? -26.077 23.108 0.486 1.00 74.81 701 ARG A O 1
ATOM 5225 N N . HIS A 1 702 ? -25.678 20.905 0.709 1.00 82.00 702 HIS A N 1
ATOM 5226 C CA . HIS A 1 702 ? -24.303 21.036 1.211 1.00 82.00 702 HIS A CA 1
ATOM 5227 C C . HIS A 1 702 ? -23.409 21.867 0.268 1.00 82.00 702 HIS A C 1
ATOM 5229 O O . HIS A 1 702 ? -22.748 22.807 0.708 1.00 82.00 702 HIS A O 1
ATOM 5235 N N . MET A 1 703 ? -23.454 21.604 -1.043 1.00 76.31 703 MET A N 1
ATOM 5236 C CA . MET A 1 703 ? -22.689 22.377 -2.029 1.00 76.31 703 MET A CA 1
ATOM 5237 C C . MET A 1 703 ? -23.132 23.851 -2.103 1.00 76.31 703 MET A C 1
ATOM 5239 O O . MET A 1 703 ? -22.300 24.725 -2.348 1.00 76.31 703 MET A O 1
ATOM 5243 N N . SER A 1 704 ? -24.414 24.147 -1.872 1.00 68.38 704 SER A N 1
ATOM 5244 C CA . SER A 1 704 ? -24.950 25.516 -1.882 1.00 68.38 704 SER A CA 1
ATOM 5245 C C . SER A 1 704 ? -24.726 26.290 -0.571 1.00 68.38 704 SER A C 1
ATOM 5247 O O . SER A 1 704 ? -24.478 27.493 -0.618 1.00 68.38 704 SER A O 1
ATOM 5249 N N . GLU A 1 705 ? -24.784 25.618 0.585 1.00 71.81 705 GLU A N 1
ATOM 5250 C CA . GLU A 1 705 ? -24.698 26.229 1.920 1.00 71.81 705 GLU A CA 1
ATOM 5251 C C . GLU A 1 705 ? -23.245 26.357 2.409 1.00 71.81 705 GLU A C 1
ATOM 5253 O O . GLU A 1 705 ? -22.869 27.413 2.918 1.00 71.81 705 GLU A O 1
ATOM 5258 N N . ASP A 1 706 ? -22.416 25.323 2.216 1.00 68.69 706 ASP A N 1
ATOM 5259 C CA . ASP A 1 706 ? -21.030 25.289 2.713 1.00 68.69 706 ASP A CA 1
ATOM 5260 C C . ASP A 1 706 ? -19.996 25.701 1.646 1.00 68.69 706 ASP A C 1
ATOM 5262 O O . ASP A 1 706 ? -18.969 26.300 1.974 1.00 68.69 706 ASP A O 1
ATOM 5266 N N . ALA A 1 707 ? -20.259 25.404 0.365 1.00 62.84 707 ALA A N 1
ATOM 5267 C CA . ALA A 1 707 ? -19.347 25.692 -0.752 1.00 62.84 707 ALA A CA 1
ATOM 5268 C C . ALA A 1 707 ? -19.823 26.820 -1.694 1.00 62.84 707 ALA A C 1
ATOM 5270 O O . ALA A 1 707 ? -19.113 27.153 -2.642 1.00 62.84 707 ALA A O 1
ATOM 5271 N N . TYR A 1 708 ? -20.988 27.432 -1.435 1.00 65.25 708 TYR A N 1
ATOM 5272 C CA . TYR A 1 708 ? -21.566 28.546 -2.212 1.00 65.25 708 TYR A CA 1
ATOM 5273 C C . TYR A 1 708 ? -21.717 28.276 -3.726 1.00 65.25 708 TYR A C 1
ATOM 5275 O O . TYR A 1 708 ? -21.750 29.205 -4.539 1.00 65.25 708 TYR A O 1
ATOM 5283 N N . MET A 1 709 ? -21.819 27.005 -4.127 1.00 62.62 709 MET A N 1
ATOM 5284 C CA . MET A 1 709 ? -21.908 26.607 -5.532 1.00 62.62 709 MET A CA 1
ATOM 5285 C C . MET A 1 709 ? -23.278 26.936 -6.132 1.00 62.62 709 MET A C 1
ATOM 5287 O O . MET A 1 709 ? -24.322 26.658 -5.549 1.00 62.62 709 MET A O 1
ATOM 5291 N N . VAL A 1 710 ? -23.263 27.490 -7.349 1.00 51.00 710 VAL A N 1
ATOM 5292 C CA . VAL A 1 710 ? -24.468 27.893 -8.108 1.00 51.00 710 VAL A CA 1
ATOM 5293 C C . VAL A 1 710 ? -24.918 26.805 -9.105 1.00 51.00 710 VAL A C 1
ATOM 5295 O O . VAL A 1 710 ? -25.938 26.950 -9.772 1.00 51.00 710 VAL A O 1
ATOM 5298 N N . SER A 1 711 ? -24.160 25.709 -9.225 1.00 49.53 711 SER A N 1
ATOM 5299 C CA . SER A 1 711 ? -24.482 24.570 -10.096 1.00 49.53 711 SER A CA 1
ATOM 5300 C C . SER A 1 711 ? -25.124 23.438 -9.285 1.00 49.53 711 SER A C 1
ATOM 5302 O O . SER A 1 711 ? -24.536 23.054 -8.271 1.00 49.53 711 SER A O 1
ATOM 5304 N N . PRO A 1 712 ? -26.258 22.863 -9.727 1.00 49.16 712 PRO A N 1
ATOM 5305 C CA . PRO A 1 712 ? -26.855 21.696 -9.083 1.00 49.16 712 PRO A CA 1
ATOM 5306 C C . PRO A 1 712 ? -25.982 20.443 -9.262 1.00 49.16 712 PRO A C 1
ATOM 5308 O O . PRO A 1 712 ? -25.161 20.366 -10.183 1.00 49.16 712 PRO A O 1
ATOM 5311 N N . TYR A 1 713 ? -26.189 19.459 -8.386 1.00 51.62 713 TYR A N 1
ATOM 5312 C CA . TYR A 1 713 ? -25.597 18.120 -8.469 1.00 51.62 713 TYR A CA 1
ATOM 5313 C C . TYR A 1 713 ? -26.431 17.223 -9.398 1.00 51.62 713 TYR A C 1
ATOM 5315 O O . TYR A 1 713 ? -27.646 17.123 -9.229 1.00 51.62 713 TYR A O 1
ATOM 5323 N N . ASP A 1 714 ? -25.783 16.555 -10.356 1.00 52.72 714 ASP A N 1
ATOM 5324 C CA . ASP A 1 714 ? -26.429 15.631 -11.298 1.00 52.72 714 ASP A CA 1
ATOM 5325 C C . ASP A 1 714 ? -25.889 14.194 -11.121 1.00 52.72 714 ASP A C 1
ATOM 5327 O O . ASP A 1 714 ? -24.827 13.868 -11.660 1.00 52.72 714 ASP A O 1
ATOM 5331 N N . PRO A 1 715 ? -26.611 13.305 -10.407 1.00 47.94 715 PRO A N 1
ATOM 5332 C CA . PRO A 1 715 ? -26.184 11.922 -10.193 1.00 47.94 715 PRO A CA 1
ATOM 5333 C C . PRO A 1 715 ? -26.255 11.041 -11.454 1.00 47.94 715 PRO A C 1
ATOM 5335 O O . PRO A 1 715 ? -25.783 9.906 -11.419 1.00 47.94 715 PRO A O 1
ATOM 5338 N N . ALA A 1 716 ? -26.840 11.512 -12.564 1.00 44.56 716 ALA A N 1
ATOM 5339 C CA . ALA A 1 716 ? -26.837 10.781 -13.833 1.00 44.56 716 ALA A CA 1
ATOM 5340 C C . ALA A 1 716 ? -25.581 11.070 -14.681 1.00 44.56 716 ALA A C 1
ATOM 5342 O O . ALA A 1 716 ? -25.252 10.296 -15.582 1.00 44.56 716 ALA A O 1
ATOM 5343 N N . ASN A 1 717 ? -24.852 12.153 -14.391 1.00 46.94 717 ASN A N 1
ATOM 5344 C CA . ASN A 1 717 ? -23.714 12.626 -15.181 1.00 46.94 717 ASN A CA 1
ATOM 5345 C C . ASN A 1 717 ? -22.364 12.181 -14.587 1.00 46.94 717 ASN A C 1
ATOM 5347 O O . ASN A 1 717 ? -21.482 12.987 -14.298 1.00 46.94 717 ASN A O 1
ATOM 5351 N N . ALA A 1 718 ? -22.183 10.865 -14.435 1.00 38.28 718 ALA A N 1
ATOM 5352 C CA . ALA A 1 718 ? -20.980 10.255 -13.847 1.00 38.28 718 ALA A CA 1
ATOM 5353 C C . ALA A 1 718 ? -19.659 10.560 -14.599 1.00 38.28 718 ALA A C 1
ATOM 5355 O O . ALA A 1 718 ? -18.576 10.350 -14.057 1.00 38.28 718 ALA A O 1
ATOM 5356 N N . LEU A 1 719 ? -19.733 11.072 -15.835 1.00 38.59 719 LEU A N 1
ATOM 5357 C CA . LEU A 1 719 ? -18.578 11.542 -16.617 1.00 38.59 719 LEU A CA 1
ATOM 5358 C C . LEU A 1 719 ? -18.198 13.008 -16.327 1.00 38.59 719 LEU A C 1
ATOM 5360 O O . LEU A 1 719 ? -17.282 13.526 -16.964 1.00 38.59 719 LEU A O 1
ATOM 5364 N N . GLY A 1 720 ? -18.934 13.682 -15.431 1.00 43.22 720 GLY A N 1
ATOM 5365 C CA . GLY A 1 720 ? -18.728 15.066 -14.992 1.00 43.22 720 GLY A CA 1
ATOM 5366 C C . GLY A 1 720 ? -18.647 16.100 -16.115 1.00 43.22 720 GLY A C 1
ATOM 5367 O O . GLY A 1 720 ? -18.063 17.172 -15.943 1.00 43.22 720 GLY A O 1
ATOM 5368 N N . LEU A 1 721 ? -19.249 15.790 -17.265 1.00 38.34 721 LEU A N 1
ATOM 5369 C CA . LEU A 1 721 ? -19.336 16.680 -18.412 1.00 38.34 721 LEU A CA 1
ATOM 5370 C C . LEU A 1 721 ? -20.376 17.760 -18.115 1.00 38.34 721 LEU A C 1
ATOM 5372 O O . LEU A 1 721 ? -21.560 17.595 -18.412 1.00 38.34 721 LEU A O 1
ATOM 5376 N N . ILE A 1 722 ? -19.939 18.883 -17.543 1.00 40.50 722 ILE A N 1
ATOM 5377 C CA . ILE A 1 722 ? -20.753 20.101 -17.532 1.00 40.50 722 ILE A CA 1
ATOM 5378 C C . ILE A 1 722 ? -21.006 20.478 -18.998 1.00 40.50 722 ILE A C 1
ATOM 5380 O O . ILE A 1 722 ? -20.058 20.742 -19.743 1.00 40.50 722 ILE A O 1
ATOM 5384 N N . ASP A 1 723 ? -22.273 20.501 -19.424 1.00 39.09 723 ASP A N 1
ATOM 5385 C CA . ASP A 1 723 ? -22.639 20.877 -20.793 1.00 39.09 723 ASP A CA 1
ATOM 5386 C C . ASP A 1 723 ? -22.542 22.396 -21.006 1.00 39.09 723 ASP A C 1
ATOM 5388 O O . ASP A 1 723 ? -23.529 23.128 -21.145 1.00 39.09 723 ASP A O 1
ATOM 5392 N N . PHE A 1 724 ? -21.302 22.874 -21.081 1.00 41.44 724 PHE A N 1
ATOM 5393 C CA . PHE A 1 724 ? -20.998 24.235 -21.487 1.00 41.44 724 PHE A CA 1
ATOM 5394 C C . PHE A 1 724 ? -21.305 24.504 -22.974 1.00 41.44 724 PHE A C 1
ATOM 5396 O O . PHE A 1 724 ? -21.157 25.650 -23.399 1.00 41.44 724 PHE A O 1
ATOM 5403 N N . THR A 1 725 ? -21.763 23.529 -23.780 1.00 37.66 725 THR A N 1
ATOM 5404 C CA . THR A 1 725 ? -22.143 23.801 -25.182 1.00 37.66 725 THR A CA 1
ATOM 5405 C C . THR A 1 725 ? -23.403 24.667 -25.254 1.00 37.66 725 THR A C 1
ATOM 5407 O O . THR A 1 725 ? -23.493 25.547 -26.110 1.00 37.66 725 THR A O 1
ATOM 5410 N N . SER A 1 726 ? -24.296 24.537 -24.264 1.00 36.19 726 SER A N 1
ATOM 5411 C CA . SER A 1 726 ? -25.422 25.453 -24.019 1.00 36.19 726 SER A CA 1
ATOM 5412 C C . SER A 1 726 ? -24.995 26.908 -23.741 1.00 36.19 726 SER A C 1
ATOM 5414 O O . SER A 1 726 ? -25.783 27.835 -23.939 1.00 36.19 726 SER A O 1
ATOM 5416 N N . LEU A 1 727 ? -23.735 27.115 -23.336 1.00 35.16 727 LEU A N 1
ATOM 5417 C CA . LEU A 1 727 ? -23.093 28.409 -23.080 1.00 35.16 727 LEU A CA 1
ATOM 5418 C C . LEU A 1 727 ? -22.020 28.774 -24.130 1.00 35.16 727 LEU A C 1
ATOM 5420 O O . LEU A 1 727 ? -21.420 29.843 -24.039 1.00 35.16 727 LEU A O 1
ATOM 5424 N N . GLY A 1 728 ? -21.801 27.925 -25.143 1.00 28.00 728 GLY A N 1
ATOM 5425 C CA . GLY A 1 728 ? -20.899 28.173 -26.275 1.00 28.00 728 GLY A CA 1
ATOM 5426 C C . GLY A 1 728 ? -19.455 27.661 -26.148 1.00 28.00 728 GLY A C 1
ATOM 5427 O O . GLY A 1 728 ? -18.645 27.988 -27.015 1.00 28.00 728 GLY A O 1
ATOM 5428 N N . TYR A 1 729 ? -19.116 26.864 -25.130 1.00 36.81 729 TYR A N 1
ATOM 5429 C CA . TYR A 1 729 ? -17.760 26.319 -24.932 1.00 36.81 729 TYR A CA 1
ATOM 5430 C C . TYR A 1 729 ? -17.670 24.824 -25.281 1.00 36.81 729 TYR A C 1
ATOM 5432 O O . TYR A 1 729 ? -18.677 24.124 -25.390 1.00 36.81 729 TYR A O 1
ATOM 5440 N N . ALA A 1 730 ? -16.444 24.326 -25.467 1.00 33.44 730 ALA A N 1
ATOM 5441 C CA . ALA A 1 730 ? -16.176 22.906 -25.688 1.00 33.44 730 ALA A CA 1
ATOM 5442 C C . ALA A 1 730 ? -16.232 22.117 -24.367 1.00 33.44 730 ALA A C 1
ATOM 5444 O O . ALA A 1 730 ? -15.787 22.609 -23.333 1.00 33.44 730 ALA A O 1
ATOM 5445 N N . ALA A 1 731 ? -16.751 20.889 -24.414 1.00 37.22 731 ALA A N 1
ATOM 5446 C CA . ALA A 1 731 ? -16.864 20.030 -23.240 1.00 37.22 731 ALA A CA 1
ATOM 5447 C C . ALA A 1 731 ? -15.499 19.458 -22.809 1.00 37.22 731 ALA A C 1
ATOM 5449 O O . ALA A 1 731 ? -14.729 18.974 -23.640 1.00 37.22 731 ALA A O 1
ATOM 5450 N N . THR A 1 732 ? -15.228 19.480 -21.504 1.00 38.72 732 THR A N 1
ATOM 5451 C CA . THR A 1 732 ? -14.014 18.941 -20.870 1.00 38.72 732 THR A CA 1
ATOM 5452 C C . THR A 1 732 ? -14.384 17.772 -19.949 1.00 38.72 732 THR A C 1
ATOM 5454 O O . THR A 1 732 ? -15.202 17.976 -19.050 1.00 38.72 732 THR A O 1
ATOM 5457 N N . PRO A 1 733 ? -13.823 16.561 -20.134 1.00 38.19 733 PRO A N 1
ATOM 5458 C CA . PRO A 1 733 ? -14.142 15.410 -19.292 1.00 38.19 733 PRO A CA 1
ATOM 5459 C C . PRO A 1 733 ? -13.492 15.544 -17.908 1.00 38.19 733 PRO A C 1
ATOM 5461 O O . PRO A 1 733 ? -12.295 15.313 -17.749 1.00 38.19 733 PRO A O 1
ATOM 5464 N N . PHE A 1 734 ? -14.288 15.900 -16.900 1.00 40.06 734 PHE A N 1
ATOM 5465 C CA . PHE A 1 734 ? -13.879 15.876 -15.496 1.00 40.06 734 PHE A CA 1
ATOM 5466 C C . PHE A 1 734 ? -14.438 14.626 -14.821 1.00 40.06 734 PHE A C 1
ATOM 5468 O O . PHE A 1 734 ? -15.649 14.493 -14.691 1.00 40.06 734 PHE A O 1
ATOM 5475 N N . ILE A 1 735 ? -13.590 13.736 -14.307 1.00 38.38 735 ILE A N 1
ATOM 5476 C CA . ILE A 1 735 ? -14.079 12.634 -13.464 1.00 38.38 735 ILE A CA 1
ATOM 5477 C C . ILE A 1 735 ? -14.707 13.235 -12.191 1.00 38.38 735 ILE A C 1
ATOM 5479 O O . ILE A 1 735 ? -14.033 13.932 -11.434 1.00 38.38 735 ILE A O 1
ATOM 5483 N N . GLY A 1 736 ? -16.003 12.980 -11.976 1.00 44.69 736 GLY A N 1
ATOM 5484 C CA . GLY A 1 736 ? -16.761 13.368 -10.779 1.00 44.69 736 GLY A CA 1
ATOM 5485 C C . GLY A 1 736 ? -17.767 14.516 -10.961 1.00 44.69 736 GLY A C 1
ATOM 5486 O O . GLY A 1 736 ? -18.865 14.430 -10.423 1.00 44.69 736 GLY A O 1
ATOM 5487 N N . GLY A 1 737 ? -17.446 15.564 -11.727 1.00 50.34 737 GLY A N 1
ATOM 5488 C CA . GLY A 1 737 ? -18.352 16.709 -11.941 1.00 50.34 737 GLY A CA 1
ATOM 5489 C C . GLY A 1 737 ? -18.689 17.537 -10.678 1.00 50.34 737 GLY A C 1
ATOM 5490 O O . GLY A 1 737 ? -18.040 17.391 -9.636 1.00 50.34 737 GLY A O 1
ATOM 5491 N N . PRO A 1 738 ? -19.685 18.447 -10.748 1.00 52.91 738 PRO A N 1
ATOM 5492 C CA . PRO A 1 738 ? -20.125 19.248 -9.602 1.00 52.91 738 PRO A CA 1
ATOM 5493 C C . PRO A 1 738 ? -20.811 18.385 -8.532 1.00 52.91 738 PRO A C 1
ATOM 5495 O O . PRO A 1 738 ? -21.782 17.698 -8.829 1.00 52.91 738 PRO A O 1
ATOM 5498 N N . GLY A 1 739 ? -20.350 18.465 -7.279 1.00 62.09 739 GLY A N 1
ATOM 5499 C CA . GLY A 1 739 ? -20.966 17.774 -6.132 1.00 62.09 739 GLY A CA 1
ATOM 5500 C C . GLY A 1 739 ? -20.432 16.367 -5.832 1.00 62.09 739 GLY A C 1
ATOM 5501 O O . GLY A 1 739 ? -21.014 15.650 -5.018 1.00 62.09 739 GLY A O 1
ATOM 5502 N N . ASN A 1 740 ? -19.315 15.963 -6.441 1.00 75.69 740 ASN A N 1
ATOM 5503 C CA . ASN A 1 740 ? -18.583 14.771 -6.021 1.00 75.69 740 ASN A CA 1
ATOM 5504 C C . ASN A 1 740 ? -17.727 15.049 -4.771 1.00 75.69 740 ASN A C 1
ATOM 5506 O O . ASN A 1 740 ? -16.903 15.967 -4.766 1.00 75.69 740 ASN A O 1
ATOM 5510 N N . CYS A 1 741 ? -17.882 14.234 -3.725 1.00 83.81 741 CYS A N 1
ATOM 5511 C CA . CYS A 1 741 ? -17.161 14.394 -2.465 1.00 83.81 741 CYS A CA 1
ATOM 5512 C C . CYS A 1 741 ? -15.638 14.298 -2.651 1.00 83.81 741 CYS A C 1
ATOM 5514 O O . CYS A 1 741 ? -14.903 15.119 -2.103 1.00 83.81 741 CYS A O 1
ATOM 5516 N N . ALA A 1 742 ? -15.147 13.334 -3.437 1.00 84.44 742 ALA A N 1
ATOM 5517 C CA . ALA A 1 742 ? -13.713 13.102 -3.603 1.00 84.44 742 ALA A CA 1
ATOM 5518 C C . ALA A 1 742 ? -13.020 14.245 -4.361 1.00 84.44 742 ALA A C 1
ATOM 5520 O O . ALA A 1 742 ? -11.910 14.628 -3.991 1.00 84.44 742 ALA A O 1
ATOM 5521 N N . THR A 1 743 ? -13.685 14.852 -5.350 1.00 77.56 743 THR A N 1
ATOM 5522 C CA . THR A 1 743 ? -13.145 15.995 -6.109 1.00 77.56 743 THR A CA 1
ATOM 5523 C C . THR A 1 743 ? -12.756 17.163 -5.198 1.00 77.56 743 THR A C 1
ATOM 5525 O O . THR A 1 743 ? -11.700 17.767 -5.389 1.00 77.56 743 THR A O 1
ATOM 5528 N N . CYS A 1 744 ? -13.562 17.455 -4.170 1.00 81.06 744 CYS A N 1
ATOM 5529 C CA . CYS A 1 744 ? -13.299 18.562 -3.248 1.00 81.06 744 CYS A CA 1
ATOM 5530 C C . CYS A 1 744 ? -12.553 18.149 -1.966 1.00 81.06 744 CYS A C 1
ATOM 5532 O O . CYS A 1 744 ? -11.730 18.925 -1.482 1.00 81.06 744 CYS A O 1
ATOM 5534 N N . HIS A 1 745 ? -12.796 16.957 -1.413 1.00 90.19 745 HIS A N 1
ATOM 5535 C CA . HIS A 1 745 ? -12.191 16.511 -0.146 1.00 90.19 745 HIS A CA 1
ATOM 5536 C C . HIS A 1 745 ? -10.880 15.731 -0.312 1.00 90.19 745 HIS A C 1
ATOM 5538 O O . HIS A 1 745 ? -10.127 15.603 0.651 1.00 90.19 745 HIS A O 1
ATOM 5544 N N . MET A 1 746 ? -10.584 15.217 -1.509 1.00 90.56 746 MET A N 1
ATOM 5545 C CA . MET A 1 746 ? -9.371 14.445 -1.805 1.00 90.56 746 MET A CA 1
ATOM 5546 C C . MET A 1 746 ? -8.580 15.051 -2.989 1.00 90.56 746 MET A C 1
ATOM 5548 O O . MET A 1 746 ? -8.267 14.342 -3.953 1.00 90.56 746 MET A O 1
ATOM 5552 N N . PRO A 1 747 ? -8.241 16.361 -2.958 1.00 86.50 747 PRO A N 1
ATOM 5553 C CA . PRO A 1 747 ? -7.548 17.036 -4.057 1.00 86.50 747 PRO A CA 1
ATOM 5554 C C . PRO A 1 747 ? -6.176 16.405 -4.344 1.00 86.50 747 PRO A C 1
ATOM 5556 O O . PRO A 1 747 ? -5.497 15.916 -3.439 1.00 86.50 747 PRO A O 1
ATOM 5559 N N . LYS A 1 748 ? -5.740 16.425 -5.610 1.00 85.50 748 LYS A N 1
ATOM 5560 C CA . LYS A 1 748 ? -4.491 15.782 -6.064 1.00 85.50 748 LYS A CA 1
ATOM 5561 C C . LYS A 1 748 ? -3.241 16.604 -5.719 1.00 85.50 748 LYS A C 1
ATOM 5563 O O . LYS A 1 748 ? -2.638 17.245 -6.581 1.00 85.50 748 LYS A O 1
ATOM 5568 N N . THR A 1 749 ? -2.868 16.608 -4.437 1.00 87.88 749 THR A N 1
ATOM 5569 C CA . THR A 1 749 ? -1.735 17.376 -3.888 1.00 87.88 749 THR A CA 1
ATOM 5570 C C . THR A 1 749 ? -0.366 16.743 -4.132 1.00 87.88 749 THR A C 1
ATOM 5572 O O . THR A 1 749 ? 0.641 17.455 -4.076 1.00 87.88 749 THR A O 1
ATOM 5575 N N . ALA A 1 750 ? -0.310 15.430 -4.378 1.00 88.31 750 ALA A N 1
ATOM 5576 C CA . ALA A 1 750 ? 0.924 14.657 -4.479 1.00 88.31 750 ALA A CA 1
ATOM 5577 C C . ALA A 1 750 ? 1.157 14.103 -5.892 1.00 88.31 750 ALA A C 1
ATOM 5579 O O . ALA A 1 750 ? 0.207 13.862 -6.636 1.00 88.31 750 ALA A O 1
ATOM 5580 N N . LYS A 1 751 ? 2.427 13.869 -6.258 1.00 79.75 751 LYS A N 1
ATOM 5581 C CA . LYS A 1 751 ? 2.788 13.314 -7.575 1.00 79.75 751 LYS A CA 1
ATOM 5582 C C . LYS A 1 751 ? 3.607 12.021 -7.544 1.00 79.75 751 LYS A C 1
ATOM 5584 O O . LYS A 1 751 ? 4.505 11.849 -6.716 1.00 79.75 751 LYS A O 1
ATOM 5589 N N . SER A 1 752 ? 3.326 11.148 -8.510 1.00 75.00 752 SER A N 1
ATOM 5590 C CA . SER A 1 752 ? 3.950 9.846 -8.757 1.00 75.00 752 SER A CA 1
ATOM 5591 C C . SER A 1 752 ? 5.045 9.872 -9.825 1.00 75.00 752 SER A C 1
ATOM 5593 O O . SER A 1 752 ? 5.794 8.894 -9.969 1.00 75.00 752 SER A O 1
ATOM 5595 N N . GLN A 1 753 ? 5.158 10.982 -10.555 1.00 66.12 753 GLN A N 1
ATOM 5596 C CA . GLN A 1 753 ? 6.131 11.180 -11.622 1.00 66.12 753 GLN A CA 1
ATOM 5597 C C . GLN A 1 753 ? 6.824 12.550 -11.578 1.00 66.12 753 GLN A C 1
ATOM 5599 O O . GLN A 1 753 ? 6.506 13.412 -10.762 1.00 66.12 753 GLN A O 1
ATOM 5604 N N . GLY A 1 754 ? 7.852 12.724 -12.416 1.00 52.62 754 GLY A N 1
ATOM 5605 C CA . GLY A 1 754 ? 8.699 13.920 -12.400 1.00 52.62 754 GLY A CA 1
ATOM 5606 C C . GLY A 1 754 ? 7.970 15.184 -12.857 1.00 52.62 754 GLY A C 1
ATOM 5607 O O . GLY A 1 754 ? 8.120 16.242 -12.238 1.00 52.62 754 GLY A O 1
ATOM 5608 N N . GLN A 1 755 ? 7.152 15.071 -13.905 1.00 57.09 755 GLN A N 1
ATOM 5609 C CA . GLN A 1 755 ? 6.371 16.180 -14.447 1.00 57.09 755 GLN A CA 1
ATOM 5610 C C . GLN A 1 755 ? 5.075 16.398 -13.657 1.00 57.09 755 GLN A C 1
ATOM 5612 O O . GLN A 1 755 ? 4.473 15.456 -13.150 1.00 57.09 755 GLN A O 1
ATOM 5617 N N . TRP A 1 756 ? 4.666 17.660 -13.560 1.00 57.19 756 TRP A N 1
ATOM 5618 C CA . TRP A 1 756 ? 3.316 18.047 -13.161 1.00 57.19 756 TRP A CA 1
ATOM 5619 C C . TRP A 1 756 ? 2.515 18.361 -14.427 1.00 57.19 756 TRP A C 1
ATOM 5621 O O . TRP A 1 756 ? 3.049 19.017 -15.328 1.00 57.19 756 TRP A O 1
ATOM 5631 N N . THR A 1 757 ? 1.245 17.971 -14.496 1.00 50.09 757 THR A N 1
ATOM 5632 C CA . THR A 1 757 ? 0.396 18.317 -15.642 1.00 50.09 757 THR A CA 1
ATOM 5633 C C . THR A 1 757 ? -0.181 19.730 -15.497 1.00 50.09 757 THR A C 1
ATOM 5635 O O . THR A 1 757 ? -0.485 20.209 -14.400 1.00 50.09 757 THR A O 1
ATOM 5638 N N . LYS A 1 758 ? -0.335 20.421 -16.634 1.00 48.75 758 LYS A N 1
ATOM 5639 C CA . LYS A 1 758 ? -1.177 21.618 -16.764 1.00 48.75 758 LYS A CA 1
ATOM 5640 C C . LYS A 1 758 ? -2.454 21.198 -17.473 1.00 48.75 758 LYS A C 1
ATOM 5642 O O . LYS A 1 758 ? -2.454 21.074 -18.694 1.00 48.75 758 LYS A O 1
ATOM 5647 N N . GLU A 1 759 ? -3.506 21.002 -16.691 1.00 39.50 759 GLU A N 1
ATOM 5648 C CA . GLU A 1 759 ? -4.759 20.309 -17.038 1.00 39.50 759 GLU A CA 1
ATOM 5649 C C . GLU A 1 759 ? -5.351 20.658 -18.411 1.00 39.50 759 GLU A C 1
ATOM 5651 O O . GLU A 1 759 ? -5.855 19.790 -19.108 1.00 39.50 759 GLU A O 1
ATOM 5656 N N . ASN A 1 760 ? -5.240 21.923 -18.828 1.00 38.00 760 ASN A N 1
ATOM 5657 C CA . ASN A 1 760 ? -5.869 22.438 -20.045 1.00 38.00 760 ASN A CA 1
ATOM 5658 C C . ASN A 1 760 ? -4.887 23.069 -21.054 1.00 38.00 760 ASN A C 1
ATOM 5660 O O . ASN A 1 760 ? -5.319 23.760 -21.976 1.00 38.00 760 ASN A O 1
ATOM 5664 N N . GLY A 1 761 ? -3.566 22.959 -20.853 1.00 36.88 761 GLY A N 1
ATOM 5665 C CA . GLY A 1 761 ? -2.537 23.635 -21.674 1.00 36.88 761 GLY A CA 1
ATOM 5666 C C . GLY A 1 761 ? -2.540 25.181 -21.632 1.00 36.88 761 GLY A C 1
ATOM 5667 O O . GLY A 1 761 ? -1.542 25.813 -21.982 1.00 36.88 761 GLY A O 1
ATOM 5668 N N . ARG A 1 762 ? -3.633 25.799 -21.164 1.00 33.72 762 ARG A N 1
ATOM 5669 C CA . ARG A 1 762 ? -3.817 27.241 -20.951 1.00 33.72 762 ARG A CA 1
ATOM 5670 C C . ARG A 1 762 ? -2.858 27.790 -19.880 1.00 33.72 762 ARG A C 1
ATOM 5672 O O . ARG A 1 762 ? -2.334 27.069 -19.030 1.00 33.72 762 ARG A O 1
ATOM 5679 N N . SER A 1 763 ? -2.632 29.104 -19.918 1.00 30.14 763 SER A N 1
ATOM 5680 C CA . SER A 1 763 ? -1.667 29.809 -19.061 1.00 30.14 763 SER A CA 1
ATOM 5681 C C . SER A 1 763 ? -2.156 30.006 -17.614 1.00 30.14 763 SER A C 1
ATOM 5683 O O . SER A 1 763 ? -2.493 31.118 -17.216 1.00 30.14 763 SER A O 1
ATOM 5685 N N . GLY A 1 764 ? -2.145 28.934 -16.816 1.00 38.94 764 GLY A N 1
ATOM 5686 C CA . GLY A 1 764 ? -2.301 28.963 -15.354 1.00 38.94 764 GLY A CA 1
ATOM 5687 C C . GLY A 1 764 ? -1.008 28.585 -14.613 1.00 38.94 764 GLY A C 1
ATOM 5688 O O . GLY A 1 764 ? -0.152 27.882 -15.159 1.00 38.94 764 GLY A O 1
ATOM 5689 N N . THR A 1 765 ? -0.852 29.066 -13.373 1.00 43.41 765 THR A N 1
ATOM 5690 C CA . THR A 1 765 ? 0.388 28.918 -12.572 1.00 43.41 765 THR A CA 1
ATOM 5691 C C . THR A 1 765 ? 0.369 27.785 -11.537 1.00 43.41 765 THR A C 1
ATOM 5693 O O . THR A 1 765 ? 1.323 27.673 -10.769 1.00 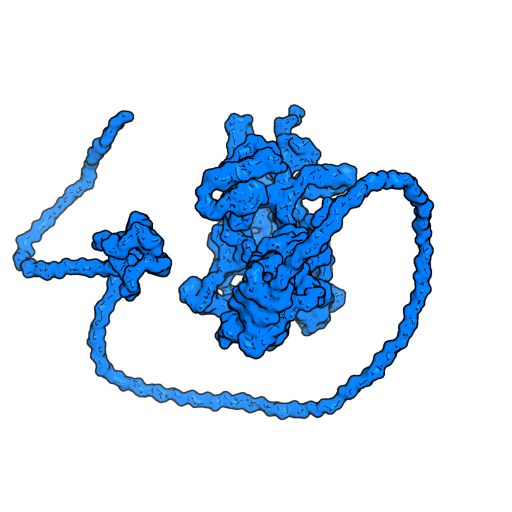43.41 765 THR A O 1
ATOM 5696 N N . ILE A 1 766 ? -0.687 26.967 -11.494 1.00 49.88 766 ILE A N 1
ATOM 5697 C CA . ILE A 1 766 ? -0.774 25.771 -10.638 1.00 49.88 766 ILE A CA 1
ATOM 5698 C C . ILE A 1 766 ? -0.564 24.507 -11.487 1.00 49.88 766 ILE A C 1
ATOM 5700 O O . ILE A 1 766 ? -0.701 24.523 -12.711 1.00 49.88 766 ILE A O 1
ATOM 5704 N N . MET A 1 767 ? -0.097 23.458 -10.822 1.00 55.28 767 MET A N 1
ATOM 5705 C CA . MET A 1 767 ? 0.503 22.252 -11.377 1.00 55.28 767 MET A CA 1
ATOM 5706 C C . MET A 1 767 ? -0.111 21.043 -10.663 1.00 55.28 767 MET A C 1
ATOM 5708 O O . MET A 1 767 ? -0.030 20.982 -9.438 1.00 55.28 767 MET A O 1
ATOM 5712 N N . TRP A 1 768 ? -0.737 20.117 -11.393 1.00 63.28 768 TRP A N 1
ATOM 5713 C CA . TRP A 1 768 ? -1.543 19.049 -10.786 1.00 63.28 768 TRP A CA 1
ATOM 5714 C C . TRP A 1 768 ? -0.783 17.754 -10.555 1.00 63.28 768 TRP A C 1
ATOM 5716 O O . TRP A 1 768 ? 0.003 17.310 -11.398 1.00 63.28 768 TRP A O 1
ATOM 5726 N N . GLY A 1 769 ? -1.027 17.169 -9.382 1.00 70.12 769 GLY A N 1
ATOM 5727 C CA . GLY A 1 769 ? -0.592 15.826 -9.040 1.00 70.12 769 GLY A CA 1
ATOM 5728 C C . GLY A 1 769 ? -1.491 14.750 -9.651 1.00 70.12 769 GLY A C 1
ATOM 5729 O O . GLY A 1 769 ? -2.558 15.025 -10.199 1.00 70.12 769 GLY A O 1
ATOM 5730 N N . ASP A 1 770 ? -1.061 13.504 -9.506 1.00 73.88 770 ASP A N 1
ATOM 5731 C CA . ASP A 1 770 ? -1.804 12.294 -9.871 1.00 73.88 770 ASP A CA 1
ATOM 5732 C C . ASP A 1 770 ? -2.334 11.541 -8.629 1.00 73.88 770 ASP A C 1
ATOM 5734 O O . ASP A 1 770 ? -3.244 10.723 -8.754 1.00 73.88 770 ASP A O 1
ATOM 5738 N N . ILE A 1 771 ? -1.833 11.858 -7.426 1.00 84.00 771 ILE A N 1
ATOM 5739 C CA . ILE A 1 771 ? -2.212 11.232 -6.153 1.00 84.00 771 ILE A CA 1
ATOM 5740 C C . ILE A 1 771 ? -3.038 12.207 -5.303 1.00 84.00 771 ILE A C 1
ATOM 5742 O O . ILE A 1 771 ? -2.576 13.286 -4.921 1.00 84.00 771 ILE A O 1
ATOM 5746 N N . SER A 1 772 ? -4.252 11.775 -4.965 1.00 88.81 772 SER A N 1
ATOM 5747 C CA . SER A 1 772 ? -5.171 12.441 -4.039 1.00 88.81 772 SER A CA 1
ATOM 5748 C C . SER A 1 772 ? -4.673 12.466 -2.594 1.00 88.81 772 SER A C 1
ATOM 5750 O O . SER A 1 772 ? -4.178 11.462 -2.074 1.00 88.81 772 SER A O 1
ATOM 5752 N N . SER A 1 773 ? -4.894 13.594 -1.918 1.00 93.06 773 SER A N 1
ATOM 5753 C CA . SER A 1 773 ? -4.751 13.693 -0.468 1.00 93.06 773 SER A CA 1
ATOM 5754 C C . SER A 1 773 ? -5.696 12.729 0.253 1.00 93.06 773 SER A C 1
ATOM 5756 O O . SER A 1 773 ? -6.831 12.521 -0.172 1.00 93.06 773 SER A O 1
ATOM 5758 N N . HIS A 1 774 ? -5.219 12.168 1.364 1.00 95.81 774 HIS A N 1
ATOM 5759 C CA . HIS A 1 774 ? -6.003 11.329 2.278 1.00 95.81 774 HIS A CA 1
ATOM 5760 C C . HIS A 1 774 ? -6.247 12.021 3.637 1.00 95.81 774 HIS A C 1
ATOM 5762 O O . HIS A 1 774 ? -6.466 11.356 4.645 1.00 95.81 774 HIS A O 1
ATOM 5768 N N . GLN A 1 775 ? -6.195 13.361 3.691 1.00 94.69 775 GLN A N 1
ATOM 5769 C CA . GLN A 1 775 ? -6.606 14.119 4.886 1.00 94.69 775 GLN A CA 1
ATOM 5770 C C . GLN A 1 775 ? -8.126 14.361 4.932 1.00 94.69 775 GLN A C 1
ATOM 5772 O O . GLN A 1 775 ? -8.666 14.649 5.998 1.00 94.69 775 GLN A O 1
ATOM 5777 N N . PHE A 1 776 ? -8.818 14.194 3.794 1.00 93.38 776 PHE A N 1
ATOM 5778 C CA . PHE A 1 776 ? -10.273 14.352 3.609 1.00 93.38 776 PHE A CA 1
ATOM 5779 C C . PHE A 1 776 ? -10.824 15.767 3.896 1.00 93.38 776 PHE A C 1
ATOM 5781 O O . PHE A 1 776 ? -12.039 15.971 3.973 1.00 93.38 776 PHE A O 1
ATOM 5788 N N . ALA A 1 777 ? -9.938 16.758 4.022 1.00 89.12 777 ALA A N 1
ATOM 5789 C CA . ALA A 1 777 ? -10.265 18.162 4.238 1.00 89.12 777 ALA A CA 1
ATOM 5790 C C . ALA A 1 777 ? -10.121 18.964 2.928 1.00 89.12 777 ALA A C 1
ATOM 5792 O O . ALA A 1 777 ? -9.095 18.840 2.255 1.00 89.12 777 ALA A O 1
ATOM 5793 N N . PRO A 1 778 ? -11.089 19.828 2.565 1.00 88.81 778 PRO A N 1
ATOM 5794 C CA . PRO A 1 778 ? -10.933 20.729 1.430 1.00 88.81 778 PRO A CA 1
ATOM 5795 C C . PRO A 1 778 ? -9.793 21.731 1.644 1.00 88.81 778 PRO A C 1
ATOM 5797 O O . PRO A 1 778 ? -9.648 22.329 2.713 1.00 88.81 778 PRO A O 1
ATOM 5800 N N . ILE A 1 779 ? -9.005 21.954 0.595 1.00 88.75 779 ILE A N 1
ATOM 5801 C CA . ILE A 1 779 ? -7.916 22.930 0.574 1.00 88.75 779 ILE A CA 1
ATOM 5802 C C . ILE A 1 779 ? -8.445 24.190 -0.103 1.00 88.75 779 ILE A C 1
ATOM 5804 O O . ILE A 1 779 ? -8.792 24.166 -1.284 1.00 88.75 779 ILE A O 1
ATOM 5808 N N . TRP A 1 780 ? -8.500 25.298 0.633 1.00 85.94 780 TRP A N 1
ATOM 5809 C CA . TRP A 1 780 ? -9.021 26.569 0.126 1.00 85.94 780 TRP A CA 1
ATOM 5810 C C . TRP A 1 780 ? -8.010 27.303 -0.780 1.00 85.94 780 TRP A C 1
ATOM 5812 O O . TRP A 1 780 ? -6.808 27.279 -0.492 1.00 85.94 780 TRP A O 1
ATOM 5822 N N . PRO A 1 781 ? -8.451 28.044 -1.821 1.00 81.38 781 PRO A N 1
ATOM 5823 C CA . PRO A 1 781 ? -7.564 28.832 -2.693 1.00 81.38 781 PRO A CA 1
ATOM 5824 C C . PRO A 1 781 ? -6.707 29.876 -1.962 1.00 81.38 781 PRO A C 1
ATOM 5826 O O . PRO A 1 781 ? -5.632 30.257 -2.435 1.00 81.38 781 PRO A O 1
ATOM 5829 N N . SER A 1 782 ? -7.144 30.310 -0.776 1.00 83.31 782 SER A N 1
ATOM 5830 C CA . SER A 1 782 ? -6.383 31.175 0.130 1.00 83.31 782 SER A CA 1
ATOM 5831 C C . SER A 1 782 ? -5.051 30.558 0.574 1.00 83.31 782 SER A C 1
ATOM 5833 O O . SER A 1 782 ? -4.080 31.295 0.733 1.00 83.31 782 SER A O 1
ATOM 5835 N N . VAL A 1 783 ? -4.960 29.229 0.698 1.00 88.00 783 VAL A N 1
ATOM 5836 C CA . VAL A 1 783 ? -3.732 28.508 1.077 1.00 88.00 783 VAL A CA 1
ATOM 5837 C C . VAL A 1 783 ? -2.693 28.591 -0.047 1.00 88.00 783 VAL A C 1
ATOM 5839 O O . VAL A 1 783 ? -1.577 29.072 0.165 1.00 88.00 783 VAL A O 1
ATOM 5842 N N . SER A 1 784 ? -3.076 28.226 -1.276 1.00 84.12 784 SER A N 1
ATOM 5843 C CA . SER A 1 784 ? -2.221 28.354 -2.468 1.00 84.12 784 SER A CA 1
ATOM 5844 C C . SER A 1 784 ? -1.804 29.808 -2.718 1.00 84.12 784 SER A C 1
ATOM 5846 O O . SER A 1 784 ? -0.656 30.079 -3.077 1.00 84.12 784 SER A O 1
ATOM 5848 N N . SER A 1 785 ? -2.718 30.752 -2.478 1.00 80.69 785 SER A N 1
ATOM 5849 C CA . SER A 1 785 ? -2.465 32.191 -2.608 1.00 80.69 785 SER A CA 1
ATOM 5850 C C . SER A 1 785 ? -1.474 32.703 -1.560 1.00 80.69 785 SER A C 1
ATOM 5852 O O . SER A 1 785 ? -0.540 33.422 -1.910 1.00 80.69 785 SER A O 1
ATOM 5854 N N . ALA A 1 786 ? -1.606 32.288 -0.296 1.00 85.19 786 ALA A N 1
ATOM 5855 C CA . ALA A 1 786 ? -0.665 32.634 0.770 1.00 85.19 786 ALA A CA 1
ATOM 5856 C C . ALA A 1 786 ? 0.745 32.101 0.472 1.00 85.19 786 ALA A C 1
ATOM 5858 O O . ALA A 1 786 ? 1.719 32.849 0.568 1.00 85.19 786 ALA A O 1
ATOM 5859 N N . MET A 1 787 ? 0.859 30.852 0.003 1.00 84.19 787 MET A N 1
ATOM 5860 C CA . MET A 1 787 ? 2.132 30.307 -0.478 1.00 84.19 787 MET A CA 1
ATOM 5861 C C . MET A 1 787 ? 2.708 31.119 -1.645 1.00 84.19 787 MET A C 1
ATOM 5863 O O . MET A 1 787 ? 3.918 31.355 -1.693 1.00 84.19 787 MET A O 1
ATOM 5867 N N . LYS A 1 788 ? 1.863 31.578 -2.581 1.00 81.25 788 LYS A N 1
ATOM 5868 C CA . LYS A 1 788 ? 2.330 32.373 -3.722 1.00 81.25 788 LYS A CA 1
ATOM 5869 C C . LYS A 1 788 ? 2.852 33.746 -3.300 1.00 81.25 788 LYS A C 1
ATOM 5871 O O . LYS A 1 788 ? 3.888 34.177 -3.803 1.00 81.25 788 LYS A O 1
ATOM 5876 N N . LEU A 1 789 ? 2.169 34.397 -2.358 1.00 82.88 789 LEU A N 1
ATOM 5877 C CA . LEU A 1 789 ? 2.584 35.667 -1.755 1.00 82.88 789 LEU A CA 1
ATOM 5878 C C . LEU A 1 789 ? 3.863 35.519 -0.915 1.00 82.88 789 LEU A C 1
ATOM 5880 O O . LEU A 1 789 ? 4.696 36.420 -0.917 1.00 82.88 789 LEU A O 1
ATOM 5884 N N . ALA A 1 790 ? 4.073 34.359 -0.285 1.00 85.50 790 ALA A N 1
ATOM 5885 C CA . ALA A 1 790 ? 5.323 33.990 0.384 1.00 85.50 790 ALA A CA 1
ATOM 5886 C C . ALA A 1 790 ? 6.485 33.659 -0.585 1.00 85.50 790 ALA A C 1
ATOM 5888 O O . ALA A 1 790 ? 7.544 33.211 -0.148 1.00 85.50 790 ALA A O 1
ATOM 5889 N N . GLY A 1 791 ? 6.311 33.863 -1.897 1.00 80.94 791 GLY A N 1
ATOM 5890 C CA . GLY A 1 791 ? 7.367 33.708 -2.900 1.00 80.94 791 GLY A CA 1
ATOM 5891 C C . GLY A 1 791 ? 7.665 32.266 -3.320 1.00 80.94 791 GLY A C 1
ATOM 5892 O O . GLY A 1 791 ? 8.667 32.036 -3.996 1.00 80.94 791 GLY A O 1
ATOM 5893 N N . GLN A 1 792 ? 6.817 31.296 -2.959 1.00 79.44 792 GLN A N 1
ATOM 5894 C CA . GLN A 1 792 ? 7.039 29.892 -3.310 1.00 79.44 792 GLN A CA 1
ATOM 5895 C C . GLN A 1 792 ? 7.024 29.673 -4.837 1.00 79.44 792 GLN A C 1
ATOM 5897 O O . GLN A 1 792 ? 6.195 30.226 -5.577 1.00 79.44 792 GLN A O 1
ATOM 5902 N N . SER A 1 793 ? 7.964 28.850 -5.312 1.00 73.00 793 SER A N 1
ATOM 5903 C CA . SER A 1 793 ? 8.098 28.469 -6.725 1.00 73.00 793 SER A CA 1
ATOM 5904 C C . SER A 1 793 ? 7.007 27.486 -7.159 1.00 73.00 793 SER A C 1
ATOM 5906 O O . SER A 1 793 ? 6.436 27.644 -8.236 1.00 73.00 793 SER A O 1
ATOM 5908 N N . GLU A 1 794 ? 6.673 26.535 -6.287 1.00 77.00 794 GLU A N 1
ATOM 5909 C CA . GLU A 1 794 ? 5.534 25.624 -6.397 1.00 77.00 794 GLU A CA 1
ATOM 5910 C C . GLU A 1 794 ? 4.538 25.919 -5.268 1.00 77.00 794 GLU A C 1
ATOM 5912 O O . GLU A 1 794 ? 4.943 26.137 -4.126 1.00 77.00 794 GLU A O 1
ATOM 5917 N N . VAL A 1 795 ? 3.239 25.888 -5.562 1.00 80.75 795 VAL A N 1
ATOM 5918 C CA . VAL A 1 795 ? 2.167 26.086 -4.574 1.00 80.75 795 VAL A CA 1
ATOM 5919 C C . VAL A 1 795 ? 1.268 24.857 -4.515 1.00 80.75 795 VAL A C 1
ATOM 5921 O O . VAL A 1 795 ? 1.131 24.159 -5.520 1.00 80.75 795 VAL A O 1
ATOM 5924 N N . ILE A 1 796 ? 0.670 24.595 -3.350 1.00 85.81 796 ILE A N 1
ATOM 5925 C CA . ILE A 1 796 ? -0.217 23.445 -3.160 1.00 85.81 796 ILE A CA 1
ATOM 5926 C C . ILE A 1 796 ? -1.435 23.533 -4.101 1.00 85.81 796 ILE A C 1
ATOM 5928 O O . ILE A 1 796 ? -2.026 24.614 -4.215 1.00 85.81 796 ILE A O 1
ATOM 5932 N N . PRO A 1 797 ? -1.831 22.441 -4.778 1.00 83.62 797 PRO A N 1
ATOM 5933 C CA . PRO A 1 797 ? -3.107 22.369 -5.486 1.00 83.62 797 PRO A CA 1
ATOM 5934 C C . PRO A 1 797 ? -4.288 22.473 -4.508 1.00 83.62 797 PRO A C 1
ATOM 5936 O O . PRO A 1 797 ? -4.232 21.910 -3.418 1.00 83.62 797 PRO A O 1
ATOM 5939 N N . ASN A 1 798 ? -5.349 23.191 -4.882 1.00 83.19 798 ASN A N 1
ATOM 5940 C CA . ASN A 1 798 ? -6.517 23.437 -4.024 1.00 83.19 798 ASN A CA 1
ATOM 5941 C C . ASN A 1 798 ? -7.811 22.864 -4.618 1.00 83.19 798 ASN A C 1
ATOM 5943 O O . ASN A 1 798 ? -7.900 22.635 -5.822 1.00 83.19 798 ASN A O 1
ATOM 5947 N N . SER A 1 799 ? -8.818 22.648 -3.771 1.00 83.19 799 SER A N 1
ATOM 5948 C CA . SER A 1 799 ? -10.050 21.922 -4.109 1.00 83.19 799 SER A CA 1
ATOM 5949 C C . SER A 1 799 ? -10.937 22.616 -5.148 1.00 83.19 799 SER A C 1
ATOM 5951 O O . SER A 1 799 ? -11.720 21.953 -5.820 1.00 83.19 799 SER A O 1
ATOM 5953 N N . CYS A 1 800 ? -10.818 23.937 -5.305 1.00 75.88 800 CYS A N 1
ATOM 5954 C CA . CYS A 1 800 ? -11.574 24.715 -6.295 1.00 75.88 800 CYS A CA 1
ATOM 5955 C C . CYS A 1 800 ? -10.849 24.787 -7.652 1.00 75.88 800 CYS A C 1
ATOM 5957 O O . CYS A 1 800 ? -11.471 24.997 -8.694 1.00 75.88 800 CYS A O 1
ATOM 5959 N N . GLY A 1 801 ? -9.523 24.621 -7.651 1.00 67.38 801 GLY A N 1
ATOM 5960 C CA . GLY A 1 801 ? -8.670 24.869 -8.809 1.00 67.38 801 GLY A CA 1
ATOM 5961 C C . GLY A 1 801 ? -8.913 23.956 -10.009 1.00 67.38 801 GLY A C 1
ATOM 5962 O O . GLY A 1 801 ? -8.560 24.337 -11.119 1.00 67.38 801 GLY A O 1
ATOM 5963 N N . VAL A 1 802 ? -9.511 22.780 -9.795 1.00 60.81 802 VAL A N 1
ATOM 5964 C CA . VAL A 1 802 ? -9.872 21.828 -10.863 1.00 60.81 802 VAL A CA 1
ATOM 5965 C C . VAL A 1 802 ? -10.878 22.463 -11.838 1.00 60.81 802 VAL A C 1
ATOM 5967 O O . VAL A 1 802 ? -10.824 22.226 -13.040 1.00 60.81 802 VAL A O 1
ATOM 5970 N N . CYS A 1 803 ? -11.759 23.339 -11.337 1.00 61.00 803 CYS A N 1
ATOM 5971 C CA . CYS A 1 803 ? -12.795 24.012 -12.132 1.00 61.00 803 CYS A CA 1
ATOM 5972 C C . CYS A 1 803 ? -12.519 25.510 -12.382 1.00 61.00 803 CYS A C 1
ATOM 5974 O O . CYS A 1 803 ? -13.043 26.082 -13.341 1.00 61.00 803 CYS A O 1
ATOM 5976 N N . HIS A 1 804 ? -11.722 26.168 -11.533 1.00 62.66 804 HIS A N 1
ATOM 5977 C CA . HIS A 1 804 ? -11.543 27.629 -11.529 1.00 62.66 804 HIS A CA 1
ATOM 5978 C C . HIS A 1 804 ? -10.068 28.045 -11.624 1.00 62.66 804 HIS A C 1
ATOM 5980 O O . HIS A 1 804 ? -9.158 27.251 -11.399 1.00 62.66 804 HIS A O 1
ATOM 5986 N N . ASN A 1 805 ? -9.790 29.323 -11.914 1.00 55.75 805 ASN A N 1
ATOM 5987 C CA . ASN A 1 805 ? -8.423 29.834 -11.837 1.00 55.75 805 ASN A CA 1
ATOM 5988 C C . ASN A 1 805 ? -7.956 29.860 -10.371 1.00 55.75 805 ASN A C 1
ATOM 5990 O O . ASN A 1 805 ? -8.225 30.799 -9.621 1.00 55.75 805 ASN A O 1
ATOM 5994 N N . ALA A 1 806 ? -7.213 28.818 -10.004 1.00 51.72 806 ALA A N 1
ATOM 5995 C CA . ALA A 1 806 ? -6.800 28.434 -8.657 1.00 51.72 806 ALA A CA 1
ATOM 5996 C C . ALA A 1 806 ? -5.964 29.465 -7.854 1.00 51.72 806 ALA A C 1
ATOM 5998 O O . ALA A 1 806 ? -5.527 29.157 -6.745 1.00 51.72 806 ALA A O 1
ATOM 5999 N N . LEU A 1 807 ? -5.710 30.659 -8.408 1.00 50.53 807 LEU A N 1
ATOM 6000 C CA . LEU A 1 807 ? -5.013 31.790 -7.773 1.00 50.53 807 LEU A CA 1
ATOM 6001 C C . LEU A 1 807 ? -5.814 33.106 -7.765 1.00 50.53 807 LEU A C 1
ATOM 6003 O O . LEU A 1 807 ? -5.372 34.067 -7.139 1.00 50.53 807 LEU A O 1
ATOM 6007 N N . THR A 1 808 ? -6.939 33.188 -8.480 1.00 50.34 808 THR A N 1
ATOM 6008 C CA . THR A 1 808 ? -7.759 34.414 -8.586 1.00 50.34 808 THR A CA 1
ATOM 6009 C C . THR A 1 808 ? -9.241 34.190 -8.305 1.00 50.34 808 THR A C 1
ATOM 6011 O O . THR A 1 808 ? -9.980 35.167 -8.252 1.00 50.34 808 THR A O 1
ATOM 6014 N N . ASP A 1 809 ? -9.671 32.934 -8.150 1.00 45.47 809 ASP A N 1
ATOM 6015 C CA . ASP A 1 809 ? -11.067 32.521 -7.932 1.00 45.47 809 ASP A CA 1
ATOM 6016 C C . ASP A 1 809 ? -12.039 32.978 -9.042 1.00 45.47 809 ASP A C 1
ATOM 6018 O O . ASP A 1 809 ? -13.257 33.022 -8.893 1.00 45.47 809 ASP A O 1
ATOM 6022 N N . THR A 1 810 ? -11.489 33.315 -10.210 1.00 38.34 810 THR A N 1
ATOM 6023 C CA . THR A 1 810 ? -12.254 33.642 -11.413 1.00 38.34 810 THR A CA 1
ATOM 6024 C C . THR A 1 810 ? -12.453 32.389 -12.257 1.00 38.34 810 THR A C 1
ATOM 6026 O O . THR A 1 810 ? -11.530 31.583 -12.410 1.00 38.34 810 THR A O 1
ATOM 6029 N N . TYR A 1 811 ? -13.602 32.271 -12.924 1.00 38.53 811 TYR A N 1
ATOM 6030 C CA . TYR A 1 811 ? -13.704 31.379 -14.082 1.00 38.53 811 TYR A CA 1
ATOM 6031 C C . TYR A 1 811 ? -12.619 31.740 -15.117 1.00 38.53 811 TYR A C 1
ATOM 6033 O O . TYR A 1 811 ? -12.318 32.928 -15.286 1.00 38.53 811 TYR A O 1
ATOM 6041 N N . PRO A 1 812 ? -12.023 30.752 -15.810 1.00 39.50 812 PRO A N 1
ATOM 6042 C CA . PRO A 1 812 ? -10.899 30.980 -16.722 1.00 39.50 812 PRO A CA 1
ATOM 6043 C C . PRO A 1 812 ? -11.220 31.883 -17.927 1.00 39.50 812 PRO A C 1
ATOM 6045 O O . PRO A 1 812 ? -10.288 32.358 -18.568 1.00 39.50 812 PRO A O 1
ATOM 6048 N N . ASP A 1 813 ? -12.501 32.152 -18.202 1.00 33.62 813 ASP A N 1
ATOM 6049 C CA . ASP A 1 813 ? -12.984 32.977 -19.317 1.00 33.62 813 ASP A CA 1
ATOM 6050 C C . ASP A 1 813 ? -13.724 34.267 -18.850 1.00 33.62 813 ASP A C 1
ATOM 6052 O O . ASP A 1 813 ? -14.524 34.830 -19.593 1.00 33.62 813 ASP A O 1
ATOM 6056 N N . LEU A 1 814 ? -13.476 34.758 -17.618 1.00 28.92 814 LEU A N 1
ATOM 6057 C CA . LEU A 1 814 ? -14.054 36.014 -17.075 1.00 28.92 814 LEU A CA 1
ATOM 6058 C C . LEU A 1 814 ? -13.069 37.204 -16.968 1.00 28.92 814 LEU A C 1
ATOM 6060 O O . LEU A 1 814 ? -13.322 38.161 -16.234 1.00 28.92 814 LEU A O 1
ATOM 6064 N N . VAL A 1 815 ? -11.973 37.187 -17.731 1.00 25.08 815 VAL A N 1
ATOM 6065 C CA . VAL A 1 815 ? -11.119 38.368 -17.970 1.00 25.08 815 VAL A CA 1
ATOM 6066 C C . VAL A 1 815 ? -11.116 38.668 -19.482 1.00 25.08 815 VAL A C 1
ATOM 6068 O O . VAL A 1 815 ? -10.875 37.728 -20.238 1.00 25.08 815 VAL A O 1
ATOM 6071 N N . PRO A 1 816 ? -11.408 39.912 -19.928 1.00 29.77 816 PRO A N 1
ATOM 6072 C CA . PRO A 1 816 ? -11.452 40.279 -21.355 1.00 29.77 816 PRO A CA 1
ATOM 6073 C C . PRO A 1 816 ? -10.102 40.254 -22.089 1.00 29.77 816 PRO A C 1
ATOM 6075 O O . PRO A 1 816 ? -9.074 40.557 -21.441 1.00 29.77 816 PRO A O 1
#

Nearest PDB structures (foldseek):
  4ilt-assembly2_B  TM=4.700E-01  e=4.734E-03  Streptomyces sp. SirexAA-E
  2azq-assembly1_A-2  TM=4.717E-01  e=3.541E-02  Pseudomonas putida
  2boy-assembly3_G  TM=5.111E-01  e=1.894E-01  Rhodococcus opacus
  8yu6-assembly1_B  TM=3.710E-01  e=4.847E+00  Pelomicrobium methylotrophicum

Solvent-accessible surface area (backbone atoms only — not comparable to full-atom values): 46622 Å² total; per-residue (Å²): 132,91,80,85,90,80,91,88,82,91,84,88,86,84,90,88,87,91,85,79,95,77,96,69,88,73,74,82,79,78,74,68,85,40,51,31,27,53,87,73,82,63,61,48,52,72,71,38,56,52,48,45,54,32,28,49,70,67,77,39,62,54,89,72,30,64,32,32,35,77,89,70,84,78,61,38,56,71,69,40,52,51,47,21,52,52,30,42,77,69,52,56,77,79,72,81,80,80,86,74,90,81,83,89,83,82,91,82,90,82,93,80,84,88,80,89,80,81,88,87,76,84,86,78,91,77,86,91,85,82,82,87,78,89,78,83,90,81,84,83,86,82,88,78,87,88,84,86,81,89,81,90,77,87,89,80,82,85,86,82,91,77,84,88,72,80,83,79,74,86,70,78,74,75,79,32,12,38,42,35,35,32,34,27,37,89,86,69,45,58,39,47,68,21,38,40,27,70,42,51,16,64,58,39,40,68,49,55,67,89,51,78,47,49,68,66,54,50,53,77,70,52,90,60,64,16,56,17,37,87,76,5,35,32,61,38,74,58,46,66,62,46,49,24,23,38,38,34,47,51,51,86,64,30,48,51,12,13,59,42,29,31,40,44,43,77,42,59,90,39,81,44,74,68,44,84,34,37,30,17,32,38,50,59,93,86,38,41,68,53,32,47,65,59,52,46,73,33,21,19,83,95,42,86,48,73,61,38,57,37,25,21,54,28,65,48,37,51,35,48,29,35,75,98,50,79,39,91,49,37,45,63,82,92,32,87,46,42,54,64,69,64,61,43,19,36,46,62,32,100,74,46,71,68,49,69,86,73,59,32,3,27,66,44,73,76,40,40,98,45,30,28,39,36,25,17,33,40,79,99,75,51,61,43,29,39,30,39,22,37,83,90,69,51,81,46,53,69,69,40,42,46,59,30,28,43,49,25,54,43,62,55,37,30,33,39,24,24,45,34,41,102,66,37,64,54,60,74,48,44,45,23,36,30,69,49,43,43,30,36,43,44,50,66,61,85,48,52,92,80,52,87,71,77,44,69,42,57,34,71,36,84,57,42,59,63,56,44,43,101,81,84,51,56,61,54,53,51,56,71,90,61,18,36,36,48,52,44,34,67,62,34,23,17,64,51,44,57,42,69,49,101,84,70,29,45,35,42,41,42,23,69,14,99,47,23,63,45,51,65,61,45,89,76,66,20,21,28,61,24,55,39,58,44,51,62,27,29,32,43,50,42,32,78,75,74,45,38,46,42,43,58,82,17,24,20,30,55,24,30,29,31,35,54,36,64,49,27,42,38,40,35,14,61,10,29,50,96,85,40,64,24,50,31,48,16,21,51,50,44,90,51,54,43,65,83,60,48,57,44,47,67,68,56,41,52,73,54,19,31,47,83,57,70,50,54,42,98,76,86,78,52,49,40,39,36,56,48,28,52,41,65,22,30,58,63,16,57,52,50,37,38,56,54,52,35,43,30,60,73,72,52,33,37,84,38,40,57,95,27,78,92,24,28,78,40,44,61,53,72,35,49,53,54,42,76,72,46,28,65,34,83,93,49,59,36,70,86,90,67,60,69,68,67,52,41,57,36,47,34,46,48,36,40,75,79,64,67,45,91,69,73,47,58,82,85,45,51,56,14,58,62,73,37,56,88,77,74,45,83,74,57,83,33,85,32,38,63,77,23,58,54,60,34,21,28,31,36,39,10,30,80,58,92,75,61,48,56,96,77,77,63,99,66,94,66,53,44,36,82,35,55,40,41,45,63,58,66,41,55,48,66,56,28,38,52,38,47,74,70,66,48,92,72,51,64,55,30,32,58,34,87,79,30,35,53,78,74,81,37,56,85,83,76,71,137

Mean predicted aligned error: 15.77 Å

pLDDT: mean 77.85, std 23.38, range [23.16, 98.69]